Protein AF-A0A3D4W8M6-F1 (afdb_monomer_lite)

Sequence (955 aa):
MTQVFSGAELIRTNDAGRIQATSSLDFEGTEIQLNGDTLEFTTGTSITLNGGRILSGVVYKSSMHALSMNNGNETYFYNLVVDAPQLQLAGSLIIYGSGVFLKSDVINNGTLRNYHNNSYTLHVPGNFTNNGTVANNVYDFYVNISGNLTNNGVWNNYGTILNGNSNQLISMTQPFAGQAFSRAAGAGRLIAATDLAFNNTIINLNNDTLQFATGAGITLSGGCIMPGVLIKTALPALRITAGDGTYLQNLRIDAPETELYGTITVYGSSHNFKTSIINNGTLQNYPNNSYILTINGSVTNNGTIHNNVYDLYLNISGNLANNGVWTNRSTVMNGAVNQLVSMSQPFGGYSFERVNANGRLQATSNLSFTNTIITLNSDTLEFTTGNSLVMNGGYLNPGALYKTAPPALKITAGGGNFIYNQIIDAPQTELYGVIMIYGNNNNFKNSVINNGTLQNRPNNAFQLTINGNLINNGSIRNNVYDFILNISGNINNNGNWMNKTTTLTGTSAHLFAFSREFEGENLVNNSAAGYIIATTDLTFDGTNIDLNGCLVTLPDGGCLSVLNGCILDASVSGTDLHFRSLGAYCQNTAFLSDVTLHGVFQAGIGVNFSGGIVNEGMIKNRGVNSYGIQVQGDIHNNGIIMNNVYLLTITVLGDIYNNGTWANYLTILDGTTDQHIVLINGRSIAGTVRLDANFTGSGLAWWGPQGNLIGNPGFSGANSLILTFLNPVSDVLAGQYYCLNNAAVQSRSIYISTLIIPVRTLTLTLLLEGLYDGSGMMNPAFDANGNAIWDATITDQITVDFHDGENYENTILSVPEVLLYANGNATLTIPSAYDGNYYLSVRHRNSIETVSASPVSFIENTAYYNFANSAGQAYGANQKDLNGDGSLWGFYSGEVTQDGYIEFIDVISIYNRNVNGASGYSSEDIDGNGYVEFLDYIIAYNNSINSAGIITPAD

pLDDT: mean 94.68, std 4.86, range [55.94, 98.81]

Foldseek 3Di:
DVDEAEDAEDADDDDPDEAEDQAEHHYENYEYEQQAHEHEYANYAEYEYAHYEYEHYEYEYDDDDEYEYEYHDAYEYYLYEYYYQEYEYAEEYEYEAQNAEDQYAYEYCYEYEYDQPEEYEYHYAEEYAYCEAYEYDNYAYEYEYQEEYEYNYHAAGAEYEHEHQAEHEYHYPDAHEHAEYEYDDHNYAYEDPAAYEYENYAYHDVQGEYEYDEPYEYEYEAYEYEEYEYEYDDDDAHEYAYHPNYEYELYEYHYQEYEYHEAYEYEAANAEDLEEYEYPYEYEYDQPEEYEHEYNYEYHYCYAYAYDNYAYEYEYQEEYAANYHAAGAEYEHEHQAEHEYYYPDAHEYCEYEYDPHHYAYEYLAAYHYENYAYYDVQEEYEDANYQEHHYHHHEYHEYEYEYDDDDHREYEYEPPYEYELYEYHTQEYEYYYAYEYHAANAEDQEEYEYCYEYEHDQPEEYEHEYNYEYEYCYEYEYDNYAYEYEYAEEYAYNYHAAGAEYEYDHADEYEYHYPDAHEHQEYEYPCNYYAYEYPAAYHYANYAYHDLQHEYEYEACHEHEYHLYEHENYEYEYHNYEYEYFVYEYELYEDCEEYEYHAEYAYEENYEYNEEYEYPYEYEHDLPEEYEYEHCEEYHYQEYYEYDNYAYEYEYQEEYADNYYAYGAEYEHDHQAEYEHEDEQFRWHFHKYKYFLNDDAAQKWKAAPVGTCVPPPQWDQRRHRIIIGPGIGTQVRFDWMWMAHPVRDIGHIYGYYYHYFQKAKEKEFAAALLQDPDPQFGAAFAFQVQDRRHDRQWRFWKKKWWAAQVGRVRTPDIDGRFTQTRNRITMDIDHLVPQAWTWIWIGDQFFATWIALHTWGNVDSYTYAYCWQALSRTNVSLWDPNPVPRGTTHTQGQRNVPPFKLAVVSLVVLVVCLVVFQFTDHSCSRNSRGTSHVVSSVSSVVRRVVGRGDDDDDD

Secondary structure (DSSP, 8-state):
--S-B--SEEE--S-SS-EEE-S-EEEEEEEEE-TT-EEEESS--EEEEEEEEEEEEEEE--SSSPEEEEEETT-EEEEEEEESSEEEEEEEEEEESTTEEE-SEEEE-SEEEE-TTS-EEEEESS-EEESSEEE--SS-EEEEESS-EEE-SEEE-SEEEE--SS-EEEEESS-B--SEEEEPP-SS-EEESS-EEEEEEEEE-TT-EEEEPTT--EEEEEEEE-S-EEE--SSSPEEEEE-TT-EEES-EEESSEEEEEEEEEEESTTEEESSEEEESSEEEE-TTS-EEEEESS-EEESSEEE--SS-EEEEESS-EEE-SEEE-SEEEE--SS-EEEEESS-B--SEEEE---SS-EEESS-EEEEEEEEE-TT-EEEESS--EEEEEEEEEESEEEE--SSSPEEEEE-TT-EEESEEEESSEEEEEEEEEEESS-EEE-SEEEE-SEEEE-TTS-EEEEESS-EEESSEEE--SS-EEEEE-S-EEE-SEEE-SEEEE-SSSPEEEEESS-B--SEEEE-TTS--EEESS-EEEES-EEEEEEEEEEPPTT-EEEEESSEEEEEEEE-SSEEEEEES-EEES-EE-S-EEEEEEEEE-TTEEESS-EEESSEEEE-TTS-EEEEESS-EEESSEEE--SS-EEEEESS-EEESSEEE-SEEEE--SS-EEEEEETT--B-SEEEEE-----SS-EEEETTEE-TT-TTEE-TTSSEEEESS-B-GGG-EEEEEE-TT--B---EEEEEE---EEEEEEE--BTTTEEETTEEPPPB-TTS-BSS-TTEEEEEEEEEEESS-TT-EEEEEEEEEEETTSEEEEEEETT--SEEEEEEEETTEEEEEBSSPEE-SSSEEEEETTS-GGGBGGG--EESSSSSS-EEB-B---S-SSB--HHHHHHHHHHHHTT-BSS-TT-SS-SSB--HHHHHHHHHHHHTT-B------

Radius of gyration: 51.56 Å; chains: 1; bounding box: 112×70×148 Å

Structure (mmCIF, N/CA/C/O backbone):
data_AF-A0A3D4W8M6-F1
#
_entry.id   AF-A0A3D4W8M6-F1
#
loop_
_atom_site.group_PDB
_atom_site.id
_atom_site.type_symbol
_atom_site.label_atom_id
_atom_site.label_alt_id
_atom_site.label_comp_id
_atom_site.label_asym_id
_atom_site.label_entity_id
_atom_site.label_seq_id
_atom_site.pdbx_PDB_ins_code
_atom_site.Cartn_x
_atom_site.Cartn_y
_atom_site.Cartn_z
_atom_site.occupancy
_atom_site.B_iso_or_equiv
_atom_site.auth_seq_id
_atom_site.auth_comp_id
_atom_site.auth_asym_id
_atom_site.auth_atom_id
_atom_site.pdbx_PDB_model_num
ATOM 1 N N . MET A 1 1 ? -50.857 -18.236 86.593 1.00 71.31 1 MET A N 1
ATOM 2 C CA . MET A 1 1 ? -51.825 -19.284 86.987 1.00 71.31 1 MET A CA 1
ATOM 3 C C . MET A 1 1 ? -51.044 -20.519 87.426 1.00 71.31 1 MET A C 1
ATOM 5 O O . MET A 1 1 ? -49.881 -20.622 87.064 1.00 71.31 1 MET A O 1
ATOM 9 N N . THR A 1 2 ? -51.614 -21.422 88.228 1.00 69.50 2 THR A N 1
ATOM 10 C CA . THR A 1 2 ? -50.950 -22.698 88.593 1.00 69.50 2 THR A CA 1
ATOM 11 C C . THR A 1 2 ? -51.379 -23.876 87.711 1.00 69.50 2 THR A C 1
ATOM 13 O O . THR A 1 2 ? -50.774 -24.940 87.793 1.00 69.50 2 THR A O 1
ATOM 16 N N . GLN A 1 3 ? -52.410 -23.696 86.878 1.00 80.56 3 GLN A N 1
ATOM 17 C CA . GLN A 1 3 ? -52.918 -24.659 85.896 1.00 80.56 3 GLN A CA 1
ATOM 18 C C . GLN A 1 3 ? -53.310 -23.916 84.608 1.00 80.56 3 GLN A C 1
ATOM 20 O O . GLN A 1 3 ? -53.567 -22.710 84.658 1.00 80.56 3 GLN A O 1
ATOM 25 N N . VAL A 1 4 ? -53.358 -24.638 83.483 1.00 87.94 4 VAL A N 1
ATOM 26 C CA . VAL A 1 4 ? -53.825 -24.131 82.181 1.00 87.94 4 VAL A CA 1
ATOM 27 C C . VAL A 1 4 ? -55.315 -23.789 82.263 1.00 87.94 4 VAL A C 1
ATOM 29 O O . VAL A 1 4 ? -56.098 -24.546 82.837 1.00 87.94 4 VAL A O 1
ATOM 32 N N . PHE A 1 5 ? -55.714 -22.651 81.697 1.00 90.19 5 PHE A N 1
ATOM 33 C CA . PHE A 1 5 ? -57.117 -22.275 81.551 1.00 90.19 5 PHE A CA 1
ATOM 34 C C . PHE A 1 5 ? -57.639 -22.721 80.180 1.00 90.19 5 PHE A C 1
ATOM 36 O O . PHE A 1 5 ? -57.207 -22.200 79.156 1.00 90.19 5 PHE A O 1
ATOM 43 N N . SER A 1 6 ? -58.594 -23.652 80.163 1.00 88.81 6 SER A N 1
ATOM 44 C CA . SER A 1 6 ? -59.192 -24.199 78.929 1.00 88.81 6 SER A CA 1
ATOM 45 C C . SER A 1 6 ? -60.657 -23.769 78.732 1.00 88.81 6 SER A C 1
ATOM 47 O O . SER A 1 6 ? -61.461 -24.494 78.148 1.00 88.81 6 SER A O 1
ATOM 49 N N . GLY A 1 7 ? -61.055 -22.619 79.291 1.00 87.62 7 GLY A N 1
ATOM 50 C CA . GLY A 1 7 ? -62.394 -22.055 79.085 1.00 87.62 7 GLY A CA 1
ATOM 51 C C . GLY A 1 7 ? -62.558 -21.481 77.674 1.00 87.62 7 GLY A C 1
ATOM 52 O O . GLY A 1 7 ? -61.589 -21.009 77.090 1.00 87.62 7 GLY A O 1
ATOM 53 N N . ALA A 1 8 ? -63.781 -21.499 77.134 1.00 86.50 8 ALA A N 1
ATOM 54 C CA . ALA A 1 8 ? -64.047 -21.031 75.768 1.00 86.50 8 ALA A CA 1
ATOM 55 C C . ALA A 1 8 ? -63.817 -19.518 75.599 1.00 86.50 8 ALA A C 1
ATOM 57 O O . ALA A 1 8 ? -63.181 -19.094 74.638 1.00 86.50 8 ALA A O 1
ATOM 58 N N . GLU A 1 9 ? -64.287 -18.708 76.552 1.00 90.38 9 GLU A N 1
ATOM 59 C CA . GLU A 1 9 ? -64.194 -17.246 76.506 1.00 90.38 9 GLU A CA 1
ATOM 60 C C . GLU A 1 9 ? -63.777 -16.678 77.872 1.00 90.38 9 GLU A C 1
ATOM 62 O O . GLU A 1 9 ? -64.266 -17.096 78.925 1.00 90.38 9 GLU A O 1
ATOM 67 N N . LEU A 1 10 ? -62.887 -15.689 77.846 1.00 90.12 10 LEU A N 1
ATOM 68 C CA . LEU A 1 10 ? -62.509 -14.821 78.951 1.00 90.12 10 LEU A CA 1
ATOM 69 C C . LEU A 1 10 ? -62.808 -13.378 78.529 1.00 90.12 10 LEU A C 1
ATOM 71 O O . LEU A 1 10 ? -62.031 -12.748 77.809 1.00 90.12 10 LEU A O 1
ATOM 75 N N . ILE A 1 11 ? -63.957 -12.863 78.971 1.00 88.88 11 ILE A N 1
ATOM 76 C CA . ILE A 1 11 ? -64.472 -11.554 78.557 1.00 88.88 11 ILE A CA 1
ATOM 77 C C . ILE A 1 11 ? -64.325 -10.550 79.696 1.00 88.88 11 ILE A C 1
ATOM 79 O O . ILE A 1 11 ? -64.828 -10.757 80.802 1.00 88.88 11 ILE A O 1
ATOM 83 N N . ARG A 1 12 ? -63.696 -9.410 79.406 1.00 86.56 12 ARG A N 1
ATOM 84 C CA . ARG A 1 12 ? -63.704 -8.245 80.292 1.00 86.56 12 ARG A CA 1
ATOM 85 C C . ARG A 1 12 ? -65.018 -7.477 80.136 1.00 86.56 12 ARG A C 1
ATOM 87 O O . ARG A 1 12 ? -65.293 -6.924 79.075 1.00 86.56 12 ARG A O 1
ATOM 94 N N . THR A 1 13 ? -65.833 -7.412 81.187 1.00 83.62 13 THR A N 1
ATOM 95 C CA . THR A 1 13 ? -67.039 -6.567 81.224 1.00 83.62 13 THR A CA 1
ATOM 96 C C . THR A 1 13 ? -66.683 -5.132 81.632 1.00 83.62 13 THR A C 1
ATOM 98 O O . THR A 1 13 ? -65.872 -4.943 82.536 1.00 83.62 13 THR A O 1
ATOM 101 N N . ASN A 1 14 ? -67.268 -4.149 80.936 1.00 63.69 14 ASN A N 1
ATOM 102 C CA . ASN A 1 14 ? -66.978 -2.704 80.970 1.00 63.69 14 ASN A CA 1
ATOM 103 C C . ASN A 1 14 ? -66.869 -2.066 82.376 1.00 63.69 14 ASN A C 1
ATOM 105 O O . ASN A 1 14 ? -67.851 -1.513 82.860 1.00 63.69 14 ASN A O 1
ATOM 109 N N . ASP A 1 15 ? -65.665 -2.024 82.955 1.00 59.66 15 ASP A N 1
ATOM 110 C CA . ASP A 1 15 ? -65.325 -1.204 84.128 1.00 59.66 15 ASP A CA 1
ATOM 111 C C . ASP A 1 15 ? -63.929 -0.584 83.954 1.00 59.66 15 ASP A C 1
ATOM 113 O O . ASP A 1 15 ? -63.020 -1.228 83.434 1.00 59.66 15 ASP A O 1
ATOM 117 N N . ALA A 1 16 ? -63.722 0.651 84.417 1.00 60.06 16 ALA A N 1
ATOM 118 C CA . ALA A 1 16 ? -62.417 1.312 84.363 1.00 60.06 16 ALA A CA 1
ATOM 119 C C . ALA A 1 16 ? -61.397 0.628 85.303 1.00 60.06 16 ALA A C 1
ATOM 121 O O . ALA A 1 16 ? -61.546 0.689 86.523 1.00 60.06 16 ALA A O 1
ATOM 122 N N . GLY A 1 17 ? -60.344 0.005 84.758 1.00 68.62 17 GLY A N 1
ATOM 123 C CA . GLY A 1 17 ? -59.212 -0.534 85.531 1.00 68.62 17 GLY A CA 1
ATOM 124 C C . GLY A 1 17 ? -58.446 -1.643 84.799 1.00 68.62 17 GLY A C 1
ATOM 125 O O . GLY A 1 17 ? -59.042 -2.384 84.040 1.00 68.62 17 GLY A O 1
ATOM 126 N N . ARG A 1 18 ? -57.136 -1.789 85.044 1.00 83.44 18 ARG A N 1
ATOM 127 C CA . ARG A 1 18 ? -56.277 -2.777 84.353 1.00 83.44 18 ARG A CA 1
ATOM 128 C C . ARG A 1 18 ? -56.460 -4.195 84.909 1.00 83.44 18 ARG A C 1
ATOM 130 O O . ARG A 1 18 ? -56.519 -4.376 86.124 1.00 83.44 18 ARG A O 1
ATOM 137 N N . ILE A 1 19 ? -56.441 -5.210 84.045 1.00 86.62 19 ILE A N 1
ATOM 138 C CA . ILE A 1 19 ? -56.331 -6.623 84.443 1.00 86.62 19 ILE A CA 1
ATOM 139 C C . ILE A 1 19 ? -54.858 -6.907 84.743 1.00 86.62 19 ILE A C 1
ATOM 141 O O . ILE A 1 19 ? -54.031 -6.791 83.846 1.00 86.62 19 ILE A O 1
ATOM 145 N N . GLN A 1 20 ? -54.508 -7.285 85.973 1.00 87.50 20 GLN A N 1
ATOM 146 C CA . GLN A 1 20 ? -53.107 -7.508 86.351 1.00 87.50 20 GLN A CA 1
ATOM 147 C C . GLN A 1 20 ? -52.726 -8.992 86.356 1.00 87.50 20 GLN A C 1
ATOM 149 O O . GLN A 1 20 ? -53.192 -9.775 87.183 1.00 87.50 20 GLN A O 1
ATOM 154 N N . ALA A 1 21 ? -51.815 -9.370 85.464 1.00 87.31 21 ALA A N 1
ATOM 155 C CA . ALA A 1 21 ? -51.170 -10.672 85.434 1.00 87.31 21 ALA A CA 1
ATOM 156 C C . ALA A 1 21 ? -49.928 -10.681 86.346 1.00 87.31 21 ALA A C 1
ATOM 158 O O . ALA A 1 21 ? -48.851 -10.188 85.995 1.00 87.31 21 ALA A O 1
ATOM 159 N N . THR A 1 22 ? -50.069 -11.276 87.532 1.00 87.25 22 THR A N 1
ATOM 160 C CA . THR A 1 22 ? -48.985 -11.418 88.527 1.00 87.25 22 THR A CA 1
ATOM 161 C C . THR A 1 22 ? -48.134 -12.686 88.340 1.00 87.25 22 THR A C 1
ATOM 163 O O . THR A 1 22 ? -47.182 -12.935 89.077 1.00 87.25 22 THR A O 1
ATOM 166 N N . SER A 1 23 ? -48.455 -13.516 87.350 1.00 88.44 23 SER A N 1
ATOM 167 C CA . SER A 1 23 ? -47.713 -14.728 86.974 1.00 88.44 23 SER A CA 1
ATOM 168 C C . SER A 1 23 ? -47.876 -14.980 85.474 1.00 88.44 23 SER A C 1
ATOM 170 O O . SER A 1 23 ? -48.683 -14.307 84.831 1.00 88.44 23 SER A O 1
ATOM 172 N N . SER A 1 24 ? -47.126 -15.930 84.913 1.00 89.56 24 SER A N 1
ATOM 173 C CA . SER A 1 24 ? -47.362 -16.393 83.542 1.00 89.56 24 SER A CA 1
ATOM 174 C C . SER A 1 24 ? -48.782 -16.940 83.372 1.00 89.56 24 SER A C 1
ATOM 176 O O . SER A 1 24 ? -49.368 -17.496 84.313 1.00 89.56 24 SER A O 1
ATOM 178 N N . LEU A 1 25 ? -49.344 -16.731 82.184 1.00 92.06 25 LEU A N 1
ATOM 179 C CA . LEU A 1 25 ? -50.699 -17.144 81.831 1.00 92.06 25 LEU A CA 1
ATOM 180 C C . LEU A 1 25 ? -50.639 -18.234 80.761 1.00 92.06 25 LEU A C 1
ATOM 182 O O . LEU A 1 25 ? -49.976 -18.038 79.751 1.00 92.06 25 LEU A O 1
ATOM 186 N N . ASP A 1 26 ? -51.345 -19.343 80.952 1.00 92.44 26 ASP A N 1
ATOM 187 C CA . ASP A 1 26 ? -51.391 -20.437 79.980 1.00 92.44 26 ASP A CA 1
ATOM 188 C C . ASP A 1 26 ? -52.849 -20.750 79.639 1.00 92.44 26 ASP A C 1
ATOM 190 O O . ASP A 1 26 ? -53.654 -21.033 80.529 1.00 92.44 26 ASP A O 1
ATOM 194 N N . PHE A 1 27 ? -53.175 -20.684 78.352 1.00 92.81 27 PHE A N 1
ATOM 195 C CA . PHE A 1 27 ? -54.519 -20.824 77.804 1.00 92.81 27 PHE A CA 1
ATOM 196 C C . PHE A 1 27 ? -54.560 -21.890 76.706 1.00 92.81 27 PHE A C 1
ATOM 198 O O . PHE A 1 27 ? -53.630 -22.009 75.903 1.00 92.81 27 PHE A O 1
ATOM 205 N N . GLU A 1 28 ? -55.669 -22.621 76.634 1.00 92.62 28 GLU A N 1
ATOM 206 C CA . GLU A 1 28 ? -55.922 -23.638 75.613 1.00 92.62 28 GLU A CA 1
ATOM 207 C C . GLU A 1 28 ? -57.301 -23.419 74.981 1.00 92.62 28 GLU A C 1
ATOM 209 O O . GLU A 1 28 ? -58.328 -23.547 75.644 1.00 92.62 28 GLU A O 1
ATOM 214 N N . GLY A 1 29 ? -57.327 -23.051 73.695 1.00 90.31 29 GLY A N 1
ATOM 215 C CA . GLY A 1 29 ? -58.566 -22.821 72.942 1.00 90.31 29 GLY A CA 1
ATOM 216 C C . GLY A 1 29 ? -59.396 -21.599 73.369 1.00 90.31 29 GLY A C 1
ATOM 217 O O . GLY A 1 29 ? -60.539 -21.477 72.936 1.00 90.31 29 GLY A O 1
ATOM 218 N N . THR A 1 30 ? -58.857 -20.701 74.199 1.00 93.44 30 THR A N 1
ATOM 219 C CA . THR A 1 30 ? -59.608 -19.584 74.803 1.00 93.44 30 THR A CA 1
ATOM 220 C C . THR A 1 30 ? -59.618 -18.314 73.947 1.00 93.44 30 THR A C 1
ATOM 222 O O . THR A 1 30 ? -58.575 -17.828 73.507 1.00 93.44 30 THR A O 1
ATOM 225 N N . GLU A 1 31 ? -60.789 -17.696 73.790 1.00 94.00 31 GLU A N 1
ATOM 226 C CA . GLU A 1 31 ? -60.925 -16.304 73.348 1.00 94.00 31 GLU A CA 1
ATOM 227 C C . GLU A 1 31 ? -60.787 -15.331 74.525 1.00 94.00 31 GLU A C 1
ATOM 229 O O . GLU A 1 31 ? -61.571 -15.365 75.465 1.00 94.00 31 GLU A O 1
ATOM 234 N N . ILE A 1 32 ? -59.816 -14.424 74.457 1.00 93.56 32 ILE A N 1
ATOM 235 C CA . ILE A 1 32 ? -59.587 -13.354 75.427 1.00 93.56 32 ILE A CA 1
ATOM 236 C C . ILE A 1 32 ? -60.064 -12.035 74.812 1.00 93.56 32 ILE A C 1
ATOM 238 O O . ILE A 1 32 ? -59.362 -11.425 74.001 1.00 93.56 32 ILE A O 1
ATOM 242 N N . GLN A 1 33 ? -61.251 -11.580 75.208 1.00 92.38 33 GLN A N 1
ATOM 243 C CA . GLN A 1 33 ? -61.858 -10.333 74.740 1.00 92.38 33 GLN A CA 1
ATOM 244 C C . GLN A 1 33 ? -61.645 -9.226 75.782 1.00 92.38 33 GLN A C 1
ATOM 246 O O . GLN A 1 33 ? -62.256 -9.234 76.854 1.00 92.38 33 GLN A O 1
ATOM 251 N N . LEU A 1 34 ? -60.790 -8.248 75.459 1.00 91.31 34 LEU A N 1
ATOM 252 C CA . LEU A 1 34 ? -60.416 -7.163 76.377 1.00 91.31 34 LEU A CA 1
ATOM 253 C C . LEU A 1 34 ? -61.353 -5.940 76.318 1.00 91.31 34 LEU A C 1
ATOM 255 O O . LEU A 1 34 ? -61.308 -5.113 77.223 1.00 91.31 34 LEU A O 1
ATOM 259 N N . ASN A 1 35 ? -62.206 -5.811 75.292 1.00 88.38 35 ASN A N 1
ATOM 260 C CA . ASN A 1 35 ? -63.178 -4.710 75.128 1.00 88.38 35 ASN A CA 1
ATOM 261 C C . ASN A 1 35 ? -62.593 -3.282 75.268 1.00 88.38 35 ASN A C 1
ATOM 263 O O . ASN A 1 35 ? -63.249 -2.365 75.753 1.00 88.38 35 ASN A O 1
ATOM 267 N N . GLY A 1 36 ? -61.358 -3.080 74.809 1.00 86.38 36 GLY A N 1
ATOM 268 C CA . GLY A 1 36 ? -60.623 -1.813 74.847 1.00 86.38 36 GLY A CA 1
ATOM 269 C C . GLY A 1 36 ? -59.766 -1.617 76.101 1.00 86.38 36 GLY A C 1
ATOM 270 O O . GLY A 1 36 ? -59.017 -0.645 76.170 1.00 86.38 36 GLY A O 1
ATOM 271 N N . ASP A 1 37 ? -59.845 -2.530 77.069 1.00 90.94 37 ASP A N 1
ATOM 272 C CA . ASP A 1 37 ? -59.120 -2.456 78.337 1.00 90.94 37 ASP A CA 1
ATOM 273 C C . ASP A 1 37 ? -57.675 -2.994 78.225 1.00 90.94 37 ASP A C 1
ATOM 275 O O . ASP A 1 37 ? -57.236 -3.479 77.176 1.00 90.94 37 ASP A O 1
ATOM 279 N N . THR A 1 38 ? -56.907 -2.882 79.314 1.00 90.81 38 THR A N 1
ATOM 280 C CA . THR A 1 38 ? -55.491 -3.269 79.382 1.00 90.81 38 THR A CA 1
ATOM 281 C C . THR A 1 38 ? -55.263 -4.525 80.228 1.00 90.81 38 THR A C 1
ATOM 283 O O . THR A 1 38 ? -55.571 -4.539 81.419 1.00 90.81 38 THR A O 1
ATOM 286 N N . LEU A 1 39 ? -54.625 -5.543 79.645 1.00 91.88 39 LEU A N 1
ATOM 287 C CA . LEU A 1 39 ? -53.996 -6.665 80.343 1.00 91.88 39 LEU A CA 1
ATOM 288 C C . LEU A 1 39 ? -52.536 -6.317 80.669 1.00 91.88 39 LEU A C 1
ATOM 290 O O . LEU A 1 39 ? -51.668 -6.347 79.801 1.00 91.88 39 LEU A O 1
ATOM 294 N N . GLU A 1 40 ? -52.264 -5.969 81.922 1.00 91.38 40 GLU A N 1
ATOM 295 C CA . GLU A 1 40 ? -50.962 -5.535 82.426 1.00 91.38 40 GLU A CA 1
ATOM 296 C C . GLU A 1 40 ? -50.186 -6.672 83.111 1.00 91.38 40 GLU A C 1
ATOM 298 O O . GLU A 1 40 ? -50.651 -7.270 84.077 1.00 91.38 40 GLU A O 1
ATOM 303 N N . PHE A 1 41 ? -48.953 -6.924 82.676 1.00 90.75 41 PHE A N 1
ATOM 304 C CA . PHE A 1 41 ? -48.035 -7.885 83.292 1.00 90.75 41 PHE A CA 1
ATOM 305 C C . PHE A 1 41 ? -47.107 -7.196 84.302 1.00 90.75 41 PHE A C 1
ATOM 307 O O . PHE A 1 41 ? -46.041 -6.692 83.938 1.00 90.75 41 PHE A O 1
ATOM 314 N N . THR A 1 42 ? -47.480 -7.210 85.585 1.00 83.62 42 THR A N 1
ATOM 315 C CA . THR A 1 42 ? -46.692 -6.595 86.671 1.00 83.62 42 THR A CA 1
ATOM 316 C C . THR A 1 42 ? -45.463 -7.432 87.038 1.00 83.62 42 THR A C 1
ATOM 318 O O . THR A 1 42 ? -44.348 -6.916 87.059 1.00 83.62 42 THR A O 1
ATOM 321 N N . THR A 1 43 ? -45.649 -8.738 87.257 1.00 78.81 43 THR A N 1
ATOM 322 C CA . THR A 1 43 ? -44.576 -9.712 87.555 1.00 78.81 43 THR A CA 1
ATOM 323 C C . THR A 1 43 ? -44.546 -10.900 86.594 1.00 78.81 43 THR A C 1
ATOM 325 O O . THR A 1 43 ? -43.513 -11.555 86.482 1.00 78.81 43 THR A O 1
ATOM 328 N N . GLY A 1 44 ? -45.635 -11.176 85.863 1.00 77.12 44 GLY A N 1
ATOM 329 C CA . GLY A 1 44 ? -45.655 -12.224 84.840 1.00 77.12 44 GLY A CA 1
ATOM 330 C C . GLY A 1 44 ? -44.718 -11.920 83.664 1.00 77.12 44 GLY A C 1
ATOM 331 O O . GLY A 1 44 ? -44.480 -10.756 83.320 1.00 77.12 44 GLY A O 1
ATOM 332 N N . THR A 1 45 ? -44.178 -12.972 83.048 1.00 82.81 45 THR A N 1
ATOM 333 C CA . THR A 1 45 ? -43.189 -12.872 81.958 1.00 82.81 45 THR A CA 1
ATOM 334 C C . THR A 1 45 ? -43.643 -13.529 80.658 1.00 82.81 45 THR A C 1
ATOM 336 O O . THR A 1 45 ? -43.040 -13.275 79.617 1.00 82.81 45 THR A O 1
ATOM 339 N N . SER A 1 46 ? -44.708 -14.337 80.678 1.00 89.69 46 SER A N 1
ATOM 340 C CA . SER A 1 46 ? -45.198 -15.009 79.476 1.00 89.69 46 SER A CA 1
ATOM 341 C C . SER A 1 46 ? -46.712 -15.193 79.429 1.00 89.69 46 SER A C 1
ATOM 343 O O . SER A 1 46 ? -47.380 -15.283 80.462 1.00 89.69 46 SER A O 1
ATOM 345 N N . ILE A 1 47 ? -47.228 -15.295 78.206 1.00 92.12 47 ILE A N 1
ATOM 346 C CA . ILE A 1 47 ? -48.556 -15.816 77.895 1.00 92.12 47 ILE A CA 1
ATOM 347 C C . ILE A 1 47 ? -48.436 -16.919 76.840 1.00 92.12 47 ILE A C 1
ATOM 349 O O . ILE A 1 47 ? -47.828 -16.721 75.789 1.00 92.12 47 ILE A O 1
ATOM 353 N N . THR A 1 48 ? -48.993 -18.089 77.125 1.00 92.12 48 THR A N 1
ATOM 354 C CA . THR A 1 48 ? -49.079 -19.211 76.187 1.00 92.12 48 THR A CA 1
ATOM 355 C C . THR A 1 48 ? -50.520 -19.351 75.718 1.00 92.12 48 THR A C 1
ATOM 357 O O . THR A 1 48 ? -51.432 -19.392 76.539 1.00 92.12 48 THR A O 1
ATOM 360 N N . LEU A 1 49 ? -50.723 -19.431 74.406 1.00 91.56 49 LEU A N 1
ATOM 361 C CA . LEU A 1 49 ? -52.014 -19.634 73.751 1.00 91.56 49 LEU A CA 1
ATOM 362 C C . LEU A 1 49 ? -51.901 -20.835 72.820 1.00 91.56 49 LEU A C 1
ATOM 364 O O . LEU A 1 49 ? -51.365 -20.710 71.718 1.00 91.56 49 LEU A O 1
ATOM 368 N N . ASN A 1 50 ? -52.392 -21.995 73.248 1.00 88.56 50 ASN A N 1
ATOM 369 C CA . ASN A 1 50 ? -52.479 -23.179 72.400 1.00 88.56 50 ASN A CA 1
ATOM 370 C C . ASN A 1 50 ? -53.875 -23.260 71.765 1.00 88.56 50 ASN A C 1
ATOM 372 O O . ASN A 1 50 ? -54.784 -23.885 72.312 1.00 88.56 50 ASN A O 1
ATOM 376 N N . GLY A 1 51 ? -54.058 -22.575 70.637 1.00 81.25 51 GLY A N 1
ATOM 377 C CA . GLY A 1 51 ? -55.372 -22.237 70.098 1.00 81.25 51 GLY A CA 1
ATOM 378 C C . GLY A 1 51 ? -56.034 -21.099 70.876 1.00 81.25 51 GLY A C 1
ATOM 379 O O . GLY A 1 51 ? -55.681 -20.821 72.023 1.00 81.25 51 GLY A O 1
ATOM 380 N N . GLY A 1 52 ? -56.998 -20.427 70.246 1.00 87.19 52 GLY A N 1
ATOM 381 C CA . GLY A 1 52 ? -57.678 -19.266 70.826 1.00 87.19 52 GLY A CA 1
ATOM 382 C C . GLY A 1 52 ? -57.237 -17.929 70.223 1.00 87.19 52 GLY A C 1
ATOM 383 O O . GLY A 1 52 ? -56.652 -17.876 69.142 1.00 87.19 52 GLY A O 1
ATOM 384 N N . ARG A 1 53 ? -57.584 -16.815 70.873 1.00 92.50 53 ARG A N 1
ATOM 385 C CA . ARG A 1 53 ? -57.423 -15.467 70.294 1.00 92.50 53 ARG A CA 1
ATOM 386 C C . ARG A 1 53 ? -57.360 -14.373 71.352 1.00 92.50 53 ARG A C 1
ATOM 388 O O . ARG A 1 53 ? -58.027 -14.495 72.369 1.00 92.50 53 ARG A O 1
ATOM 395 N N . ILE A 1 54 ? -56.611 -13.293 71.105 1.00 94.25 54 ILE A N 1
ATOM 396 C CA . ILE A 1 54 ? -56.685 -12.063 71.919 1.00 94.25 54 ILE A CA 1
ATOM 397 C C . ILE A 1 54 ? -57.259 -10.937 71.068 1.00 94.25 54 ILE A C 1
ATOM 399 O O . ILE A 1 54 ? -56.755 -10.635 69.981 1.00 94.25 54 ILE A O 1
ATOM 403 N N . LEU A 1 55 ? -58.310 -10.307 71.579 1.00 93.12 55 LEU A N 1
ATOM 404 C CA . LEU A 1 55 ? -59.143 -9.388 70.828 1.00 93.12 55 LEU A CA 1
ATOM 405 C C . LEU A 1 55 ? -59.301 -8.046 71.558 1.00 93.12 55 LEU A C 1
ATOM 407 O O . LEU A 1 55 ? -59.572 -8.003 72.759 1.00 93.12 55 LEU A O 1
ATOM 411 N N . SER A 1 56 ? -59.235 -6.959 70.786 1.00 90.25 56 SER A N 1
ATOM 412 C CA . SER A 1 56 ? -59.744 -5.622 71.130 1.00 90.25 56 SER A CA 1
ATOM 413 C C . SER A 1 56 ? -59.236 -5.073 72.468 1.00 90.25 56 SER A C 1
ATOM 415 O O . SER A 1 56 ? -60.003 -4.998 73.420 1.00 90.25 56 SER A O 1
ATOM 417 N N . GLY A 1 57 ? -57.970 -4.659 72.564 1.00 91.31 57 GLY A N 1
ATOM 418 C CA . GLY A 1 57 ? -57.429 -4.057 73.792 1.00 91.31 57 GLY A CA 1
ATOM 419 C C . GLY A 1 57 ? -55.919 -3.842 73.774 1.00 91.31 57 GLY A C 1
ATOM 420 O O . GLY A 1 57 ? -55.296 -3.827 72.710 1.00 91.31 57 GLY A O 1
ATOM 421 N N . VAL A 1 58 ? -55.331 -3.671 74.959 1.00 92.56 58 VAL A N 1
ATOM 422 C CA . VAL A 1 58 ? -53.887 -3.464 75.140 1.00 92.56 58 VAL A CA 1
ATOM 423 C C . VAL A 1 58 ? -53.298 -4.570 76.014 1.00 92.56 58 VAL A C 1
ATOM 425 O O . VAL A 1 58 ? -53.780 -4.812 77.112 1.00 92.56 58 VAL A O 1
ATOM 428 N N . VAL A 1 59 ? -52.221 -5.216 75.579 1.00 93.69 59 VAL A N 1
ATOM 429 C CA . VAL A 1 59 ? -51.354 -6.026 76.443 1.00 93.69 59 VAL A CA 1
ATOM 430 C C . VAL A 1 59 ? -50.146 -5.177 76.813 1.00 93.69 59 VAL A C 1
ATOM 432 O O . VAL A 1 59 ? -49.389 -4.782 75.932 1.00 93.69 59 VAL A O 1
ATOM 435 N N . TYR A 1 60 ? -49.972 -4.876 78.098 1.00 92.06 60 TYR A N 1
ATOM 436 C CA . TYR A 1 60 ? -48.985 -3.912 78.582 1.00 92.06 60 TYR A CA 1
ATOM 437 C C . TYR A 1 60 ? -47.974 -4.535 79.551 1.00 92.06 60 TYR A C 1
ATOM 439 O O . TYR A 1 60 ? -48.336 -5.322 80.426 1.00 92.06 60 TYR A O 1
ATOM 447 N N . LYS A 1 61 ? -46.705 -4.135 79.454 1.00 90.00 61 LYS A N 1
ATOM 448 C CA . LYS A 1 61 ? -45.659 -4.426 80.444 1.00 90.00 61 LYS A CA 1
ATOM 449 C C . LYS A 1 61 ? -44.720 -3.224 80.551 1.00 90.00 61 LYS A C 1
ATOM 451 O O . LYS A 1 61 ? -44.281 -2.707 79.537 1.00 90.00 61 LYS A O 1
ATOM 456 N N . SER A 1 62 ? -44.390 -2.781 81.764 1.00 84.44 62 SER A N 1
ATOM 457 C CA . SER A 1 62 ? -43.565 -1.575 81.979 1.00 84.44 62 SER A CA 1
ATOM 458 C C . SER A 1 62 ? -42.083 -1.850 82.254 1.00 84.44 62 SER A C 1
ATOM 460 O O . SER A 1 62 ? -41.258 -0.953 82.102 1.00 84.44 62 SER A O 1
ATOM 462 N N . SER A 1 63 ? -41.729 -3.064 82.678 1.00 80.00 63 SER A N 1
ATOM 463 C CA . SER A 1 63 ? -40.386 -3.420 83.149 1.00 80.00 63 SER A CA 1
ATOM 464 C C . SER A 1 63 ? -39.819 -4.635 82.416 1.00 80.00 63 SER A C 1
ATOM 466 O O . SER A 1 63 ? -40.555 -5.478 81.908 1.00 80.00 63 SER A O 1
ATOM 468 N N . MET A 1 64 ? -38.490 -4.731 82.367 1.00 72.81 64 MET A N 1
ATOM 469 C CA . MET A 1 64 ? -37.780 -5.940 81.929 1.00 72.81 64 MET A CA 1
ATOM 470 C C . MET A 1 64 ? -38.021 -7.101 82.913 1.00 72.81 64 MET A C 1
ATOM 472 O O . MET A 1 64 ? -38.248 -6.865 84.097 1.00 72.81 64 MET A O 1
ATOM 476 N N . HIS A 1 65 ? -37.957 -8.377 82.513 1.00 72.06 65 HIS A N 1
ATOM 477 C CA . HIS A 1 65 ? -37.544 -8.960 81.220 1.00 72.06 65 HIS A CA 1
ATOM 478 C C . HIS A 1 65 ? -38.641 -8.949 80.130 1.00 72.06 65 HIS A C 1
ATOM 480 O O . HIS A 1 65 ? -39.781 -8.579 80.399 1.00 72.06 65 HIS A O 1
ATOM 486 N N . ALA A 1 66 ? -38.280 -9.342 78.900 1.00 82.44 66 ALA A N 1
ATOM 487 C CA . ALA A 1 66 ? -39.171 -9.406 77.737 1.00 82.44 66 ALA A CA 1
ATOM 488 C C . ALA A 1 66 ? -40.474 -10.183 78.007 1.00 82.44 66 ALA A C 1
ATOM 490 O O . ALA A 1 66 ? -40.480 -11.148 78.773 1.00 82.44 66 ALA A O 1
ATOM 491 N N . LEU A 1 67 ? -41.562 -9.781 77.346 1.00 90.50 67 LEU A N 1
ATOM 492 C CA . LEU A 1 67 ? -42.819 -10.528 77.348 1.00 90.50 67 LEU A CA 1
ATOM 493 C C . LEU A 1 67 ? -42.744 -11.630 76.287 1.00 90.50 67 LEU A C 1
ATOM 495 O O . LEU A 1 67 ? -42.599 -11.330 75.104 1.00 90.50 67 LEU A O 1
ATOM 499 N N . SER A 1 68 ? -42.845 -12.891 76.700 1.00 91.81 68 SER A N 1
ATOM 500 C CA . SER A 1 68 ? -42.895 -14.027 75.775 1.00 91.81 68 SER A CA 1
ATOM 501 C C . SER A 1 68 ? -44.339 -14.413 75.451 1.00 91.81 68 SER A C 1
ATOM 503 O O . SER A 1 68 ? -45.143 -14.623 76.358 1.00 91.81 68 SER A O 1
ATOM 505 N N . MET A 1 69 ? -44.677 -14.503 74.167 1.00 93.62 69 MET A N 1
ATOM 506 C CA . MET A 1 69 ? -45.964 -14.989 73.675 1.00 93.62 69 MET A CA 1
ATOM 507 C C . MET A 1 69 ? -45.750 -16.276 72.876 1.00 93.62 69 MET A C 1
ATOM 509 O O . MET A 1 69 ? -45.262 -16.243 71.742 1.00 93.62 69 MET A O 1
ATOM 513 N N . ASN A 1 70 ? -46.115 -17.408 73.474 1.00 91.69 70 ASN A N 1
ATOM 514 C CA . ASN A 1 70 ? -46.001 -18.731 72.865 1.00 91.69 70 ASN A CA 1
ATOM 515 C C . ASN A 1 70 ? -47.348 -19.114 72.243 1.00 91.69 70 ASN A C 1
ATOM 517 O O . ASN A 1 70 ? -48.303 -19.381 72.964 1.00 91.69 70 ASN A O 1
ATOM 521 N N . ASN A 1 71 ? -47.437 -19.137 70.917 1.00 90.00 71 ASN A N 1
ATOM 522 C CA . ASN A 1 71 ? -48.701 -19.280 70.194 1.00 90.00 71 ASN A CA 1
ATOM 523 C C . ASN A 1 71 ? -48.737 -20.613 69.427 1.00 90.00 71 ASN A C 1
ATOM 525 O O . ASN A 1 71 ? -47.811 -20.926 68.695 1.00 90.00 71 ASN A O 1
ATOM 529 N N . GLY A 1 72 ? -49.779 -21.421 69.569 1.00 86.94 72 GLY A N 1
ATOM 530 C CA . GLY A 1 72 ? -49.965 -22.696 68.862 1.00 86.94 72 GLY A CA 1
ATOM 531 C C . GLY A 1 72 ? -51.353 -22.790 68.235 1.00 86.94 72 GLY A C 1
ATOM 532 O O . GLY A 1 72 ? -52.200 -21.954 68.516 1.00 86.94 72 GLY A O 1
ATOM 533 N N . ASN A 1 73 ? -51.595 -23.799 67.393 1.00 86.25 73 ASN A N 1
ATOM 534 C CA . ASN A 1 73 ? -52.930 -24.165 66.887 1.00 86.25 73 ASN A CA 1
ATOM 535 C C . ASN A 1 73 ? -53.807 -22.984 66.402 1.00 86.25 73 ASN A C 1
ATOM 537 O O . ASN A 1 73 ? -54.901 -22.776 66.911 1.00 86.25 73 ASN A O 1
ATOM 541 N N . GLU A 1 74 ? -53.338 -22.221 65.408 1.00 85.38 74 GLU A N 1
ATOM 542 C CA . GLU A 1 74 ? -54.105 -21.129 64.765 1.00 85.38 74 GLU A CA 1
ATOM 543 C C . GLU A 1 74 ? -54.435 -19.912 65.655 1.00 85.38 74 GLU A C 1
ATOM 545 O O . GLU A 1 74 ? -55.355 -19.149 65.356 1.00 85.38 74 GLU A O 1
ATOM 550 N N . THR A 1 75 ? -53.655 -19.669 66.713 1.00 93.19 75 THR A N 1
ATOM 551 C CA . THR A 1 75 ? -53.802 -18.464 67.544 1.00 93.19 75 THR A CA 1
ATOM 552 C C . THR A 1 75 ? -53.710 -17.172 66.731 1.00 93.19 75 THR A C 1
ATOM 554 O O . THR A 1 75 ? -52.784 -16.995 65.929 1.00 93.19 75 THR A O 1
ATOM 557 N N . TYR A 1 76 ? -54.622 -16.227 66.990 1.00 94.19 76 TYR A N 1
ATOM 558 C CA . TYR A 1 76 ? -54.618 -14.933 66.310 1.00 94.19 76 TYR A CA 1
ATOM 559 C C . TYR A 1 76 ? -54.859 -13.710 67.202 1.00 94.19 76 TYR A C 1
ATOM 561 O O . TYR A 1 76 ? -55.520 -13.775 68.240 1.00 94.19 76 TYR A O 1
ATOM 569 N N . PHE A 1 77 ? -54.350 -12.564 66.744 1.00 96.00 77 PHE A N 1
ATOM 570 C CA . PHE A 1 77 ? -54.610 -11.243 67.324 1.00 96.00 77 PHE A CA 1
ATOM 571 C C . PHE A 1 77 ? -55.529 -10.423 66.424 1.00 96.00 77 PHE A C 1
ATOM 573 O O . PHE A 1 77 ? -55.351 -10.428 65.207 1.00 96.00 77 PHE A O 1
ATOM 580 N N . TYR A 1 78 ? -56.473 -9.692 67.023 1.00 95.56 78 TYR A N 1
ATOM 581 C CA . TYR A 1 78 ? -57.384 -8.791 66.310 1.00 95.56 78 TYR A CA 1
ATOM 582 C C . TYR A 1 78 ? -57.594 -7.485 67.075 1.00 95.56 78 TYR A C 1
ATOM 584 O O . TYR A 1 78 ? -57.984 -7.508 68.242 1.00 95.56 78 TYR A O 1
ATOM 592 N N . ASN A 1 79 ? -57.348 -6.345 66.417 1.00 93.88 79 ASN A N 1
ATOM 593 C CA . ASN A 1 79 ? -57.412 -5.004 67.023 1.00 93.88 79 ASN A CA 1
ATOM 594 C C . ASN A 1 79 ? -56.690 -4.931 68.384 1.00 93.88 79 ASN A C 1
ATOM 596 O O . ASN A 1 79 ? -57.249 -4.480 69.385 1.00 93.88 79 ASN A O 1
ATOM 600 N N . LEU A 1 80 ? -55.456 -5.436 68.421 1.00 95.62 80 LEU A N 1
ATOM 601 C CA . LEU A 1 80 ? -54.665 -5.583 69.639 1.00 95.62 80 LEU A CA 1
ATOM 602 C C . LEU A 1 80 ? -53.434 -4.681 69.606 1.00 95.62 80 LEU A C 1
ATOM 604 O O . LEU A 1 80 ? -52.681 -4.684 68.633 1.00 95.62 80 LEU A O 1
ATOM 608 N N . VAL A 1 81 ? -53.180 -3.977 70.704 1.00 95.69 81 VAL A N 1
ATOM 609 C CA . VAL A 1 81 ? -51.907 -3.291 70.935 1.00 95.69 81 VAL A CA 1
ATOM 610 C C . VAL A 1 81 ? -51.092 -4.094 71.941 1.00 95.69 81 VAL A C 1
ATOM 612 O O . VAL A 1 81 ? -51.574 -4.368 73.031 1.00 95.69 81 VAL A O 1
ATOM 615 N N . VAL A 1 82 ? -49.854 -4.447 71.613 1.00 94.88 82 VAL A N 1
ATOM 616 C CA . VAL A 1 82 ? -48.890 -5.005 72.569 1.00 94.88 82 VAL A CA 1
ATOM 617 C C . VAL A 1 82 ? -47.823 -3.952 72.831 1.00 94.88 82 VAL A C 1
ATOM 619 O O . VAL A 1 82 ? -47.147 -3.517 71.902 1.00 94.88 82 VAL A O 1
ATOM 622 N N . ASP A 1 83 ? -47.698 -3.524 74.081 1.00 93.06 83 ASP A N 1
ATOM 623 C CA . ASP A 1 83 ? -46.800 -2.458 74.519 1.00 93.06 83 ASP A CA 1
ATOM 624 C C . ASP A 1 83 ? -45.957 -2.936 75.709 1.00 93.06 83 ASP A C 1
ATOM 626 O O . ASP A 1 83 ? -46.385 -2.959 76.862 1.00 93.06 83 ASP A O 1
ATOM 630 N N . ALA A 1 84 ? -44.758 -3.405 75.389 1.00 91.19 84 ALA A N 1
ATOM 631 C CA . ALA A 1 84 ? -43.757 -3.933 76.311 1.00 91.19 84 ALA A CA 1
ATOM 632 C C . ALA A 1 84 ? -42.347 -3.465 75.897 1.00 91.19 84 ALA A C 1
ATOM 634 O O . ALA A 1 84 ? -42.151 -3.127 74.727 1.00 91.19 84 ALA A O 1
ATOM 635 N N . PRO A 1 85 ? -41.326 -3.520 76.774 1.00 86.50 85 PRO A N 1
ATOM 636 C CA . PRO A 1 85 ? -39.953 -3.172 76.394 1.00 86.50 85 PRO A CA 1
ATOM 637 C C . PRO A 1 85 ? -39.406 -4.046 75.255 1.00 86.50 85 PRO A C 1
ATOM 639 O O . PRO A 1 85 ? -38.681 -3.567 74.392 1.00 86.50 85 PRO A O 1
ATOM 642 N N . GLN A 1 86 ? -39.774 -5.329 75.246 1.00 91.62 86 GLN A N 1
ATOM 643 C CA . GLN A 1 86 ? -39.449 -6.294 74.199 1.00 91.62 86 GLN A CA 1
ATOM 644 C C . GLN A 1 86 ? -40.510 -7.402 74.187 1.00 91.62 86 GLN A C 1
ATOM 646 O O . GLN A 1 86 ? -40.961 -7.841 75.249 1.00 91.62 86 GLN A O 1
ATOM 651 N N . LEU A 1 87 ? -40.872 -7.868 72.996 1.00 94.75 87 LEU A N 1
ATOM 652 C CA . LEU A 1 87 ? -41.823 -8.942 72.742 1.00 94.75 87 LEU A CA 1
ATOM 653 C C . LEU A 1 87 ? -41.112 -10.105 72.047 1.00 94.75 87 LEU A C 1
ATOM 655 O O . LEU A 1 87 ? -40.554 -9.934 70.965 1.00 94.75 87 LEU A O 1
ATOM 659 N N . GLN A 1 88 ? -41.153 -11.292 72.644 1.00 94.62 88 GLN A N 1
ATOM 660 C CA . GLN A 1 88 ? -40.667 -12.525 72.027 1.00 94.62 88 GLN A CA 1
ATOM 661 C C . GLN A 1 88 ? -41.858 -13.351 71.550 1.00 94.62 88 GLN A C 1
ATOM 663 O O . GLN A 1 88 ? -42.714 -13.716 72.349 1.00 94.62 88 GLN A O 1
ATOM 668 N N . LEU A 1 89 ? -41.920 -13.641 70.254 1.00 95.31 89 LEU A N 1
ATOM 669 C CA . LEU A 1 89 ? -42.952 -14.487 69.661 1.00 95.31 89 LEU A CA 1
ATOM 670 C C . LEU A 1 89 ? -42.382 -15.880 69.406 1.00 95.31 89 LEU A C 1
ATOM 672 O O . LEU A 1 89 ? -41.315 -16.011 68.805 1.00 95.31 89 LEU A O 1
ATOM 676 N N . ALA A 1 90 ? -43.106 -16.916 69.812 1.00 93.56 90 ALA A N 1
ATOM 677 C CA . ALA A 1 90 ? -42.800 -18.303 69.480 1.00 93.56 90 ALA A CA 1
ATOM 678 C C . ALA A 1 90 ? -44.055 -19.036 68.986 1.00 93.56 90 ALA A C 1
ATOM 680 O O . ALA A 1 90 ? -45.182 -18.606 69.239 1.00 93.56 90 ALA A O 1
ATOM 681 N N . GLY A 1 91 ? -43.847 -20.148 68.276 1.00 92.44 91 GLY A N 1
ATOM 682 C CA . GLY A 1 91 ? -44.917 -20.926 67.648 1.00 92.44 91 GLY A CA 1
ATOM 683 C C . GLY A 1 91 ? -45.619 -20.172 66.502 1.00 92.44 91 GLY A C 1
ATOM 684 O O . GLY A 1 91 ? -44.970 -19.383 65.831 1.00 92.44 91 GLY A O 1
ATOM 685 N N . SER A 1 92 ? -46.891 -20.437 66.202 1.00 93.50 92 SER A N 1
ATOM 686 C CA . SER A 1 92 ? -47.627 -19.839 65.075 1.00 93.50 92 SER A CA 1
ATOM 687 C C . SER A 1 92 ? -48.593 -18.747 65.538 1.00 93.50 92 SER A C 1
ATOM 689 O O . SER A 1 92 ? -49.571 -19.045 66.219 1.00 93.50 92 SER A O 1
ATOM 691 N N . LEU A 1 93 ? -48.351 -17.502 65.118 1.00 94.88 93 LEU A N 1
ATOM 692 C CA . LEU A 1 93 ? -49.219 -16.349 65.359 1.00 94.88 93 LEU A CA 1
ATOM 693 C C . LEU A 1 93 ? -49.812 -15.822 64.048 1.00 94.88 93 LEU A C 1
ATOM 695 O O . LEU A 1 93 ? -49.095 -15.557 63.079 1.00 94.88 93 LEU A O 1
ATOM 699 N N . ILE A 1 94 ? -51.124 -15.605 64.052 1.00 95.75 94 ILE A N 1
ATOM 700 C CA . ILE A 1 94 ? -51.864 -15.042 62.929 1.00 95.75 94 ILE A CA 1
ATOM 701 C C . ILE A 1 94 ? -52.323 -13.607 63.246 1.00 95.75 94 ILE A C 1
ATOM 703 O O . ILE A 1 94 ? -52.852 -13.314 64.315 1.00 95.75 94 ILE A O 1
ATOM 707 N N . ILE A 1 95 ? -52.136 -12.693 62.299 1.00 96.38 95 ILE A N 1
ATOM 708 C CA . ILE A 1 95 ? -52.581 -11.300 62.377 1.00 96.38 95 ILE A CA 1
ATOM 709 C C . ILE A 1 95 ? -53.919 -11.166 61.651 1.00 96.38 95 ILE A C 1
ATOM 711 O O . ILE A 1 95 ? -53.980 -11.291 60.425 1.00 96.38 95 ILE A O 1
ATOM 715 N N . TYR A 1 96 ? -54.992 -10.913 62.398 1.00 95.12 96 TYR A N 1
ATOM 716 C CA . TYR A 1 96 ? -56.325 -10.681 61.855 1.00 95.12 96 TYR A CA 1
ATOM 717 C C . TYR A 1 96 ? -56.676 -9.192 61.976 1.00 95.12 96 TYR A C 1
ATOM 719 O O . TYR A 1 96 ? -56.829 -8.664 63.071 1.00 95.12 96 TYR A O 1
ATOM 727 N N . GLY A 1 97 ? -56.814 -8.494 60.847 1.00 92.94 97 GLY A N 1
ATOM 728 C CA . GLY A 1 97 ? -57.072 -7.050 60.835 1.00 92.94 97 GLY A CA 1
ATOM 729 C C . GLY A 1 97 ? -55.799 -6.200 60.915 1.00 92.94 97 GLY A C 1
ATOM 730 O O . GLY A 1 97 ? -54.820 -6.567 61.557 1.00 92.94 97 GLY A O 1
ATOM 731 N N . SER A 1 98 ? -55.828 -5.017 60.293 1.00 94.38 98 SER A N 1
ATOM 732 C CA . SER A 1 98 ? -54.701 -4.064 60.311 1.00 94.38 98 SER A CA 1
ATOM 733 C C . SER A 1 98 ? -54.636 -3.202 61.582 1.00 94.38 98 SER A C 1
ATOM 735 O O . SER A 1 98 ? -53.822 -2.292 61.682 1.00 94.38 98 SER A O 1
ATOM 737 N N . GLY A 1 99 ? -55.500 -3.467 62.566 1.00 94.06 99 GLY A N 1
ATOM 738 C CA . GLY A 1 99 ? -55.495 -2.800 63.869 1.00 94.06 99 GLY A CA 1
ATOM 739 C C . GLY A 1 99 ? -54.518 -3.408 64.879 1.00 94.06 99 GLY A C 1
ATOM 740 O O . GLY A 1 99 ? -54.636 -3.112 66.066 1.00 94.06 99 GLY A O 1
ATOM 741 N N . VAL A 1 100 ? -53.600 -4.286 64.453 1.00 96.62 100 VAL A N 1
ATOM 742 C CA . VAL A 1 100 ? -52.619 -4.925 65.343 1.00 96.62 100 VAL A CA 1
ATOM 743 C C . VAL A 1 100 ? -51.311 -4.129 65.371 1.00 96.62 100 VAL A C 1
ATOM 745 O O . VAL A 1 100 ? -50.626 -3.994 64.354 1.00 96.62 100 VAL A O 1
ATOM 748 N N . PHE A 1 101 ? -50.952 -3.632 66.556 1.00 96.94 101 PHE A N 1
ATOM 749 C CA . PHE A 1 101 ? -49.744 -2.844 66.803 1.00 96.94 101 PHE A CA 1
ATOM 750 C C . PHE A 1 101 ? -48.864 -3.523 67.849 1.00 96.94 101 PHE A C 1
ATOM 752 O O . PHE A 1 101 ? -49.234 -3.600 69.016 1.00 96.94 101 PHE A O 1
ATOM 759 N N . LEU A 1 102 ? -47.664 -3.945 67.465 1.00 96.31 102 LEU A N 1
ATOM 760 C CA . LEU A 1 102 ? -46.635 -4.407 68.395 1.00 96.31 102 LEU A CA 1
ATOM 761 C C . LEU A 1 102 ? -45.691 -3.228 68.646 1.00 96.31 102 LEU A C 1
ATOM 763 O O . LEU A 1 102 ? -44.722 -3.033 67.920 1.00 96.31 102 LEU A O 1
ATOM 767 N N . LYS A 1 103 ? -46.015 -2.384 69.629 1.00 92.62 103 LYS A N 1
ATOM 768 C CA . LYS A 1 103 ? -45.240 -1.175 69.967 1.00 92.62 103 LYS A CA 1
ATOM 769 C C . LYS A 1 103 ? -43.853 -1.475 70.547 1.00 92.62 103 LYS A C 1
ATOM 771 O O . LYS A 1 103 ? -43.029 -0.570 70.625 1.00 92.62 103 LYS A O 1
ATOM 776 N N . SER A 1 104 ? -43.604 -2.725 70.916 1.00 88.69 104 SER A N 1
ATOM 777 C CA . SER A 1 104 ? -42.328 -3.245 71.404 1.00 88.69 104 SER A CA 1
ATOM 778 C C . SER A 1 104 ? -41.271 -3.426 70.320 1.00 88.69 104 SER A C 1
ATOM 780 O O . SER A 1 104 ? -41.584 -3.561 69.138 1.00 88.69 104 SER A O 1
ATOM 782 N N . ASP A 1 105 ? -40.024 -3.594 70.757 1.00 93.81 105 ASP A N 1
ATOM 783 C CA . ASP A 1 105 ? -39.040 -4.344 69.980 1.00 93.81 105 ASP A CA 1
ATOM 784 C C . ASP A 1 105 ? -39.489 -5.809 69.872 1.00 93.81 105 ASP A C 1
ATOM 786 O O . ASP A 1 105 ? -39.731 -6.466 70.885 1.00 93.81 105 ASP A O 1
ATOM 790 N N . VAL A 1 106 ? -39.618 -6.331 68.654 1.00 97.00 106 VAL A N 1
ATOM 791 C CA . VAL A 1 106 ? -40.152 -7.669 68.369 1.00 97.00 106 VAL A CA 1
ATOM 792 C C . VAL A 1 106 ? -39.023 -8.624 67.992 1.00 97.00 106 VAL A C 1
ATOM 794 O O . VAL A 1 106 ? -38.266 -8.364 67.061 1.00 97.00 106 VAL A O 1
ATOM 797 N N . ILE A 1 107 ? -38.949 -9.768 68.671 1.00 97.00 107 ILE A N 1
ATOM 798 C CA . ILE A 1 107 ? -38.133 -10.924 68.286 1.00 97.00 107 ILE A CA 1
ATOM 799 C C . ILE A 1 107 ? -39.080 -12.057 67.886 1.00 97.00 107 ILE A C 1
ATOM 801 O O . ILE A 1 107 ? -39.721 -12.670 68.739 1.00 97.00 107 ILE A O 1
ATOM 805 N N . ASN A 1 108 ? -39.165 -12.353 66.592 1.00 97.25 108 ASN A N 1
ATOM 806 C CA . ASN A 1 108 ? -39.935 -13.475 66.071 1.00 97.25 108 ASN A CA 1
ATOM 807 C C . ASN A 1 108 ? -39.076 -14.742 65.992 1.00 97.25 108 ASN A C 1
ATOM 809 O O . ASN A 1 108 ? -38.252 -14.865 65.092 1.00 97.25 108 ASN A O 1
ATOM 813 N N . ASN A 1 109 ? -39.306 -15.705 66.882 1.00 97.31 109 ASN A N 1
ATOM 814 C CA . ASN A 1 109 ? -38.736 -17.056 66.816 1.00 97.31 109 ASN A CA 1
ATOM 815 C C . ASN A 1 109 ? -39.726 -18.083 66.224 1.00 97.31 109 ASN A C 1
ATOM 817 O O . ASN A 1 109 ? -39.418 -19.270 66.160 1.00 97.31 109 ASN A O 1
ATOM 821 N N . GLY A 1 110 ? -40.927 -17.644 65.833 1.00 94.38 110 GLY A N 1
ATOM 822 C CA . GLY A 1 110 ? -42.028 -18.482 65.364 1.00 94.38 110 GLY A CA 1
ATOM 823 C C . GLY A 1 110 ? -42.448 -18.201 63.919 1.00 94.38 110 GLY A C 1
ATOM 824 O O . GLY A 1 110 ? -41.700 -17.635 63.127 1.00 94.38 110 GLY A O 1
ATOM 825 N N . THR A 1 111 ? -43.660 -18.610 63.557 1.00 96.25 111 THR A N 1
ATOM 826 C CA . THR A 1 111 ? -44.304 -18.301 62.277 1.00 96.25 111 THR A CA 1
ATOM 827 C C . THR A 1 111 ? -45.302 -17.166 62.461 1.00 96.25 111 THR A C 1
ATOM 829 O O . THR A 1 111 ? -46.204 -17.262 63.286 1.00 96.25 111 THR A O 1
ATOM 832 N N . LEU A 1 112 ? -45.161 -16.116 61.659 1.00 96.25 112 LEU A N 1
ATOM 833 C CA . LEU A 1 112 ? -46.025 -14.946 61.638 1.00 96.25 112 LEU A CA 1
ATOM 834 C C . LEU A 1 112 ? -46.678 -14.815 60.261 1.00 96.25 112 LEU A C 1
ATOM 836 O O . LEU A 1 112 ? -45.972 -14.726 59.251 1.00 96.25 112 LEU A O 1
ATOM 840 N N . ARG A 1 113 ? -48.014 -14.815 60.215 1.00 96.00 113 ARG A N 1
ATOM 841 C CA . ARG A 1 113 ? -48.792 -14.703 58.966 1.00 96.00 113 ARG A CA 1
ATOM 842 C C . ARG A 1 113 ? -50.036 -13.842 59.147 1.00 96.00 113 ARG A C 1
ATOM 844 O O . ARG A 1 113 ? -50.484 -13.635 60.270 1.00 96.00 113 ARG A O 1
ATOM 851 N N . ASN A 1 114 ? -50.636 -13.376 58.058 1.00 96.25 114 ASN A N 1
ATOM 852 C CA . ASN A 1 114 ? -51.976 -12.786 58.081 1.00 96.25 114 ASN A CA 1
ATOM 853 C C . ASN A 1 114 ? -53.075 -13.856 58.177 1.00 96.25 114 ASN A C 1
ATOM 855 O O . ASN A 1 114 ? -52.880 -15.033 57.865 1.00 96.25 114 ASN A O 1
ATOM 859 N N . TYR A 1 115 ? -54.262 -13.440 58.604 1.00 95.38 115 TYR A N 1
ATOM 860 C CA . TYR A 1 115 ? -55.447 -14.288 58.565 1.00 95.38 115 TYR A CA 1
ATOM 861 C C . TYR A 1 115 ? -55.885 -14.546 57.115 1.00 95.38 115 TYR A C 1
ATOM 863 O O . TYR A 1 115 ? -55.690 -13.721 56.226 1.00 95.38 115 TYR A O 1
ATOM 871 N N . HIS A 1 116 ? -56.451 -15.723 56.856 1.00 93.75 116 HIS A N 1
ATOM 872 C CA . HIS A 1 116 ? -56.616 -16.275 55.506 1.00 93.75 116 HIS A CA 1
ATOM 873 C C . HIS A 1 116 ? -57.732 -15.630 54.661 1.00 93.75 116 HIS A C 1
ATOM 875 O O . HIS A 1 116 ? -58.016 -16.130 53.578 1.00 93.75 116 HIS A O 1
ATOM 881 N N . ASN A 1 117 ? -58.433 -14.599 55.141 1.00 95.19 117 ASN A N 1
ATOM 882 C CA . ASN A 1 117 ? -59.624 -14.045 54.475 1.00 95.19 117 ASN A CA 1
ATOM 883 C C . ASN A 1 117 ? -59.402 -12.687 53.790 1.00 95.19 117 ASN A C 1
ATOM 885 O O . ASN A 1 117 ? -60.269 -12.266 53.028 1.00 95.19 117 ASN A O 1
ATOM 889 N N . ASN A 1 118 ? -58.305 -11.987 54.083 1.00 96.50 118 ASN A N 1
ATOM 890 C CA . ASN A 1 118 ? -57.996 -10.693 53.489 1.00 96.50 118 ASN A CA 1
ATOM 891 C C . ASN A 1 118 ? -56.512 -10.341 53.673 1.00 96.50 118 ASN A C 1
ATOM 893 O O . ASN A 1 118 ? -55.783 -10.974 54.445 1.00 96.50 118 ASN A O 1
ATOM 897 N N . SER A 1 119 ? -56.079 -9.298 52.978 1.00 97.06 119 SER A N 1
ATOM 898 C CA . SER A 1 119 ? -54.764 -8.702 53.158 1.00 97.06 119 SER A CA 1
ATOM 899 C C . SER A 1 119 ? -54.731 -7.850 54.428 1.00 97.06 119 SER A C 1
ATOM 901 O O . SER A 1 119 ? -55.650 -7.067 54.679 1.00 97.06 119 SER A O 1
ATOM 903 N N . TYR A 1 120 ? -53.672 -7.978 55.230 1.00 97.44 120 TYR A N 1
ATOM 904 C CA . TYR A 1 120 ? -53.543 -7.268 56.510 1.00 97.44 120 TYR A CA 1
ATOM 905 C C . TYR A 1 120 ? -52.150 -6.697 56.727 1.00 97.44 120 TYR A C 1
ATOM 907 O O . TYR A 1 120 ? -51.159 -7.231 56.228 1.00 97.44 120 TYR A O 1
ATOM 915 N N . THR A 1 121 ? -52.090 -5.630 57.525 1.00 97.00 121 THR A N 1
ATOM 916 C CA . THR A 1 121 ? -50.845 -4.956 57.898 1.00 97.00 121 THR A CA 1
ATOM 917 C C . THR A 1 121 ? -50.559 -5.134 59.380 1.00 97.00 121 THR A C 1
ATOM 919 O O . THR A 1 121 ? -51.376 -4.777 60.225 1.00 97.00 121 THR A O 1
ATOM 922 N N . LEU A 1 122 ? -49.369 -5.632 59.697 1.00 97.69 122 LEU A N 1
ATOM 923 C CA . LEU A 1 122 ? -48.809 -5.581 61.039 1.00 97.69 122 LEU A CA 1
ATOM 924 C C . LEU A 1 122 ? -48.004 -4.294 61.220 1.00 97.69 122 LEU A C 1
ATOM 926 O O . LEU A 1 122 ? -47.126 -3.990 60.411 1.00 97.69 122 LEU A O 1
ATOM 930 N N . HIS A 1 123 ? -48.252 -3.572 62.310 1.00 97.44 123 HIS A N 1
ATOM 931 C CA . HIS A 1 123 ? -47.509 -2.363 62.650 1.00 97.44 123 HIS A CA 1
ATOM 932 C C . HIS A 1 123 ? -46.521 -2.617 63.792 1.00 97.44 123 HIS A C 1
ATOM 934 O O . HIS A 1 123 ? -46.924 -3.011 64.886 1.00 97.44 123 HIS A O 1
ATOM 940 N N . VAL A 1 124 ? -45.238 -2.336 63.554 1.00 97.06 124 VAL A N 1
ATOM 941 C CA . VAL A 1 124 ? -44.144 -2.479 64.525 1.00 97.06 124 VAL A CA 1
ATOM 942 C C . VAL A 1 124 ? -43.348 -1.171 64.622 1.00 97.06 124 VAL A C 1
ATOM 944 O O . VAL A 1 124 ? -42.384 -0.963 63.888 1.00 97.06 124 VAL A O 1
ATOM 947 N N . PRO A 1 125 ? -43.747 -0.241 65.506 1.00 93.62 125 PRO A N 1
ATOM 948 C CA . PRO A 1 125 ? -42.996 0.992 65.745 1.00 93.62 125 PRO A CA 1
ATOM 949 C C . PRO A 1 125 ? -41.556 0.786 66.258 1.00 93.62 125 PRO A C 1
ATOM 951 O O . PRO A 1 125 ? -40.722 1.668 66.067 1.00 93.62 125 PRO A O 1
ATOM 954 N N . GLY A 1 126 ? -41.265 -0.348 66.908 1.00 93.06 126 GLY A N 1
ATOM 955 C CA . GLY A 1 126 ? -39.933 -0.705 67.412 1.00 93.06 126 GLY A CA 1
ATOM 956 C C . GLY A 1 126 ? -39.044 -1.430 66.394 1.00 93.06 126 GLY A C 1
ATOM 957 O O . GLY A 1 126 ? -39.321 -1.464 65.192 1.00 93.06 126 GLY A O 1
ATOM 958 N N . ASN A 1 127 ? -37.951 -2.016 66.885 1.00 96.19 127 ASN A N 1
ATOM 959 C CA . ASN A 1 127 ? -37.070 -2.891 66.109 1.00 96.19 127 ASN A CA 1
ATOM 960 C C . ASN A 1 127 ? -37.752 -4.239 65.816 1.00 96.19 127 ASN A C 1
ATOM 962 O O . ASN A 1 127 ? -38.504 -4.749 66.643 1.00 96.19 127 ASN A O 1
ATOM 966 N N . PHE A 1 128 ? -37.441 -4.867 64.682 1.00 97.81 128 PHE A N 1
ATOM 967 C CA . PHE A 1 128 ? -37.925 -6.202 64.323 1.00 97.81 128 PHE A CA 1
ATOM 968 C C . PHE A 1 128 ? -36.755 -7.145 64.041 1.00 97.81 128 PHE A C 1
ATOM 970 O O . PHE A 1 128 ? -35.967 -6.917 63.126 1.00 97.81 128 PHE A O 1
ATOM 977 N N . THR A 1 129 ? -36.663 -8.238 64.791 1.00 98.00 129 THR A N 1
ATOM 978 C CA . THR A 1 129 ? -35.706 -9.327 64.567 1.00 98.00 129 THR A CA 1
ATOM 979 C C . THR A 1 129 ? -36.462 -10.597 64.201 1.00 98.00 129 THR A C 1
ATOM 981 O O . THR A 1 129 ? -37.220 -11.119 65.013 1.00 98.00 129 THR A O 1
ATOM 984 N N . ASN A 1 130 ? -36.258 -11.118 62.993 1.00 98.19 130 ASN A N 1
ATOM 985 C CA . ASN A 1 130 ? -36.821 -12.391 62.552 1.00 98.19 130 ASN A CA 1
ATOM 986 C C . ASN A 1 130 ? -35.787 -13.511 62.659 1.00 98.19 130 ASN A C 1
ATOM 988 O O . ASN A 1 130 ? -34.831 -13.520 61.897 1.00 98.19 130 ASN A O 1
ATOM 992 N N . ASN A 1 131 ? -36.012 -14.480 63.538 1.00 98.06 131 ASN A N 1
ATOM 993 C CA . ASN A 1 131 ? -35.297 -15.759 63.575 1.00 98.06 131 ASN A CA 1
ATOM 994 C C . ASN A 1 131 ? -36.168 -16.928 63.070 1.00 98.06 131 ASN A C 1
ATOM 996 O O . ASN A 1 131 ? -35.657 -18.023 62.861 1.00 98.06 131 ASN A O 1
ATOM 1000 N N . GLY A 1 132 ? -37.478 -16.713 62.909 1.00 97.19 132 GLY A N 1
ATOM 1001 C CA . GLY A 1 132 ? -38.448 -17.708 62.457 1.00 97.19 132 GLY A CA 1
ATOM 1002 C C . GLY A 1 132 ? -38.895 -17.495 61.008 1.00 97.19 132 GLY A C 1
ATOM 1003 O O . GLY A 1 132 ? -38.079 -17.364 60.099 1.00 97.19 132 GLY A O 1
ATOM 1004 N N . THR A 1 133 ? -40.207 -17.501 60.774 1.00 97.62 133 THR A N 1
ATOM 1005 C CA . THR A 1 133 ? -40.832 -17.294 59.460 1.00 97.62 133 THR A CA 1
ATOM 1006 C C . THR A 1 133 ? -41.790 -16.109 59.493 1.00 97.62 133 THR A C 1
ATOM 1008 O O . THR A 1 133 ? -42.691 -16.069 60.327 1.00 97.62 133 THR A O 1
ATOM 1011 N N . VAL A 1 134 ? -41.654 -15.189 58.542 1.00 98.12 134 VAL A N 1
ATOM 1012 C CA . VAL A 1 134 ? -42.665 -14.177 58.202 1.00 98.12 134 VAL A CA 1
ATOM 1013 C C . VAL A 1 134 ? -43.174 -14.514 56.808 1.00 98.12 134 VAL A C 1
ATOM 1015 O O . VAL A 1 134 ? -42.379 -14.555 55.872 1.00 98.12 134 VAL A O 1
ATOM 1018 N N . ALA A 1 135 ? -44.465 -14.802 56.647 1.00 97.31 135 ALA A N 1
ATOM 1019 C CA . ALA A 1 135 ? -44.996 -15.228 55.353 1.00 97.31 135 ALA A CA 1
ATOM 1020 C C . ALA A 1 135 ? -46.444 -14.797 55.125 1.00 97.31 135 ALA A C 1
ATOM 1022 O O . ALA A 1 135 ? -47.195 -14.565 56.072 1.00 97.31 135 ALA A O 1
ATOM 1023 N N . ASN A 1 136 ? -46.848 -14.744 53.858 1.00 95.94 136 ASN A N 1
ATOM 1024 C CA . ASN A 1 136 ? -48.266 -14.700 53.515 1.00 95.94 136 ASN A CA 1
ATOM 1025 C C . ASN A 1 136 ? -48.972 -15.977 53.998 1.00 95.94 136 ASN A C 1
ATOM 1027 O O . ASN A 1 136 ? -48.370 -17.050 54.109 1.00 95.94 136 ASN A O 1
ATOM 1031 N N . ASN A 1 137 ? -50.265 -15.852 54.270 1.00 93.75 137 ASN A N 1
ATOM 1032 C CA . ASN A 1 137 ? -51.185 -16.977 54.314 1.00 93.75 137 ASN A CA 1
ATOM 1033 C C . ASN A 1 137 ? -51.833 -17.125 52.928 1.00 93.75 137 ASN A C 1
ATOM 1035 O O . ASN A 1 137 ? -51.125 -17.394 51.963 1.00 93.75 137 ASN A O 1
ATOM 1039 N N . VAL A 1 138 ? -53.145 -16.905 52.804 1.00 94.25 138 VAL A N 1
ATOM 1040 C CA . VAL A 1 138 ? -53.854 -16.933 51.509 1.00 94.25 138 VAL A CA 1
ATOM 1041 C C . VAL A 1 138 ? -53.778 -15.589 50.769 1.00 94.25 138 VAL A C 1
ATOM 1043 O O . VAL A 1 138 ? -53.644 -15.576 49.551 1.00 94.25 138 VAL A O 1
ATOM 1046 N N . TYR A 1 139 ? -53.849 -14.467 51.493 1.00 96.06 139 TYR A N 1
ATOM 1047 C CA . TYR A 1 139 ? -53.815 -13.099 50.947 1.00 96.06 139 TYR A CA 1
ATOM 1048 C C . TYR A 1 139 ? -52.527 -12.362 51.352 1.00 96.06 139 TYR A C 1
ATOM 1050 O O . TYR A 1 139 ? -51.721 -12.897 52.117 1.00 96.06 139 TYR A O 1
ATOM 1058 N N . ASP A 1 140 ? -52.354 -11.119 50.901 1.00 97.62 140 ASP A N 1
ATOM 1059 C CA . ASP A 1 140 ? -51.125 -10.346 51.095 1.00 97.62 140 ASP A CA 1
ATOM 1060 C C . ASP A 1 140 ? -50.888 -9.949 52.557 1.00 97.62 140 ASP A C 1
ATOM 1062 O O . ASP A 1 140 ? -51.730 -9.325 53.211 1.00 97.62 140 ASP A O 1
ATOM 1066 N N . PHE A 1 141 ? -49.691 -10.240 53.062 1.00 98.06 141 PHE A N 1
ATOM 1067 C CA . PHE A 1 141 ? -49.252 -9.801 54.378 1.00 98.06 141 PHE A CA 1
ATOM 1068 C C . PHE A 1 141 ? -48.252 -8.649 54.285 1.00 98.06 141 PHE A C 1
ATOM 1070 O O . PHE A 1 141 ? -47.172 -8.779 53.695 1.00 98.06 141 PHE A O 1
ATOM 1077 N N . TYR A 1 142 ? -48.593 -7.532 54.926 1.00 97.69 142 TYR A N 1
ATOM 1078 C CA . TYR A 1 142 ? -47.744 -6.353 55.020 1.00 97.69 142 TYR A CA 1
ATOM 1079 C C . TYR A 1 142 ? -47.154 -6.199 56.422 1.00 97.69 142 TYR A C 1
ATOM 1081 O O . TYR A 1 142 ? -47.846 -6.393 57.421 1.00 97.69 142 TYR A O 1
ATOM 1089 N N . VAL A 1 143 ? -45.885 -5.800 56.510 1.00 97.62 143 VAL A N 1
ATOM 1090 C CA . VAL A 1 143 ? -45.212 -5.506 57.786 1.00 97.62 143 VAL A CA 1
ATOM 1091 C C . VAL A 1 143 ? -44.605 -4.106 57.725 1.00 97.62 143 VAL A C 1
ATOM 1093 O O . VAL A 1 143 ? -43.682 -3.865 56.947 1.00 97.62 143 VAL A O 1
ATOM 1096 N N . ASN A 1 144 ? -45.114 -3.192 58.553 1.00 96.50 144 ASN A N 1
ATOM 1097 C CA . ASN A 1 144 ? -44.634 -1.815 58.668 1.00 96.50 144 ASN A CA 1
ATOM 1098 C C . ASN A 1 144 ? -43.731 -1.673 59.893 1.00 96.50 144 ASN A C 1
ATOM 1100 O O . ASN A 1 144 ? -44.211 -1.836 61.014 1.00 96.50 144 ASN A O 1
ATOM 1104 N N . ILE A 1 145 ? -42.459 -1.331 59.688 1.00 96.44 145 ILE A N 1
ATOM 1105 C CA . ILE A 1 145 ? -41.440 -1.271 60.743 1.00 96.44 145 ILE A CA 1
ATOM 1106 C C . ILE A 1 145 ? -40.852 0.140 60.822 1.00 96.44 145 ILE A C 1
ATOM 1108 O O . ILE A 1 145 ? -40.286 0.637 59.841 1.00 96.44 145 ILE A O 1
ATOM 1112 N N . SER A 1 146 ? -40.946 0.778 61.992 1.00 94.38 146 SER A N 1
ATOM 1113 C CA . SER A 1 146 ? -40.370 2.116 62.217 1.00 94.38 146 SER A CA 1
ATOM 1114 C C . SER A 1 146 ? -38.974 2.086 62.858 1.00 94.38 146 SER A C 1
ATOM 1116 O O . SER A 1 146 ? -38.245 3.068 62.730 1.00 94.38 146 SER A O 1
ATOM 1118 N N . GLY A 1 147 ? -38.575 0.976 63.494 1.00 94.38 147 GLY A N 1
ATOM 1119 C CA . GLY A 1 147 ? -37.218 0.742 64.011 1.00 94.38 147 GLY A CA 1
ATOM 1120 C C . GLY A 1 147 ? -36.306 -0.032 63.047 1.00 94.38 147 GLY A C 1
ATOM 1121 O O . GLY A 1 147 ? -36.544 -0.082 61.842 1.00 94.38 147 GLY A O 1
ATOM 1122 N N . ASN A 1 148 ? -35.234 -0.635 63.561 1.00 96.56 148 ASN A N 1
ATOM 1123 C CA . ASN A 1 148 ? -34.277 -1.424 62.774 1.00 96.56 148 ASN A CA 1
ATOM 1124 C C . ASN A 1 148 ? -34.843 -2.801 62.388 1.00 96.56 148 ASN A C 1
ATOM 1126 O O . ASN A 1 148 ? -35.666 -3.360 63.111 1.00 96.56 148 ASN A O 1
ATOM 1130 N N . LEU A 1 149 ? -34.351 -3.381 61.292 1.00 97.38 149 LEU A N 1
ATOM 1131 C CA . LEU A 1 149 ? -34.725 -4.715 60.815 1.00 97.38 149 LEU A CA 1
ATOM 1132 C C . LEU A 1 149 ? -33.518 -5.663 60.847 1.00 97.38 149 LEU A C 1
ATOM 1134 O O . LEU A 1 149 ? -32.481 -5.380 60.255 1.00 97.38 149 LEU A O 1
ATOM 1138 N N . THR A 1 150 ? -33.667 -6.820 61.484 1.00 98.06 150 THR A N 1
ATOM 1139 C CA . THR A 1 150 ? -32.719 -7.941 61.396 1.00 98.06 150 THR A CA 1
ATOM 1140 C C . THR A 1 150 ? -33.441 -9.182 60.878 1.00 98.06 150 THR A C 1
ATOM 1142 O O . THR A 1 150 ? -34.426 -9.607 61.480 1.00 98.06 150 THR A O 1
ATOM 1145 N N . ASN A 1 151 ? -32.966 -9.782 59.784 1.00 97.75 151 ASN A N 1
ATOM 1146 C CA . ASN A 1 151 ? -33.502 -11.031 59.243 1.00 97.75 151 ASN A CA 1
ATOM 1147 C C . ASN A 1 151 ? -32.481 -12.174 59.311 1.00 97.75 151 ASN A C 1
ATOM 1149 O O . ASN A 1 151 ? -31.537 -12.235 58.524 1.00 97.75 151 ASN A O 1
ATOM 1153 N N . ASN A 1 152 ? -32.728 -13.115 60.214 1.00 97.62 152 ASN A N 1
ATOM 1154 C CA . ASN A 1 152 ? -31.990 -14.368 60.364 1.00 97.62 152 ASN A CA 1
ATOM 1155 C C . ASN A 1 152 ? -32.806 -15.607 59.971 1.00 97.62 152 ASN A C 1
ATOM 1157 O O . ASN A 1 152 ? -32.300 -16.721 60.063 1.00 97.62 152 ASN A O 1
ATOM 1161 N N . GLY A 1 153 ? -34.065 -15.427 59.568 1.00 96.31 153 GLY A N 1
ATOM 1162 C CA . GLY A 1 153 ? -34.995 -16.504 59.243 1.00 96.31 153 GLY A CA 1
ATOM 1163 C C . GLY A 1 153 ? -35.582 -16.385 57.837 1.00 96.31 153 GLY A C 1
ATOM 1164 O O . GLY A 1 153 ? -35.067 -15.674 56.974 1.00 96.31 153 GLY A O 1
ATOM 1165 N N . VAL A 1 154 ? -36.696 -17.078 57.607 1.00 97.75 154 VAL A N 1
ATOM 1166 C CA . VAL A 1 154 ? -37.435 -17.035 56.338 1.00 97.75 154 VAL A CA 1
ATOM 1167 C C . VAL A 1 154 ? -38.309 -15.785 56.303 1.00 97.75 154 VAL A C 1
ATOM 1169 O O . VAL A 1 154 ? -39.096 -15.545 57.221 1.00 97.75 154 VAL A O 1
ATOM 1172 N N . TRP A 1 155 ? -38.210 -15.009 55.225 1.00 97.75 155 TRP A N 1
ATOM 1173 C CA . TRP A 1 155 ? -39.037 -13.824 55.007 1.00 97.75 155 TRP A CA 1
ATOM 1174 C C . TRP A 1 155 ? -39.651 -13.864 53.605 1.00 97.75 155 TRP A C 1
ATOM 1176 O O . TRP A 1 155 ? -38.953 -13.640 52.623 1.00 97.75 155 TRP A O 1
ATOM 1186 N N . ASN A 1 156 ? -40.940 -14.184 53.506 1.00 96.88 156 ASN A N 1
ATOM 1187 C CA . ASN A 1 156 ? -41.671 -14.403 52.253 1.00 96.88 156 ASN A CA 1
ATOM 1188 C C . ASN A 1 156 ? -43.114 -13.868 52.346 1.00 96.88 156 ASN A C 1
ATOM 1190 O O . ASN A 1 156 ? -44.098 -14.599 52.204 1.00 96.88 156 ASN A O 1
ATOM 1194 N N . ASN A 1 157 ? -43.245 -12.594 52.703 1.00 97.19 157 ASN A N 1
ATOM 1195 C CA . ASN A 1 157 ? -44.519 -11.885 52.717 1.00 97.19 157 ASN A CA 1
ATOM 1196 C C . ASN A 1 157 ? -44.697 -11.048 51.442 1.00 97.19 157 ASN A C 1
ATOM 1198 O O . ASN A 1 157 ? -43.787 -10.922 50.627 1.00 97.19 157 ASN A O 1
ATOM 1202 N N . TYR A 1 158 ? -45.863 -10.432 51.276 1.00 97.25 158 TYR A N 1
ATOM 1203 C CA . TYR A 1 158 ? -46.106 -9.568 50.131 1.00 97.25 158 TYR A CA 1
ATOM 1204 C C . TYR A 1 158 ? -45.279 -8.280 50.209 1.00 97.25 158 TYR A C 1
ATOM 1206 O O . TYR A 1 158 ? -44.546 -7.966 49.278 1.00 97.25 158 TYR A O 1
ATOM 1214 N N . GLY A 1 159 ? -45.363 -7.531 51.315 1.00 96.56 159 GLY A N 1
ATOM 1215 C CA . GLY A 1 159 ? -44.753 -6.201 51.395 1.00 96.56 159 GLY A CA 1
ATOM 1216 C C . GLY A 1 159 ? -44.158 -5.859 52.755 1.00 96.56 159 GLY A C 1
ATOM 1217 O O . GLY A 1 159 ? -44.836 -5.920 53.775 1.00 96.56 159 GLY A O 1
ATOM 1218 N N . THR A 1 160 ? -42.901 -5.436 52.797 1.00 97.31 160 THR A N 1
ATOM 1219 C CA . THR A 1 160 ? -42.290 -4.868 54.008 1.00 97.31 160 THR A CA 1
ATOM 1220 C C . THR A 1 160 ? -41.986 -3.398 53.786 1.00 97.31 160 THR A C 1
ATOM 1222 O O . THR A 1 160 ? -41.338 -3.044 52.804 1.00 97.31 160 THR A O 1
ATOM 1225 N N . ILE A 1 161 ? -42.463 -2.539 54.689 1.00 95.75 161 ILE A N 1
ATOM 1226 C CA . ILE A 1 161 ? -42.274 -1.089 54.612 1.00 95.75 161 ILE A CA 1
ATOM 1227 C C . ILE A 1 161 ? -41.449 -0.624 55.807 1.00 95.75 161 ILE A C 1
ATOM 1229 O O . ILE A 1 161 ? -41.870 -0.768 56.954 1.00 95.75 161 ILE A O 1
ATOM 1233 N N . LEU A 1 162 ? -40.297 -0.014 55.538 1.00 95.19 162 LEU A N 1
ATOM 1234 C CA . LEU A 1 162 ? -39.498 0.680 56.544 1.00 95.19 162 LEU A CA 1
ATOM 1235 C C . LEU A 1 162 ? -39.885 2.160 56.575 1.00 95.19 162 LEU A C 1
ATOM 1237 O O . LEU A 1 162 ? -39.611 2.904 55.630 1.00 95.19 162 LEU A O 1
ATOM 1241 N N . ASN A 1 163 ? -40.560 2.587 57.642 1.00 91.69 163 ASN A N 1
ATOM 1242 C CA . ASN A 1 163 ? -41.191 3.908 57.750 1.00 91.69 163 ASN A CA 1
ATOM 1243 C C . ASN A 1 163 ? -40.668 4.769 58.913 1.00 91.69 163 ASN A C 1
ATOM 1245 O O . ASN A 1 163 ? -41.343 5.700 59.346 1.00 91.69 163 ASN A O 1
ATOM 1249 N N . GLY A 1 164 ? -39.473 4.470 59.423 1.00 89.81 164 GLY A N 1
ATOM 1250 C CA . GLY A 1 164 ? -38.829 5.244 60.481 1.00 89.81 164 GLY A CA 1
ATOM 1251 C C . GLY A 1 164 ? -38.350 6.617 60.006 1.00 89.81 164 GLY A C 1
ATOM 1252 O O . GLY A 1 164 ? -37.927 6.787 58.861 1.00 89.81 164 GLY A O 1
ATOM 1253 N N . ASN A 1 165 ? -38.386 7.607 60.902 1.00 88.19 165 ASN A N 1
ATOM 1254 C CA . ASN A 1 165 ? -37.895 8.964 60.629 1.00 88.19 165 ASN A CA 1
ATOM 1255 C C . ASN A 1 165 ? -36.405 9.149 60.954 1.00 88.19 165 ASN A C 1
ATOM 1257 O O . ASN A 1 165 ? -35.805 10.107 60.478 1.00 88.19 165 ASN A O 1
ATOM 1261 N N . SER A 1 166 ? -35.806 8.263 61.752 1.00 90.88 166 SER A N 1
ATOM 1262 C CA . SER A 1 166 ? -34.358 8.194 61.975 1.00 90.88 166 SER A CA 1
ATOM 1263 C C . SER A 1 166 ? -33.697 7.269 60.955 1.00 90.88 166 SER A C 1
ATOM 1265 O O . SER A 1 166 ? -34.376 6.605 60.173 1.00 90.88 166 SER A O 1
ATOM 1267 N N . ASN A 1 167 ? -32.362 7.200 60.964 1.00 92.44 167 ASN A N 1
ATOM 1268 C CA . ASN A 1 167 ? -31.675 6.146 60.223 1.00 92.44 167 ASN A CA 1
ATOM 1269 C C . ASN A 1 167 ? -32.152 4.776 60.732 1.00 92.44 167 ASN A C 1
ATOM 1271 O O . ASN A 1 167 ? -32.205 4.569 61.946 1.00 92.44 167 ASN A O 1
ATOM 1275 N N . GLN A 1 168 ? -32.480 3.868 59.815 1.00 94.25 168 GLN A N 1
ATOM 1276 C CA . GLN A 1 168 ? -32.871 2.492 60.131 1.00 94.25 168 GLN A CA 1
ATOM 1277 C C . GLN A 1 168 ? -31.769 1.546 59.650 1.00 94.25 168 GLN A C 1
ATOM 1279 O O . GLN A 1 168 ? -31.389 1.569 58.478 1.00 94.25 168 GLN A O 1
ATOM 1284 N N . LEU A 1 169 ? -31.247 0.722 60.555 1.00 95.94 169 LEU A N 1
ATOM 1285 C CA . LEU A 1 169 ? -30.284 -0.324 60.233 1.00 95.94 169 LEU A CA 1
ATOM 1286 C C . LEU A 1 169 ? -31.014 -1.563 59.712 1.00 95.94 169 LEU A C 1
ATOM 1288 O O . LEU A 1 169 ? -32.043 -1.966 60.259 1.00 95.94 169 LEU A O 1
ATOM 1292 N N . ILE A 1 170 ? -30.442 -2.180 58.682 1.00 96.62 170 ILE A N 1
ATOM 1293 C CA . ILE A 1 170 ? -30.883 -3.450 58.112 1.00 96.62 170 ILE A CA 1
ATOM 1294 C C . ILE A 1 170 ? -29.723 -4.438 58.199 1.00 96.62 170 ILE A C 1
ATOM 1296 O O . ILE A 1 170 ? -28.620 -4.145 57.736 1.00 96.62 170 ILE A O 1
ATOM 1300 N N . SER A 1 171 ? -29.980 -5.604 58.779 1.00 97.00 171 SER A N 1
ATOM 1301 C CA . SER A 1 171 ? -29.035 -6.716 58.879 1.00 97.00 171 SER A CA 1
ATOM 1302 C C . SER A 1 171 ? -29.694 -8.001 58.384 1.00 97.00 171 SER A C 1
ATOM 1304 O O . SER A 1 171 ? -30.868 -8.246 58.666 1.00 97.00 171 SER A O 1
ATOM 1306 N N . MET A 1 172 ? -28.961 -8.817 57.633 1.00 96.44 172 MET A N 1
ATOM 1307 C CA . MET A 1 172 ? -29.446 -10.069 57.058 1.00 96.44 172 MET A CA 1
ATOM 1308 C C . MET A 1 172 ? -28.381 -11.159 57.173 1.00 96.44 172 MET A C 1
ATOM 1310 O O . MET A 1 172 ? -27.230 -10.958 56.794 1.00 96.44 172 MET A O 1
ATOM 1314 N N . THR A 1 173 ? -28.783 -12.334 57.649 1.00 95.94 173 THR A N 1
ATOM 1315 C CA . THR A 1 173 ? -28.006 -13.582 57.521 1.00 95.94 173 THR A CA 1
ATOM 1316 C C . THR A 1 173 ? -28.719 -14.618 56.649 1.00 95.94 173 THR A C 1
ATOM 1318 O O . THR A 1 173 ? -28.123 -15.623 56.270 1.00 95.94 173 THR A O 1
ATOM 1321 N N . GLN A 1 174 ? -29.981 -14.355 56.296 1.00 95.69 174 GLN A N 1
ATOM 1322 C CA . GLN A 1 174 ? -30.789 -15.112 55.344 1.00 95.69 174 GLN A CA 1
ATOM 1323 C C . GLN A 1 174 ? -31.398 -14.156 54.307 1.00 95.69 174 GLN A C 1
ATOM 1325 O O . GLN A 1 174 ? -31.707 -13.008 54.655 1.00 95.69 174 GLN A O 1
ATOM 1330 N N . PRO A 1 175 ? -31.589 -14.600 53.051 1.00 95.12 175 PRO A N 1
ATOM 1331 C CA . PRO A 1 175 ? -32.138 -13.753 52.002 1.00 95.12 175 PRO A CA 1
ATOM 1332 C C . PRO A 1 175 ? -33.579 -13.338 52.309 1.00 95.12 175 PRO A C 1
ATOM 1334 O O . PRO A 1 175 ? -34.385 -14.120 52.817 1.00 95.12 175 PRO A O 1
ATOM 1337 N N . PHE A 1 176 ? -33.911 -12.102 51.958 1.00 97.06 176 PHE A N 1
ATOM 1338 C CA . PHE A 1 176 ? -35.278 -11.606 51.941 1.00 97.06 176 PHE A CA 1
ATOM 1339 C C . PHE A 1 176 ? -35.948 -12.046 50.635 1.00 97.06 176 PHE A C 1
ATOM 1341 O O . PHE A 1 176 ? -35.450 -11.746 49.556 1.00 97.06 176 PHE A O 1
ATOM 1348 N N . ALA A 1 177 ? -37.070 -12.755 50.712 1.00 95.94 177 ALA A N 1
ATOM 1349 C CA . ALA A 1 177 ? -37.793 -13.273 49.547 1.00 95.94 177 ALA A CA 1
ATOM 1350 C C . ALA A 1 177 ? -39.220 -12.713 49.431 1.00 95.94 177 ALA A C 1
ATOM 1352 O O . ALA A 1 177 ? -40.031 -13.237 48.674 1.00 95.94 177 ALA A O 1
ATOM 1353 N N . GLY A 1 178 ? -39.552 -11.667 50.196 1.00 94.44 178 GLY A N 1
ATOM 1354 C CA . GLY A 1 178 ? -40.835 -10.989 50.054 1.00 94.44 178 GLY A CA 1
ATOM 1355 C C . GLY A 1 178 ? -40.947 -10.265 48.710 1.00 94.44 178 GLY A C 1
ATOM 1356 O O . GLY A 1 178 ? -39.941 -9.835 48.143 1.00 94.44 178 GLY A O 1
ATOM 1357 N N . GLN A 1 179 ? -42.169 -10.107 48.202 1.00 96.00 179 GLN A N 1
ATOM 1358 C CA . GLN A 1 179 ? -42.404 -9.563 46.859 1.00 96.00 179 GLN A CA 1
ATOM 1359 C C . GLN A 1 179 ? -42.010 -8.080 46.744 1.00 96.00 179 GLN A C 1
ATOM 1361 O O . GLN A 1 179 ? -41.458 -7.662 45.726 1.00 96.00 179 GLN A O 1
ATOM 1366 N N . ALA A 1 180 ? -42.254 -7.280 47.784 1.00 97.00 180 ALA A N 1
ATOM 1367 C CA . ALA A 1 180 ? -41.926 -5.860 47.821 1.00 97.00 180 ALA A CA 1
ATOM 1368 C C . ALA A 1 180 ? -41.201 -5.466 49.115 1.00 97.00 180 ALA A C 1
ATOM 1370 O O . ALA A 1 180 ? -41.637 -5.775 50.225 1.00 97.00 180 ALA A O 1
ATOM 1371 N N . PHE A 1 181 ? -40.123 -4.699 48.970 1.00 97.00 181 PHE A N 1
ATOM 1372 C CA . PHE A 1 181 ? -39.397 -4.072 50.069 1.00 97.00 181 PHE A CA 1
ATOM 1373 C C . PHE A 1 181 ? -39.348 -2.568 49.824 1.00 97.00 181 PHE A C 1
ATOM 1375 O O . PHE A 1 181 ? -38.707 -2.107 48.886 1.00 97.00 181 PHE A O 1
ATOM 1382 N N . SER A 1 182 ? -40.066 -1.790 50.627 1.00 94.38 182 SER A N 1
ATOM 1383 C CA . SER A 1 182 ? -40.247 -0.358 50.394 1.00 94.38 182 SER A CA 1
ATOM 1384 C C . SER A 1 182 ? -39.700 0.483 51.536 1.00 94.38 182 SER A C 1
ATOM 1386 O O . SER A 1 182 ? -39.912 0.193 52.711 1.00 94.38 182 SER A O 1
ATOM 1388 N N . ARG A 1 183 ? -39.057 1.590 51.186 1.00 90.31 183 ARG A N 1
ATOM 1389 C CA . ARG A 1 183 ? -38.712 2.665 52.113 1.00 90.31 183 ARG A CA 1
ATOM 1390 C C . ARG A 1 183 ? -39.779 3.749 52.023 1.00 90.31 183 ARG A C 1
ATOM 1392 O O . ARG A 1 183 ? -39.968 4.308 50.951 1.00 90.31 183 ARG A O 1
ATOM 1399 N N . ALA A 1 184 ? -40.482 4.075 53.105 1.00 85.50 184 ALA A N 1
ATOM 1400 C CA . ALA A 1 184 ? -41.301 5.289 53.114 1.00 85.50 184 ALA A CA 1
ATOM 1401 C C . ALA A 1 184 ? -40.384 6.508 53.286 1.00 85.50 184 ALA A C 1
ATOM 1403 O O . ALA A 1 184 ? -39.507 6.481 54.145 1.00 85.50 184 ALA A O 1
ATOM 1404 N N . ALA A 1 185 ? -40.569 7.559 52.484 1.00 66.38 185 ALA A N 1
ATOM 1405 C CA . ALA A 1 185 ? -39.743 8.762 52.570 1.00 66.38 185 ALA A CA 1
ATOM 1406 C C . ALA A 1 185 ? -39.818 9.375 53.984 1.00 66.38 185 ALA A C 1
ATOM 1408 O O . ALA A 1 185 ? -40.904 9.685 54.475 1.00 66.38 185 ALA A O 1
ATOM 1409 N N . GLY A 1 186 ? -38.663 9.536 54.632 1.00 70.56 186 GLY A N 1
ATOM 1410 C CA . GLY A 1 186 ? -38.514 10.087 55.982 1.00 70.56 186 GLY A CA 1
ATOM 1411 C C . GLY A 1 186 ? -37.207 10.877 56.117 1.00 70.56 186 GLY A C 1
ATOM 1412 O O . GLY A 1 186 ? -36.433 10.959 55.170 1.00 70.56 186 GLY A O 1
ATOM 1413 N N . ALA A 1 187 ? -36.949 11.484 57.281 1.00 72.88 187 ALA A N 1
ATOM 1414 C CA . ALA A 1 187 ? -35.762 12.335 57.479 1.00 72.88 187 ALA A CA 1
ATOM 1415 C C . ALA A 1 187 ? -34.428 11.556 57.575 1.00 72.88 187 ALA A C 1
ATOM 1417 O O . ALA A 1 187 ? -33.361 12.121 57.338 1.00 72.88 187 ALA A O 1
ATOM 1418 N N . GLY A 1 188 ? -34.477 10.276 57.950 1.00 83.56 188 GLY A N 1
ATOM 1419 C CA . GLY A 1 188 ? -33.328 9.373 58.021 1.00 83.56 188 GLY A CA 1
ATOM 1420 C C . GLY A 1 188 ? -33.224 8.439 56.817 1.00 83.56 188 GLY A C 1
ATOM 1421 O O . GLY A 1 188 ? -34.140 8.360 56.005 1.00 83.56 188 GLY A O 1
ATOM 1422 N N . ARG A 1 189 ? -32.114 7.701 56.730 1.00 89.19 189 ARG A N 1
ATOM 1423 C CA . ARG A 1 189 ? -31.784 6.809 55.603 1.00 89.19 189 ARG A CA 1
ATOM 1424 C C . ARG A 1 189 ? -31.742 5.332 56.006 1.00 89.19 189 ARG A C 1
ATOM 1426 O O . ARG A 1 189 ? -31.593 5.016 57.189 1.00 89.19 189 ARG A O 1
ATOM 1433 N N . LEU A 1 190 ? -31.777 4.429 55.028 1.00 93.44 190 LEU A N 1
ATOM 1434 C CA . LEU A 1 190 ? -31.499 3.010 55.268 1.00 93.44 190 LEU A CA 1
ATOM 1435 C C . LEU A 1 190 ? -29.992 2.762 55.342 1.00 93.44 190 LEU A C 1
ATOM 1437 O O . LEU A 1 190 ? -29.236 3.281 54.521 1.00 93.44 190 LEU A O 1
ATOM 1441 N N . ILE A 1 191 ? -29.553 1.965 56.315 1.00 94.94 191 ILE A N 1
ATOM 1442 C CA . ILE A 1 191 ? -28.148 1.582 56.488 1.00 94.94 191 ILE A CA 1
ATOM 1443 C C . ILE A 1 191 ? -28.038 0.056 56.489 1.00 94.94 191 ILE A C 1
ATOM 1445 O O . ILE A 1 191 ? -28.470 -0.599 57.433 1.00 94.94 191 ILE A O 1
ATOM 1449 N N . ALA A 1 192 ? -27.427 -0.511 55.453 1.00 97.06 192 ALA A N 1
ATOM 1450 C CA . ALA A 1 192 ? -27.047 -1.916 55.406 1.00 97.06 192 ALA A CA 1
ATOM 1451 C C . ALA A 1 192 ? -25.860 -2.161 56.352 1.00 97.06 192 ALA A C 1
ATOM 1453 O O . ALA A 1 192 ? -24.736 -1.731 56.076 1.00 97.06 192 ALA A O 1
ATOM 1454 N N . ALA A 1 193 ? -26.118 -2.823 57.481 1.00 95.88 193 ALA A N 1
ATOM 1455 C CA . ALA A 1 193 ? -25.107 -3.181 58.476 1.00 95.88 193 ALA A CA 1
ATOM 1456 C C . ALA A 1 193 ? -24.332 -4.459 58.102 1.00 95.88 193 ALA A C 1
ATOM 1458 O O . ALA A 1 193 ? -23.218 -4.662 58.580 1.00 95.88 193 ALA A O 1
ATOM 1459 N N . THR A 1 194 ? -24.908 -5.299 57.241 1.00 95.94 194 THR A N 1
ATOM 1460 C CA . THR A 1 194 ? -24.316 -6.527 56.687 1.00 95.94 194 THR A CA 1
ATOM 1461 C C . THR A 1 194 ? -24.515 -6.561 55.173 1.00 95.94 194 THR A C 1
ATOM 1463 O O . THR A 1 194 ? -25.183 -5.687 54.615 1.00 95.94 194 THR A O 1
ATOM 1466 N N . ASP A 1 195 ? -23.980 -7.587 54.505 1.00 96.50 195 ASP A N 1
ATOM 1467 C CA . ASP A 1 195 ? -24.409 -7.919 53.145 1.00 96.50 195 ASP A CA 1
ATOM 1468 C C . ASP A 1 195 ? -25.934 -8.125 53.116 1.00 96.50 195 ASP A C 1
ATOM 1470 O O . ASP A 1 195 ? -26.506 -8.752 54.014 1.00 96.50 195 ASP A O 1
ATOM 1474 N N . LEU A 1 196 ? -26.589 -7.566 52.097 1.00 97.25 196 LEU A N 1
ATOM 1475 C CA . LEU A 1 196 ? -28.020 -7.743 51.865 1.00 97.25 196 LEU A CA 1
ATOM 1476 C C . LEU A 1 196 ? -28.240 -8.722 50.714 1.00 97.25 196 LEU A C 1
ATOM 1478 O O . LEU A 1 196 ? -27.593 -8.614 49.673 1.00 97.25 196 LEU A O 1
ATOM 1482 N N . ALA A 1 197 ? -29.184 -9.645 50.877 1.00 96.88 197 ALA A N 1
ATOM 1483 C CA . ALA A 1 197 ? -29.562 -10.599 49.842 1.00 96.88 197 ALA A CA 1
ATOM 1484 C C . ALA A 1 197 ? -31.078 -10.575 49.642 1.00 96.88 197 ALA A C 1
ATOM 1486 O O . ALA A 1 197 ? -31.830 -10.709 50.608 1.00 96.88 197 ALA A O 1
ATOM 1487 N N . PHE A 1 198 ? -31.516 -10.422 48.395 1.00 97.06 198 PHE A N 1
ATOM 1488 C CA . PHE A 1 198 ? -32.926 -10.376 48.022 1.00 97.06 198 PHE A CA 1
ATOM 1489 C C . PHE A 1 198 ? -33.221 -11.339 46.870 1.00 97.06 198 PHE A C 1
ATOM 1491 O O . PHE A 1 198 ? -32.458 -11.408 45.906 1.00 97.06 198 PHE A O 1
ATOM 1498 N N . ASN A 1 199 ? -34.352 -12.037 46.952 1.00 95.69 199 ASN A N 1
ATOM 1499 C CA . ASN A 1 199 ? -34.807 -13.001 45.955 1.00 95.69 199 ASN A CA 1
ATOM 1500 C C . ASN A 1 199 ? -36.200 -12.610 45.449 1.00 95.69 199 ASN A C 1
ATOM 1502 O O . ASN A 1 199 ? -37.147 -12.578 46.230 1.00 95.69 199 ASN A O 1
ATOM 1506 N N . ASN A 1 200 ? -36.336 -12.356 44.145 1.00 94.81 200 ASN A N 1
ATOM 1507 C CA . ASN A 1 200 ? -37.591 -11.965 43.488 1.00 94.81 200 ASN A CA 1
ATOM 1508 C C . ASN A 1 200 ? -38.281 -10.741 44.125 1.00 94.81 200 ASN A C 1
ATOM 1510 O O . ASN A 1 200 ? -39.505 -10.617 44.082 1.00 94.81 200 ASN A O 1
ATOM 1514 N N . THR A 1 201 ? -37.500 -9.831 44.711 1.00 96.75 201 THR A N 1
ATOM 1515 C CA . THR A 1 201 ? -38.019 -8.668 45.441 1.00 96.75 201 THR A CA 1
ATOM 1516 C C . THR A 1 201 ? -37.942 -7.397 44.603 1.00 96.75 201 THR A C 1
ATOM 1518 O O . THR A 1 201 ? -36.902 -7.067 44.034 1.00 96.75 201 THR A O 1
ATOM 1521 N N . ILE A 1 202 ? -39.030 -6.628 44.589 1.00 97.38 202 ILE A N 1
ATOM 1522 C CA . ILE A 1 202 ? -39.043 -5.241 44.116 1.00 97.38 202 ILE A CA 1
ATOM 1523 C C . ILE A 1 202 ? -38.623 -4.338 45.278 1.00 97.38 202 ILE A C 1
ATOM 1525 O O . ILE A 1 202 ? -39.374 -4.154 46.240 1.00 97.38 202 ILE A O 1
ATOM 1529 N N . ILE A 1 203 ? -37.421 -3.772 45.198 1.00 96.62 203 ILE A N 1
ATOM 1530 C CA . ILE A 1 203 ? -36.888 -2.842 46.192 1.00 96.62 203 ILE A CA 1
ATOM 1531 C C . ILE A 1 203 ? -37.238 -1.419 45.767 1.00 96.62 203 ILE A C 1
ATOM 1533 O O . ILE A 1 203 ? -36.633 -0.857 44.853 1.00 96.62 203 ILE A O 1
ATOM 1537 N N . ASN A 1 204 ? -38.219 -0.823 46.439 1.00 94.19 204 ASN A N 1
ATOM 1538 C CA . ASN A 1 204 ? -38.628 0.552 46.205 1.00 94.19 204 ASN A CA 1
ATOM 1539 C C . ASN A 1 204 ? -38.011 1.503 47.236 1.00 94.19 204 ASN A C 1
ATOM 1541 O O . ASN A 1 204 ? -38.499 1.636 48.359 1.00 94.19 204 ASN A O 1
ATOM 1545 N N . LEU A 1 205 ? -36.945 2.196 46.832 1.00 91.12 205 LEU A N 1
ATOM 1546 C CA . LEU A 1 205 ? -36.288 3.208 47.660 1.00 91.12 205 LEU A CA 1
ATOM 1547 C C . LEU A 1 205 ? -37.056 4.538 47.708 1.00 91.12 205 LEU A C 1
ATOM 1549 O O . LEU A 1 205 ? -36.721 5.378 48.534 1.00 91.12 205 LEU A O 1
ATOM 1553 N N . ASN A 1 206 ? -38.066 4.754 46.854 1.00 87.94 206 ASN A N 1
ATOM 1554 C CA . ASN A 1 206 ? -38.813 6.015 46.748 1.00 87.94 206 ASN A CA 1
ATOM 1555 C C . ASN A 1 206 ? -37.897 7.257 46.638 1.00 87.94 206 ASN A C 1
ATOM 1557 O O . ASN A 1 206 ? -38.158 8.287 47.258 1.00 87.94 206 ASN A O 1
ATOM 1561 N N . ASN A 1 207 ? -36.823 7.160 45.841 1.00 85.75 207 ASN A N 1
ATOM 1562 C CA . ASN A 1 207 ? -35.760 8.167 45.691 1.00 85.75 207 ASN A CA 1
ATOM 1563 C C . ASN A 1 207 ? -34.921 8.460 46.956 1.00 85.75 207 ASN A C 1
ATOM 1565 O O . ASN A 1 207 ? -34.107 9.384 46.940 1.00 85.75 207 ASN A O 1
ATOM 1569 N N . ASP A 1 208 ? -35.085 7.688 48.032 1.00 89.94 208 ASP A N 1
ATOM 1570 C CA . ASP A 1 208 ? -34.280 7.786 49.253 1.00 89.94 208 ASP A CA 1
ATOM 1571 C C . ASP A 1 208 ? -32.910 7.089 49.086 1.00 89.94 208 ASP A C 1
ATOM 1573 O O . ASP A 1 208 ? -32.565 6.532 48.036 1.00 89.94 208 ASP A O 1
ATOM 1577 N N . THR A 1 209 ? -32.100 7.147 50.141 1.00 91.81 209 THR A N 1
ATOM 1578 C CA . THR A 1 209 ? -30.739 6.627 50.208 1.00 91.81 209 THR A CA 1
ATOM 1579 C C . THR A 1 209 ? -30.670 5.283 50.934 1.00 91.81 209 THR A C 1
ATOM 1581 O O . THR A 1 209 ? -31.113 5.152 52.078 1.00 91.81 209 THR A O 1
ATOM 1584 N N . LEU A 1 210 ? -29.999 4.313 50.308 1.00 95.06 210 LEU A N 1
ATOM 1585 C CA . LEU A 1 210 ? -29.478 3.108 50.949 1.00 95.06 210 LEU A CA 1
ATOM 1586 C C . LEU A 1 210 ? -27.955 3.227 51.085 1.00 95.06 210 LEU A C 1
ATOM 1588 O O . LEU A 1 210 ? -27.218 3.204 50.099 1.00 95.06 210 LEU A O 1
ATOM 1592 N N . GLN A 1 211 ? -27.482 3.368 52.320 1.00 95.94 211 GLN A N 1
ATOM 1593 C CA . GLN A 1 211 ? -26.063 3.441 52.650 1.00 95.94 211 GLN A CA 1
ATOM 1594 C C . GLN A 1 211 ? -25.525 2.066 53.058 1.00 95.94 211 GLN A C 1
ATOM 1596 O O . GLN A 1 211 ? -26.149 1.369 53.850 1.00 95.94 211 GLN A O 1
ATOM 1601 N N . PHE A 1 212 ? -24.330 1.709 52.595 1.00 97.31 212 PHE A N 1
ATOM 1602 C CA . PHE A 1 212 ? -23.646 0.470 52.966 1.00 97.31 212 PHE A CA 1
ATOM 1603 C C . PHE A 1 212 ? -22.534 0.726 53.985 1.00 97.31 212 PHE A C 1
ATOM 1605 O O . PHE A 1 212 ? -21.721 1.640 53.816 1.00 97.31 212 PHE A O 1
ATOM 1612 N N . ALA A 1 213 ? -22.483 -0.093 55.039 1.00 92.44 213 ALA A N 1
ATOM 1613 C CA . ALA A 1 213 ? -21.351 -0.140 55.960 1.00 92.44 213 ALA A CA 1
ATOM 1614 C C . ALA A 1 213 ? -20.080 -0.688 55.273 1.00 92.44 213 ALA A C 1
ATOM 1616 O O . ALA A 1 213 ? -20.125 -1.276 54.187 1.00 92.44 213 ALA A O 1
ATOM 1617 N N . THR A 1 214 ? -18.918 -0.502 55.906 1.00 85.12 214 THR A N 1
ATOM 1618 C CA . THR A 1 214 ? -17.640 -1.025 55.401 1.00 85.12 214 THR A CA 1
ATOM 1619 C C . THR A 1 214 ? -17.719 -2.544 55.219 1.00 85.12 214 THR A C 1
ATOM 1621 O O . THR A 1 214 ? -18.082 -3.262 56.143 1.00 85.12 214 THR A O 1
ATOM 1624 N N . GLY A 1 215 ? -17.385 -3.031 54.020 1.00 82.75 215 GLY A N 1
ATOM 1625 C CA . GLY A 1 215 ? -17.448 -4.457 53.665 1.00 82.75 215 GLY A CA 1
ATOM 1626 C C . GLY A 1 215 ? -18.804 -4.961 53.150 1.00 82.75 215 GLY A C 1
ATOM 1627 O O . GLY A 1 215 ? -18.814 -5.960 52.438 1.00 82.75 215 GLY A O 1
ATOM 1628 N N . ALA A 1 216 ? -19.908 -4.248 53.402 1.00 93.50 216 ALA A N 1
ATOM 1629 C CA . ALA A 1 216 ? -21.233 -4.646 52.927 1.00 93.50 216 ALA A CA 1
ATOM 1630 C C . ALA A 1 216 ? -21.412 -4.420 51.410 1.00 93.50 216 ALA A C 1
ATOM 1632 O O . ALA A 1 216 ? -20.867 -3.465 50.830 1.00 93.50 216 ALA A O 1
ATOM 1633 N N . GLY A 1 217 ? -22.199 -5.296 50.787 1.00 96.31 217 GLY A N 1
ATOM 1634 C CA . GLY A 1 217 ? -22.697 -5.229 49.415 1.00 96.31 217 GLY A CA 1
ATOM 1635 C C . GLY A 1 217 ? -24.141 -5.723 49.300 1.00 96.31 217 GLY A C 1
ATOM 1636 O O . GLY A 1 217 ? -24.832 -5.925 50.301 1.00 96.31 217 GLY A O 1
ATOM 1637 N N . ILE A 1 218 ? -24.608 -5.899 48.064 1.00 97.31 218 ILE A N 1
ATOM 1638 C CA . ILE A 1 218 ? -25.969 -6.358 47.774 1.00 97.31 218 ILE A CA 1
ATOM 1639 C C . ILE A 1 218 ? -25.969 -7.464 46.717 1.00 97.31 218 ILE A C 1
ATOM 1641 O O . ILE A 1 218 ? -25.291 -7.366 45.696 1.00 97.31 218 ILE A O 1
ATOM 1645 N N . THR A 1 219 ? -26.746 -8.514 46.974 1.00 96.94 219 THR A N 1
ATOM 1646 C CA . THR A 1 219 ? -27.008 -9.614 46.041 1.00 96.94 219 THR A CA 1
ATOM 1647 C C . THR A 1 219 ? -28.496 -9.672 45.718 1.00 96.94 219 THR A C 1
ATOM 1649 O O . THR A 1 219 ? -29.335 -9.660 46.618 1.00 96.94 219 THR A O 1
ATOM 1652 N N . LEU A 1 220 ? -28.818 -9.738 44.431 1.00 96.44 220 LEU A N 1
ATOM 1653 C CA . LEU A 1 220 ? -30.174 -9.788 43.894 1.00 96.44 220 LEU A CA 1
ATOM 1654 C C . LEU A 1 220 ? -30.309 -11.031 43.019 1.00 96.44 220 LEU A C 1
ATOM 1656 O O . LEU A 1 220 ? -29.526 -11.200 42.088 1.00 96.44 220 LEU A O 1
ATOM 1660 N N . SER A 1 221 ? -31.296 -11.879 43.278 1.00 93.94 221 SER A N 1
ATOM 1661 C CA . SER A 1 221 ? -31.660 -12.994 42.399 1.00 93.94 221 SER A CA 1
ATOM 1662 C C . SER A 1 221 ? -33.103 -12.809 41.938 1.00 93.94 221 SER A C 1
ATOM 1664 O O . SER A 1 221 ? -34.038 -13.087 42.691 1.00 93.94 221 SER A O 1
ATOM 1666 N N . GLY A 1 222 ? -33.285 -12.260 40.735 1.00 91.00 222 GLY A N 1
ATOM 1667 C CA . GLY A 1 222 ? -34.568 -11.738 40.268 1.00 91.00 222 GLY A CA 1
ATOM 1668 C C . GLY A 1 222 ? -34.974 -10.427 40.958 1.00 91.00 222 GLY A C 1
ATOM 1669 O O . GLY A 1 222 ? -34.345 -9.964 41.911 1.00 91.00 222 GLY A O 1
ATOM 1670 N N . GLY A 1 223 ? -36.066 -9.821 40.488 1.00 93.50 223 GLY A N 1
ATOM 1671 C CA . GLY A 1 223 ? -36.572 -8.555 41.027 1.00 93.50 223 GLY A CA 1
ATOM 1672 C C . GLY A 1 223 ? -35.798 -7.325 40.538 1.00 93.50 223 GLY A C 1
ATOM 1673 O O . GLY A 1 223 ? -35.147 -7.351 39.492 1.00 93.50 223 GLY A O 1
ATOM 1674 N N . CYS A 1 224 ? -35.910 -6.207 41.259 1.00 95.31 224 CYS A N 1
ATOM 1675 C CA . CYS A 1 224 ? -35.260 -4.959 40.855 1.00 95.31 224 CYS A CA 1
ATOM 1676 C C . CYS A 1 224 ? -35.022 -3.979 41.999 1.00 95.31 224 CYS A C 1
ATOM 1678 O O . CYS A 1 224 ? -35.652 -4.060 43.051 1.00 95.31 224 CYS A O 1
ATOM 1680 N N . ILE A 1 225 ? -34.147 -3.003 41.751 1.00 96.06 225 ILE A N 1
ATOM 1681 C CA . ILE A 1 225 ? -34.066 -1.785 42.561 1.00 96.06 225 ILE A CA 1
ATOM 1682 C C . ILE A 1 225 ? -34.663 -0.639 41.746 1.00 96.06 225 ILE A C 1
ATOM 1684 O O . ILE A 1 225 ? -34.154 -0.295 40.677 1.00 96.06 225 ILE A O 1
ATOM 1688 N N . MET A 1 226 ? -35.748 -0.062 42.256 1.00 93.62 226 MET A N 1
ATOM 1689 C CA . MET A 1 226 ? -36.377 1.139 41.711 1.00 93.62 226 MET A CA 1
ATOM 1690 C C . MET A 1 226 ? -35.538 2.394 42.028 1.00 93.62 226 MET A C 1
ATOM 1692 O O . MET A 1 226 ? -34.660 2.337 42.892 1.00 93.62 226 MET A O 1
ATOM 1696 N N . PRO A 1 227 ? -35.805 3.541 41.375 1.00 93.50 227 PRO A N 1
ATOM 1697 C CA . PRO A 1 227 ? -34.967 4.734 41.491 1.00 93.50 227 PRO A CA 1
ATOM 1698 C C . PRO A 1 227 ? -34.668 5.166 42.937 1.00 93.50 227 PRO A C 1
ATOM 1700 O O . PRO A 1 227 ? -35.555 5.239 43.794 1.00 93.50 227 PRO A O 1
ATOM 1703 N N . GLY A 1 228 ? -33.394 5.463 43.191 1.00 92.25 228 GLY A N 1
ATOM 1704 C CA . GLY A 1 228 ? -32.852 5.805 44.504 1.00 92.25 228 GLY A CA 1
ATOM 1705 C C . GLY A 1 228 ? -31.343 6.022 44.469 1.00 92.25 228 GLY A C 1
ATOM 1706 O O . GLY A 1 228 ? -30.711 5.957 43.407 1.00 92.25 228 GLY A O 1
ATOM 1707 N N . VAL A 1 229 ? -30.769 6.299 45.642 1.00 94.44 229 VAL A N 1
ATOM 1708 C CA . VAL A 1 229 ? -29.327 6.525 45.797 1.00 94.44 229 VAL A CA 1
ATOM 1709 C C . VAL A 1 229 ? -28.699 5.384 46.593 1.00 94.44 229 VAL A C 1
ATOM 1711 O O . VAL A 1 229 ? -29.101 5.120 47.724 1.00 94.44 229 VAL A O 1
ATOM 1714 N N . LEU A 1 230 ? -27.683 4.732 46.030 1.00 96.44 230 LEU A N 1
ATOM 1715 C CA . LEU A 1 230 ? -26.822 3.803 46.764 1.00 96.44 230 LEU A CA 1
ATOM 1716 C C . LEU A 1 230 ? -25.543 4.537 47.162 1.00 96.44 230 LEU A C 1
ATOM 1718 O O . LEU A 1 230 ? -24.877 5.096 46.292 1.00 96.44 230 LEU A O 1
ATOM 1722 N N . ILE A 1 231 ? -25.195 4.545 48.452 1.00 96.12 231 ILE A N 1
ATOM 1723 C CA . ILE A 1 231 ? -24.003 5.252 48.948 1.00 96.12 231 ILE A CA 1
ATOM 1724 C C . ILE A 1 231 ? -23.071 4.315 49.712 1.00 96.12 231 ILE A C 1
ATOM 1726 O O . ILE A 1 231 ? -23.501 3.560 50.584 1.00 96.12 231 ILE A O 1
ATOM 1730 N N . LYS A 1 232 ? -21.768 4.431 49.456 1.00 95.75 232 LYS A N 1
ATOM 1731 C CA . LYS A 1 232 ? -20.693 3.886 50.293 1.00 95.75 232 LYS A CA 1
ATOM 1732 C C . LYS A 1 232 ? -19.612 4.956 50.423 1.00 95.75 232 LYS A C 1
ATOM 1734 O O . LYS A 1 232 ? -19.319 5.640 49.457 1.00 95.75 232 LYS A O 1
ATOM 1739 N N . THR A 1 233 ? -19.032 5.152 51.603 1.00 92.69 233 THR A N 1
ATOM 1740 C CA . THR A 1 233 ? -18.121 6.295 51.837 1.00 92.69 233 THR A CA 1
ATOM 1741 C C . THR A 1 233 ? -16.643 5.920 51.860 1.00 92.69 233 THR A C 1
ATOM 1743 O O . THR A 1 233 ? -15.793 6.801 51.789 1.00 92.69 233 THR A O 1
ATOM 1746 N N . ALA A 1 234 ? -16.319 4.631 51.974 1.00 91.75 234 ALA A N 1
ATOM 1747 C CA . ALA A 1 234 ? -14.950 4.140 52.076 1.00 91.75 234 ALA A CA 1
ATOM 1748 C C . ALA A 1 234 ? -14.797 2.779 51.387 1.00 91.75 234 ALA A C 1
ATOM 1750 O O . ALA A 1 234 ? -15.774 2.046 51.213 1.00 91.75 234 ALA A O 1
ATOM 1751 N N . LEU A 1 235 ? -13.558 2.457 51.013 1.00 91.56 235 LEU A N 1
ATOM 1752 C CA . LEU A 1 235 ? -13.177 1.132 50.528 1.00 91.56 235 LEU A CA 1
ATOM 1753 C C . LEU A 1 235 ? -13.435 0.055 51.603 1.00 91.56 235 LEU A C 1
ATOM 1755 O O . LEU A 1 235 ? -13.440 0.375 52.796 1.00 91.56 235 LEU A O 1
ATOM 1759 N N . PRO A 1 236 ? -13.631 -1.222 51.220 1.00 93.75 236 PRO A N 1
ATOM 1760 C CA . PRO A 1 236 ? -13.563 -1.788 49.860 1.00 93.75 236 PRO A CA 1
ATOM 1761 C C . PRO A 1 236 ? -14.737 -1.369 48.958 1.00 93.75 236 PRO A C 1
ATOM 1763 O O . PRO A 1 236 ? -15.717 -0.806 49.451 1.00 93.75 236 PRO A O 1
ATOM 1766 N N . ALA A 1 237 ? -14.648 -1.653 47.654 1.00 94.56 237 ALA A N 1
ATOM 1767 C CA . ALA A 1 237 ? -15.671 -1.329 46.655 1.00 94.56 237 ALA A CA 1
ATOM 1768 C C . ALA A 1 237 ? -17.093 -1.759 47.074 1.00 94.56 237 ALA A C 1
ATOM 1770 O O . ALA A 1 237 ? -17.295 -2.679 47.881 1.00 94.56 237 ALA A O 1
ATOM 1771 N N . LEU A 1 238 ? -18.114 -1.075 46.556 1.00 97.31 238 LEU A N 1
ATOM 1772 C CA . LEU A 1 238 ? -19.493 -1.548 46.663 1.00 97.31 238 LEU A CA 1
ATOM 1773 C C . LEU A 1 238 ? -19.672 -2.729 45.705 1.00 97.31 238 LEU A C 1
ATOM 1775 O O . LEU A 1 238 ? -19.555 -2.556 44.498 1.00 97.31 238 LEU A O 1
ATOM 1779 N N . ARG A 1 239 ? -19.961 -3.920 46.232 1.00 97.38 239 ARG A N 1
ATOM 1780 C CA . ARG A 1 239 ? -20.241 -5.105 45.410 1.00 97.38 239 ARG A CA 1
ATOM 1781 C C . ARG A 1 239 ? -21.734 -5.183 45.112 1.00 97.38 239 ARG A C 1
ATOM 1783 O O . ARG A 1 239 ? -22.537 -5.198 46.049 1.00 97.38 239 ARG A O 1
ATOM 1790 N N . ILE A 1 240 ? -22.085 -5.245 43.830 1.00 97.12 240 ILE A N 1
ATOM 1791 C CA . ILE A 1 240 ? -23.443 -5.508 43.348 1.00 97.12 240 ILE A CA 1
ATOM 1792 C C . ILE A 1 240 ? -23.408 -6.812 42.555 1.00 97.12 240 ILE A C 1
ATOM 1794 O O . ILE A 1 240 ? -22.782 -6.890 41.498 1.00 97.12 240 ILE A O 1
ATOM 1798 N N . THR A 1 241 ? -24.101 -7.824 43.063 1.00 97.25 241 THR A N 1
ATOM 1799 C CA . THR A 1 241 ? -24.222 -9.133 42.417 1.00 97.25 241 THR A CA 1
ATOM 1800 C C . THR A 1 241 ? -25.653 -9.326 41.934 1.00 97.25 241 THR A C 1
ATOM 1802 O O . THR A 1 241 ? -26.586 -9.240 42.732 1.00 97.25 241 THR A O 1
ATOM 1805 N N . ALA A 1 242 ? -25.836 -9.604 40.646 1.00 95.12 242 ALA A N 1
ATOM 1806 C CA . ALA A 1 242 ? -27.143 -9.844 40.044 1.00 95.12 242 ALA A CA 1
ATOM 1807 C C . ALA A 1 242 ? -27.225 -11.231 39.396 1.00 95.12 242 ALA A C 1
ATOM 1809 O O . ALA A 1 242 ? -26.439 -11.568 38.516 1.00 95.12 242 ALA A O 1
ATOM 1810 N N . GLY A 1 243 ? -28.198 -12.031 39.821 1.00 88.75 243 GLY A N 1
ATOM 1811 C CA . GLY A 1 243 ? -28.632 -13.244 39.135 1.00 88.75 243 GLY A CA 1
ATOM 1812 C C . GLY A 1 243 ? -29.623 -12.955 38.005 1.00 88.75 243 GLY A C 1
ATOM 1813 O O . GLY A 1 243 ? -29.947 -11.800 37.711 1.00 88.75 243 GLY A O 1
ATOM 1814 N N . ASP A 1 244 ? -30.125 -14.023 37.392 1.00 82.38 244 ASP A N 1
ATOM 1815 C CA . ASP A 1 244 ? -31.032 -13.944 36.248 1.00 82.38 244 ASP A CA 1
ATOM 1816 C C . ASP A 1 244 ? -32.322 -13.175 36.573 1.00 82.38 244 ASP A C 1
ATOM 1818 O O . ASP A 1 244 ? -32.917 -13.316 37.641 1.00 82.38 244 ASP A O 1
ATOM 1822 N N . GLY A 1 245 ? -32.760 -12.339 35.627 1.00 85.06 245 GLY A N 1
ATOM 1823 C CA . GLY A 1 245 ? -33.989 -11.548 35.746 1.00 85.06 245 GLY A CA 1
ATOM 1824 C C . GLY A 1 245 ? -33.875 -10.277 36.596 1.00 85.06 245 GLY A C 1
ATOM 1825 O O . GLY A 1 245 ? -34.861 -9.550 36.712 1.00 85.06 245 GLY A O 1
ATOM 1826 N N . THR A 1 246 ? -32.702 -9.975 37.159 1.00 93.81 246 THR A N 1
ATOM 1827 C CA . THR A 1 246 ? -32.470 -8.740 37.919 1.00 93.81 246 THR A CA 1
ATOM 1828 C C . THR A 1 246 ? -32.261 -7.537 36.997 1.00 93.81 246 THR A C 1
ATOM 1830 O O . THR A 1 246 ? -31.469 -7.587 36.052 1.00 93.81 246 THR A O 1
ATOM 1833 N N . TYR A 1 247 ? -32.893 -6.406 37.324 1.00 94.81 247 TYR A N 1
ATOM 1834 C CA . TYR A 1 247 ? -32.576 -5.113 36.711 1.00 94.81 247 TYR A CA 1
ATOM 1835 C C . TYR A 1 247 ? -32.447 -3.979 37.733 1.00 94.81 247 TYR A C 1
ATOM 1837 O O . TYR A 1 247 ? -33.092 -3.955 38.780 1.00 94.81 247 TYR A O 1
ATOM 1845 N N . LEU A 1 248 ? -31.600 -3.008 37.408 1.00 95.19 248 LEU A N 1
ATOM 1846 C CA . LEU A 1 248 ? -31.428 -1.766 38.156 1.00 95.19 248 LEU A CA 1
ATOM 1847 C C . LEU A 1 248 ? -32.147 -0.657 37.387 1.00 95.19 248 LEU A C 1
ATOM 1849 O O . LEU A 1 248 ? -32.034 -0.624 36.162 1.00 95.19 248 LEU A O 1
ATOM 1853 N N . GLN A 1 249 ? -32.903 0.218 38.061 1.00 95.25 249 GLN A N 1
ATOM 1854 C CA . GLN A 1 249 ? -33.669 1.285 37.409 1.00 95.25 249 GLN A CA 1
ATOM 1855 C C . GLN A 1 249 ? -33.282 2.683 37.911 1.00 95.25 249 GLN A C 1
ATOM 1857 O O . GLN A 1 249 ? -33.464 3.001 39.081 1.00 95.25 249 GLN A O 1
ATOM 1862 N N . ASN A 1 250 ? -32.808 3.538 36.998 1.00 93.88 250 ASN A N 1
ATOM 1863 C CA . ASN A 1 250 ? -32.332 4.911 37.212 1.00 93.88 250 ASN A CA 1
ATOM 1864 C C . ASN A 1 250 ? -31.619 5.159 38.556 1.00 93.88 250 ASN A C 1
ATOM 1866 O O . ASN A 1 250 ? -31.903 6.137 39.249 1.00 93.88 250 ASN A O 1
ATOM 1870 N N . LEU A 1 251 ? -30.697 4.273 38.936 1.00 95.00 251 LEU A N 1
ATOM 1871 C CA . LEU A 1 251 ? -29.945 4.422 40.178 1.00 95.00 251 LEU A CA 1
ATOM 1872 C C . LEU A 1 251 ? -28.840 5.469 40.062 1.00 95.00 251 LEU A C 1
ATOM 1874 O O . LEU A 1 251 ? -28.100 5.519 39.074 1.00 95.00 251 LEU A O 1
ATOM 1878 N N . ARG A 1 252 ? -28.669 6.237 41.139 1.00 96.50 252 ARG A N 1
ATOM 1879 C CA . ARG A 1 252 ? -27.445 6.995 41.398 1.00 96.50 252 ARG A CA 1
ATOM 1880 C C . ARG A 1 252 ? -26.586 6.216 42.386 1.00 96.50 252 ARG A C 1
ATOM 1882 O O . ARG A 1 252 ? -27.026 5.945 43.499 1.00 96.50 252 ARG A O 1
ATOM 1889 N N . ILE A 1 253 ? -25.359 5.890 41.999 1.00 96.94 253 ILE A N 1
ATOM 1890 C CA . ILE A 1 253 ? -24.432 5.112 42.826 1.00 96.94 253 ILE A CA 1
ATOM 1891 C C . ILE A 1 253 ? -23.233 5.993 43.169 1.00 96.94 253 ILE A C 1
ATOM 1893 O O . ILE A 1 253 ? -22.519 6.456 42.280 1.00 96.94 253 ILE A O 1
ATOM 1897 N N . ASP A 1 254 ? -23.044 6.249 44.460 1.00 96.81 254 ASP A N 1
ATOM 1898 C CA . ASP A 1 254 ? -22.007 7.112 45.025 1.00 96.81 254 ASP A CA 1
ATOM 1899 C C . ASP A 1 254 ? -21.145 6.295 45.999 1.00 96.81 254 ASP A C 1
ATOM 1901 O O . ASP A 1 254 ? -21.420 6.196 47.194 1.00 96.81 254 ASP A O 1
ATOM 1905 N N . ALA A 1 255 ? -20.151 5.605 45.447 1.00 96.38 255 ALA A N 1
ATOM 1906 C CA . ALA A 1 255 ? -19.208 4.749 46.169 1.00 96.38 255 ALA A CA 1
ATOM 1907 C C . ALA A 1 255 ? -17.780 5.079 45.715 1.00 96.38 255 ALA A C 1
ATOM 1909 O O . ALA A 1 255 ? -17.639 5.555 44.601 1.00 96.38 255 ALA A O 1
ATOM 1910 N N . PRO A 1 256 ? -16.699 4.818 46.473 1.00 93.69 256 PRO A N 1
ATOM 1911 C CA . PRO A 1 256 ? -15.339 5.056 45.973 1.00 93.69 256 PRO A CA 1
ATOM 1912 C C . PRO A 1 256 ? -15.023 4.264 44.695 1.00 93.69 256 PRO A C 1
ATOM 1914 O O . PRO A 1 256 ? -14.326 4.754 43.814 1.00 93.69 256 PRO A O 1
ATOM 1917 N N . GLU A 1 257 ? -15.583 3.058 44.598 1.00 95.81 257 GLU A N 1
ATOM 1918 C CA . GLU A 1 257 ? -15.513 2.146 43.459 1.00 95.81 257 GLU A CA 1
ATOM 1919 C C . GLU A 1 257 ? -16.699 1.172 43.546 1.00 95.81 257 GLU A C 1
ATOM 1921 O O . GLU A 1 257 ? -17.167 0.870 44.652 1.00 95.81 257 GLU A O 1
ATOM 1926 N N . THR A 1 258 ? -17.199 0.688 42.406 1.00 97.50 258 THR A N 1
ATOM 1927 C CA . THR A 1 258 ? -18.268 -0.326 42.355 1.00 97.50 258 THR A CA 1
ATOM 1928 C C . THR A 1 258 ? -17.832 -1.548 41.554 1.00 97.50 258 THR A C 1
ATOM 1930 O O . THR A 1 258 ? -17.407 -1.419 40.411 1.00 97.50 258 THR A O 1
ATOM 1933 N N . GLU A 1 259 ? -17.989 -2.737 42.127 1.00 98.06 259 GLU A N 1
ATOM 1934 C CA . GLU A 1 259 ? -17.763 -4.010 41.443 1.00 98.06 259 GLU A CA 1
ATOM 1935 C C . GLU A 1 259 ? -19.096 -4.651 41.056 1.00 98.06 259 GLU A C 1
ATOM 1937 O O . GLU A 1 259 ? -20.012 -4.756 41.877 1.00 98.06 259 GLU A O 1
ATOM 1942 N N . LEU A 1 260 ? -19.185 -5.102 39.808 1.00 97.62 260 LEU A N 1
ATOM 1943 C CA . LEU A 1 260 ? -20.377 -5.705 39.225 1.00 97.62 260 LEU A CA 1
ATOM 1944 C C . LEU A 1 260 ? -20.142 -7.193 38.949 1.00 97.62 260 LEU A C 1
ATOM 1946 O O . LEU A 1 260 ? -19.186 -7.547 38.257 1.00 97.62 260 LEU A O 1
ATOM 1950 N N . TYR A 1 261 ? -21.030 -8.049 39.453 1.00 97.88 261 TYR A N 1
ATOM 1951 C CA . TYR A 1 261 ? -20.988 -9.501 39.262 1.00 97.88 261 TYR A CA 1
ATOM 1952 C C . TYR A 1 261 ? -22.329 -10.037 38.747 1.00 97.88 261 TYR A C 1
ATOM 1954 O O . TYR A 1 261 ? -23.393 -9.521 39.094 1.00 97.88 261 TYR A O 1
ATOM 1962 N N . GLY A 1 262 ? -22.275 -11.113 37.957 1.00 96.94 262 GLY A N 1
ATOM 1963 C CA . GLY A 1 262 ? -23.454 -11.703 37.316 1.00 96.94 262 GLY A CA 1
ATOM 1964 C C . GLY A 1 262 ? -24.034 -10.812 36.209 1.00 96.94 262 GLY A C 1
ATOM 1965 O O . GLY A 1 262 ? -23.285 -10.059 35.591 1.00 96.94 262 GLY A O 1
ATOM 1966 N N . THR A 1 263 ? -25.335 -10.902 35.927 1.00 96.06 263 THR A N 1
ATOM 1967 C CA . THR A 1 263 ? -25.981 -10.181 34.812 1.00 96.06 263 THR A CA 1
ATOM 1968 C C . THR A 1 263 ? -26.660 -8.904 35.301 1.00 96.06 263 THR A C 1
ATOM 1970 O O . THR A 1 263 ? -27.802 -8.912 35.758 1.00 96.06 263 THR A O 1
ATOM 1973 N N . ILE A 1 264 ? -25.963 -7.777 35.180 1.00 94.56 264 ILE A N 1
ATOM 1974 C CA . ILE A 1 264 ? -26.467 -6.446 35.513 1.00 94.56 264 ILE A CA 1
ATOM 1975 C C . ILE A 1 264 ? -27.198 -5.859 34.307 1.00 94.56 264 ILE A C 1
ATOM 1977 O O . ILE A 1 264 ? -26.592 -5.450 33.315 1.00 94.56 264 ILE A O 1
ATOM 1981 N N . THR A 1 265 ? -28.521 -5.768 34.422 1.00 95.62 265 THR A N 1
ATOM 1982 C CA . THR A 1 265 ? -29.369 -5.144 33.405 1.00 95.62 265 THR A CA 1
ATOM 1983 C C . THR A 1 265 ? -29.741 -3.719 33.821 1.00 95.62 265 THR A C 1
ATOM 1985 O O . THR A 1 265 ? -30.418 -3.524 34.831 1.00 95.62 265 THR A O 1
ATOM 1988 N N . VAL A 1 266 ? -29.324 -2.709 33.053 1.00 94.75 266 VAL A N 1
ATOM 1989 C CA . VAL A 1 266 ? -29.650 -1.291 33.305 1.00 94.75 266 VAL A CA 1
ATOM 1990 C C . VAL A 1 266 ? -30.934 -0.867 32.586 1.00 94.75 266 VAL A C 1
ATOM 1992 O O . VAL A 1 266 ? -31.024 -0.919 31.360 1.00 94.75 266 VAL A O 1
ATOM 1995 N N . TYR A 1 267 ? -31.926 -0.409 33.355 1.00 96.12 267 TYR A N 1
ATOM 1996 C CA . TYR A 1 267 ? -33.222 0.084 32.881 1.00 96.12 267 TYR A CA 1
ATOM 1997 C C . TYR A 1 267 ? -33.391 1.606 33.071 1.00 96.12 267 TYR A C 1
ATOM 1999 O O . TYR A 1 267 ? -33.664 2.100 34.166 1.00 96.12 267 TYR A O 1
ATOM 2007 N N . GLY A 1 268 ? -33.285 2.368 31.982 1.00 94.94 268 GLY A N 1
ATOM 2008 C CA . GLY A 1 268 ? -33.451 3.825 31.990 1.00 94.94 268 GLY A CA 1
ATOM 2009 C C . GLY A 1 268 ? -32.130 4.586 31.860 1.00 94.94 268 GLY A C 1
ATOM 2010 O O . GLY A 1 268 ? -31.074 4.098 32.256 1.00 94.94 268 GLY A O 1
ATOM 2011 N N . SER A 1 269 ? -32.198 5.792 31.290 1.00 95.12 269 SER A N 1
ATOM 2012 C CA . SER A 1 269 ? -31.021 6.598 30.921 1.00 95.12 269 SER A CA 1
ATOM 2013 C C . SER A 1 269 ? -30.541 7.566 32.008 1.00 95.12 269 SER A C 1
ATOM 2015 O O . SER A 1 269 ? -29.608 8.331 31.780 1.00 95.12 269 SER A O 1
ATOM 2017 N N . SER A 1 270 ? -31.172 7.571 33.186 1.00 93.88 270 SER A N 1
ATOM 2018 C CA . SER A 1 270 ? -30.739 8.395 34.326 1.00 93.88 270 SER A CA 1
ATOM 2019 C C . SER A 1 270 ? -29.811 7.639 35.283 1.00 93.88 270 SER A C 1
ATOM 2021 O O . SER A 1 270 ? -29.484 8.157 36.350 1.00 93.88 270 SER A O 1
ATOM 2023 N N . HIS A 1 271 ? -29.368 6.433 34.913 1.00 93.62 271 HIS A N 1
ATOM 2024 C CA . HIS A 1 271 ? -28.355 5.696 35.659 1.00 93.62 271 HIS A CA 1
ATOM 2025 C C . HIS A 1 271 ? -27.014 6.425 35.664 1.00 93.62 271 HIS A C 1
ATOM 2027 O O . HIS A 1 271 ? -26.453 6.744 34.611 1.00 93.62 271 HIS A O 1
ATOM 2033 N N . ASN A 1 272 ? -26.483 6.655 36.863 1.00 95.06 272 ASN A N 1
ATOM 2034 C CA . ASN A 1 272 ? -25.240 7.386 37.051 1.00 95.06 272 ASN A CA 1
ATOM 2035 C C . ASN A 1 272 ? -24.377 6.743 38.140 1.00 95.06 272 ASN A C 1
ATOM 2037 O O . ASN A 1 272 ? -24.720 6.794 39.322 1.00 95.06 272 ASN A O 1
ATOM 2041 N N . PHE A 1 273 ? -23.225 6.209 37.741 1.00 96.75 273 PHE A N 1
ATOM 2042 C CA . PHE A 1 273 ? -22.130 5.915 38.659 1.00 96.75 273 PHE A CA 1
ATOM 2043 C C . PHE A 1 273 ? -21.310 7.191 38.844 1.00 96.75 273 PHE A C 1
ATOM 2045 O O . PHE A 1 273 ? -20.841 7.779 37.868 1.00 96.75 273 PHE A O 1
ATOM 2052 N N . LYS A 1 274 ? -21.146 7.657 40.084 1.00 96.50 274 LYS A N 1
ATOM 2053 C CA . LYS A 1 274 ? -20.390 8.884 40.383 1.00 96.50 274 LYS A CA 1
ATOM 2054 C C . LYS A 1 274 ? -18.875 8.708 40.317 1.00 96.50 274 LYS A C 1
ATOM 2056 O O . LYS A 1 274 ? -18.163 9.707 40.330 1.00 96.50 274 LYS A O 1
ATOM 2061 N N . THR A 1 275 ? -18.412 7.470 40.237 1.00 96.31 275 THR A N 1
ATOM 2062 C CA . THR A 1 275 ? -17.009 7.060 40.334 1.00 96.31 275 THR A CA 1
ATOM 2063 C C . THR A 1 275 ? -16.751 5.843 39.438 1.00 96.31 275 THR A C 1
ATOM 2065 O O . THR A 1 275 ? -17.556 5.532 38.557 1.00 96.31 275 THR A O 1
ATOM 2068 N N . SER A 1 276 ? -15.608 5.181 39.632 1.00 97.38 276 SER A N 1
ATOM 2069 C CA . SER A 1 276 ? -15.156 4.058 38.818 1.00 97.38 276 SER A CA 1
ATOM 2070 C C . SER A 1 276 ? -15.977 2.782 39.017 1.00 97.38 276 SER A C 1
ATOM 2072 O O . SER A 1 276 ? -16.448 2.489 40.121 1.00 97.38 276 SER A O 1
ATOM 2074 N N . ILE A 1 277 ? -16.082 1.992 37.948 1.00 98.06 277 ILE A N 1
ATOM 2075 C CA . ILE A 1 277 ? -16.672 0.652 37.964 1.00 98.06 277 ILE A CA 1
ATOM 2076 C C . ILE A 1 277 ? -15.670 -0.410 37.501 1.00 98.06 277 ILE A C 1
ATOM 2078 O O . ILE A 1 277 ? -14.877 -0.187 36.582 1.00 98.06 277 ILE A O 1
ATOM 2082 N N . ILE A 1 278 ? -15.769 -1.593 38.100 1.00 98.56 278 ILE A N 1
ATOM 2083 C CA . ILE A 1 278 ? -15.116 -2.820 37.648 1.00 98.56 278 ILE A CA 1
ATOM 2084 C C . ILE A 1 278 ? -16.217 -3.818 37.285 1.00 98.56 278 ILE A C 1
ATOM 2086 O O . ILE A 1 278 ? -16.960 -4.286 38.149 1.00 98.56 278 ILE A O 1
ATOM 2090 N N . ASN A 1 279 ? -16.341 -4.140 35.999 1.00 98.50 279 ASN A N 1
ATOM 2091 C CA . ASN A 1 279 ? -17.273 -5.151 35.519 1.00 98.50 279 ASN A CA 1
ATOM 2092 C C . ASN A 1 279 ? -16.604 -6.528 35.486 1.00 98.50 279 ASN A C 1
ATOM 2094 O O . ASN A 1 279 ? -15.764 -6.777 34.623 1.00 98.50 279 ASN A O 1
ATOM 2098 N N . ASN A 1 280 ? -17.009 -7.424 36.385 1.00 98.50 280 ASN A N 1
ATOM 2099 C CA . ASN A 1 280 ? -16.582 -8.827 36.413 1.00 98.50 280 ASN A CA 1
ATOM 2100 C C . ASN A 1 280 ? -17.668 -9.784 35.878 1.00 98.50 280 ASN A C 1
ATOM 2102 O O . ASN A 1 280 ? -17.466 -10.996 35.878 1.00 98.50 280 ASN A O 1
ATOM 2106 N N . GLY A 1 281 ? -18.821 -9.261 35.447 1.00 97.12 281 GLY A N 1
ATOM 2107 C CA . GLY A 1 281 ? -19.953 -10.028 34.926 1.00 97.12 281 GLY A CA 1
ATOM 2108 C C . GLY A 1 281 ? -20.423 -9.527 33.561 1.00 97.12 281 GLY A C 1
ATOM 2109 O O . GLY A 1 281 ? -19.626 -9.091 32.732 1.00 97.12 281 GLY A O 1
ATOM 2110 N N . THR A 1 282 ? -21.728 -9.587 33.325 1.00 97.69 282 THR A N 1
ATOM 2111 C CA . THR A 1 282 ? -22.380 -9.068 32.121 1.00 97.69 282 THR A CA 1
ATOM 2112 C C . THR A 1 282 ? -23.078 -7.755 32.442 1.00 97.69 282 THR A C 1
ATOM 2114 O O . THR A 1 282 ? -23.926 -7.706 33.328 1.00 97.69 282 THR A O 1
ATOM 2117 N N . LEU A 1 283 ? -22.765 -6.701 31.694 1.00 97.25 283 LEU A N 1
ATOM 2118 C CA . LEU A 1 283 ? -23.449 -5.414 31.746 1.00 97.25 283 LEU A CA 1
ATOM 2119 C C . LEU A 1 283 ? -24.172 -5.169 30.418 1.00 97.25 283 LEU A C 1
ATOM 2121 O O . LEU A 1 283 ? -23.541 -5.097 29.362 1.00 97.25 283 LEU A O 1
ATOM 2125 N N . GLN A 1 284 ? -25.494 -5.021 30.487 1.00 97.06 284 GLN A N 1
ATOM 2126 C CA . GLN A 1 284 ? -26.362 -4.882 29.315 1.00 97.06 284 GLN A CA 1
ATOM 2127 C C . GLN A 1 284 ? -27.542 -3.935 29.580 1.00 97.06 284 GLN A C 1
ATOM 2129 O O . GLN A 1 284 ? -27.924 -3.698 30.727 1.00 97.06 284 GLN A O 1
ATOM 2134 N N . ASN A 1 285 ? -28.165 -3.407 28.527 1.00 96.69 285 ASN A N 1
ATOM 2135 C CA . ASN A 1 285 ? -29.407 -2.637 28.633 1.00 96.69 285 ASN A CA 1
ATOM 2136 C C . ASN A 1 285 ? -30.641 -3.537 28.829 1.00 96.69 285 ASN A C 1
ATOM 2138 O O . ASN A 1 285 ? -30.676 -4.700 28.421 1.00 96.69 285 ASN A O 1
ATOM 2142 N N . TYR A 1 286 ? -31.684 -2.983 29.450 1.00 96.31 286 TYR A N 1
ATOM 2143 C CA . TYR A 1 286 ? -32.982 -3.648 29.558 1.00 96.31 286 TYR A CA 1
ATOM 2144 C C . TYR A 1 286 ? -33.623 -3.827 28.165 1.00 96.31 286 TYR A C 1
ATOM 2146 O O . TYR A 1 286 ? -33.532 -2.922 27.334 1.00 96.31 286 TYR A O 1
ATOM 2154 N N . PRO A 1 287 ? -34.270 -4.974 27.873 1.00 95.50 287 PRO A N 1
ATOM 2155 C CA . PRO A 1 287 ? -34.602 -5.386 26.504 1.00 95.50 287 PRO A CA 1
ATOM 2156 C C . PRO A 1 287 ? -35.736 -4.605 25.819 1.00 95.50 287 PRO A C 1
ATOM 2158 O O . PRO A 1 287 ? -36.116 -4.965 24.713 1.00 95.50 287 PRO A O 1
ATOM 2161 N N . ASN A 1 288 ? -36.314 -3.573 26.437 1.00 96.25 288 ASN A N 1
ATOM 2162 C CA . ASN A 1 288 ? -37.461 -2.842 25.874 1.00 96.25 288 ASN A CA 1
ATOM 2163 C C . ASN A 1 288 ? -37.086 -1.557 25.115 1.00 96.25 288 ASN A C 1
ATOM 2165 O O . ASN A 1 288 ? -37.942 -1.005 24.427 1.00 96.25 288 ASN A O 1
ATOM 2169 N N . ASN A 1 289 ? -35.871 -1.034 25.291 1.00 97.38 289 ASN A N 1
ATOM 2170 C CA . ASN A 1 289 ? -35.426 0.198 24.651 1.00 97.38 289 ASN A CA 1
ATOM 2171 C C . ASN A 1 289 ? -33.900 0.336 24.721 1.00 97.38 289 ASN A C 1
ATOM 2173 O O . ASN A 1 289 ? -33.199 -0.431 25.388 1.00 97.38 289 ASN A O 1
ATOM 2177 N N . SER A 1 290 ? -33.397 1.357 24.043 1.00 97.56 290 SER A N 1
ATOM 2178 C CA . SER A 1 290 ? -32.007 1.775 24.127 1.00 97.56 290 SER A CA 1
ATOM 2179 C C . SER A 1 290 ? -31.775 2.656 25.354 1.00 97.56 290 SER A C 1
ATOM 2181 O O . SER A 1 290 ? -32.609 3.509 25.673 1.00 97.56 290 SER A O 1
ATOM 2183 N N . TYR A 1 291 ? -30.638 2.483 26.030 1.00 97.81 291 TYR A N 1
ATOM 2184 C CA . TYR A 1 291 ? -30.336 3.191 27.278 1.00 97.81 291 TYR A CA 1
ATOM 2185 C C . TYR A 1 291 ? -28.916 3.739 27.333 1.00 97.81 291 TYR A C 1
ATOM 2187 O O . TYR A 1 291 ? -27.983 3.168 26.769 1.00 97.81 291 TYR A O 1
ATOM 2195 N N . ILE A 1 292 ? -28.771 4.852 28.057 1.00 96.94 292 ILE A N 1
ATOM 2196 C CA . ILE A 1 292 ? -27.486 5.490 28.341 1.00 96.94 292 ILE A CA 1
ATOM 2197 C C . ILE A 1 292 ? -27.079 5.171 29.778 1.00 96.94 292 ILE A C 1
ATOM 2199 O O . ILE A 1 292 ? -27.841 5.415 30.713 1.00 96.94 292 ILE A O 1
ATOM 2203 N N . LEU A 1 293 ? -25.851 4.695 29.956 1.00 97.38 293 LEU A N 1
ATOM 2204 C CA . LEU A 1 293 ? -25.209 4.572 31.255 1.00 97.38 293 LEU A CA 1
ATOM 2205 C C . LEU A 1 293 ? -24.096 5.611 31.379 1.00 97.38 293 LEU A C 1
ATOM 2207 O O . LEU A 1 293 ? -23.157 5.634 30.583 1.00 97.38 293 LEU A O 1
ATOM 2211 N N . THR A 1 294 ? -24.200 6.471 32.391 1.00 97.75 294 THR A N 1
ATOM 2212 C CA . THR A 1 294 ? -23.189 7.500 32.659 1.00 97.75 294 THR A CA 1
ATOM 2213 C C . THR A 1 294 ? -22.283 7.074 33.807 1.00 97.75 294 THR A C 1
ATOM 2215 O O . THR A 1 294 ? -22.766 6.723 34.885 1.00 97.75 294 THR A O 1
ATOM 2218 N N . ILE A 1 295 ? -20.971 7.135 33.588 1.00 98.12 295 ILE A N 1
ATOM 2219 C CA . ILE A 1 295 ? -19.935 6.745 34.543 1.00 98.12 295 ILE A CA 1
ATOM 2220 C C . ILE A 1 295 ? -18.967 7.920 34.697 1.00 98.12 295 ILE A C 1
ATOM 2222 O O . ILE A 1 295 ? -18.151 8.205 33.819 1.00 98.12 295 ILE A O 1
ATOM 2226 N N . ASN A 1 296 ? -19.052 8.609 35.834 1.00 96.81 296 ASN A N 1
ATOM 2227 C CA . ASN A 1 296 ? -18.220 9.769 36.163 1.00 96.81 296 ASN A CA 1
ATOM 2228 C C . ASN A 1 296 ? -16.840 9.355 36.725 1.00 96.81 296 ASN A C 1
ATOM 2230 O O . ASN A 1 296 ? -16.291 10.000 37.617 1.00 96.81 296 ASN A O 1
ATOM 2234 N N . GLY A 1 297 ? -16.296 8.243 36.239 1.00 96.62 297 GLY A N 1
ATOM 2235 C CA . GLY A 1 297 ? -15.049 7.638 36.692 1.00 96.62 297 GLY A CA 1
ATOM 2236 C C . GLY A 1 297 ? -14.504 6.667 35.653 1.00 96.62 297 GLY A C 1
ATOM 2237 O O . GLY A 1 297 ? -14.889 6.722 34.485 1.00 96.62 297 GLY A O 1
ATOM 2238 N N . SER A 1 298 ? -13.577 5.806 36.066 1.00 98.38 298 SER A N 1
ATOM 2239 C CA . SER A 1 298 ? -12.938 4.840 35.168 1.00 98.38 298 SER A CA 1
ATOM 2240 C C . SER A 1 298 ? -13.778 3.572 34.992 1.00 98.38 298 SER A C 1
ATOM 2242 O O . SER A 1 298 ? -14.545 3.201 35.877 1.00 98.38 298 SER A O 1
ATOM 2244 N N . VAL A 1 299 ? -13.603 2.874 33.873 1.00 98.69 299 VAL A N 1
ATOM 2245 C CA . VAL A 1 299 ? -14.212 1.566 33.610 1.00 98.69 299 VAL A CA 1
ATOM 2246 C C . VAL A 1 299 ? -13.123 0.531 33.399 1.00 98.69 299 VAL A C 1
ATOM 2248 O O . VAL A 1 299 ? -12.324 0.656 32.473 1.00 98.69 299 VAL A O 1
ATOM 2251 N N . THR A 1 300 ? -13.145 -0.523 34.208 1.00 98.69 300 THR A N 1
ATOM 2252 C CA . THR A 1 300 ? -12.389 -1.753 33.952 1.00 98.69 300 THR A CA 1
ATOM 2253 C C . THR A 1 300 ? -13.369 -2.858 33.583 1.00 98.69 300 THR A C 1
ATOM 2255 O O . THR A 1 300 ? -14.202 -3.242 34.400 1.00 98.69 300 THR A O 1
ATOM 2258 N N . ASN A 1 301 ? -13.288 -3.378 32.360 1.00 98.75 301 ASN A N 1
ATOM 2259 C CA . ASN A 1 301 ? -14.112 -4.493 31.905 1.00 98.75 301 ASN A CA 1
ATOM 2260 C C . ASN A 1 301 ? -13.313 -5.798 31.918 1.00 98.75 301 ASN A C 1
ATOM 2262 O O . ASN A 1 301 ? -12.474 -5.999 31.048 1.00 98.75 301 ASN A O 1
ATOM 2266 N N . ASN A 1 302 ? -13.597 -6.688 32.865 1.00 98.69 302 ASN A N 1
ATOM 2267 C CA . ASN A 1 302 ? -13.073 -8.058 32.907 1.00 98.69 302 ASN A CA 1
ATOM 2268 C C . ASN A 1 302 ? -14.097 -9.099 32.415 1.00 98.69 302 ASN A C 1
ATOM 2270 O O . ASN A 1 302 ? -13.741 -10.258 32.228 1.00 98.69 302 ASN A O 1
ATOM 2274 N N . GLY A 1 303 ? -15.361 -8.702 32.238 1.00 98.44 303 GLY A N 1
ATOM 2275 C CA . GLY A 1 303 ? -16.457 -9.560 31.790 1.00 98.44 303 GLY A CA 1
ATOM 2276 C C . GLY A 1 303 ? -16.967 -9.191 30.395 1.00 98.44 303 GLY A C 1
ATOM 2277 O O . GLY A 1 303 ? -16.194 -9.069 29.447 1.00 98.44 303 GLY A O 1
ATOM 2278 N N . THR A 1 304 ? -18.283 -9.026 30.261 1.00 98.62 304 THR A N 1
ATOM 2279 C CA . THR A 1 304 ? -18.953 -8.680 28.999 1.00 98.62 304 THR A CA 1
ATOM 2280 C C . THR A 1 304 ? -19.715 -7.366 29.136 1.00 98.62 304 THR A C 1
ATOM 2282 O O . THR A 1 304 ? -20.508 -7.196 30.059 1.00 98.62 304 THR A O 1
ATOM 2285 N N . ILE A 1 305 ? -19.524 -6.455 28.186 1.00 98.69 305 ILE A N 1
ATOM 2286 C CA . ILE A 1 305 ? -20.354 -5.265 27.978 1.00 98.69 305 ILE A CA 1
ATOM 2287 C C . ILE A 1 305 ? -20.957 -5.376 26.581 1.00 98.69 305 ILE A C 1
ATOM 2289 O O . ILE A 1 305 ? -20.213 -5.392 25.602 1.00 98.69 305 ILE A O 1
ATOM 2293 N N . HIS A 1 306 ? -22.280 -5.447 26.457 1.00 98.38 306 HIS A N 1
ATOM 2294 C CA . HIS A 1 306 ? -22.922 -5.623 25.150 1.00 98.38 306 HIS A CA 1
ATOM 2295 C C . HIS A 1 306 ? -24.322 -5.007 25.075 1.00 98.38 306 HIS A C 1
ATOM 2297 O O . HIS A 1 306 ? -24.943 -4.679 26.086 1.00 98.38 306 HIS A O 1
ATOM 2303 N N . ASN A 1 307 ? -24.817 -4.859 23.846 1.00 97.81 307 ASN A N 1
ATOM 2304 C CA . ASN A 1 307 ? -26.228 -4.584 23.587 1.00 97.81 307 ASN A CA 1
ATOM 2305 C C . ASN A 1 307 ? -27.067 -5.826 23.898 1.00 97.81 307 ASN A C 1
ATOM 2307 O O . ASN A 1 307 ? -26.692 -6.933 23.514 1.00 97.81 307 ASN A O 1
ATOM 2311 N N . ASN A 1 308 ? -28.218 -5.642 24.533 1.00 95.69 308 ASN A N 1
ATOM 2312 C CA . ASN A 1 308 ? -29.241 -6.677 24.626 1.00 95.69 308 ASN A CA 1
ATOM 2313 C C . ASN A 1 308 ? -30.091 -6.668 23.336 1.00 95.69 308 ASN A C 1
ATOM 2315 O O . ASN A 1 308 ? -29.549 -6.750 22.239 1.00 95.69 308 ASN A O 1
ATOM 2319 N N . VAL A 1 309 ? -31.417 -6.522 23.437 1.00 96.62 309 VAL A N 1
ATOM 2320 C CA . VAL A 1 309 ? -32.312 -6.416 22.267 1.00 96.62 309 VAL A CA 1
ATOM 2321 C C . VAL A 1 309 ? -32.147 -5.082 21.522 1.00 96.62 309 VAL A C 1
ATOM 2323 O O . VAL A 1 309 ? -32.224 -5.042 20.299 1.00 96.62 309 VAL A O 1
ATOM 2326 N N . TYR A 1 310 ? -31.917 -3.992 22.258 1.00 97.25 310 TYR A N 1
ATOM 2327 C CA . TYR A 1 310 ? -31.708 -2.633 21.737 1.00 97.25 310 TYR A CA 1
ATOM 2328 C C . TYR A 1 310 ? -30.314 -2.111 22.122 1.00 97.25 310 TYR A C 1
ATOM 2330 O O . TYR A 1 310 ? -29.519 -2.842 22.710 1.00 97.25 310 TYR A O 1
ATOM 2338 N N . ASP A 1 311 ? -30.028 -0.836 21.862 1.00 98.19 311 ASP A N 1
ATOM 2339 C CA . ASP A 1 311 ? -28.689 -0.268 21.992 1.00 98.19 311 ASP A CA 1
ATOM 2340 C C . ASP A 1 311 ? -28.311 0.163 23.425 1.00 98.19 311 ASP A C 1
ATOM 2342 O O . ASP A 1 311 ? -29.057 0.857 24.123 1.00 98.19 311 ASP A O 1
ATOM 2346 N N . LEU A 1 312 ? -27.089 -0.178 23.841 1.00 98.31 312 LEU A N 1
ATOM 2347 C CA . LEU A 1 312 ? -26.432 0.328 25.044 1.00 98.31 312 LEU A CA 1
ATOM 2348 C C . LEU A 1 312 ? -25.398 1.406 24.682 1.00 98.31 312 LEU A C 1
ATOM 2350 O O . LEU A 1 312 ? -24.428 1.158 23.956 1.00 98.31 312 LEU A O 1
ATOM 2354 N N . TYR A 1 313 ? -25.566 2.588 25.267 1.00 98.31 313 TYR A N 1
ATOM 2355 C CA . TYR A 1 313 ? -24.657 3.726 25.140 1.00 98.31 313 TYR A CA 1
ATOM 2356 C C . TYR A 1 313 ? -23.918 3.961 26.458 1.00 98.31 313 TYR A C 1
ATOM 2358 O O . TYR A 1 313 ? -24.542 4.003 27.519 1.00 98.31 313 TYR A O 1
ATOM 2366 N N . LEU A 1 314 ? -22.600 4.147 26.399 1.00 98.38 314 LEU A N 1
ATOM 2367 C CA . LEU A 1 314 ? -21.759 4.405 27.568 1.00 98.38 314 LEU A CA 1
ATOM 2368 C C . LEU A 1 314 ? -21.111 5.784 27.470 1.00 98.38 314 LEU A C 1
ATOM 2370 O O . LEU A 1 314 ? -20.466 6.083 26.471 1.00 98.38 314 LEU A O 1
ATOM 2374 N N . ASN A 1 315 ? -21.228 6.583 28.530 1.00 97.81 315 ASN A N 1
ATOM 2375 C CA . ASN A 1 315 ? -20.525 7.858 28.682 1.00 97.81 315 ASN A CA 1
ATOM 2376 C C . ASN A 1 315 ? -19.526 7.745 29.837 1.00 97.81 315 ASN A C 1
ATOM 2378 O O . ASN A 1 315 ? -19.948 7.586 30.985 1.00 97.81 315 ASN A O 1
ATOM 2382 N N . ILE A 1 316 ? -18.228 7.828 29.544 1.00 97.94 316 ILE A N 1
ATOM 2383 C CA . ILE A 1 316 ? -17.140 7.574 30.498 1.00 97.94 316 ILE A CA 1
ATOM 2384 C C . ILE A 1 316 ? -16.256 8.815 30.619 1.00 97.94 316 ILE A C 1
ATOM 2386 O O . ILE A 1 316 ? -15.616 9.222 29.645 1.00 97.94 316 ILE A O 1
ATOM 2390 N N . SER A 1 317 ? -16.165 9.380 31.827 1.00 96.50 317 SER A N 1
ATOM 2391 C CA . SER A 1 317 ? -15.328 10.562 32.081 1.00 96.50 317 SER A CA 1
ATOM 2392 C C . SER A 1 317 ? -13.926 10.241 32.614 1.00 96.50 317 SER A C 1
ATOM 2394 O O . SER A 1 317 ? -13.090 11.140 32.677 1.00 96.50 317 SER A O 1
ATOM 2396 N N . GLY A 1 318 ? -13.667 8.997 33.035 1.00 96.81 318 GLY A N 1
ATOM 2397 C CA . GLY A 1 318 ? -12.363 8.518 33.517 1.00 96.81 318 GLY A CA 1
ATOM 2398 C C . GLY A 1 318 ? -11.639 7.607 32.520 1.00 96.81 318 GLY A C 1
ATOM 2399 O O . GLY A 1 318 ? -11.863 7.684 31.317 1.00 96.81 318 GLY A O 1
ATOM 2400 N N . ASN A 1 319 ? -10.748 6.746 33.004 1.00 98.12 319 ASN A N 1
ATOM 2401 C CA . ASN A 1 319 ? -9.947 5.858 32.152 1.00 98.12 319 ASN A CA 1
ATOM 2402 C C . ASN A 1 319 ? -10.751 4.635 31.680 1.00 98.12 319 ASN A C 1
ATOM 2404 O O . ASN A 1 319 ? -11.743 4.269 32.306 1.00 98.12 319 ASN A O 1
ATOM 2408 N N . LEU A 1 320 ? -10.299 3.965 30.620 1.00 98.44 320 LEU A N 1
ATOM 2409 C CA . LEU A 1 320 ? -10.885 2.721 30.117 1.00 98.44 320 LEU A CA 1
ATOM 2410 C C . LEU A 1 320 ? -9.829 1.614 30.064 1.00 98.44 320 LEU A C 1
ATOM 2412 O O . LEU A 1 320 ? -8.785 1.783 29.442 1.00 98.44 320 LEU A O 1
ATOM 2416 N N . ALA A 1 321 ? -10.130 0.470 30.671 1.00 98.56 321 ALA A N 1
ATOM 2417 C CA . ALA A 1 321 ? -9.366 -0.765 30.539 1.00 98.56 321 ALA A CA 1
ATOM 2418 C C . ALA A 1 321 ? -10.292 -1.890 30.053 1.00 98.56 321 ALA A C 1
ATOM 2420 O O . ALA A 1 321 ? -11.260 -2.230 30.736 1.00 98.56 321 ALA A O 1
ATOM 2421 N N . ASN A 1 322 ? -10.009 -2.473 28.885 1.00 98.50 322 ASN A N 1
ATOM 2422 C CA . ASN A 1 322 ? -10.772 -3.598 28.341 1.00 98.50 322 ASN A CA 1
ATOM 2423 C C . ASN A 1 322 ? -9.972 -4.906 28.380 1.00 98.50 322 ASN A C 1
ATOM 2425 O O . ASN A 1 322 ? -9.053 -5.109 27.584 1.00 98.50 322 ASN A O 1
ATOM 2429 N N . ASN A 1 323 ? -10.375 -5.808 29.271 1.00 98.44 323 ASN A N 1
ATOM 2430 C CA . ASN A 1 323 ? -9.845 -7.164 29.414 1.00 98.44 323 ASN A CA 1
ATOM 2431 C C . ASN A 1 323 ? -10.853 -8.255 29.031 1.00 98.44 323 ASN A C 1
ATOM 2433 O O . ASN A 1 323 ? -10.544 -9.437 29.154 1.00 98.44 323 ASN A O 1
ATOM 2437 N N . GLY A 1 324 ? -12.048 -7.872 28.583 1.00 98.12 324 GLY A N 1
ATOM 2438 C CA . GLY A 1 324 ? -13.137 -8.786 28.265 1.00 98.12 324 GLY A CA 1
ATOM 2439 C C . GLY A 1 324 ? -13.809 -8.469 26.933 1.00 98.12 324 GLY A C 1
ATOM 2440 O O . GLY A 1 324 ? -13.235 -7.823 26.054 1.00 98.12 324 GLY A O 1
ATOM 2441 N N . VAL A 1 325 ? -15.049 -8.930 26.782 1.00 98.62 325 VAL A N 1
ATOM 2442 C CA . VAL A 1 325 ? -15.854 -8.713 25.576 1.00 98.62 325 VAL A CA 1
ATOM 2443 C C . VAL A 1 325 ? -16.539 -7.353 25.659 1.00 98.62 325 VAL A C 1
ATOM 2445 O O . VAL A 1 325 ? -17.154 -7.020 26.674 1.00 98.62 325 VAL A O 1
ATOM 2448 N N . TRP A 1 326 ? -16.457 -6.575 24.581 1.00 98.69 326 TRP A N 1
ATOM 2449 C CA . TRP A 1 326 ? -17.083 -5.260 24.489 1.00 98.69 326 TRP A CA 1
ATOM 2450 C C . TRP A 1 326 ? -17.745 -5.083 23.121 1.00 98.69 326 TRP A C 1
ATOM 2452 O O . TRP A 1 326 ? -17.041 -4.957 22.127 1.00 98.69 326 TRP A O 1
ATOM 2462 N N . THR A 1 327 ? -19.077 -5.078 23.052 1.00 98.31 327 THR A N 1
ATOM 2463 C CA . THR A 1 327 ? -19.867 -5.072 21.799 1.00 98.31 327 THR A CA 1
ATOM 2464 C C . THR A 1 327 ? -21.136 -4.212 21.895 1.00 98.31 327 THR A C 1
ATOM 2466 O O . THR A 1 327 ? -22.196 -4.548 21.367 1.00 98.31 327 THR A O 1
ATOM 2469 N N . ASN A 1 328 ? -21.064 -3.086 22.606 1.00 98.44 328 ASN A N 1
ATOM 2470 C CA . ASN A 1 328 ? -22.179 -2.144 22.710 1.00 98.44 328 ASN A CA 1
ATOM 2471 C C . ASN A 1 328 ? -22.303 -1.220 21.477 1.00 98.44 328 ASN A C 1
ATOM 2473 O O . ASN A 1 328 ? -21.446 -1.199 20.590 1.00 98.44 328 ASN A O 1
ATOM 2477 N N . ARG A 1 329 ? -23.367 -0.408 21.429 1.00 98.25 329 ARG A N 1
ATOM 2478 C CA . ARG A 1 329 ? -23.629 0.516 20.316 1.00 98.25 329 ARG A CA 1
ATOM 2479 C C . ARG A 1 329 ? -22.632 1.668 20.245 1.00 98.25 329 ARG A C 1
ATOM 2481 O O . ARG A 1 329 ? -22.160 1.991 19.158 1.00 98.25 329 ARG A O 1
ATOM 2488 N N . SER A 1 330 ? -22.354 2.327 21.365 1.00 98.12 330 SER A N 1
ATOM 2489 C CA . SER A 1 330 ? -21.420 3.456 21.389 1.00 98.12 330 SER A CA 1
ATOM 2490 C C . SER A 1 330 ? -20.792 3.652 22.758 1.00 98.12 330 SER A C 1
ATOM 2492 O O . SER A 1 330 ? -21.498 3.696 23.769 1.00 98.12 330 SER A O 1
ATOM 2494 N N . THR A 1 331 ? -19.473 3.806 22.781 1.00 98.56 331 THR A N 1
ATOM 2495 C CA . THR A 1 331 ? -18.715 4.234 23.957 1.00 98.56 331 THR A CA 1
ATOM 2496 C C . THR A 1 331 ? -18.127 5.610 23.699 1.00 98.56 331 THR A C 1
ATOM 2498 O O . THR A 1 331 ? -17.332 5.786 22.779 1.00 98.56 331 THR A O 1
ATOM 2501 N N . VAL A 1 332 ? -18.509 6.572 24.532 1.00 98.00 332 VAL A N 1
ATOM 2502 C CA . VAL A 1 332 ? -18.096 7.969 24.450 1.00 98.00 332 VAL A CA 1
ATOM 2503 C C . VAL A 1 332 ? -17.164 8.292 25.617 1.00 98.00 332 VAL A C 1
ATOM 2505 O O . VAL A 1 332 ? -17.556 8.235 26.785 1.00 98.00 332 VAL A O 1
ATOM 2508 N N . MET A 1 333 ? -15.933 8.674 25.296 1.00 97.62 333 MET A N 1
ATOM 2509 C CA . MET A 1 333 ? -14.915 9.151 26.229 1.00 97.62 333 MET A CA 1
ATOM 2510 C C . MET A 1 333 ? -15.027 10.678 26.359 1.00 97.62 333 MET A C 1
ATOM 2512 O O . MET A 1 333 ? -14.621 11.421 25.460 1.00 97.62 333 MET A O 1
ATOM 2516 N N . ASN A 1 334 ? -15.613 11.159 27.459 1.00 94.50 334 ASN A N 1
ATOM 2517 C CA . ASN A 1 334 ? -16.014 12.562 27.648 1.00 94.50 334 ASN A CA 1
ATOM 2518 C C . ASN A 1 334 ? -15.296 13.286 28.807 1.00 94.50 334 ASN A C 1
ATOM 2520 O O . ASN A 1 334 ? -15.778 14.307 29.300 1.00 94.50 334 ASN A O 1
ATOM 2524 N N . GLY A 1 335 ? -14.155 12.766 29.261 1.00 93.50 335 GLY A N 1
ATOM 2525 C CA . GLY A 1 335 ? -13.362 13.360 30.336 1.00 93.50 335 GLY A CA 1
ATOM 2526 C C . GLY A 1 335 ? -12.698 14.679 29.928 1.00 93.50 335 GLY A C 1
ATOM 2527 O O . GLY A 1 335 ? -12.237 14.825 28.797 1.00 93.50 335 GLY A O 1
ATOM 2528 N N . ALA A 1 336 ? -12.622 15.626 30.869 1.00 91.69 336 ALA A N 1
ATOM 2529 C CA . ALA A 1 336 ? -11.979 16.940 30.701 1.00 91.69 336 ALA A CA 1
ATOM 2530 C C . ALA A 1 336 ? -10.481 16.955 31.079 1.00 91.69 336 ALA A C 1
ATOM 2532 O O . ALA A 1 336 ? -9.872 18.017 31.218 1.00 91.69 336 ALA A O 1
ATOM 2533 N N . VAL A 1 337 ? -9.900 15.776 31.278 1.00 93.19 337 VAL A N 1
ATOM 2534 C CA . VAL A 1 337 ? -8.467 15.544 31.475 1.00 93.19 337 VAL A CA 1
ATOM 2535 C C . VAL A 1 337 ? -8.037 14.416 30.543 1.00 93.19 337 VAL A C 1
ATOM 2537 O O . VAL A 1 337 ? -8.880 13.790 29.900 1.00 93.19 337 VAL A O 1
ATOM 2540 N N . ASN A 1 338 ? -6.736 14.132 30.475 1.00 94.94 338 ASN A N 1
ATOM 2541 C CA . ASN A 1 338 ? -6.267 12.978 29.717 1.00 94.94 338 ASN A CA 1
ATOM 2542 C C . ASN A 1 338 ? -6.918 11.689 30.238 1.00 94.94 338 ASN A C 1
ATOM 2544 O O . ASN A 1 338 ? -6.879 11.422 31.440 1.00 94.94 338 ASN A O 1
ATOM 2548 N N . GLN A 1 339 ? -7.494 10.899 29.333 1.00 96.81 339 GLN A N 1
ATOM 2549 C CA . GLN A 1 339 ? -8.094 9.604 29.650 1.00 96.81 339 GLN A CA 1
ATOM 2550 C C . GLN A 1 339 ? -7.179 8.497 29.132 1.00 96.81 339 GLN A C 1
ATOM 2552 O O . GLN A 1 339 ? -6.871 8.436 27.940 1.00 96.81 339 GLN A O 1
ATOM 2557 N N . LEU A 1 340 ? -6.744 7.619 30.031 1.00 97.75 340 LEU A N 1
ATOM 2558 C CA . LEU A 1 340 ? -5.938 6.456 29.679 1.00 97.75 340 LEU A CA 1
ATOM 2559 C C . LEU A 1 340 ? -6.830 5.374 29.066 1.00 97.75 340 LEU A C 1
ATOM 2561 O O . LEU A 1 340 ? -7.914 5.103 29.586 1.00 97.75 340 LEU A O 1
ATOM 2565 N N . VAL A 1 341 ? -6.356 4.743 27.996 1.00 97.81 341 VAL A N 1
ATOM 2566 C CA . VAL A 1 341 ? -7.028 3.630 27.320 1.00 97.81 341 VAL A CA 1
ATOM 2567 C C . VAL A 1 341 ? -6.070 2.447 27.239 1.00 97.81 341 VAL A C 1
ATOM 2569 O O . VAL A 1 341 ? -4.983 2.565 26.671 1.00 97.81 341 VAL A O 1
ATOM 2572 N N . SER A 1 342 ? -6.481 1.305 27.786 1.00 98.12 342 SER A N 1
ATOM 2573 C CA . SER A 1 342 ? -5.769 0.034 27.664 1.00 98.12 342 SER A CA 1
ATOM 2574 C C . SER A 1 342 ? -6.693 -1.093 27.209 1.00 98.12 342 SER A C 1
ATOM 2576 O O . SER A 1 342 ? -7.883 -1.134 27.526 1.00 98.12 342 SER A O 1
ATOM 2578 N N . MET A 1 343 ? -6.136 -2.018 26.435 1.00 97.94 343 MET A N 1
ATOM 2579 C CA . MET A 1 343 ? -6.828 -3.155 25.843 1.00 97.94 343 MET A CA 1
ATOM 2580 C C . MET A 1 343 ? -5.922 -4.383 25.909 1.00 97.94 343 MET A C 1
ATOM 2582 O O . MET A 1 343 ? -4.830 -4.387 25.341 1.00 97.94 343 MET A O 1
ATOM 2586 N N . SER A 1 344 ? -6.383 -5.431 26.587 1.00 97.31 344 SER A N 1
ATOM 2587 C CA . SER A 1 344 ? -5.842 -6.790 26.442 1.00 97.31 344 SER A CA 1
ATOM 2588 C C . SER A 1 344 ? -6.756 -7.686 25.599 1.00 97.31 344 SER A C 1
ATOM 2590 O O . SER A 1 344 ? -6.327 -8.742 25.144 1.00 97.31 344 SER A O 1
ATOM 2592 N N . GLN A 1 345 ? -7.987 -7.234 25.338 1.00 97.81 345 GLN A N 1
ATOM 2593 C CA . GLN A 1 345 ? -8.927 -7.813 24.381 1.00 97.81 345 GLN A CA 1
ATOM 2594 C C . GLN A 1 345 ? -9.395 -6.746 23.378 1.00 97.81 345 GLN A C 1
ATOM 2596 O O . GLN A 1 345 ? -9.495 -5.571 23.757 1.00 97.81 345 GLN A O 1
ATOM 2601 N N . PRO A 1 346 ? -9.701 -7.119 22.118 1.00 97.44 346 PRO A N 1
ATOM 2602 C CA . PRO A 1 346 ? -10.209 -6.176 21.130 1.00 97.44 346 PRO A CA 1
ATOM 2603 C C . PRO A 1 346 ? -11.487 -5.476 21.601 1.00 97.44 346 PRO A C 1
ATOM 2605 O O . PRO A 1 346 ? -12.379 -6.096 22.181 1.00 97.44 346 PRO A O 1
ATOM 2608 N N . PHE A 1 347 ? -11.595 -4.184 21.314 1.00 98.50 347 PHE A N 1
ATOM 2609 C CA . PHE A 1 347 ? -12.847 -3.453 21.436 1.00 98.50 347 PHE A CA 1
ATOM 2610 C C . PHE A 1 347 ? -13.704 -3.730 20.194 1.00 98.50 347 PHE A C 1
ATOM 2612 O O . PHE A 1 347 ? -13.277 -3.457 19.074 1.00 98.50 347 PHE A O 1
ATOM 2619 N N . GLY A 1 348 ? -14.905 -4.276 20.383 1.00 97.69 348 GLY A N 1
ATOM 2620 C CA . GLY A 1 348 ? -15.841 -4.634 19.310 1.00 97.69 348 GLY A CA 1
ATOM 2621 C C . GLY A 1 348 ? -17.144 -3.831 19.325 1.00 97.69 348 GLY A C 1
ATOM 2622 O O . GLY A 1 348 ? -18.128 -4.243 18.711 1.00 97.69 348 GLY A O 1
ATOM 2623 N N . GLY A 1 349 ? -17.200 -2.723 20.072 1.00 97.75 349 GLY A N 1
ATOM 2624 C CA . GLY A 1 349 ? -18.344 -1.815 20.038 1.00 97.75 349 GLY A CA 1
ATOM 2625 C C . GLY A 1 349 ? -18.451 -1.130 18.675 1.00 97.75 349 GLY A C 1
ATOM 2626 O O . GLY A 1 349 ? -17.439 -0.870 18.022 1.00 97.75 349 GLY A O 1
ATOM 2627 N N . TYR A 1 350 ? -19.672 -0.815 18.245 1.00 98.12 350 TYR A N 1
ATOM 2628 C CA . TYR A 1 350 ? -19.907 -0.243 16.913 1.00 98.12 350 TYR A CA 1
ATOM 2629 C C . TYR A 1 350 ? -19.270 1.149 16.749 1.00 98.12 350 TYR A C 1
ATOM 2631 O O . TYR A 1 350 ? -18.731 1.467 15.689 1.00 98.12 350 TYR A O 1
ATOM 2639 N N . SER A 1 351 ? -19.283 1.970 17.804 1.00 98.31 351 SER A N 1
ATOM 2640 C CA . SER A 1 351 ? -18.666 3.300 17.821 1.00 98.31 351 SER A CA 1
ATOM 2641 C C . SER A 1 351 ? -17.803 3.502 19.066 1.00 98.31 351 SER A C 1
ATOM 2643 O O . SER A 1 351 ? -18.242 3.224 20.185 1.00 98.31 351 SER A O 1
ATOM 2645 N N . PHE A 1 352 ? -16.592 4.022 18.870 1.00 98.44 352 PHE A N 1
ATOM 2646 C CA . PHE A 1 352 ? -15.710 4.513 19.925 1.00 98.44 352 PHE A CA 1
ATOM 2647 C C . PHE A 1 352 ? -15.425 5.991 19.664 1.00 98.44 352 PHE A C 1
ATOM 2649 O O . PHE A 1 352 ? -14.770 6.343 18.682 1.00 98.44 352 PHE A O 1
ATOM 2656 N N . GLU A 1 353 ? -15.946 6.864 20.518 1.00 97.12 353 GLU A N 1
ATOM 2657 C CA . GLU A 1 353 ? -15.947 8.305 20.294 1.00 97.12 353 GLU A CA 1
ATOM 2658 C C . GLU A 1 353 ? -15.187 9.049 21.390 1.00 97.12 353 GLU A C 1
ATOM 2660 O O . GLU A 1 353 ? -15.360 8.794 22.580 1.00 97.12 353 GLU A O 1
ATOM 2665 N N . ARG A 1 354 ? -14.379 10.026 20.984 1.00 94.69 354 ARG A N 1
ATOM 2666 C CA . ARG A 1 354 ? -13.807 11.043 21.862 1.00 94.69 354 ARG A CA 1
ATOM 2667 C C . ARG A 1 354 ? -14.606 12.329 21.712 1.00 94.69 354 ARG A C 1
ATOM 2669 O O . ARG A 1 354 ? -14.726 12.850 20.608 1.00 94.69 354 ARG A O 1
ATOM 2676 N N . VAL A 1 355 ? -15.114 12.881 22.811 1.00 89.88 355 VAL A N 1
ATOM 2677 C CA . VAL A 1 355 ? -15.635 14.257 22.804 1.00 89.88 355 VAL A CA 1
ATOM 2678 C C . VAL A 1 355 ? -14.455 15.208 22.921 1.00 89.88 355 VAL A C 1
ATOM 2680 O O . VAL A 1 355 ? -13.633 15.042 23.818 1.00 89.88 355 VAL A O 1
ATOM 2683 N N . ASN A 1 356 ? -14.392 16.208 22.043 1.00 74.62 356 ASN A N 1
ATOM 2684 C CA . ASN A 1 356 ? -13.403 17.274 22.139 1.00 74.62 356 ASN A CA 1
ATOM 2685 C C . ASN A 1 356 ? -13.636 18.062 23.442 1.00 74.62 356 ASN A C 1
ATOM 2687 O O . ASN A 1 356 ? -14.547 18.883 23.555 1.00 74.62 356 ASN A O 1
ATOM 2691 N N . ALA A 1 357 ? -12.845 17.723 24.449 1.00 74.31 357 ALA A N 1
ATOM 2692 C CA . ALA A 1 357 ? -12.833 18.297 25.781 1.00 74.31 357 ALA A CA 1
ATOM 2693 C C . ALA A 1 357 ? -11.373 18.595 26.141 1.00 74.31 357 ALA A C 1
ATOM 2695 O O . ALA A 1 357 ? -10.458 18.128 25.469 1.00 74.31 357 ALA A O 1
ATOM 2696 N N . ASN A 1 358 ? -11.130 19.357 27.208 1.00 78.38 358 ASN A N 1
ATOM 2697 C CA . ASN A 1 358 ? -9.763 19.556 27.693 1.00 78.38 358 ASN A CA 1
ATOM 2698 C C . ASN A 1 358 ? -9.087 18.179 27.931 1.00 78.38 358 ASN A C 1
ATOM 2700 O O . ASN A 1 358 ? -9.723 17.252 28.426 1.00 78.38 358 ASN A O 1
ATOM 2704 N N . GLY A 1 359 ? -7.819 18.017 27.540 1.00 86.00 359 GLY A N 1
ATOM 2705 C CA . GLY A 1 359 ? -7.115 16.723 27.580 1.00 86.00 359 GLY A CA 1
ATOM 2706 C C . GLY A 1 359 ? -7.334 15.834 26.346 1.00 86.00 359 GLY A C 1
ATOM 2707 O O . GLY A 1 359 ? -8.088 16.184 25.448 1.00 86.00 359 GLY A O 1
ATOM 2708 N N . ARG A 1 360 ? -6.647 14.687 26.289 1.00 92.06 360 ARG A N 1
ATOM 2709 C CA . ARG A 1 360 ? -6.616 13.784 25.119 1.00 92.06 360 ARG A CA 1
ATOM 2710 C C . ARG A 1 360 ? -6.727 12.304 25.504 1.00 92.06 360 ARG A C 1
ATOM 2712 O O . ARG A 1 360 ? -6.546 11.955 26.672 1.00 92.06 360 ARG A O 1
ATOM 2719 N N . LEU A 1 361 ? -6.959 11.419 24.535 1.00 95.62 361 LEU A N 1
ATOM 2720 C CA . LEU A 1 361 ? -6.847 9.975 24.771 1.00 95.62 361 LEU A CA 1
ATOM 2721 C C . LEU A 1 361 ? -5.378 9.548 24.793 1.00 95.62 361 LEU A C 1
ATOM 2723 O O . LEU A 1 361 ? -4.611 9.939 23.916 1.00 95.62 361 LEU A O 1
ATOM 2727 N N . GLN A 1 362 ? -4.995 8.724 25.767 1.00 96.50 362 GLN A N 1
ATOM 2728 C CA . GLN A 1 362 ? -3.639 8.190 25.893 1.00 96.50 362 GLN A CA 1
ATOM 2729 C C . GLN A 1 362 ? -3.663 6.659 25.914 1.00 96.50 362 GLN A C 1
ATOM 2731 O O . GLN A 1 362 ? -4.078 6.042 26.895 1.00 96.50 362 GLN A O 1
ATOM 2736 N N . ALA A 1 363 ? -3.201 6.042 24.833 1.00 97.69 363 ALA A N 1
ATOM 2737 C CA . ALA A 1 363 ? -3.043 4.604 24.708 1.00 97.69 363 ALA A CA 1
ATOM 2738 C C . ALA A 1 363 ? -1.855 4.116 25.553 1.00 97.69 363 ALA A C 1
ATOM 2740 O O . ALA A 1 363 ? -0.690 4.363 25.219 1.00 97.69 363 ALA A O 1
ATOM 2741 N N . THR A 1 364 ? -2.152 3.396 26.637 1.00 97.00 364 THR A N 1
ATOM 2742 C CA . THR A 1 364 ? -1.147 2.787 27.528 1.00 97.00 364 THR A CA 1
ATOM 2743 C C . THR A 1 364 ? -0.859 1.314 27.199 1.00 97.00 364 THR A C 1
ATOM 2745 O O . THR A 1 364 ? -0.036 0.661 27.844 1.00 97.00 364 THR A O 1
ATOM 2748 N N . SER A 1 365 ? -1.498 0.786 26.157 1.00 97.50 365 SER A N 1
ATOM 2749 C CA . SER A 1 365 ? -1.215 -0.506 25.530 1.00 97.50 365 SER A CA 1
ATOM 2750 C C . SER A 1 365 ? -1.415 -0.394 24.018 1.00 97.50 365 SER A C 1
ATOM 2752 O O . SER A 1 365 ? -1.827 0.649 23.509 1.00 97.50 365 SER A O 1
ATOM 2754 N N . ASN A 1 366 ? -1.167 -1.480 23.287 1.00 98.06 366 ASN A N 1
ATOM 2755 C CA . ASN A 1 366 ? -1.666 -1.591 21.917 1.00 98.06 366 ASN A CA 1
ATOM 2756 C C . ASN A 1 366 ? -3.195 -1.550 21.919 1.00 98.06 366 ASN A C 1
ATOM 2758 O O . ASN A 1 366 ? -3.822 -2.063 22.850 1.00 98.06 366 ASN A O 1
ATOM 2762 N N . LEU A 1 367 ? -3.774 -0.934 20.890 1.00 98.38 367 LEU A N 1
ATOM 2763 C CA . LEU A 1 367 ? -5.218 -0.815 20.736 1.00 98.38 367 LEU A CA 1
ATOM 2764 C C . LEU A 1 367 ? -5.670 -1.659 19.548 1.00 98.38 367 LEU A C 1
ATOM 2766 O O . LEU A 1 367 ? -5.108 -1.559 18.458 1.00 98.38 367 LEU A O 1
ATOM 2770 N N . SER A 1 368 ? -6.688 -2.487 19.767 1.00 97.69 368 SER A N 1
ATOM 2771 C CA . SER A 1 368 ? -7.266 -3.351 18.741 1.00 97.69 368 SER A CA 1
ATOM 2772 C C . SER A 1 368 ? -8.767 -3.132 18.682 1.00 97.69 368 SER A C 1
ATOM 2774 O O . SER A 1 368 ? -9.455 -3.246 19.695 1.00 97.69 368 SER A O 1
ATOM 2776 N N . PHE A 1 369 ? -9.259 -2.816 17.491 1.00 98.00 369 PHE A N 1
ATOM 2777 C CA . PHE A 1 369 ? -10.654 -2.522 17.211 1.00 98.00 369 PHE A CA 1
ATOM 2778 C C . PHE A 1 369 ? -11.194 -3.491 16.162 1.00 98.00 369 PHE A C 1
ATOM 2780 O O . PHE A 1 369 ? -10.523 -3.786 15.172 1.00 98.00 369 PHE A O 1
ATOM 2787 N N . THR A 1 370 ? -12.414 -3.983 16.367 1.00 96.81 370 THR A N 1
ATOM 2788 C CA . THR A 1 370 ? -13.097 -4.890 15.436 1.00 96.81 370 THR A CA 1
ATOM 2789 C C . THR A 1 370 ? -14.466 -4.332 15.079 1.00 96.81 370 THR A C 1
ATOM 2791 O O . THR A 1 370 ? -15.298 -4.139 15.959 1.00 96.81 370 THR A O 1
ATOM 2794 N N . ASN A 1 371 ? -14.717 -4.096 13.789 1.00 95.81 371 ASN A N 1
ATOM 2795 C CA . ASN A 1 371 ? -15.965 -3.515 13.279 1.00 95.81 371 ASN A CA 1
ATOM 2796 C C . ASN A 1 371 ? -16.356 -2.187 13.960 1.00 95.81 371 ASN A C 1
ATOM 2798 O O . ASN A 1 371 ? -17.540 -1.895 14.131 1.00 95.81 371 ASN A O 1
ATOM 2802 N N . THR A 1 372 ? -15.363 -1.377 14.340 1.00 97.88 372 THR A N 1
ATOM 2803 C CA . THR A 1 372 ? -15.572 -0.141 15.109 1.00 97.88 372 THR A CA 1
ATOM 2804 C C . THR A 1 372 ? -15.318 1.099 14.264 1.00 97.88 372 THR A C 1
ATOM 2806 O O . THR A 1 372 ? -14.286 1.231 13.606 1.00 97.88 372 THR A O 1
ATOM 2809 N N . ILE A 1 373 ? -16.232 2.061 14.345 1.00 98.12 373 ILE A N 1
ATOM 2810 C CA . ILE A 1 373 ? -16.002 3.429 13.882 1.00 98.12 373 ILE A CA 1
ATOM 2811 C C . ILE A 1 373 ? -15.286 4.191 14.998 1.00 98.12 373 ILE A C 1
ATOM 2813 O O . ILE A 1 373 ? -15.856 4.414 16.067 1.00 98.12 373 ILE A O 1
ATOM 2817 N N . ILE A 1 374 ? -14.041 4.596 14.754 1.00 98.12 374 ILE A N 1
ATOM 2818 C CA . ILE A 1 374 ? -13.236 5.359 15.710 1.00 98.12 374 ILE A CA 1
ATOM 2819 C C . ILE A 1 374 ? -13.377 6.838 15.361 1.00 98.12 374 ILE A C 1
ATOM 2821 O O . ILE A 1 374 ? -12.901 7.277 14.315 1.00 98.12 374 ILE A O 1
ATOM 2825 N N . THR A 1 375 ? -14.027 7.613 16.226 1.00 96.44 375 THR A N 1
ATOM 2826 C CA . THR A 1 375 ? -14.272 9.043 16.006 1.00 96.44 375 THR A CA 1
ATOM 2827 C C . THR A 1 375 ? -13.510 9.882 17.015 1.00 96.44 375 THR A C 1
ATOM 2829 O O . THR A 1 375 ? -13.884 9.958 18.181 1.00 96.44 375 THR A O 1
ATOM 2832 N N . LEU A 1 376 ? -12.439 10.529 16.551 1.00 94.62 376 LEU A N 1
ATOM 2833 C CA . LEU A 1 376 ? -11.601 11.391 17.386 1.00 94.62 376 LEU A CA 1
ATOM 2834 C C . LEU A 1 376 ? -12.100 12.841 17.457 1.00 94.62 376 LEU A C 1
ATOM 2836 O O . LEU A 1 376 ? -11.608 13.595 18.285 1.00 94.62 376 LEU A O 1
ATOM 2840 N N . ASN A 1 377 ? -13.063 13.246 16.617 1.00 91.06 377 ASN A N 1
ATOM 2841 C CA . ASN A 1 377 ? -13.607 14.613 16.580 1.00 91.06 377 ASN A CA 1
ATOM 2842 C C . ASN A 1 377 ? -12.507 15.699 16.507 1.00 91.06 377 ASN A C 1
ATOM 2844 O O . ASN A 1 377 ? -12.569 16.719 17.200 1.00 91.06 377 ASN A O 1
ATOM 2848 N N . SER A 1 378 ? -11.493 15.465 15.664 1.00 88.19 378 SER A N 1
ATOM 2849 C CA . SER A 1 378 ? -10.298 16.311 15.501 1.00 88.19 378 SER A CA 1
ATOM 2850 C C . SER A 1 378 ? -9.391 16.424 16.739 1.00 88.19 378 SER A C 1
ATOM 2852 O O . SER A 1 378 ? -8.477 17.248 16.745 1.00 88.19 378 SER A O 1
ATOM 2854 N N . ASP A 1 379 ? -9.612 15.610 17.773 1.00 93.31 379 ASP A N 1
ATOM 2855 C CA . ASP A 1 379 ? -8.733 15.480 18.939 1.00 93.31 379 ASP A CA 1
ATOM 2856 C C . ASP A 1 379 ? -7.565 14.509 18.651 1.00 93.31 379 ASP A C 1
ATOM 2858 O O . ASP A 1 379 ? -7.448 13.914 17.573 1.00 93.31 379 ASP A O 1
ATOM 2862 N N . THR A 1 380 ? -6.671 14.362 19.626 1.00 94.25 380 THR A N 1
ATOM 2863 C CA . THR A 1 380 ? -5.471 13.530 19.564 1.00 94.25 380 THR A CA 1
ATOM 2864 C C . THR A 1 380 ? -5.652 12.209 20.316 1.00 94.25 380 THR A C 1
ATOM 2866 O O . THR A 1 380 ? -6.064 12.181 21.477 1.00 94.25 380 THR A O 1
ATOM 2869 N N . LEU A 1 381 ? -5.246 11.112 19.681 1.00 97.00 381 LEU A N 1
ATOM 2870 C CA . LEU A 1 381 ? -4.944 9.837 20.321 1.00 97.00 381 LEU A CA 1
ATOM 2871 C C . LEU A 1 381 ? -3.421 9.688 20.434 1.00 97.00 381 LEU A C 1
ATOM 2873 O O . LEU A 1 381 ? -2.720 9.499 19.441 1.00 97.00 381 LEU A O 1
ATOM 2877 N N . GLU A 1 382 ? -2.904 9.798 21.653 1.00 97.25 382 GLU A N 1
ATOM 2878 C CA . GLU A 1 382 ? -1.476 9.703 21.957 1.00 97.25 382 GLU A CA 1
ATOM 2879 C C . GLU A 1 382 ? -1.075 8.281 22.368 1.00 97.25 382 GLU A C 1
ATOM 2881 O O . GLU A 1 382 ? -1.691 7.682 23.242 1.00 97.25 382 GLU A O 1
ATOM 2886 N N . PHE A 1 383 ? 0.009 7.761 21.798 1.00 97.81 383 PHE A N 1
ATOM 2887 C CA . PHE A 1 383 ? 0.594 6.460 22.123 1.00 97.81 383 PHE A CA 1
ATOM 2888 C C . PHE A 1 383 ? 1.794 6.619 23.064 1.00 97.81 383 PHE A C 1
ATOM 2890 O O . PHE A 1 383 ? 2.936 6.769 22.616 1.00 97.81 383 PHE A O 1
ATOM 2897 N N . THR A 1 384 ? 1.539 6.575 24.377 1.00 93.31 384 THR A N 1
ATOM 2898 C CA . THR A 1 384 ? 2.567 6.780 25.415 1.00 93.31 384 THR A CA 1
ATOM 2899 C C . THR A 1 384 ? 3.455 5.549 25.593 1.00 93.31 384 THR A C 1
ATOM 2901 O O . THR A 1 384 ? 4.674 5.648 25.478 1.00 93.31 384 THR A O 1
ATOM 2904 N N . THR A 1 385 ? 2.854 4.378 25.817 1.00 89.94 385 THR A N 1
ATOM 2905 C CA . THR A 1 385 ? 3.554 3.081 25.928 1.00 89.94 385 THR A CA 1
ATOM 2906 C C . THR A 1 385 ? 3.128 2.092 24.848 1.00 89.94 385 THR A C 1
ATOM 2908 O O . THR A 1 385 ? 3.944 1.279 24.421 1.00 89.94 385 THR A O 1
ATOM 2911 N N . GLY A 1 386 ? 1.886 2.180 24.356 1.00 85.00 386 GLY A N 1
ATOM 2912 C CA . 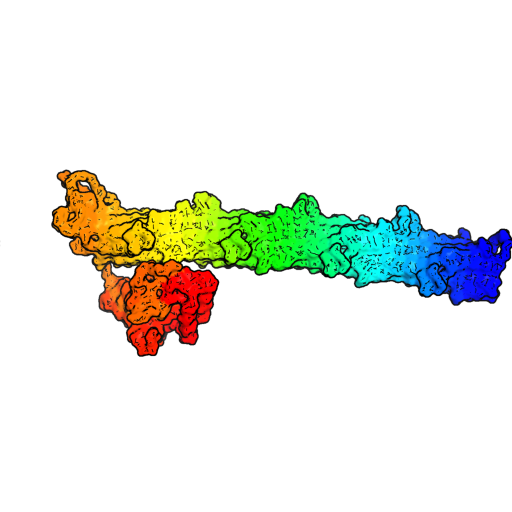GLY A 1 386 ? 1.457 1.447 23.166 1.00 85.00 386 GLY A CA 1
ATOM 2913 C C . GLY A 1 386 ? 2.239 1.865 21.918 1.00 85.00 386 GLY A C 1
ATOM 2914 O O . GLY A 1 386 ? 2.799 2.965 21.841 1.00 85.00 386 GLY A O 1
ATOM 2915 N N . ASN A 1 387 ? 2.278 0.996 20.913 1.00 93.06 387 ASN A N 1
ATOM 2916 C CA . ASN A 1 387 ? 2.892 1.309 19.622 1.00 93.06 387 ASN A CA 1
ATOM 2917 C C . ASN A 1 387 ? 2.116 0.763 18.420 1.00 93.06 387 ASN A C 1
ATOM 2919 O O . ASN A 1 387 ? 2.624 0.851 17.308 1.00 93.06 387 ASN A O 1
ATOM 2923 N N . SER A 1 388 ? 0.914 0.214 18.619 1.00 97.50 388 SER A N 1
ATOM 2924 C CA . SER A 1 388 ? 0.108 -0.347 17.535 1.00 97.50 388 SER A CA 1
ATOM 2925 C C . SER A 1 388 ? -1.370 0.032 17.626 1.00 97.50 388 SER A C 1
ATOM 2927 O O . SER A 1 388 ? -1.971 -0.041 18.704 1.00 97.50 388 SER A O 1
ATOM 2929 N N . LEU A 1 389 ? -1.937 0.387 16.471 1.00 98.25 389 LEU A N 1
ATOM 2930 C CA . LEU A 1 389 ? -3.366 0.497 16.203 1.00 98.25 389 LEU A CA 1
ATOM 2931 C C . LEU A 1 389 ? -3.766 -0.582 15.189 1.00 98.25 389 LEU A C 1
ATOM 2933 O O . LEU A 1 389 ? -3.360 -0.534 14.027 1.00 98.25 389 LEU A O 1
ATOM 2937 N N . VAL A 1 390 ? -4.588 -1.535 15.621 1.00 98.19 390 VAL A N 1
ATOM 2938 C CA . VAL A 1 390 ? -5.146 -2.585 14.760 1.00 98.19 390 VAL A CA 1
ATOM 2939 C C . VAL A 1 390 ? -6.621 -2.297 14.509 1.00 98.19 390 VAL A C 1
ATOM 2941 O O . VAL A 1 390 ? -7.388 -2.118 15.454 1.00 98.19 390 VAL A O 1
ATOM 2944 N N . MET A 1 391 ? -7.022 -2.271 13.240 1.00 97.38 391 MET A N 1
ATOM 2945 C CA . MET A 1 391 ? -8.409 -2.110 12.809 1.00 97.38 391 MET A CA 1
ATOM 2946 C C . MET A 1 391 ? -8.803 -3.291 11.921 1.00 97.38 391 MET A C 1
ATOM 2948 O O . MET A 1 391 ? -8.280 -3.443 10.819 1.00 97.38 391 MET A O 1
ATOM 2952 N N . ASN A 1 392 ? -9.733 -4.119 12.389 1.00 94.75 392 ASN A N 1
ATOM 2953 C CA . ASN A 1 392 ? -10.314 -5.214 11.616 1.00 94.75 392 ASN A CA 1
ATOM 2954 C C . ASN A 1 392 ? -11.795 -4.916 11.343 1.00 94.75 392 ASN A C 1
ATOM 2956 O O . ASN A 1 392 ? -12.659 -5.221 12.164 1.00 94.75 392 ASN A O 1
ATOM 2960 N N . GLY A 1 393 ? -12.082 -4.243 10.228 1.00 89.88 393 GLY A N 1
ATOM 2961 C CA . GLY A 1 393 ? -13.395 -3.649 9.953 1.00 89.88 393 GLY A CA 1
ATOM 2962 C C . GLY A 1 393 ? -13.601 -2.299 10.658 1.00 89.88 393 GLY A C 1
ATOM 2963 O O . GLY A 1 393 ? -12.980 -2.019 11.684 1.00 89.88 393 GLY A O 1
ATOM 2964 N N . GLY A 1 394 ? -14.427 -1.426 10.074 1.00 92.69 394 GLY A N 1
ATOM 2965 C CA . GLY A 1 394 ? -14.613 -0.041 10.532 1.00 92.69 394 GLY A CA 1
ATOM 2966 C C . GLY A 1 394 ? -13.627 0.968 9.922 1.00 92.69 394 GLY A C 1
ATOM 2967 O O . GLY A 1 394 ? -12.993 0.697 8.902 1.00 92.69 394 GLY A O 1
ATOM 2968 N N . TYR A 1 395 ? -13.520 2.162 10.503 1.00 95.81 395 TYR A N 1
ATOM 2969 C CA . TYR A 1 395 ? -12.675 3.241 9.972 1.00 95.81 395 TYR A CA 1
ATOM 2970 C C . TYR A 1 395 ? -12.303 4.274 11.036 1.00 95.81 395 TYR A C 1
ATOM 2972 O O . TYR A 1 395 ? -12.971 4.396 12.064 1.00 95.81 395 TYR A O 1
ATOM 2980 N N . LEU A 1 396 ? -11.244 5.036 10.754 1.00 97.81 396 LEU A N 1
ATOM 2981 C CA . LEU A 1 396 ? -10.744 6.107 11.611 1.00 97.81 396 LEU A CA 1
ATOM 2982 C C . LEU A 1 396 ? -11.145 7.475 11.044 1.00 97.81 396 LEU A C 1
ATOM 2984 O O . LEU A 1 396 ? -10.648 7.905 10.001 1.00 97.81 396 LEU A O 1
ATOM 2988 N N . ASN A 1 397 ? -12.063 8.145 11.737 1.00 96.25 397 ASN A N 1
ATOM 2989 C CA . ASN A 1 397 ? -12.551 9.487 11.422 1.00 96.25 397 ASN A CA 1
ATOM 2990 C C . ASN A 1 397 ? -11.563 10.583 11.862 1.00 96.25 397 ASN A C 1
ATOM 2992 O O . ASN A 1 397 ? -10.749 10.331 12.752 1.00 96.25 397 ASN A O 1
ATOM 2996 N N . PRO A 1 398 ? -11.661 11.804 11.292 1.00 96.06 398 PRO A N 1
ATOM 2997 C CA . PRO A 1 398 ? -10.669 12.876 11.416 1.00 96.06 398 PRO A CA 1
ATOM 2998 C C . PRO A 1 398 ? -10.170 13.122 12.845 1.00 96.06 398 PRO A C 1
ATOM 3000 O O . PRO A 1 398 ? -10.960 13.229 13.788 1.00 96.06 398 PRO A O 1
ATOM 3003 N N . GLY A 1 399 ? -8.848 13.215 12.980 1.00 95.31 399 GLY A N 1
ATOM 3004 C CA . GLY A 1 399 ? -8.126 13.325 14.244 1.00 95.31 399 GLY A CA 1
ATOM 3005 C C . GLY A 1 399 ? -6.615 13.303 14.043 1.00 95.31 399 GLY A C 1
ATOM 3006 O O . GLY A 1 399 ? -6.122 13.317 12.909 1.00 95.31 399 GLY A O 1
ATOM 3007 N N . ALA A 1 400 ? -5.889 13.274 15.158 1.00 97.00 400 ALA A N 1
ATOM 3008 C CA . ALA A 1 400 ? -4.444 13.109 15.164 1.00 97.00 400 ALA A CA 1
ATOM 3009 C C . ALA A 1 400 ? -4.027 11.834 15.906 1.00 97.00 400 ALA A C 1
ATOM 3011 O O . ALA A 1 400 ? -4.477 11.585 17.024 1.00 97.00 400 ALA A O 1
ATOM 3012 N N . LEU A 1 401 ? -3.118 11.059 15.319 1.00 98.31 401 LEU A N 1
ATOM 3013 C CA . LEU A 1 401 ? -2.368 10.019 16.020 1.00 98.31 401 LEU A CA 1
ATOM 3014 C C . LEU A 1 401 ? -1.001 10.590 16.391 1.00 98.31 401 LEU A C 1
ATOM 3016 O O . LEU A 1 401 ? -0.296 11.100 15.522 1.00 98.31 401 LEU A O 1
ATOM 3020 N N . TYR A 1 402 ? -0.627 10.518 17.667 1.00 97.81 402 TYR A N 1
ATOM 3021 C CA . TYR A 1 402 ? 0.592 11.150 18.174 1.00 97.81 402 TYR A CA 1
ATOM 3022 C C . TYR A 1 402 ? 1.492 10.167 18.922 1.00 97.81 402 TYR A C 1
ATOM 3024 O O . TYR A 1 402 ? 1.017 9.396 19.756 1.00 97.81 402 TYR A O 1
ATOM 3032 N N . LYS A 1 403 ? 2.802 10.216 18.667 1.00 97.31 403 LYS A N 1
ATOM 3033 C CA . LYS A 1 403 ? 3.825 9.470 19.409 1.00 97.31 403 LYS A CA 1
ATOM 3034 C C . LYS A 1 403 ? 5.117 10.287 19.469 1.00 97.31 403 LYS A C 1
ATOM 3036 O O . LYS A 1 403 ? 5.553 10.825 18.463 1.00 97.31 403 LYS A O 1
ATOM 3041 N N . THR A 1 404 ? 5.747 10.368 20.640 1.00 94.69 404 THR A N 1
ATOM 3042 C CA . THR A 1 404 ? 6.938 11.217 20.854 1.00 94.69 404 THR A CA 1
ATOM 3043 C C . THR A 1 404 ? 8.261 10.529 20.557 1.00 94.69 404 THR A C 1
ATOM 3045 O O . THR A 1 404 ? 9.205 11.180 20.122 1.00 94.69 404 THR A O 1
ATOM 3048 N N . ALA A 1 405 ? 8.360 9.230 20.834 1.00 92.00 405 ALA A N 1
ATOM 3049 C CA . ALA A 1 405 ? 9.623 8.505 20.821 1.00 92.00 405 ALA A CA 1
ATOM 3050 C C . ALA A 1 405 ? 9.471 7.126 20.162 1.00 92.00 405 ALA A C 1
ATOM 3052 O O . ALA A 1 405 ? 8.362 6.583 20.150 1.00 92.00 405 ALA A O 1
ATOM 3053 N N . PRO A 1 406 ? 10.568 6.552 19.632 1.00 92.38 406 PRO A N 1
ATOM 3054 C CA . PRO A 1 406 ? 10.598 5.180 19.139 1.00 92.38 406 PRO A CA 1
ATOM 3055 C C . PRO A 1 406 ? 10.061 4.166 20.168 1.00 92.38 406 PRO A C 1
ATOM 3057 O O . PRO A 1 406 ? 10.111 4.427 21.374 1.00 92.38 406 PRO A O 1
ATOM 3060 N N . PRO A 1 407 ? 9.583 2.988 19.732 1.00 94.75 407 PRO A N 1
ATOM 3061 C CA . PRO A 1 407 ? 9.578 2.473 18.355 1.00 94.75 407 PRO A CA 1
ATOM 3062 C C . PRO A 1 407 ? 8.539 3.155 17.445 1.00 94.75 407 PRO A C 1
ATOM 3064 O O . PRO A 1 407 ? 7.746 3.974 17.909 1.00 94.75 407 PRO A O 1
ATOM 3067 N N . ALA A 1 408 ? 8.544 2.811 16.153 1.00 96.38 408 ALA A N 1
ATOM 3068 C CA . ALA A 1 408 ? 7.563 3.287 15.176 1.00 96.38 408 ALA A CA 1
ATOM 3069 C C . ALA A 1 408 ? 6.111 3.011 15.615 1.00 96.38 408 ALA A C 1
ATOM 3071 O O . ALA A 1 408 ? 5.833 2.037 16.325 1.00 96.38 408 ALA A O 1
ATOM 3072 N N . LEU A 1 409 ? 5.182 3.865 15.175 1.00 98.50 409 LEU A N 1
ATOM 3073 C CA . LEU A 1 409 ? 3.747 3.618 15.306 1.00 98.50 409 LEU A CA 1
ATOM 3074 C C . LEU A 1 409 ? 3.304 2.658 14.198 1.00 98.50 409 LEU A C 1
ATOM 3076 O O . LEU A 1 409 ? 3.398 2.985 13.017 1.00 98.50 409 LEU A O 1
ATOM 3080 N N . LYS A 1 410 ? 2.804 1.484 14.576 1.00 98.50 410 LYS A N 1
ATOM 3081 C CA . LYS A 1 410 ? 2.290 0.477 13.646 1.00 98.50 410 LYS A CA 1
ATOM 3082 C C . LYS A 1 410 ? 0.795 0.674 13.438 1.00 98.50 410 LYS A C 1
ATOM 3084 O O . LYS A 1 410 ? 0.039 0.747 14.406 1.00 98.50 410 LYS A O 1
ATOM 3089 N N . ILE A 1 411 ? 0.357 0.720 12.186 1.00 98.44 411 ILE A N 1
ATOM 3090 C CA . ILE A 1 411 ? -1.061 0.755 11.823 1.00 98.44 411 ILE A CA 1
ATOM 3091 C C . ILE A 1 411 ? -1.343 -0.460 10.956 1.00 98.44 411 ILE A C 1
ATOM 3093 O O . ILE A 1 411 ? -0.777 -0.615 9.877 1.00 98.44 411 ILE A O 1
ATOM 3097 N N . THR A 1 412 ? -2.206 -1.340 11.454 1.00 98.12 412 THR A N 1
ATOM 3098 C CA . THR A 1 412 ? -2.633 -2.548 10.742 1.00 98.12 412 THR A CA 1
ATOM 3099 C C . THR A 1 412 ? -4.109 -2.432 10.408 1.00 98.12 412 THR A C 1
ATOM 3101 O O . THR A 1 412 ? -4.922 -2.213 11.306 1.00 98.12 412 THR A O 1
ATOM 3104 N N . ALA A 1 413 ? -4.458 -2.596 9.135 1.00 95.12 413 ALA A N 1
ATOM 3105 C CA . ALA A 1 413 ? -5.834 -2.503 8.667 1.00 95.12 413 ALA A CA 1
ATOM 3106 C C . ALA A 1 413 ? -6.240 -3.728 7.841 1.00 95.12 413 ALA A C 1
ATOM 3108 O O . ALA A 1 413 ? -5.488 -4.192 6.985 1.00 95.12 413 ALA A O 1
ATOM 3109 N N . GLY A 1 414 ? -7.434 -4.258 8.101 1.00 88.94 414 GLY A N 1
ATOM 3110 C CA . GLY A 1 414 ? -8.047 -5.299 7.280 1.00 88.94 414 GLY A CA 1
ATOM 3111 C C . GLY A 1 414 ? -8.616 -4.762 5.960 1.00 88.94 414 GLY A C 1
ATOM 3112 O O . GLY A 1 414 ? -8.647 -3.558 5.700 1.00 88.94 414 GLY A O 1
ATOM 3113 N N . GLY A 1 415 ? -9.110 -5.667 5.112 1.00 81.38 415 GLY A N 1
ATOM 3114 C CA . GLY A 1 415 ? -9.820 -5.283 3.890 1.00 81.38 415 GLY A CA 1
ATOM 3115 C C . GLY A 1 415 ? -11.058 -4.434 4.208 1.00 81.38 415 GLY A C 1
ATOM 3116 O O . GLY A 1 415 ? -11.859 -4.791 5.068 1.00 81.38 415 GLY A O 1
ATOM 3117 N N . GLY A 1 416 ? -11.222 -3.299 3.525 1.00 86.06 416 GLY A N 1
ATOM 3118 C CA . GLY A 1 416 ? -12.368 -2.398 3.722 1.00 86.06 416 GLY A CA 1
ATOM 3119 C C . GLY A 1 416 ? -12.136 -1.245 4.710 1.00 86.06 416 GLY A C 1
ATOM 3120 O O . GLY A 1 416 ? -12.891 -0.271 4.687 1.00 86.06 416 GLY A O 1
ATOM 3121 N N . ASN A 1 417 ? -11.081 -1.302 5.527 1.00 94.12 417 ASN A N 1
ATOM 3122 C CA . ASN A 1 417 ? -10.733 -0.241 6.470 1.00 94.12 417 ASN A CA 1
ATOM 3123 C C . ASN A 1 417 ? -10.138 0.988 5.763 1.00 94.12 417 ASN A C 1
ATOM 3125 O O . ASN A 1 417 ? -9.354 0.860 4.824 1.00 94.12 417 ASN A O 1
ATOM 3129 N N . PHE A 1 418 ? -10.468 2.187 6.247 1.00 96.19 418 PHE A N 1
ATOM 3130 C CA . PHE A 1 418 ? -9.882 3.433 5.751 1.00 96.19 418 PHE A CA 1
ATOM 3131 C C . PHE A 1 418 ? -9.545 4.415 6.874 1.00 96.19 418 PHE A C 1
ATOM 3133 O O . PHE A 1 418 ? -10.171 4.413 7.939 1.00 96.19 418 PHE A O 1
ATOM 3140 N N . ILE A 1 419 ? -8.570 5.280 6.603 1.00 97.25 419 ILE A N 1
ATOM 3141 C CA . ILE A 1 419 ? -8.251 6.453 7.417 1.00 97.25 419 ILE A CA 1
ATOM 3142 C C . ILE A 1 419 ? -8.771 7.711 6.717 1.00 97.25 419 ILE A C 1
ATOM 3144 O O . ILE A 1 419 ? -8.595 7.872 5.508 1.00 97.25 419 ILE A O 1
ATOM 3148 N N . TYR A 1 420 ? -9.461 8.579 7.459 1.00 97.12 420 TYR A N 1
ATOM 3149 C CA . TYR A 1 420 ? -10.088 9.782 6.917 1.00 97.12 420 TYR A CA 1
ATOM 3150 C C . TYR A 1 420 ? -9.431 11.050 7.457 1.00 97.12 420 TYR A C 1
ATOM 3152 O O . TYR A 1 420 ? -9.560 11.325 8.649 1.00 97.12 420 TYR A O 1
ATOM 3160 N N . ASN A 1 421 ? -8.784 11.837 6.587 1.00 97.25 421 ASN A N 1
ATOM 3161 C CA . ASN A 1 421 ? -8.147 13.121 6.918 1.00 97.25 421 ASN A CA 1
ATOM 3162 C C . ASN A 1 421 ? -7.348 13.076 8.237 1.00 97.25 421 ASN A C 1
ATOM 3164 O O . ASN A 1 421 ? -7.540 13.911 9.122 1.00 97.25 421 ASN A O 1
ATOM 3168 N N . GLN A 1 422 ? -6.508 12.053 8.394 1.00 97.88 422 GLN A N 1
ATOM 3169 C CA . GLN A 1 422 ? -5.712 11.853 9.600 1.00 97.88 422 GLN A CA 1
ATOM 3170 C C . GLN A 1 422 ? -4.414 12.645 9.562 1.00 97.88 422 GLN A C 1
ATOM 3172 O O . GLN A 1 422 ? -3.716 12.662 8.549 1.00 97.88 422 GLN A O 1
ATOM 3177 N N . ILE A 1 423 ? -4.046 13.213 10.707 1.00 98.31 423 ILE A N 1
ATOM 3178 C CA . ILE A 1 423 ? -2.686 13.688 10.955 1.00 98.31 423 ILE A CA 1
ATOM 3179 C C . ILE A 1 423 ? -1.958 12.613 11.756 1.00 98.31 423 ILE A C 1
ATOM 3181 O O . ILE A 1 423 ? -2.399 12.247 12.841 1.00 98.31 423 ILE A O 1
ATOM 3185 N N . ILE A 1 424 ? -0.835 12.117 11.251 1.00 98.38 424 ILE A N 1
ATOM 3186 C CA . ILE A 1 424 ? -0.008 11.142 11.965 1.00 98.38 424 ILE A CA 1
ATOM 3187 C C . ILE A 1 424 ? 1.327 11.794 12.290 1.00 98.38 424 ILE A C 1
ATOM 3189 O O . ILE A 1 424 ? 2.131 12.080 11.407 1.00 98.38 424 ILE A O 1
ATOM 3193 N N . ASP A 1 425 ? 1.540 12.051 13.573 1.00 98.19 425 ASP A N 1
ATOM 3194 C CA . ASP A 1 425 ? 2.719 12.708 14.120 1.00 98.19 425 ASP A CA 1
ATOM 3195 C C . ASP A 1 425 ? 3.445 11.729 15.049 1.00 98.19 425 ASP A C 1
ATOM 3197 O O . ASP A 1 425 ? 3.251 11.705 16.264 1.00 98.19 425 ASP A O 1
ATOM 3201 N N . ALA A 1 426 ? 4.211 10.834 14.429 1.00 98.00 426 ALA A N 1
ATOM 3202 C CA . ALA A 1 426 ? 5.026 9.814 15.078 1.00 98.00 426 ALA A CA 1
ATOM 3203 C C . ALA A 1 426 ? 6.436 9.833 14.468 1.00 98.00 426 ALA A C 1
ATOM 3205 O O . ALA A 1 426 ? 6.545 10.194 13.297 1.00 98.00 426 ALA A O 1
ATOM 3206 N N . PRO A 1 427 ? 7.505 9.410 15.175 1.00 95.75 427 PRO A N 1
ATOM 3207 C CA . PRO A 1 427 ? 8.874 9.474 14.644 1.00 95.75 427 PRO A CA 1
ATOM 3208 C C . PRO A 1 427 ? 9.047 8.667 13.351 1.00 95.75 427 PRO A C 1
ATOM 3210 O O . PRO A 1 427 ? 9.827 9.030 12.477 1.00 95.75 427 PRO A O 1
ATOM 3213 N N . GLN A 1 428 ? 8.290 7.575 13.238 1.00 97.81 428 GLN A N 1
ATOM 3214 C CA . GLN A 1 428 ? 8.149 6.749 12.048 1.00 97.81 428 GLN A CA 1
ATOM 3215 C C . GLN A 1 428 ? 6.799 6.027 12.112 1.00 97.81 428 GLN A C 1
ATOM 3217 O O . GLN A 1 428 ? 6.333 5.688 13.207 1.00 97.81 428 GLN A O 1
ATOM 3222 N N . THR A 1 429 ? 6.186 5.783 10.956 1.00 98.56 429 THR A N 1
ATOM 3223 C CA . THR A 1 429 ? 4.944 5.005 10.836 1.00 98.56 429 THR A CA 1
ATOM 3224 C C . THR A 1 429 ? 5.182 3.749 10.009 1.00 98.56 429 THR A C 1
ATOM 3226 O O . THR A 1 429 ? 5.750 3.829 8.925 1.00 98.56 429 THR A O 1
ATOM 3229 N N . GLU A 1 430 ? 4.726 2.598 10.492 1.00 98.75 430 GLU A N 1
ATOM 3230 C CA . GLU A 1 430 ? 4.735 1.339 9.744 1.00 98.75 430 GLU A CA 1
ATOM 3231 C C . GLU A 1 430 ? 3.303 0.939 9.382 1.00 98.75 430 GLU A C 1
ATOM 3233 O O . GLU A 1 430 ? 2.425 0.899 10.248 1.00 98.75 430 GLU A O 1
ATOM 3238 N N . LEU A 1 431 ? 3.069 0.625 8.111 1.00 98.62 431 LEU A N 1
ATOM 3239 C CA . LEU A 1 431 ? 1.758 0.256 7.582 1.00 98.62 431 LEU A CA 1
ATOM 3240 C C . LEU A 1 431 ? 1.704 -1.234 7.243 1.00 98.62 431 LEU A C 1
ATOM 3242 O O . LEU A 1 431 ? 2.599 -1.753 6.578 1.00 98.62 431 LEU A O 1
ATOM 3246 N N . TYR A 1 432 ? 0.635 -1.903 7.676 1.00 98.50 432 TYR A N 1
ATOM 3247 C CA . TYR A 1 432 ? 0.391 -3.329 7.454 1.00 98.50 432 TYR A CA 1
ATOM 3248 C C . TYR A 1 432 ? -1.055 -3.591 7.013 1.00 98.50 432 TYR A C 1
ATOM 3250 O O . TYR A 1 432 ? -1.979 -2.861 7.383 1.00 98.50 432 TYR A O 1
ATOM 3258 N N . GLY A 1 433 ? -1.264 -4.683 6.274 1.00 97.56 433 GLY A N 1
ATOM 3259 C CA . GLY A 1 433 ? -2.576 -5.039 5.728 1.00 97.56 433 GLY A CA 1
ATOM 3260 C C . GLY A 1 433 ? -2.985 -4.127 4.566 1.00 97.56 433 GLY A C 1
ATOM 3261 O O . GLY A 1 433 ? -2.129 -3.748 3.774 1.00 97.56 433 GLY A O 1
ATOM 3262 N N . VAL A 1 434 ? -4.270 -3.789 4.437 1.00 97.12 434 VAL A N 1
ATOM 3263 C CA . VAL A 1 434 ? -4.792 -2.916 3.369 1.00 97.12 434 VAL A CA 1
ATOM 3264 C C . VAL A 1 434 ? -5.229 -1.581 3.966 1.00 97.12 434 VAL A C 1
ATOM 3266 O O . VAL A 1 434 ? -6.278 -1.481 4.598 1.00 97.12 434 VAL A O 1
ATOM 3269 N N . ILE A 1 435 ? -4.432 -0.537 3.751 1.00 96.50 435 ILE A N 1
ATOM 3270 C CA . ILE A 1 435 ? -4.696 0.818 4.237 1.00 96.50 435 ILE A CA 1
ATOM 3271 C C . ILE A 1 435 ? -5.307 1.632 3.100 1.00 96.50 435 ILE A C 1
ATOM 3273 O O . ILE A 1 435 ? -4.628 1.962 2.126 1.00 96.50 435 ILE A O 1
ATOM 3277 N N . MET A 1 436 ? -6.589 1.983 3.231 1.00 97.75 436 MET A N 1
ATOM 3278 C CA . MET A 1 436 ? -7.240 2.892 2.289 1.00 97.75 436 MET A CA 1
ATOM 3279 C C . MET A 1 436 ? -7.231 4.337 2.784 1.00 97.75 436 MET A C 1
ATOM 3281 O O . MET A 1 436 ? -7.631 4.635 3.911 1.00 97.75 436 MET A O 1
ATOM 3285 N N . ILE A 1 437 ? -6.831 5.248 1.906 1.00 98.06 437 ILE A N 1
ATOM 3286 C CA . ILE A 1 437 ? -6.855 6.690 2.137 1.00 98.06 437 ILE A CA 1
ATOM 3287 C C . ILE A 1 437 ? -8.212 7.251 1.707 1.00 98.06 437 ILE A C 1
ATOM 3289 O O . ILE A 1 437 ? -8.649 7.048 0.572 1.00 98.06 437 ILE A O 1
ATOM 3293 N N . TYR A 1 438 ? -8.886 7.958 2.615 1.00 97.81 438 TYR A N 1
ATOM 3294 C CA . TYR A 1 438 ? -10.107 8.711 2.334 1.00 97.81 438 TYR A CA 1
ATOM 3295 C C . TYR A 1 438 ? -9.893 10.192 2.660 1.00 97.81 438 TYR A C 1
ATOM 3297 O O . TYR A 1 438 ? -9.396 10.531 3.733 1.00 97.81 438 TYR A O 1
ATOM 3305 N N . GLY A 1 439 ? -10.283 11.080 1.745 1.00 97.25 439 GLY A N 1
ATOM 3306 C CA . GLY A 1 439 ? -10.050 12.523 1.855 1.00 97.25 439 GLY A CA 1
ATOM 3307 C C . GLY A 1 439 ? -8.615 12.952 1.508 1.00 97.25 439 GLY A C 1
ATOM 3308 O O . GLY A 1 439 ? -7.703 12.132 1.450 1.00 97.25 439 GLY A O 1
ATOM 3309 N N . ASN A 1 440 ? -8.427 14.252 1.265 1.00 97.00 440 ASN A N 1
ATOM 3310 C CA . ASN A 1 440 ? -7.173 14.822 0.741 1.00 97.00 440 ASN A CA 1
ATOM 3311 C C . ASN A 1 440 ? -6.261 15.439 1.811 1.00 97.00 440 ASN A C 1
ATOM 3313 O O . ASN A 1 440 ? -5.180 15.919 1.488 1.00 97.00 440 ASN A O 1
ATOM 3317 N N . ASN A 1 441 ? -6.681 15.433 3.079 1.00 96.94 441 ASN A N 1
ATOM 3318 C CA . ASN A 1 441 ? -5.929 16.052 4.176 1.00 96.94 441 ASN A CA 1
ATOM 3319 C C . ASN A 1 441 ? -5.215 15.012 5.054 1.00 96.94 441 ASN A C 1
ATOM 3321 O O . ASN A 1 441 ? -4.909 15.295 6.211 1.00 96.94 441 ASN A O 1
ATOM 3325 N N . ASN A 1 442 ? -4.984 13.799 4.539 1.00 98.00 442 ASN A N 1
ATOM 3326 C CA . ASN A 1 442 ? -4.161 12.813 5.235 1.00 98.00 442 ASN A CA 1
ATOM 3327 C C . ASN A 1 442 ? -2.693 13.251 5.174 1.00 98.00 442 ASN A C 1
ATOM 3329 O O . ASN A 1 442 ? -2.151 13.465 4.088 1.00 98.00 442 ASN A O 1
ATOM 3333 N N . ASN A 1 443 ? -2.065 13.398 6.338 1.00 98.44 443 ASN A N 1
ATOM 3334 C CA . ASN A 1 443 ? -0.725 13.954 6.469 1.00 98.44 443 ASN A CA 1
ATOM 3335 C C . ASN A 1 443 ? 0.100 13.174 7.498 1.00 98.44 443 ASN A C 1
ATOM 3337 O O . ASN A 1 443 ? -0.153 13.245 8.702 1.00 98.44 443 ASN A O 1
ATOM 3341 N N . PHE A 1 444 ? 1.103 12.452 7.015 1.00 98.62 444 PHE A N 1
ATOM 3342 C CA . PHE A 1 444 ? 2.066 11.733 7.833 1.00 98.62 444 PHE A CA 1
ATOM 3343 C C . PHE A 1 444 ? 3.281 12.643 7.982 1.00 98.62 444 PHE A C 1
ATOM 3345 O O . PHE A 1 444 ? 3.982 12.925 7.014 1.00 98.62 444 PHE A O 1
ATOM 3352 N N . LYS A 1 445 ? 3.517 13.162 9.188 1.00 98.25 445 LYS A N 1
ATOM 3353 C CA . LYS A 1 445 ? 4.503 14.229 9.403 1.00 98.25 445 LYS A CA 1
ATOM 3354 C C . LYS A 1 445 ? 5.961 13.784 9.323 1.00 98.25 445 LYS A C 1
ATOM 3356 O O . LYS A 1 445 ? 6.822 14.649 9.285 1.00 98.25 445 LYS A O 1
ATOM 3361 N N . ASN A 1 446 ? 6.227 12.481 9.333 1.00 98.00 446 ASN A N 1
ATOM 3362 C CA . ASN A 1 446 ? 7.572 11.913 9.295 1.00 98.00 446 ASN A CA 1
ATOM 3363 C C . ASN A 1 446 ? 7.585 10.659 8.406 1.00 98.00 446 ASN A C 1
ATOM 3365 O O . ASN A 1 446 ? 6.604 10.350 7.727 1.00 98.00 446 ASN A O 1
ATOM 3369 N N . SER A 1 447 ? 8.700 9.929 8.428 1.00 98.25 447 SER A N 1
ATOM 3370 C CA . SER A 1 447 ? 8.953 8.786 7.553 1.00 98.25 447 SER A CA 1
ATOM 3371 C C . SER A 1 447 ? 7.954 7.635 7.711 1.00 98.25 447 SER A C 1
ATOM 3373 O O . SER A 1 447 ? 7.486 7.322 8.812 1.00 98.25 447 SER A O 1
ATOM 3375 N N . VAL A 1 448 ? 7.688 6.956 6.598 1.00 98.81 448 VAL A N 1
ATOM 3376 C CA . VAL A 1 448 ? 6.740 5.847 6.476 1.00 98.81 448 VAL A CA 1
ATOM 3377 C C . VAL A 1 448 ? 7.440 4.615 5.917 1.00 98.81 448 VAL A C 1
ATOM 3379 O O . VAL A 1 448 ? 8.212 4.705 4.967 1.00 98.81 448 VAL A O 1
ATOM 3382 N N . ILE A 1 449 ? 7.144 3.456 6.498 1.00 98.81 449 ILE A N 1
ATOM 3383 C CA . ILE A 1 449 ? 7.458 2.148 5.926 1.00 98.81 449 ILE A CA 1
ATOM 3384 C C . ILE A 1 449 ? 6.135 1.479 5.558 1.00 98.81 449 ILE A C 1
ATOM 3386 O O . ILE A 1 449 ? 5.324 1.171 6.433 1.00 98.81 449 ILE A O 1
ATOM 3390 N N . ASN A 1 450 ? 5.912 1.243 4.270 1.00 98.75 450 ASN A N 1
ATOM 3391 C CA . ASN A 1 450 ? 4.783 0.463 3.789 1.00 98.75 450 ASN A CA 1
ATOM 3392 C C . ASN A 1 450 ? 5.174 -1.014 3.672 1.00 98.75 450 ASN A C 1
ATOM 3394 O O . ASN A 1 450 ? 5.949 -1.367 2.792 1.00 98.75 450 ASN A O 1
ATOM 3398 N N . ASN A 1 451 ? 4.617 -1.876 4.525 1.00 98.69 451 ASN A N 1
ATOM 3399 C CA . ASN A 1 451 ? 4.759 -3.336 4.434 1.00 98.69 451 ASN A CA 1
ATOM 3400 C C . ASN A 1 451 ? 3.466 -4.017 3.936 1.00 98.69 451 ASN A C 1
ATOM 3402 O O . ASN A 1 451 ? 3.372 -5.241 3.950 1.00 98.69 451 ASN A O 1
ATOM 3406 N N . GLY A 1 452 ? 2.441 -3.242 3.564 1.00 97.75 452 GLY A N 1
ATOM 3407 C CA . GLY A 1 452 ? 1.130 -3.731 3.133 1.00 97.75 452 GLY A CA 1
ATOM 3408 C C . GLY A 1 452 ? 0.703 -3.148 1.786 1.00 97.75 452 GLY A C 1
ATOM 3409 O O . GLY A 1 452 ? 1.531 -2.766 0.967 1.00 97.75 452 GLY A O 1
ATOM 3410 N N . THR A 1 453 ? -0.604 -3.078 1.544 1.00 98.12 453 THR A N 1
ATOM 3411 C CA . THR A 1 453 ? -1.186 -2.353 0.407 1.00 98.12 453 THR A CA 1
ATOM 3412 C C . THR A 1 453 ? -1.627 -0.964 0.852 1.00 98.12 453 THR A C 1
ATOM 3414 O O . THR A 1 453 ? -2.498 -0.840 1.714 1.00 98.12 453 THR A O 1
ATOM 3417 N N . LEU A 1 454 ? -1.070 0.070 0.231 1.00 98.19 454 LEU A N 1
ATOM 3418 C CA . LEU A 1 454 ? -1.464 1.463 0.399 1.00 98.19 454 LEU A CA 1
ATOM 3419 C C . LEU A 1 454 ? -2.160 1.947 -0.876 1.00 98.19 454 LEU A C 1
ATOM 3421 O O . LEU A 1 454 ? -1.573 1.931 -1.957 1.00 98.19 454 LEU A O 1
ATOM 3425 N N . GLN A 1 455 ? -3.417 2.366 -0.749 1.00 97.75 455 GLN A N 1
ATOM 3426 C CA . GLN A 1 455 ? -4.248 2.749 -1.893 1.00 97.75 455 GLN A CA 1
ATOM 3427 C C . GLN A 1 455 ? -5.314 3.779 -1.503 1.00 97.75 455 GLN A C 1
ATOM 3429 O O . GLN A 1 455 ? -5.599 3.991 -0.324 1.00 97.75 455 GLN A O 1
ATOM 3434 N N . ASN A 1 456 ? -5.972 4.394 -2.480 1.00 97.38 456 ASN A N 1
ATOM 3435 C CA . ASN A 1 456 ? -7.151 5.223 -2.242 1.00 97.38 456 ASN A CA 1
ATOM 3436 C C . ASN A 1 456 ? -8.414 4.376 -1.980 1.00 97.38 456 ASN A C 1
ATOM 3438 O O . ASN A 1 456 ? -8.546 3.215 -2.382 1.00 97.38 456 ASN A O 1
ATOM 3442 N N . ARG A 1 457 ? -9.392 4.971 -1.294 1.00 95.88 457 ARG A N 1
ATOM 3443 C CA . ARG A 1 457 ? -10.736 4.395 -1.164 1.00 95.88 457 ARG A CA 1
ATOM 3444 C C . ARG A 1 457 ? -11.410 4.319 -2.552 1.00 95.88 457 ARG A C 1
ATOM 3446 O O . ARG A 1 457 ? -11.276 5.262 -3.325 1.00 95.88 457 ARG A O 1
ATOM 3453 N N . PRO A 1 458 ? -12.196 3.268 -2.871 1.00 95.56 458 PRO A N 1
ATOM 3454 C CA . PRO A 1 458 ? -12.696 3.026 -4.234 1.00 95.56 458 PRO A CA 1
ATOM 3455 C C . PRO A 1 458 ? -13.810 3.979 -4.703 1.00 95.56 458 PRO A C 1
ATOM 3457 O O . PRO A 1 458 ? -14.492 3.676 -5.672 1.00 95.56 458 PRO A O 1
ATOM 3460 N N . ASN A 1 459 ? -14.064 5.093 -4.012 1.00 95.75 459 ASN A N 1
ATOM 3461 C CA . ASN A 1 459 ? -15.172 6.001 -4.320 1.00 95.75 459 ASN A CA 1
ATOM 3462 C C . ASN A 1 459 ? -14.749 7.349 -4.917 1.00 95.75 459 ASN A C 1
ATOM 3464 O O . ASN A 1 459 ? -15.627 8.074 -5.377 1.00 95.75 459 ASN A O 1
ATOM 3468 N N . ASN A 1 460 ? -13.465 7.715 -4.868 1.00 97.56 460 ASN A N 1
ATOM 3469 C CA . ASN A 1 460 ? -12.935 8.906 -5.532 1.00 97.56 460 ASN A CA 1
ATOM 3470 C C . ASN A 1 460 ? -11.400 8.843 -5.613 1.00 97.56 460 ASN A C 1
ATOM 3472 O O . ASN A 1 460 ? -10.766 7.984 -4.990 1.00 97.56 460 ASN A O 1
ATOM 3476 N N . ALA A 1 461 ? -10.811 9.791 -6.334 1.00 97.88 461 ALA A N 1
ATOM 3477 C CA . ALA A 1 461 ? -9.391 10.074 -6.260 1.00 97.88 461 ALA A CA 1
ATOM 3478 C C . ALA A 1 461 ? -9.031 10.730 -4.918 1.00 97.88 461 ALA A C 1
ATOM 3480 O O . ALA A 1 461 ? -9.767 11.597 -4.432 1.00 97.88 461 ALA A O 1
ATOM 3481 N N . PHE A 1 462 ? -7.903 10.330 -4.324 1.00 98.38 462 PHE A N 1
ATOM 3482 C CA . PHE A 1 462 ? -7.430 10.898 -3.058 1.00 98.38 462 PHE A CA 1
ATOM 3483 C C . PHE A 1 462 ? -5.920 11.088 -3.016 1.00 98.38 462 PHE A C 1
ATOM 3485 O O . PHE A 1 462 ? -5.161 10.361 -3.657 1.00 98.38 462 PHE A O 1
ATOM 3492 N N . GLN A 1 463 ? -5.508 12.048 -2.191 1.00 97.75 463 GLN A N 1
ATOM 3493 C CA . GLN A 1 463 ? -4.115 12.374 -1.930 1.00 97.75 463 GLN A CA 1
ATOM 3494 C C . GLN A 1 463 ? -3.675 11.945 -0.525 1.00 97.75 463 GLN A C 1
ATOM 3496 O O . GLN A 1 463 ? -4.411 12.110 0.453 1.00 97.75 463 GLN A O 1
ATOM 3501 N N . LEU A 1 464 ? -2.430 11.482 -0.420 1.00 98.69 464 LEU A N 1
ATOM 3502 C CA . LEU A 1 464 ? -1.698 11.339 0.835 1.00 98.69 464 LEU A CA 1
ATOM 3503 C C . LEU A 1 464 ? -0.396 12.151 0.795 1.00 98.69 464 LEU A C 1
ATOM 3505 O O . LEU A 1 464 ? 0.389 12.035 -0.144 1.00 98.69 464 LEU A O 1
ATOM 3509 N N . THR A 1 465 ? -0.150 12.933 1.847 1.00 98.75 465 THR A N 1
ATOM 3510 C CA . THR A 1 465 ? 1.111 13.660 2.048 1.00 98.75 465 THR A CA 1
ATOM 3511 C C . THR A 1 465 ? 1.983 12.962 3.094 1.00 98.75 465 THR A C 1
ATOM 3513 O O . THR A 1 465 ? 1.505 12.640 4.184 1.00 98.75 465 THR A O 1
ATOM 3516 N N . ILE A 1 466 ? 3.266 12.771 2.781 1.00 98.75 466 ILE A N 1
ATOM 3517 C CA . ILE A 1 466 ? 4.303 12.210 3.654 1.00 98.75 466 ILE A CA 1
ATOM 3518 C C . ILE A 1 466 ? 5.455 13.220 3.751 1.00 98.75 466 ILE A C 1
ATOM 3520 O O . ILE A 1 466 ? 6.218 13.397 2.802 1.00 98.75 466 ILE A O 1
ATOM 3524 N N . ASN A 1 467 ? 5.615 13.865 4.909 1.00 98.12 467 ASN A N 1
ATOM 3525 C CA . ASN A 1 467 ? 6.681 14.847 5.153 1.00 98.12 467 ASN A CA 1
ATOM 3526 C C . ASN A 1 467 ? 7.971 14.171 5.657 1.00 98.12 467 ASN A C 1
ATOM 3528 O O . ASN A 1 467 ? 8.527 14.532 6.694 1.00 98.12 467 ASN A O 1
ATOM 3532 N N . GLY A 1 468 ? 8.413 13.122 4.970 1.00 97.88 468 GLY A N 1
ATOM 3533 C CA . GLY A 1 468 ? 9.574 12.326 5.353 1.00 97.88 468 GLY A CA 1
ATOM 3534 C C . GLY A 1 468 ? 9.926 11.291 4.294 1.00 97.88 468 GLY A C 1
ATOM 3535 O O . GLY A 1 468 ? 9.454 11.365 3.161 1.00 97.88 468 GLY A O 1
ATOM 3536 N N . ASN A 1 469 ? 10.760 10.320 4.667 1.00 98.56 469 ASN A N 1
ATOM 3537 C CA . ASN A 1 469 ? 11.170 9.252 3.755 1.00 98.56 469 ASN A CA 1
ATOM 3538 C C . ASN A 1 469 ? 10.039 8.231 3.574 1.00 98.56 469 ASN A C 1
ATOM 3540 O O . ASN A 1 469 ? 9.324 7.940 4.534 1.00 98.56 469 ASN A O 1
ATOM 3544 N N . LEU A 1 470 ? 9.930 7.624 2.395 1.00 98.75 470 LEU A N 1
ATOM 3545 C CA . LEU A 1 470 ? 9.042 6.490 2.146 1.00 98.75 470 LEU A CA 1
ATOM 3546 C C . LEU A 1 470 ? 9.859 5.259 1.745 1.00 98.75 470 LEU A C 1
ATOM 3548 O O . LEU A 1 470 ? 10.570 5.273 0.744 1.00 98.75 470 LEU A O 1
ATOM 3552 N N . ILE A 1 471 ? 9.731 4.192 2.532 1.00 98.81 471 ILE A N 1
ATOM 3553 C CA . ILE A 1 471 ? 10.220 2.855 2.187 1.00 98.81 471 ILE A CA 1
ATOM 3554 C C . ILE A 1 471 ? 9.012 2.007 1.794 1.00 98.81 471 ILE A C 1
ATOM 3556 O O . ILE A 1 471 ? 8.120 1.793 2.617 1.00 98.81 471 ILE A O 1
ATOM 3560 N N . ASN A 1 472 ? 8.969 1.522 0.558 1.00 98.81 472 ASN A N 1
ATOM 3561 C CA . ASN A 1 472 ? 7.926 0.627 0.074 1.00 98.81 472 ASN A CA 1
ATOM 3562 C C . ASN A 1 472 ? 8.447 -0.812 0.009 1.00 98.81 472 ASN A C 1
ATOM 3564 O O . ASN A 1 472 ? 9.221 -1.139 -0.878 1.00 98.81 472 ASN A O 1
ATOM 3568 N N . ASN A 1 473 ? 7.999 -1.672 0.921 1.00 98.69 473 ASN A N 1
ATOM 3569 C CA . ASN A 1 473 ? 8.227 -3.124 0.885 1.00 98.69 473 ASN A CA 1
ATOM 3570 C C . ASN A 1 473 ? 6.970 -3.900 0.445 1.00 98.69 473 ASN A C 1
ATOM 3572 O O . ASN A 1 473 ? 6.998 -5.124 0.368 1.00 98.69 473 ASN A O 1
ATOM 3576 N N . GLY A 1 474 ? 5.845 -3.205 0.254 1.00 98.19 474 GLY A N 1
ATOM 3577 C CA . GLY A 1 474 ? 4.547 -3.788 -0.070 1.00 98.19 474 GLY A CA 1
ATOM 3578 C C . GLY A 1 474 ? 4.062 -3.368 -1.455 1.00 98.19 474 GLY A C 1
ATOM 3579 O O . GLY A 1 474 ? 4.804 -3.411 -2.429 1.00 98.19 474 GLY A O 1
ATOM 3580 N N . SER A 1 475 ? 2.797 -2.966 -1.550 1.00 97.88 475 SER A N 1
ATOM 3581 C CA . SER A 1 475 ? 2.200 -2.434 -2.774 1.00 97.88 475 SER A CA 1
ATOM 3582 C C . SER A 1 475 ? 1.666 -1.028 -2.537 1.00 97.88 475 SER A C 1
ATOM 3584 O O . SER A 1 475 ? 0.937 -0.781 -1.574 1.00 97.88 475 SER A O 1
ATOM 3586 N N . ILE A 1 476 ? 2.009 -0.112 -3.432 1.00 98.62 476 ILE A N 1
ATOM 3587 C CA . ILE A 1 476 ? 1.388 1.202 -3.569 1.00 98.62 476 ILE A CA 1
ATOM 3588 C C . ILE A 1 476 ? 0.642 1.178 -4.894 1.00 98.62 476 ILE A C 1
ATOM 3590 O O . ILE A 1 476 ? 1.254 0.885 -5.915 1.00 98.62 476 ILE A O 1
ATOM 3594 N N . ARG A 1 477 ? -0.665 1.444 -4.904 1.00 97.12 477 ARG A N 1
ATOM 3595 C CA . ARG A 1 477 ? -1.445 1.358 -6.147 1.00 97.12 477 ARG A CA 1
ATOM 3596 C C . ARG A 1 477 ? -2.699 2.213 -6.150 1.00 97.12 477 ARG A C 1
ATOM 3598 O O . ARG A 1 477 ? -3.241 2.551 -5.096 1.00 97.12 477 ARG A O 1
ATOM 3605 N N . ASN A 1 478 ? -3.190 2.496 -7.350 1.00 96.44 478 ASN A N 1
ATOM 3606 C CA . ASN A 1 478 ? -4.575 2.908 -7.530 1.00 96.44 478 ASN A CA 1
ATOM 3607 C C . ASN A 1 478 ? -5.519 1.777 -7.087 1.00 96.44 478 ASN A C 1
ATOM 3609 O O . ASN A 1 478 ? -5.214 0.582 -7.189 1.00 96.44 478 ASN A O 1
ATOM 3613 N N . ASN A 1 479 ? -6.679 2.164 -6.571 1.00 94.56 479 ASN A N 1
ATOM 3614 C CA . ASN A 1 479 ? -7.804 1.260 -6.402 1.00 94.56 479 ASN A CA 1
ATOM 3615 C C . ASN A 1 479 ? -8.720 1.383 -7.628 1.00 94.56 479 ASN A C 1
ATOM 3617 O O . ASN A 1 479 ? -8.311 1.020 -8.720 1.00 94.56 479 ASN A O 1
ATOM 3621 N N . VAL A 1 480 ? -9.928 1.933 -7.478 1.00 94.62 480 VAL A N 1
ATOM 3622 C CA . VAL A 1 480 ? -10.835 2.196 -8.615 1.00 94.62 480 VAL A CA 1
ATOM 3623 C C . VAL A 1 480 ? -10.537 3.536 -9.299 1.00 94.62 480 VAL A C 1
ATOM 3625 O O . VAL A 1 480 ? -10.753 3.683 -10.493 1.00 94.62 480 VAL A O 1
ATOM 3628 N N . TYR A 1 481 ? -10.059 4.518 -8.535 1.00 96.44 481 TYR A N 1
ATOM 3629 C CA . TYR A 1 481 ? -9.738 5.869 -9.007 1.00 96.44 481 TYR A CA 1
ATOM 3630 C C . TYR A 1 481 ? -8.277 6.203 -8.694 1.00 96.44 481 TYR A C 1
ATOM 3632 O O . TYR A 1 481 ? -7.586 5.422 -8.039 1.00 96.44 481 TYR A O 1
ATOM 3640 N N . ASP A 1 482 ? -7.853 7.404 -9.062 1.00 97.81 482 ASP A N 1
ATOM 3641 C CA . ASP A 1 482 ? -6.480 7.875 -8.921 1.00 97.81 482 ASP A CA 1
ATOM 3642 C C . ASP A 1 482 ? -6.005 8.009 -7.465 1.00 97.81 482 ASP A C 1
ATOM 3644 O O . ASP A 1 482 ? -6.668 8.597 -6.603 1.00 97.81 482 ASP A O 1
ATOM 3648 N N . PHE A 1 483 ? -4.801 7.512 -7.195 1.00 98.56 483 PHE A N 1
ATOM 3649 C CA . PHE A 1 483 ? -4.101 7.699 -5.933 1.00 98.56 483 PHE A CA 1
ATOM 3650 C C . PHE A 1 483 ? -2.858 8.574 -6.114 1.00 98.56 483 PHE A C 1
ATOM 3652 O O . PHE A 1 483 ? -1.942 8.242 -6.872 1.00 98.56 483 PHE A O 1
ATOM 3659 N N . ILE A 1 484 ? -2.825 9.694 -5.391 1.00 98.62 484 ILE A N 1
ATOM 3660 C CA . ILE A 1 484 ? -1.766 10.703 -5.483 1.00 98.62 484 ILE A CA 1
ATOM 3661 C C . ILE A 1 484 ? -0.931 10.686 -4.200 1.00 98.62 484 ILE A C 1
ATOM 3663 O O . ILE A 1 484 ? -1.469 10.763 -3.092 1.00 98.62 484 ILE A O 1
ATOM 3667 N N . LEU A 1 485 ? 0.390 10.622 -4.350 1.00 98.62 485 LEU A N 1
ATOM 3668 C CA . LEU A 1 485 ? 1.354 10.686 -3.255 1.00 98.62 485 LEU A CA 1
ATOM 3669 C C . LEU A 1 485 ? 2.190 11.956 -3.354 1.00 98.62 485 LEU A C 1
ATOM 3671 O O . LEU A 1 485 ? 2.764 12.228 -4.400 1.00 98.62 485 LEU A O 1
ATOM 3675 N N . ASN A 1 486 ? 2.316 12.690 -2.251 1.00 98.62 486 ASN A N 1
ATOM 3676 C CA . ASN A 1 486 ? 3.271 13.789 -2.116 1.00 98.62 486 ASN A CA 1
ATOM 3677 C C . ASN A 1 486 ? 4.309 13.412 -1.062 1.00 98.62 486 ASN A C 1
ATOM 3679 O O . ASN A 1 486 ? 3.940 13.162 0.087 1.00 98.62 486 ASN A O 1
ATOM 3683 N N . ILE A 1 487 ? 5.585 13.363 -1.436 1.00 98.69 487 ILE A N 1
ATOM 3684 C CA . ILE A 1 487 ? 6.665 12.862 -0.575 1.00 98.69 487 ILE A CA 1
ATOM 3685 C C . ILE A 1 487 ? 7.732 13.941 -0.451 1.00 98.69 487 ILE A C 1
ATOM 3687 O O . ILE A 1 487 ? 8.184 14.470 -1.464 1.00 98.69 487 ILE A O 1
ATOM 3691 N N . SER A 1 488 ? 8.128 14.292 0.776 1.00 98.25 488 SER A N 1
ATOM 3692 C CA . SER A 1 488 ? 9.134 15.339 1.001 1.00 98.25 488 SER A CA 1
ATOM 3693 C C . SER A 1 488 ? 10.555 14.838 1.277 1.00 98.25 488 SER A C 1
ATOM 3695 O O . SER A 1 488 ? 11.455 15.648 1.487 1.00 98.25 488 SER A O 1
ATOM 3697 N N . GLY A 1 489 ? 10.747 13.523 1.386 1.00 97.88 489 GLY A N 1
ATOM 3698 C CA . GLY A 1 489 ? 12.024 12.896 1.727 1.00 97.88 489 GLY A CA 1
ATOM 3699 C C . GLY A 1 489 ? 12.483 11.868 0.696 1.00 97.88 489 GLY A C 1
ATOM 3700 O O . GLY A 1 489 ? 12.080 11.900 -0.464 1.00 97.88 489 GLY A O 1
ATOM 3701 N N . ASN A 1 490 ? 13.350 10.960 1.133 1.00 98.56 490 ASN A N 1
ATOM 3702 C CA . ASN A 1 490 ? 13.963 9.923 0.301 1.00 98.56 490 ASN A CA 1
ATOM 3703 C C . ASN A 1 490 ? 12.965 8.817 -0.071 1.00 98.56 490 ASN A C 1
ATOM 3705 O O . ASN A 1 490 ? 12.043 8.536 0.700 1.00 98.56 490 ASN A O 1
ATOM 3709 N N . ILE A 1 491 ? 13.202 8.138 -1.195 1.00 98.69 491 ILE A N 1
ATOM 3710 C CA . ILE A 1 491 ? 12.401 6.997 -1.653 1.00 98.69 491 ILE A CA 1
ATOM 3711 C C . ILE A 1 491 ? 13.277 5.747 -1.711 1.00 98.69 491 ILE A C 1
ATOM 3713 O O . ILE A 1 491 ? 14.318 5.723 -2.362 1.00 98.69 491 ILE A O 1
ATOM 3717 N N . ASN A 1 492 ? 12.827 4.685 -1.047 1.00 98.62 492 ASN A N 1
ATOM 3718 C CA . ASN A 1 492 ? 13.374 3.345 -1.209 1.00 98.62 492 ASN A CA 1
ATOM 3719 C C . ASN A 1 492 ? 12.246 2.411 -1.671 1.00 98.62 492 ASN A C 1
ATOM 3721 O O . ASN A 1 492 ? 11.247 2.268 -0.962 1.00 98.62 492 ASN A O 1
ATOM 3725 N N . ASN A 1 493 ? 12.377 1.821 -2.859 1.00 98.44 493 ASN A N 1
ATOM 3726 C CA . ASN A 1 493 ? 11.356 0.955 -3.446 1.00 98.44 493 ASN A CA 1
ATOM 3727 C C . ASN A 1 493 ? 11.850 -0.491 -3.555 1.00 98.44 493 ASN A C 1
ATOM 3729 O O . ASN A 1 493 ? 12.691 -0.807 -4.392 1.00 98.44 493 ASN A O 1
ATOM 3733 N N . ASN A 1 494 ? 11.275 -1.365 -2.730 1.00 98.19 494 ASN A N 1
ATOM 3734 C CA . ASN A 1 494 ? 11.474 -2.817 -2.749 1.00 98.19 494 ASN A CA 1
ATOM 3735 C C . ASN A 1 494 ? 10.188 -3.582 -3.100 1.00 98.19 494 ASN A C 1
ATOM 3737 O O . ASN A 1 494 ? 10.157 -4.809 -3.041 1.00 98.19 494 ASN A O 1
ATOM 3741 N N . GLY A 1 495 ? 9.106 -2.865 -3.398 1.00 97.44 495 GLY A N 1
ATOM 3742 C CA . GLY A 1 495 ? 7.774 -3.413 -3.609 1.00 97.44 495 GLY A CA 1
ATOM 3743 C C . GLY A 1 495 ? 7.166 -2.958 -4.931 1.00 97.44 495 GLY A C 1
ATOM 3744 O O . GLY A 1 495 ? 7.828 -2.329 -5.750 1.00 97.44 495 GLY A O 1
ATOM 3745 N N . ASN A 1 496 ? 5.885 -3.261 -5.125 1.00 96.75 496 ASN A N 1
ATOM 3746 C CA . ASN A 1 496 ? 5.156 -2.850 -6.325 1.00 96.75 496 ASN A CA 1
ATOM 3747 C C . ASN A 1 496 ? 4.707 -1.393 -6.174 1.00 96.75 496 ASN A C 1
ATOM 3749 O O . ASN A 1 496 ? 4.222 -1.003 -5.101 1.00 96.75 496 ASN A O 1
ATOM 3753 N N . TRP A 1 497 ? 4.803 -0.610 -7.244 1.00 98.00 497 TRP A N 1
ATOM 3754 C CA . TRP A 1 497 ? 4.450 0.805 -7.227 1.00 98.00 497 TRP A CA 1
ATOM 3755 C C . TRP A 1 497 ? 3.684 1.183 -8.495 1.00 98.00 497 TRP A C 1
ATOM 3757 O O . TRP A 1 497 ? 4.297 1.393 -9.519 1.00 98.00 497 TRP A O 1
ATOM 3767 N N . MET A 1 498 ? 2.357 1.305 -8.415 1.00 96.56 498 MET A N 1
ATOM 3768 C CA . MET A 1 498 ? 1.438 1.502 -9.551 1.00 96.56 498 MET A CA 1
ATOM 3769 C C . MET A 1 498 ? 0.338 2.535 -9.224 1.00 96.56 498 MET A C 1
ATOM 3771 O O . MET A 1 498 ? -0.864 2.274 -9.352 1.00 96.56 498 MET A O 1
ATOM 3775 N N . ASN A 1 499 ? 0.703 3.689 -8.661 1.00 98.00 499 ASN A N 1
ATOM 3776 C CA . ASN A 1 499 ? -0.252 4.775 -8.404 1.00 98.00 499 ASN A CA 1
ATOM 3777 C C . ASN A 1 499 ? -0.293 5.791 -9.557 1.00 98.00 499 ASN A C 1
ATOM 3779 O O . ASN A 1 499 ? 0.576 5.806 -10.422 1.00 98.00 499 ASN A O 1
ATOM 3783 N N . LYS A 1 500 ? -1.292 6.680 -9.550 1.00 98.00 500 LYS A N 1
ATOM 3784 C CA . LYS A 1 500 ? -1.485 7.685 -10.604 1.00 98.00 500 LYS A CA 1
ATOM 3785 C C . LYS A 1 500 ? -0.354 8.711 -10.669 1.00 98.00 500 LYS A C 1
ATOM 3787 O O . LYS A 1 500 ? 0.136 9.036 -11.747 1.00 98.00 500 LYS A O 1
ATOM 3792 N N . THR A 1 501 ? 0.013 9.291 -9.529 1.00 98.56 501 THR A N 1
ATOM 3793 C CA . THR A 1 501 ? 1.020 10.359 -9.488 1.00 98.56 501 THR A CA 1
ATOM 3794 C C . THR A 1 501 ? 1.780 10.343 -8.179 1.00 98.56 501 THR A C 1
ATOM 3796 O O . THR A 1 501 ? 1.180 10.409 -7.104 1.00 98.56 501 THR A O 1
ATOM 3799 N N . THR A 1 502 ? 3.103 10.318 -8.265 1.00 98.75 502 THR A N 1
ATOM 3800 C CA . THR A 1 502 ? 4.001 10.602 -7.148 1.00 98.75 502 THR A CA 1
ATOM 3801 C C . THR A 1 502 ? 4.662 11.950 -7.391 1.00 98.75 502 THR A C 1
ATOM 3803 O O . THR A 1 502 ? 5.344 12.134 -8.392 1.00 98.75 502 THR A O 1
ATOM 3806 N N . THR A 1 503 ? 4.463 12.893 -6.476 1.00 98.56 503 THR A N 1
ATOM 3807 C CA . THR A 1 503 ? 5.077 14.219 -6.522 1.00 98.56 503 THR A CA 1
ATOM 3808 C C . THR A 1 503 ? 6.149 14.322 -5.446 1.00 98.56 503 THR A C 1
ATOM 3810 O O . THR A 1 503 ? 5.863 14.162 -4.253 1.00 98.56 503 THR A O 1
ATOM 3813 N N . LEU A 1 504 ? 7.377 14.631 -5.847 1.00 98.50 504 LEU A N 1
ATOM 3814 C CA . LEU A 1 504 ? 8.444 14.998 -4.924 1.00 98.50 504 LEU A CA 1
ATOM 3815 C C . LEU A 1 504 ? 8.255 16.448 -4.484 1.00 98.50 504 LEU A C 1
ATOM 3817 O O . LEU A 1 504 ? 7.929 17.332 -5.276 1.00 98.50 504 LEU A O 1
ATOM 3821 N N . THR A 1 505 ? 8.419 16.684 -3.192 1.00 96.81 505 THR A N 1
ATOM 3822 C CA . THR A 1 505 ? 8.243 17.982 -2.535 1.00 96.81 505 THR A CA 1
ATOM 3823 C C . THR A 1 505 ? 9.415 18.234 -1.592 1.00 96.81 505 THR A C 1
ATOM 3825 O O . THR A 1 505 ? 10.164 17.325 -1.283 1.00 96.81 505 THR A O 1
ATOM 3828 N N . GLY A 1 506 ? 9.563 19.444 -1.057 1.00 94.69 506 GLY A N 1
ATOM 3829 C CA . GLY A 1 506 ? 10.621 19.727 -0.081 1.00 94.69 506 GLY A CA 1
ATOM 3830 C C . GLY A 1 506 ? 11.991 19.969 -0.720 1.00 94.69 506 GLY A C 1
ATOM 3831 O O . GLY A 1 506 ? 12.371 19.367 -1.708 1.00 94.69 506 GLY A O 1
ATOM 3832 N N . THR A 1 507 ? 12.743 20.903 -0.149 1.00 95.06 507 THR A N 1
ATOM 3833 C CA . THR A 1 507 ? 13.912 21.519 -0.802 1.00 95.06 507 THR A CA 1
ATOM 3834 C C . THR A 1 507 ? 15.213 20.722 -0.667 1.00 95.06 507 THR A C 1
ATOM 3836 O O . THR A 1 507 ? 16.245 21.135 -1.192 1.00 95.06 507 THR A O 1
ATOM 3839 N N . SER A 1 508 ? 15.212 19.646 0.118 1.00 95.62 508 SER A N 1
ATOM 3840 C CA . SER A 1 508 ? 16.398 18.815 0.350 1.00 95.62 508 SER A CA 1
ATOM 3841 C C . SER A 1 508 ? 16.612 17.847 -0.807 1.00 95.62 508 SER A C 1
ATOM 3843 O O . SER A 1 508 ? 15.658 17.476 -1.479 1.00 95.62 508 SER A O 1
ATOM 3845 N N . ALA A 1 509 ? 17.851 17.399 -1.016 1.00 96.69 509 ALA A N 1
ATOM 3846 C CA . ALA A 1 509 ? 18.113 16.336 -1.982 1.00 96.69 509 ALA A CA 1
ATOM 3847 C C . ALA A 1 509 ? 17.363 15.045 -1.603 1.00 96.69 509 ALA A C 1
ATOM 3849 O O . ALA A 1 509 ? 17.317 14.675 -0.426 1.00 96.69 509 ALA A O 1
ATOM 3850 N N . HIS A 1 510 ? 16.819 14.365 -2.609 1.00 98.19 510 HIS A N 1
ATOM 3851 C CA . HIS A 1 510 ? 16.095 13.107 -2.486 1.00 98.19 510 HIS A CA 1
ATOM 3852 C C . HIS A 1 510 ? 17.009 11.940 -2.855 1.00 98.19 510 HIS A C 1
ATOM 3854 O O . HIS A 1 510 ? 17.450 11.833 -3.997 1.00 98.19 510 HIS A O 1
ATOM 3860 N N . LEU A 1 511 ? 17.274 11.043 -1.904 1.00 98.50 511 LEU A N 1
ATOM 3861 C CA . LEU A 1 511 ? 17.964 9.783 -2.186 1.00 98.50 511 LEU A CA 1
ATOM 3862 C C . LEU A 1 511 ? 16.976 8.752 -2.731 1.00 98.50 511 LEU A C 1
ATOM 3864 O O . LEU A 1 511 ? 15.947 8.503 -2.093 1.00 98.50 511 LEU A O 1
ATOM 3868 N N . PHE A 1 512 ? 17.293 8.160 -3.881 1.00 98.56 512 PHE A N 1
ATOM 3869 C CA . PHE A 1 512 ? 16.510 7.100 -4.519 1.00 98.56 512 PHE A CA 1
ATOM 3870 C C . PHE A 1 512 ? 17.279 5.775 -4.489 1.00 98.56 512 PHE A C 1
ATOM 3872 O O . PHE A 1 512 ? 18.430 5.716 -4.916 1.00 98.56 512 PHE A O 1
ATOM 3879 N N . ALA A 1 513 ? 16.634 4.715 -4.002 1.00 98.38 513 ALA A N 1
ATOM 3880 C CA . ALA A 1 513 ? 17.183 3.359 -3.975 1.00 98.38 513 ALA A CA 1
ATOM 3881 C C . ALA A 1 513 ? 16.111 2.347 -4.391 1.00 98.38 513 ALA A C 1
ATOM 3883 O O . ALA A 1 513 ? 15.147 2.140 -3.650 1.00 98.38 513 ALA A O 1
ATOM 3884 N N . PHE A 1 514 ? 16.255 1.735 -5.561 1.00 98.12 514 PHE A N 1
ATOM 3885 C CA . PHE A 1 514 ? 15.285 0.803 -6.129 1.00 98.12 514 PHE A CA 1
ATOM 3886 C C . PHE A 1 514 ? 15.886 -0.603 -6.191 1.00 98.12 514 PHE A C 1
ATOM 3888 O O . PHE A 1 514 ? 16.953 -0.810 -6.758 1.00 98.12 514 PHE A O 1
ATOM 3895 N N . SER A 1 515 ? 15.188 -1.573 -5.601 1.00 96.94 515 SER A N 1
ATOM 3896 C CA . SER A 1 515 ? 15.394 -3.004 -5.874 1.00 96.94 515 SER A CA 1
ATOM 3897 C C . SER A 1 515 ? 14.261 -3.601 -6.714 1.00 96.94 515 SER A C 1
ATOM 3899 O O . SER A 1 515 ? 14.349 -4.745 -7.149 1.00 96.94 515 SER A O 1
ATOM 3901 N N . ARG A 1 516 ? 13.208 -2.810 -6.964 1.00 94.81 516 ARG A N 1
ATOM 3902 C CA . ARG A 1 516 ? 12.157 -3.065 -7.948 1.00 94.81 516 ARG A CA 1
ATOM 3903 C C . ARG A 1 516 ? 11.897 -1.816 -8.777 1.00 94.81 516 ARG A C 1
ATOM 3905 O O . ARG A 1 516 ? 12.065 -0.697 -8.284 1.00 94.81 516 ARG A O 1
ATOM 3912 N N . GLU A 1 517 ? 11.454 -2.033 -10.006 1.00 94.81 517 GLU A N 1
ATOM 3913 C CA . GLU A 1 517 ? 10.989 -0.989 -10.915 1.00 94.81 517 GLU A CA 1
ATOM 3914 C C . GLU A 1 517 ? 9.879 -0.122 -10.304 1.00 94.81 517 GLU A C 1
ATOM 3916 O O . GLU A 1 517 ? 9.107 -0.544 -9.435 1.00 94.81 517 GLU A O 1
ATOM 3921 N N . PHE A 1 518 ? 9.848 1.135 -10.731 1.00 97.69 518 PHE A N 1
ATOM 3922 C CA . PHE A 1 518 ? 8.788 2.077 -10.414 1.00 97.69 518 PHE A CA 1
ATOM 3923 C C . PHE A 1 518 ? 7.817 2.125 -11.598 1.00 97.69 518 PHE A C 1
ATOM 3925 O O . PHE A 1 518 ? 8.211 2.534 -12.684 1.00 97.69 518 PHE A O 1
ATOM 3932 N N . GLU A 1 519 ? 6.555 1.755 -11.371 1.00 96.06 519 GLU A N 1
ATOM 3933 C CA . GLU A 1 519 ? 5.506 1.658 -12.405 1.00 96.06 519 GLU A CA 1
ATOM 3934 C C . GLU A 1 519 ? 4.355 2.654 -12.157 1.00 96.06 519 GLU A C 1
ATOM 3936 O O . GLU A 1 519 ? 3.215 2.476 -12.594 1.00 96.06 519 GLU A O 1
ATOM 3941 N N . GLY A 1 520 ? 4.606 3.704 -11.367 1.00 96.62 520 GLY A N 1
ATOM 3942 C CA . GLY A 1 520 ? 3.636 4.780 -11.192 1.00 96.62 520 GLY A CA 1
ATOM 3943 C C . GLY A 1 520 ? 3.474 5.537 -12.507 1.00 96.62 520 GLY A C 1
ATOM 3944 O O . GLY A 1 520 ? 4.464 5.819 -13.173 1.00 96.62 520 GLY A O 1
ATOM 3945 N N . GLU A 1 521 ? 2.251 5.919 -12.871 1.00 96.88 521 GLU A N 1
ATOM 3946 C CA . GLU A 1 521 ? 1.994 6.520 -14.191 1.00 96.88 521 GLU A CA 1
ATOM 3947 C C . GLU A 1 521 ? 2.711 7.870 -14.360 1.00 96.88 521 GLU A C 1
ATOM 3949 O O . GLU A 1 521 ? 3.158 8.219 -15.449 1.00 96.88 521 GLU A O 1
ATOM 3954 N N . ASN A 1 522 ? 2.835 8.644 -13.278 1.00 98.50 522 ASN A N 1
ATOM 3955 C CA . ASN A 1 522 ? 3.518 9.934 -13.293 1.00 98.50 522 ASN A CA 1
ATOM 3956 C C . ASN A 1 522 ? 4.453 10.069 -12.086 1.00 98.50 522 ASN A C 1
ATOM 3958 O O . ASN A 1 522 ? 4.024 9.894 -10.939 1.00 98.50 522 ASN A O 1
ATOM 3962 N N . LEU A 1 523 ? 5.702 10.460 -12.336 1.00 98.50 523 LEU A N 1
ATOM 3963 C CA . LEU A 1 523 ? 6.633 10.950 -11.323 1.00 98.50 523 LEU A CA 1
ATOM 3964 C C . LEU A 1 523 ? 6.938 12.415 -11.627 1.00 98.50 523 LEU A C 1
ATOM 3966 O O . LEU A 1 523 ? 7.526 12.724 -12.658 1.00 98.50 523 LEU A O 1
ATOM 3970 N N . VAL A 1 524 ? 6.553 13.308 -10.720 1.00 98.25 524 VAL A N 1
ATOM 3971 C CA . VAL A 1 524 ? 6.738 14.751 -10.888 1.00 98.25 524 VAL A CA 1
ATOM 3972 C C . VAL A 1 524 ? 7.682 15.268 -9.816 1.00 98.25 524 VAL A C 1
ATOM 3974 O O . VAL A 1 524 ? 7.412 15.107 -8.625 1.00 98.25 524 VAL A O 1
ATOM 3977 N N . ASN A 1 525 ? 8.758 15.944 -10.205 1.00 97.00 525 ASN A N 1
ATOM 3978 C CA . ASN A 1 525 ? 9.519 16.746 -9.260 1.00 97.00 525 ASN A CA 1
ATOM 3979 C C . ASN A 1 525 ? 8.922 18.151 -9.190 1.00 97.00 525 ASN A C 1
ATOM 3981 O O . ASN A 1 525 ? 8.927 18.871 -10.184 1.00 97.00 525 ASN A O 1
ATOM 3985 N N . ASN A 1 526 ? 8.370 18.557 -8.044 1.00 94.19 526 ASN A N 1
ATOM 3986 C CA . ASN A 1 526 ? 7.840 19.912 -7.905 1.00 94.19 526 ASN A CA 1
ATOM 3987 C C . ASN A 1 526 ? 8.965 20.938 -8.135 1.00 94.19 526 ASN A C 1
ATOM 3989 O O . ASN A 1 526 ? 10.078 20.740 -7.668 1.00 94.19 526 ASN A O 1
ATOM 3993 N N . SER A 1 527 ? 8.687 22.076 -8.774 1.00 87.19 527 SER A N 1
ATOM 3994 C CA . SER A 1 527 ? 9.705 23.104 -9.057 1.00 87.19 527 SER A CA 1
ATOM 3995 C C . SER A 1 527 ? 10.462 23.621 -7.822 1.00 87.19 527 SER A C 1
ATOM 3997 O O . SER A 1 527 ? 11.537 24.198 -7.950 1.00 87.19 527 SER A O 1
ATOM 3999 N N . ALA A 1 528 ? 9.880 23.488 -6.626 1.00 87.31 528 ALA A N 1
ATOM 4000 C CA . ALA A 1 528 ? 10.514 23.870 -5.363 1.00 87.31 528 ALA A CA 1
ATOM 4001 C C . ALA A 1 528 ? 11.270 22.719 -4.672 1.00 87.31 528 ALA A C 1
ATOM 4003 O O . ALA A 1 528 ? 11.830 22.930 -3.593 1.00 87.31 528 ALA A O 1
ATOM 4004 N N . ALA A 1 529 ? 11.227 21.509 -5.224 1.00 90.81 529 ALA A N 1
ATOM 4005 C CA . ALA A 1 529 ? 11.841 20.340 -4.624 1.00 90.81 529 ALA A CA 1
ATOM 4006 C C . ALA A 1 529 ? 13.326 20.201 -4.987 1.00 90.81 529 ALA A C 1
ATOM 4008 O O . ALA A 1 529 ? 13.818 20.815 -5.936 1.00 90.81 529 ALA A O 1
ATOM 4009 N N . GLY A 1 530 ? 14.067 19.472 -4.151 1.00 92.56 530 GLY A N 1
ATOM 4010 C CA . GLY A 1 530 ? 15.508 19.311 -4.313 1.00 92.56 530 GLY A CA 1
ATOM 4011 C C . GLY A 1 530 ? 15.893 18.365 -5.451 1.00 92.56 530 GLY A C 1
ATOM 4012 O O . GLY A 1 530 ? 15.052 17.759 -6.116 1.00 92.56 530 GLY A O 1
ATOM 4013 N N . TYR A 1 531 ? 17.203 18.232 -5.658 1.00 95.88 531 TYR A N 1
ATOM 4014 C CA . TYR A 1 531 ? 17.769 17.329 -6.663 1.00 95.88 531 TYR A CA 1
ATOM 4015 C C . TYR A 1 531 ? 17.566 15.855 -6.295 1.00 95.88 531 TYR A C 1
ATOM 4017 O O . TYR A 1 531 ? 17.409 15.527 -5.117 1.00 95.88 531 TYR A O 1
ATOM 4025 N N . ILE A 1 532 ? 17.651 14.964 -7.280 1.00 98.25 532 ILE A N 1
ATOM 4026 C CA . ILE A 1 532 ? 17.598 13.513 -7.074 1.00 98.25 532 ILE A CA 1
ATOM 4027 C C . ILE A 1 532 ? 19.023 12.953 -7.093 1.00 98.25 532 ILE A C 1
ATOM 4029 O O . ILE A 1 532 ? 19.817 13.261 -7.980 1.00 98.25 532 ILE A O 1
ATOM 4033 N N . ILE A 1 533 ? 19.345 12.111 -6.117 1.00 98.38 533 ILE A N 1
ATOM 4034 C CA . ILE A 1 533 ? 20.600 11.361 -6.054 1.00 98.38 533 ILE A CA 1
ATOM 4035 C C . ILE A 1 533 ? 20.235 9.881 -5.975 1.00 98.38 533 ILE A C 1
ATOM 4037 O O . ILE A 1 533 ? 19.677 9.421 -4.978 1.00 98.38 533 ILE A O 1
ATOM 4041 N N . ALA A 1 534 ? 20.539 9.131 -7.024 1.00 98.12 534 ALA A N 1
ATOM 4042 C CA . ALA A 1 534 ? 20.361 7.692 -7.026 1.00 98.12 534 ALA A CA 1
ATOM 4043 C C . ALA A 1 534 ? 21.508 7.015 -6.267 1.00 98.12 534 ALA A C 1
ATOM 4045 O O . ALA A 1 534 ? 22.664 7.426 -6.356 1.00 98.12 534 ALA A O 1
ATOM 4046 N N . THR A 1 535 ? 21.192 5.963 -5.518 1.00 97.38 535 THR A N 1
ATOM 4047 C CA . THR A 1 535 ? 22.187 5.099 -4.861 1.00 97.38 535 THR A CA 1
ATOM 4048 C C . THR A 1 535 ? 22.237 3.696 -5.460 1.00 97.38 535 THR A C 1
ATOM 4050 O O . THR A 1 535 ? 23.038 2.873 -5.031 1.00 97.38 535 THR A O 1
ATOM 4053 N N . THR A 1 536 ? 21.352 3.419 -6.411 1.00 98.00 536 THR A N 1
ATOM 4054 C CA . THR A 1 536 ? 21.242 2.190 -7.201 1.00 98.00 536 THR A CA 1
ATOM 4055 C C . THR A 1 536 ? 20.910 2.594 -8.633 1.00 98.00 536 THR A C 1
ATOM 4057 O O . THR A 1 536 ? 20.603 3.763 -8.885 1.00 98.00 536 THR A O 1
ATOM 4060 N N . ASP A 1 537 ? 20.873 1.629 -9.543 1.00 98.06 537 ASP A N 1
ATOM 4061 C CA . ASP A 1 537 ? 20.187 1.826 -10.816 1.00 98.06 537 ASP A CA 1
ATOM 4062 C C . ASP A 1 537 ? 18.723 2.197 -10.570 1.00 98.06 537 ASP A C 1
ATOM 4064 O O . ASP A 1 537 ? 18.102 1.763 -9.588 1.00 98.06 537 ASP A O 1
ATOM 4068 N N . LEU A 1 538 ? 18.182 3.036 -11.449 1.00 98.06 538 LEU A N 1
ATOM 4069 C CA . LEU A 1 538 ? 16.790 3.460 -11.407 1.00 98.06 538 LEU A CA 1
ATOM 4070 C C . LEU A 1 538 ? 16.090 2.944 -12.653 1.00 98.06 538 LEU A C 1
ATOM 4072 O O . LEU A 1 538 ? 16.457 3.318 -13.764 1.00 98.06 538 LEU A O 1
ATOM 4076 N N . THR A 1 539 ? 15.066 2.119 -12.460 1.00 97.88 539 THR A N 1
ATOM 4077 C CA . THR A 1 539 ? 14.212 1.638 -13.548 1.00 97.88 539 THR A CA 1
ATOM 4078 C C . THR A 1 539 ? 12.801 2.161 -13.358 1.00 97.88 539 THR A C 1
ATOM 4080 O O . THR A 1 539 ? 12.191 1.962 -12.305 1.00 97.88 539 THR A O 1
ATOM 4083 N N . PHE A 1 540 ? 12.315 2.839 -14.388 1.00 97.94 540 PHE A N 1
ATOM 4084 C CA . PHE A 1 540 ? 10.952 3.321 -14.519 1.00 97.94 540 PHE A CA 1
ATOM 4085 C C . PHE A 1 540 ? 10.308 2.611 -15.704 1.00 97.94 540 PHE A C 1
ATOM 4087 O O . PHE A 1 540 ? 10.887 2.635 -16.790 1.00 97.94 540 PHE A O 1
ATOM 4094 N N . ASP A 1 541 ? 9.136 2.016 -15.509 1.00 95.12 541 ASP A N 1
ATOM 4095 C CA . ASP A 1 541 ? 8.381 1.345 -16.570 1.00 95.12 541 ASP A CA 1
ATOM 4096 C C . ASP A 1 541 ? 6.954 1.896 -16.624 1.00 95.12 541 ASP A C 1
ATOM 4098 O O . ASP A 1 541 ? 6.275 2.006 -15.607 1.00 95.12 541 ASP A O 1
ATOM 4102 N N . GLY A 1 542 ? 6.511 2.350 -17.793 1.00 93.31 542 GLY A N 1
ATOM 4103 C CA . GLY A 1 542 ? 5.202 2.990 -17.945 1.00 93.31 542 GLY A CA 1
ATOM 4104 C C . GLY A 1 542 ? 5.087 4.369 -17.277 1.00 93.31 542 GLY A C 1
ATOM 4105 O O . GLY A 1 542 ? 3.982 4.895 -17.130 1.00 93.31 542 GLY A O 1
ATOM 4106 N N . THR A 1 543 ? 6.201 4.971 -16.841 1.00 97.31 543 THR A N 1
ATOM 4107 C CA . THR A 1 543 ? 6.197 6.239 -16.094 1.00 97.31 543 THR A CA 1
ATOM 4108 C C . THR A 1 543 ? 6.467 7.444 -16.989 1.00 97.31 543 THR A C 1
ATOM 4110 O O . THR A 1 543 ? 7.480 7.525 -17.685 1.00 97.31 543 THR A O 1
ATOM 4113 N N . ASN A 1 544 ? 5.610 8.458 -16.880 1.00 97.75 544 ASN A N 1
ATOM 4114 C CA . ASN A 1 544 ? 5.901 9.810 -17.341 1.00 97.75 544 ASN A CA 1
ATOM 4115 C C . ASN A 1 544 ? 6.677 10.562 -16.252 1.00 97.75 544 ASN A C 1
ATOM 4117 O O . ASN A 1 544 ? 6.119 10.934 -15.215 1.00 97.75 544 ASN A O 1
ATOM 4121 N N . ILE A 1 545 ? 7.974 10.755 -16.474 1.00 98.44 545 ILE A N 1
ATOM 4122 C CA . ILE A 1 545 ? 8.887 11.407 -15.538 1.00 98.44 545 ILE A CA 1
ATOM 4123 C C . ILE A 1 545 ? 9.036 12.873 -15.951 1.00 98.44 545 ILE A C 1
ATOM 4125 O O . ILE A 1 545 ? 9.663 13.173 -16.963 1.00 98.44 545 ILE A O 1
ATOM 4129 N N . ASP A 1 546 ? 8.493 13.789 -15.155 1.00 97.69 546 ASP A N 1
ATOM 4130 C CA . ASP A 1 546 ? 8.660 15.235 -15.331 1.00 97.69 546 ASP A CA 1
ATOM 4131 C C . ASP A 1 546 ? 9.469 15.798 -14.164 1.00 97.69 546 ASP A C 1
ATOM 4133 O O . ASP A 1 546 ? 9.008 15.857 -13.020 1.00 97.69 546 ASP A O 1
ATOM 4137 N N . LEU A 1 547 ? 10.706 16.198 -14.448 1.00 96.50 547 LEU A N 1
ATOM 4138 C CA . LEU A 1 547 ? 11.642 16.648 -13.429 1.00 96.50 547 LEU A CA 1
ATOM 4139 C C . LEU A 1 547 ? 11.721 18.173 -13.296 1.00 96.50 547 LEU A C 1
ATOM 4141 O O . LEU A 1 547 ? 12.464 18.644 -12.436 1.00 96.50 547 LEU A O 1
ATOM 4145 N N . ASN A 1 548 ? 10.954 18.954 -14.067 1.00 94.62 548 ASN A N 1
ATOM 4146 C CA . ASN A 1 548 ? 10.908 20.424 -13.979 1.00 94.62 548 ASN A CA 1
ATOM 4147 C C . ASN A 1 548 ? 12.295 21.116 -13.929 1.00 94.62 548 ASN A C 1
ATOM 4149 O O . ASN A 1 548 ? 12.515 22.080 -13.192 1.00 94.62 548 ASN A O 1
ATOM 4153 N N . GLY A 1 549 ? 13.251 20.620 -14.709 1.00 91.88 549 GLY A N 1
ATOM 4154 C CA . GLY A 1 549 ? 14.639 21.083 -14.800 1.00 91.88 549 GLY A CA 1
ATOM 4155 C C . GLY A 1 549 ? 15.583 20.518 -13.732 1.00 91.88 549 GLY A C 1
ATOM 4156 O O . GLY A 1 549 ? 16.718 20.978 -13.615 1.00 91.88 549 GLY A O 1
ATOM 4157 N N . CYS A 1 550 ? 15.137 19.555 -12.927 1.00 94.81 550 CYS A N 1
ATOM 4158 C CA . CYS A 1 550 ? 15.910 19.015 -11.815 1.00 94.81 550 CYS A CA 1
ATOM 4159 C C . CYS A 1 550 ? 17.121 18.183 -12.265 1.00 94.81 550 CYS A C 1
ATOM 4161 O O . CYS A 1 550 ? 17.066 17.421 -13.231 1.00 94.81 550 CYS A O 1
ATOM 4163 N N . LEU A 1 551 ? 18.201 18.289 -11.484 1.00 97.06 551 LEU A N 1
ATOM 4164 C CA . LEU A 1 551 ? 19.376 17.428 -11.576 1.00 97.06 551 LEU A CA 1
ATOM 4165 C C . LEU A 1 551 ? 19.103 16.033 -10.984 1.00 97.06 551 LEU A C 1
ATOM 4167 O O . LEU A 1 551 ? 18.625 15.917 -9.855 1.00 97.06 551 LEU A O 1
ATOM 4171 N N . VAL A 1 552 ? 19.472 14.994 -11.725 1.00 97.94 552 VAL A N 1
ATOM 4172 C CA . VAL A 1 552 ? 19.556 13.596 -11.300 1.00 97.94 552 VAL A CA 1
ATOM 4173 C C . VAL A 1 552 ? 21.016 13.173 -11.366 1.00 97.94 552 VAL A C 1
ATOM 4175 O O . VAL A 1 552 ? 21.613 13.199 -12.441 1.00 97.94 552 VAL A O 1
ATOM 4178 N N . THR A 1 553 ? 21.592 12.781 -10.234 1.00 98.12 553 THR A N 1
ATOM 4179 C CA . THR A 1 553 ? 22.941 12.204 -10.177 1.00 98.12 553 THR A CA 1
ATOM 4180 C C . THR A 1 553 ? 22.857 10.702 -9.948 1.00 98.12 553 THR A C 1
ATOM 4182 O O . THR A 1 553 ? 22.246 10.270 -8.970 1.00 98.12 553 THR A O 1
ATOM 4185 N N . LEU A 1 554 ? 23.475 9.920 -10.830 1.00 98.00 554 LEU A N 1
ATOM 4186 C CA . LEU A 1 554 ? 23.622 8.472 -10.687 1.00 98.00 554 LEU A CA 1
ATOM 4187 C C . LEU A 1 554 ? 24.942 8.098 -9.989 1.00 98.00 554 LEU A C 1
ATOM 4189 O O . LEU A 1 554 ? 25.888 8.895 -10.007 1.00 98.00 554 LEU A O 1
ATOM 4193 N N . PRO A 1 555 ? 25.022 6.907 -9.362 1.00 96.62 555 PRO A N 1
ATOM 4194 C CA . PRO A 1 555 ? 26.289 6.370 -8.874 1.00 96.62 555 PRO A CA 1
ATOM 4195 C C . PRO A 1 555 ? 27.245 6.047 -10.039 1.00 96.62 555 PRO A C 1
ATOM 4197 O O . PRO A 1 555 ? 26.851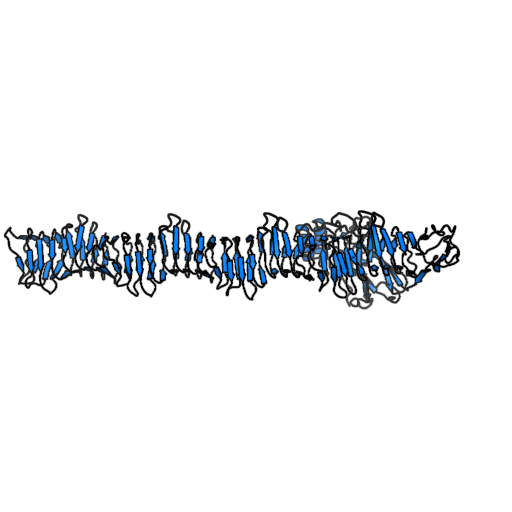 6.071 -11.202 1.00 96.62 555 PRO A O 1
ATOM 4200 N N . ASP A 1 556 ? 28.506 5.752 -9.716 1.00 96.25 556 ASP A N 1
ATOM 4201 C CA . ASP A 1 556 ? 29.517 5.316 -10.691 1.00 96.25 556 ASP A CA 1
ATOM 4202 C C . ASP A 1 556 ? 29.080 4.020 -11.394 1.00 96.25 556 ASP A C 1
ATOM 4204 O O . ASP A 1 556 ? 28.703 3.062 -10.714 1.00 96.25 556 ASP A O 1
ATOM 4208 N N . GLY A 1 557 ? 29.079 4.014 -12.729 1.00 94.62 557 GLY A N 1
ATOM 4209 C CA . GLY A 1 557 ? 28.546 2.914 -13.545 1.00 94.62 557 GLY A CA 1
ATOM 4210 C C . GLY A 1 557 ? 27.018 2.779 -13.499 1.00 94.62 557 GLY A C 1
ATOM 4211 O O . GLY A 1 557 ? 26.475 1.767 -13.938 1.00 94.62 557 GLY A O 1
ATOM 4212 N N . GLY A 1 558 ? 26.310 3.755 -12.919 1.00 96.00 558 GLY A N 1
ATOM 4213 C CA . GLY A 1 558 ? 24.869 3.686 -12.696 1.00 96.00 558 GLY A CA 1
ATOM 4214 C C . GLY A 1 558 ? 24.047 3.801 -13.980 1.00 96.00 558 GLY A C 1
ATOM 4215 O O . GLY A 1 558 ? 24.367 4.578 -14.885 1.00 96.00 558 GLY A O 1
ATOM 4216 N N . CYS A 1 559 ? 22.931 3.073 -14.024 1.00 97.69 559 CYS A N 1
ATOM 4217 C CA . CYS A 1 559 ? 21.990 3.072 -15.137 1.00 97.69 559 CYS A CA 1
ATOM 4218 C C . CYS A 1 559 ? 20.650 3.734 -14.782 1.00 97.69 559 CYS A C 1
ATOM 4220 O O . CYS A 1 559 ? 20.005 3.399 -13.784 1.00 97.69 559 CYS A O 1
ATOM 4222 N N . LEU A 1 560 ? 20.203 4.659 -15.636 1.00 98.19 560 LEU A N 1
ATOM 4223 C CA . LEU A 1 560 ? 18.833 5.172 -15.650 1.00 98.19 560 LEU A CA 1
ATOM 4224 C C . LEU A 1 560 ? 18.072 4.524 -16.808 1.00 98.19 560 LEU A C 1
ATOM 4226 O O . LEU A 1 560 ? 18.348 4.807 -17.975 1.00 98.19 560 LEU A O 1
ATOM 4230 N N . SER A 1 561 ? 17.109 3.671 -16.471 1.00 98.00 561 SER A N 1
ATOM 4231 C CA . SER A 1 561 ? 16.243 2.974 -17.420 1.00 98.00 561 SER A CA 1
ATOM 4232 C C . SER A 1 561 ? 14.854 3.609 -17.453 1.00 98.00 561 SER A C 1
ATOM 4234 O O . SER A 1 561 ? 14.197 3.723 -16.417 1.00 98.00 561 SER A O 1
ATOM 4236 N N . VAL A 1 562 ? 14.406 4.015 -18.642 1.00 97.62 562 VAL A N 1
ATOM 4237 C CA . VAL A 1 562 ? 13.065 4.559 -18.899 1.00 97.62 562 VAL A CA 1
ATOM 4238 C C . VAL A 1 562 ? 12.384 3.695 -19.955 1.00 97.62 562 VAL A C 1
ATOM 4240 O O . VAL A 1 562 ? 12.708 3.765 -21.140 1.00 97.62 562 VAL A O 1
ATOM 4243 N N . LEU A 1 563 ? 11.448 2.863 -19.521 1.00 94.62 563 LEU A N 1
ATOM 4244 C CA . LEU A 1 563 ? 10.717 1.911 -20.347 1.00 94.62 563 LEU A CA 1
ATOM 4245 C C . LEU A 1 563 ? 9.261 2.377 -20.487 1.00 94.62 563 LEU A C 1
ATOM 4247 O O . LEU A 1 563 ? 8.694 2.935 -19.550 1.00 94.62 563 LEU A O 1
ATOM 4251 N N . ASN A 1 564 ? 8.676 2.222 -21.675 1.00 92.31 564 ASN A N 1
ATOM 4252 C CA . ASN A 1 564 ? 7.256 2.468 -21.969 1.00 92.31 564 ASN A CA 1
ATOM 4253 C C . ASN A 1 564 ? 6.691 3.823 -21.484 1.00 92.31 564 ASN A C 1
ATOM 4255 O O . ASN A 1 564 ? 5.510 3.941 -21.167 1.00 92.31 564 ASN A O 1
ATOM 4259 N N . GLY A 1 565 ? 7.523 4.865 -21.420 1.00 94.38 565 GLY A N 1
ATOM 4260 C CA . GLY A 1 565 ? 7.168 6.144 -20.805 1.00 94.38 565 GLY A CA 1
ATOM 4261 C C . GLY A 1 565 ? 7.925 7.326 -21.398 1.00 94.38 565 GLY A C 1
ATOM 4262 O O . GLY A 1 565 ? 8.227 7.376 -22.593 1.00 94.38 565 GLY A O 1
ATOM 4263 N N . CYS A 1 566 ? 8.245 8.315 -20.570 1.00 96.50 566 CYS A N 1
ATOM 4264 C CA . CYS A 1 566 ? 9.085 9.423 -21.010 1.00 96.50 566 CYS A CA 1
ATOM 4265 C C . CYS A 1 566 ? 9.881 10.054 -19.875 1.00 96.50 566 CYS A C 1
ATOM 4267 O O . CYS A 1 566 ? 9.509 9.958 -18.709 1.00 96.50 566 CYS A O 1
ATOM 4269 N N . ILE A 1 567 ? 10.965 10.736 -20.245 1.00 97.88 567 ILE A N 1
ATOM 4270 C CA . ILE A 1 567 ? 11.682 11.654 -19.361 1.00 97.88 567 ILE A CA 1
ATOM 4271 C C . ILE A 1 567 ? 11.659 13.063 -19.948 1.00 97.88 567 ILE A C 1
ATOM 4273 O O . ILE A 1 567 ? 12.008 13.279 -21.114 1.00 97.88 567 ILE A O 1
ATOM 4277 N N . LEU A 1 568 ? 11.197 14.009 -19.137 1.00 97.81 568 LEU A N 1
ATOM 4278 C CA . LEU A 1 568 ? 10.950 15.395 -19.498 1.00 97.81 568 LEU A CA 1
ATOM 4279 C C . LEU A 1 568 ? 11.688 16.316 -18.529 1.00 97.81 568 LEU A C 1
ATOM 4281 O O . LEU A 1 568 ? 11.719 16.069 -17.320 1.00 97.81 568 LEU A O 1
ATOM 4285 N N . ASP A 1 569 ? 12.239 17.398 -19.079 1.00 96.94 569 ASP A N 1
ATOM 4286 C CA . ASP A 1 569 ? 12.768 18.529 -18.317 1.00 96.94 569 ASP A CA 1
ATOM 4287 C C . ASP A 1 569 ? 13.765 18.073 -17.233 1.00 96.94 569 ASP A C 1
ATOM 4289 O O . ASP A 1 569 ? 13.593 18.334 -16.047 1.00 96.94 569 ASP A O 1
ATOM 4293 N N . ALA A 1 570 ? 14.810 17.347 -17.628 1.00 97.06 570 ALA A N 1
ATOM 4294 C CA . ALA A 1 570 ? 15.777 16.748 -16.709 1.00 97.06 570 ALA A CA 1
ATOM 4295 C C . ALA A 1 570 ? 17.213 17.207 -16.991 1.00 97.06 570 ALA A C 1
ATOM 4297 O O . ALA A 1 570 ? 17.592 17.498 -18.122 1.00 97.06 570 ALA A O 1
ATOM 4298 N N . SER A 1 571 ? 18.053 17.231 -15.961 1.00 97.50 571 SER A N 1
ATOM 4299 C CA . SER A 1 571 ? 19.509 17.251 -16.121 1.00 97.50 571 SER A CA 1
ATOM 4300 C C . SER A 1 571 ? 20.071 15.974 -15.516 1.00 97.50 571 SER A C 1
ATOM 4302 O O . SER A 1 571 ? 19.867 15.736 -14.335 1.00 97.50 571 SER A O 1
ATOM 4304 N N . VAL A 1 572 ? 20.759 15.141 -16.288 1.00 98.06 572 VAL A N 1
ATOM 4305 C CA . VAL A 1 572 ? 21.265 13.837 -15.830 1.00 98.06 572 VAL A CA 1
ATOM 4306 C C . VAL A 1 572 ? 22.787 13.874 -15.785 1.00 98.06 572 VAL A C 1
ATOM 4308 O O . VAL A 1 572 ? 23.421 14.334 -16.732 1.00 98.06 572 VAL A O 1
ATOM 4311 N N . SER A 1 573 ? 23.386 13.411 -14.692 1.00 97.25 573 SER A N 1
ATOM 4312 C CA . SER A 1 573 ? 24.838 13.327 -14.534 1.00 97.25 573 SER A CA 1
ATOM 4313 C C . SER A 1 573 ? 25.261 12.049 -13.815 1.00 97.25 573 SER A C 1
ATOM 4315 O O . SER A 1 573 ? 24.506 11.479 -13.029 1.00 97.25 573 SER A O 1
ATOM 4317 N N . GLY A 1 574 ? 26.488 11.608 -14.067 1.00 95.12 574 GLY A N 1
ATOM 4318 C CA . GLY A 1 574 ? 27.101 10.469 -13.395 1.00 95.12 574 GLY A CA 1
ATOM 4319 C C . GLY A 1 574 ? 28.553 10.297 -13.829 1.00 95.12 574 GLY A C 1
ATOM 4320 O O . GLY A 1 574 ? 29.022 10.983 -14.740 1.00 95.12 574 GLY A O 1
ATOM 4321 N N . THR A 1 575 ? 29.256 9.383 -13.173 1.00 93.38 575 THR A N 1
ATOM 4322 C CA . THR A 1 575 ? 30.518 8.837 -13.685 1.00 93.38 575 THR A CA 1
ATOM 4323 C C . THR A 1 575 ? 30.175 7.518 -14.367 1.00 93.38 575 THR A C 1
ATOM 4325 O O . THR A 1 575 ? 29.428 6.739 -13.782 1.00 93.38 575 THR A O 1
ATOM 4328 N N . ASP A 1 576 ? 30.647 7.305 -15.598 1.00 92.31 576 ASP A N 1
ATOM 4329 C CA . ASP A 1 576 ? 30.268 6.140 -16.419 1.00 92.31 576 ASP A CA 1
ATOM 4330 C C . ASP A 1 576 ? 28.736 5.962 -16.511 1.00 92.31 576 ASP A C 1
ATOM 4332 O O . ASP A 1 576 ? 28.143 4.985 -16.060 1.00 92.31 576 ASP A O 1
ATOM 4336 N N . LEU A 1 577 ? 28.066 7.010 -16.999 1.00 96.75 577 LEU A N 1
ATOM 4337 C CA . LEU A 1 577 ? 26.609 7.093 -17.022 1.00 96.75 577 LEU A CA 1
ATOM 4338 C C . LEU A 1 577 ? 26.031 6.187 -18.114 1.00 96.75 577 LEU A C 1
ATOM 4340 O O . LEU A 1 577 ? 26.314 6.370 -19.298 1.00 96.75 577 LEU A O 1
ATOM 4344 N N . HIS A 1 578 ? 25.118 5.296 -17.735 1.00 98.00 578 HIS A N 1
ATOM 4345 C CA . HIS A 1 578 ? 24.324 4.516 -18.677 1.00 98.00 578 HIS A CA 1
ATOM 4346 C C . HIS A 1 578 ? 22.876 5.014 -18.725 1.00 98.00 578 HIS A C 1
ATOM 4348 O O . HIS A 1 578 ? 22.238 5.236 -17.694 1.00 98.00 578 HIS A O 1
ATOM 4354 N N . PHE A 1 579 ? 22.322 5.142 -19.928 1.00 98.12 579 PHE A N 1
ATOM 4355 C CA . PHE A 1 579 ? 20.911 5.458 -20.131 1.00 98.12 579 PHE A CA 1
ATOM 4356 C C . PHE A 1 579 ? 20.275 4.434 -21.068 1.00 98.12 579 PHE A C 1
ATOM 4358 O O . PHE A 1 579 ? 20.694 4.276 -22.216 1.00 98.12 579 PHE A O 1
ATOM 4365 N N . ARG A 1 580 ? 19.253 3.739 -20.575 1.00 96.88 580 ARG A N 1
ATOM 4366 C CA . ARG A 1 580 ? 18.505 2.725 -21.321 1.00 96.88 580 ARG A CA 1
ATOM 4367 C C . ARG A 1 580 ? 17.097 3.243 -21.564 1.00 96.88 580 ARG A C 1
ATOM 4369 O O . ARG A 1 580 ? 16.420 3.672 -20.637 1.00 96.88 580 ARG A O 1
ATOM 4376 N N . SER A 1 581 ? 16.647 3.202 -22.810 1.00 94.75 581 SER A N 1
ATOM 4377 C CA . SER A 1 581 ? 15.294 3.624 -23.174 1.00 94.75 581 SER A CA 1
ATOM 4378 C C . SER A 1 581 ? 14.663 2.601 -24.093 1.00 94.75 581 SER A C 1
ATOM 4380 O O . SER A 1 581 ? 15.328 2.120 -25.004 1.00 94.75 581 SER A O 1
ATOM 4382 N N . LEU A 1 582 ? 13.395 2.259 -23.879 1.00 91.75 582 LEU A N 1
ATOM 4383 C CA . LEU A 1 582 ? 12.686 1.325 -24.752 1.00 91.75 582 LEU A CA 1
ATOM 4384 C C . LEU A 1 582 ? 11.188 1.601 -24.728 1.00 91.75 582 LEU A C 1
ATOM 4386 O O . LEU A 1 582 ? 10.622 1.788 -23.659 1.00 91.75 582 LEU A O 1
ATOM 4390 N N . GLY A 1 583 ? 10.557 1.735 -25.897 1.00 85.50 583 GLY A N 1
ATOM 4391 C CA . GLY A 1 583 ? 9.174 2.231 -25.974 1.00 85.50 583 GLY A CA 1
ATOM 4392 C C . GLY A 1 583 ? 8.984 3.640 -25.380 1.00 85.50 583 GLY A C 1
ATOM 4393 O O . GLY A 1 583 ? 7.857 4.045 -25.112 1.00 85.50 583 GLY A O 1
ATOM 4394 N N . ALA A 1 584 ? 10.076 4.383 -25.155 1.00 92.62 584 ALA A N 1
ATOM 4395 C CA . ALA A 1 584 ? 10.087 5.659 -24.452 1.00 92.62 584 ALA A CA 1
ATOM 4396 C C . ALA A 1 584 ? 10.724 6.784 -25.280 1.00 92.62 584 ALA A C 1
ATOM 4398 O O . ALA A 1 584 ? 11.417 6.548 -26.276 1.00 92.62 584 ALA A O 1
ATOM 4399 N N . TYR A 1 585 ? 10.489 8.030 -24.863 1.00 94.44 585 TYR A N 1
ATOM 4400 C CA . TYR A 1 585 ? 11.128 9.206 -25.455 1.00 94.44 585 TYR A CA 1
ATOM 4401 C C . TYR A 1 585 ? 11.674 10.180 -24.411 1.00 94.44 585 TYR A C 1
ATOM 4403 O O . TYR A 1 585 ? 11.229 10.245 -23.267 1.00 94.44 585 TYR A O 1
ATOM 4411 N N . CYS A 1 586 ? 12.642 10.977 -24.849 1.00 96.88 586 CYS A N 1
ATOM 4412 C CA . CYS A 1 586 ? 13.356 11.949 -24.039 1.00 96.88 586 CYS A CA 1
ATOM 4413 C C . CYS A 1 586 ? 13.106 13.362 -24.584 1.00 96.88 586 CYS A C 1
ATOM 4415 O O . CYS A 1 586 ? 13.169 13.574 -25.795 1.00 96.88 586 CYS A O 1
ATOM 4417 N N . GLN A 1 587 ? 12.798 14.337 -23.729 1.00 97.44 587 GLN A N 1
ATOM 4418 C CA . GLN A 1 587 ? 12.543 15.720 -24.144 1.00 97.44 587 GLN A CA 1
ATOM 4419 C C . GLN A 1 587 ? 13.109 16.711 -23.125 1.00 97.44 587 GLN A C 1
ATOM 4421 O O . GLN A 1 587 ? 13.090 16.451 -21.926 1.00 97.44 587 GLN A O 1
ATOM 4426 N N . ASN A 1 588 ? 13.607 17.856 -23.603 1.00 97.38 588 ASN A N 1
ATOM 4427 C CA . ASN A 1 588 ? 14.158 18.941 -22.783 1.00 97.38 588 ASN A CA 1
ATOM 4428 C C . ASN A 1 588 ? 15.158 18.443 -21.727 1.00 97.38 588 ASN A C 1
ATOM 4430 O O . ASN A 1 588 ? 15.186 18.924 -20.597 1.00 97.38 588 ASN A O 1
ATOM 4434 N N . THR A 1 589 ? 15.940 17.427 -22.083 1.00 97.38 589 THR A N 1
ATOM 4435 C CA . THR A 1 589 ? 16.828 16.735 -21.156 1.00 97.38 589 THR A CA 1
ATOM 4436 C C . THR A 1 589 ? 18.276 16.975 -21.543 1.00 97.38 589 THR A C 1
ATOM 4438 O O . THR A 1 589 ? 18.657 16.808 -22.703 1.00 97.38 589 THR A O 1
ATOM 4441 N N . ALA A 1 590 ? 19.085 17.368 -20.564 1.00 97.69 590 ALA A N 1
ATOM 4442 C CA . ALA A 1 590 ? 20.512 17.580 -20.727 1.00 97.69 590 ALA A CA 1
ATOM 4443 C C . ALA A 1 590 ? 21.297 16.458 -20.040 1.00 97.69 590 ALA A C 1
ATOM 4445 O O . ALA A 1 590 ? 21.169 16.262 -18.833 1.00 97.69 590 ALA A O 1
ATOM 4446 N N . PHE A 1 591 ? 22.149 15.760 -20.783 1.00 98.00 591 PHE A N 1
ATOM 4447 C CA . PHE A 1 591 ? 23.141 14.843 -20.223 1.00 98.00 591 PHE A CA 1
ATOM 4448 C C . PHE A 1 591 ? 24.418 15.635 -19.956 1.00 98.00 591 PHE A C 1
ATOM 4450 O O . PHE A 1 591 ? 25.011 16.203 -20.870 1.00 98.00 591 PHE A O 1
ATOM 4457 N N . LEU A 1 592 ? 24.806 15.759 -18.690 1.00 97.31 592 LEU A N 1
ATOM 4458 C CA . LEU A 1 592 ? 25.884 16.646 -18.248 1.00 97.31 592 LEU A CA 1
ATOM 4459 C C . LEU A 1 592 ? 27.268 15.976 -18.230 1.00 97.31 592 LEU A C 1
ATOM 4461 O O . LEU A 1 592 ? 28.263 16.660 -18.005 1.00 97.31 592 LEU A O 1
ATOM 4465 N N . SER A 1 593 ? 27.322 14.668 -18.462 1.00 95.75 593 SER A N 1
ATOM 4466 C CA . SER A 1 593 ? 28.525 13.836 -18.533 1.00 95.75 593 SER A CA 1
ATOM 4467 C C . SER A 1 593 ? 28.502 12.992 -19.809 1.00 95.75 593 SER A C 1
ATOM 4469 O O . SER A 1 593 ? 27.486 12.964 -20.511 1.00 95.75 593 SER A O 1
ATOM 4471 N N . ASP A 1 594 ? 29.605 12.300 -20.096 1.00 96.75 594 ASP A N 1
ATOM 4472 C CA . ASP A 1 594 ? 29.624 11.248 -21.116 1.00 96.75 594 ASP A CA 1
ATOM 4473 C C . ASP A 1 594 ? 28.567 10.192 -20.781 1.00 96.75 594 ASP A C 1
ATOM 4475 O O . ASP A 1 594 ? 28.346 9.894 -19.603 1.00 96.75 594 ASP A O 1
ATOM 4479 N N . VAL A 1 595 ? 27.893 9.662 -21.803 1.00 98.06 595 VAL A N 1
ATOM 4480 C CA . VAL A 1 595 ? 26.797 8.704 -21.628 1.00 98.06 595 VAL A CA 1
ATOM 4481 C C . VAL A 1 595 ? 26.863 7.563 -22.631 1.00 98.06 595 VAL A C 1
ATOM 4483 O O . VAL A 1 595 ? 27.053 7.774 -23.830 1.00 98.06 595 VAL A O 1
ATOM 4486 N N . THR A 1 596 ? 26.625 6.353 -22.137 1.00 98.06 596 THR A N 1
ATOM 4487 C CA . THR A 1 596 ? 26.391 5.170 -22.961 1.00 98.06 596 THR A CA 1
ATOM 4488 C C . THR A 1 596 ? 24.888 4.943 -23.123 1.00 98.06 596 THR A C 1
ATOM 4490 O O . THR A 1 596 ? 24.167 4.783 -22.135 1.00 98.06 596 THR A O 1
ATOM 4493 N N . LEU A 1 597 ? 24.410 4.940 -24.366 1.00 97.62 597 LEU A N 1
ATOM 4494 C CA . LEU A 1 597 ? 23.006 4.763 -24.728 1.00 97.62 597 LEU A CA 1
ATOM 4495 C C . LEU A 1 597 ? 22.726 3.314 -25.140 1.00 97.62 597 LEU A C 1
ATOM 4497 O O . LEU A 1 597 ? 23.364 2.796 -26.058 1.00 97.62 597 LEU A O 1
ATOM 4501 N N . HIS A 1 598 ? 21.723 2.714 -24.499 1.00 95.31 598 HIS A N 1
ATOM 4502 C CA . HIS A 1 598 ? 21.258 1.341 -24.730 1.00 95.31 598 HIS A CA 1
ATOM 4503 C C . HIS A 1 598 ? 19.799 1.313 -25.199 1.00 95.31 598 HIS A C 1
ATOM 4505 O O . HIS A 1 598 ? 19.018 2.223 -24.889 1.00 95.31 598 HIS A O 1
ATOM 4511 N N . GLY A 1 599 ? 19.398 0.242 -25.888 1.00 93.38 599 GLY A N 1
ATOM 4512 C CA . GLY A 1 599 ? 18.025 0.083 -26.380 1.00 93.38 599 GLY A CA 1
ATOM 4513 C C . GLY A 1 599 ? 17.677 1.070 -27.502 1.00 93.38 599 GLY A C 1
ATOM 4514 O O . GLY A 1 599 ? 18.417 1.204 -28.471 1.00 93.38 599 GLY A O 1
ATOM 4515 N N . VAL A 1 600 ? 16.544 1.766 -27.404 1.00 94.62 600 VAL A N 1
ATOM 4516 C CA . VAL A 1 600 ? 16.069 2.763 -28.374 1.00 94.62 600 VAL A CA 1
ATOM 4517 C C . VAL A 1 600 ? 15.929 4.142 -27.724 1.00 94.62 600 VAL A C 1
ATOM 4519 O O . VAL A 1 600 ? 14.940 4.463 -27.057 1.00 94.62 600 VAL A O 1
ATOM 4522 N N . PHE A 1 601 ? 16.900 5.009 -27.992 1.00 96.38 601 PHE A N 1
ATOM 4523 C CA . PHE A 1 601 ? 16.882 6.410 -27.602 1.00 96.38 601 PHE A CA 1
ATOM 4524 C C . PHE A 1 601 ? 16.092 7.252 -28.613 1.00 96.38 601 PHE A C 1
ATOM 4526 O O . PHE A 1 601 ? 16.552 7.511 -29.731 1.00 96.38 601 PHE A O 1
ATOM 4533 N N . GLN A 1 602 ? 14.902 7.716 -28.216 1.00 95.44 602 GLN A N 1
ATOM 4534 C CA . GLN A 1 602 ? 14.095 8.631 -29.028 1.00 95.44 602 GLN A CA 1
ATOM 4535 C C . GLN A 1 602 ? 14.228 10.083 -28.556 1.00 95.44 602 GLN A C 1
ATOM 4537 O O . GLN A 1 602 ? 13.673 10.474 -27.527 1.00 95.44 602 GLN A O 1
ATOM 4542 N N . ALA A 1 603 ? 14.916 10.908 -29.344 1.00 96.19 603 ALA A N 1
ATOM 4543 C CA . ALA A 1 603 ? 15.147 12.317 -29.041 1.00 96.19 603 ALA A CA 1
ATOM 4544 C C . ALA A 1 603 ? 13.967 13.213 -29.460 1.00 96.19 603 ALA A C 1
ATOM 4546 O O . ALA A 1 603 ? 13.604 13.293 -30.637 1.00 96.19 603 ALA A O 1
ATOM 4547 N N . GLY A 1 604 ? 13.382 13.917 -28.497 1.00 96.31 604 GLY A N 1
ATOM 4548 C CA . GLY A 1 604 ? 12.443 15.015 -28.700 1.00 96.31 604 GLY A CA 1
ATOM 4549 C C . GLY A 1 604 ? 13.141 16.372 -28.831 1.00 96.31 604 GLY A C 1
ATOM 4550 O O . GLY A 1 604 ? 14.343 16.470 -29.072 1.00 96.31 604 GLY A O 1
ATOM 4551 N N . ILE A 1 605 ? 12.372 17.449 -28.662 1.00 96.62 605 ILE A N 1
ATOM 4552 C CA . ILE A 1 605 ? 12.922 18.810 -28.615 1.00 96.62 605 ILE A CA 1
ATOM 4553 C C . ILE A 1 605 ? 13.830 18.993 -27.389 1.00 96.62 605 ILE A C 1
ATOM 4555 O O . ILE A 1 605 ? 13.556 18.437 -26.331 1.00 96.62 605 ILE A O 1
ATOM 4559 N N . GLY A 1 606 ? 14.895 19.789 -27.524 1.00 95.62 606 GLY A N 1
ATOM 4560 C CA . GLY A 1 606 ? 15.689 20.265 -26.386 1.00 95.62 606 GLY A CA 1
ATOM 4561 C C . GLY A 1 606 ? 16.612 19.229 -25.737 1.00 95.62 606 GLY A C 1
ATOM 4562 O O . GLY A 1 606 ? 17.034 19.443 -24.604 1.00 95.62 606 GLY A O 1
ATOM 4563 N N . VAL A 1 607 ? 16.917 18.123 -26.421 1.00 97.62 607 VAL A N 1
ATOM 4564 C CA . VAL A 1 607 ? 17.859 17.103 -25.938 1.00 97.62 607 VAL A CA 1
ATOM 4565 C C . VAL A 1 607 ? 19.297 17.505 -26.272 1.00 97.62 607 VAL A C 1
ATOM 4567 O O . VAL A 1 607 ? 19.624 17.708 -27.442 1.00 97.62 607 VAL A O 1
ATOM 4570 N N . ASN A 1 608 ? 20.161 17.601 -25.258 1.00 96.62 608 ASN A N 1
ATOM 4571 C CA . ASN A 1 608 ? 21.558 18.021 -25.418 1.00 96.62 608 ASN A CA 1
ATOM 4572 C C . ASN A 1 608 ? 22.515 17.160 -24.583 1.00 96.62 608 ASN A C 1
ATOM 4574 O O . ASN A 1 608 ? 22.163 16.709 -23.495 1.00 96.62 608 ASN A O 1
ATOM 4578 N N . PHE A 1 609 ? 23.744 17.000 -25.066 1.00 98.31 609 PHE A N 1
ATOM 4579 C CA . PHE A 1 609 ? 24.809 16.246 -24.410 1.00 98.31 609 PHE A CA 1
ATOM 4580 C C . PHE A 1 609 ? 26.025 17.154 -24.215 1.00 98.31 609 PHE A C 1
ATOM 4582 O O . PHE A 1 609 ? 26.607 17.636 -25.186 1.00 98.31 609 PHE A O 1
ATOM 4589 N N . SER A 1 610 ? 26.389 17.409 -22.960 1.00 97.00 610 SER A N 1
ATOM 4590 C CA . SER A 1 610 ? 27.567 18.199 -22.576 1.00 97.00 610 SER A CA 1
ATOM 4591 C C . SER A 1 610 ? 28.868 17.393 -22.636 1.00 97.00 610 SER A C 1
ATOM 4593 O O . SER A 1 610 ? 29.938 17.992 -22.706 1.00 97.00 610 SER A O 1
ATOM 4595 N N . GLY A 1 611 ? 28.770 16.062 -22.595 1.00 95.38 611 GLY A N 1
ATOM 4596 C CA . GLY A 1 611 ? 29.861 15.126 -22.860 1.00 95.38 611 GLY A CA 1
ATOM 4597 C C . GLY A 1 611 ? 29.724 14.451 -24.227 1.00 95.38 611 GLY A C 1
ATOM 4598 O O . GLY A 1 611 ? 29.007 14.937 -25.110 1.00 95.38 611 GLY A O 1
ATOM 4599 N N . GLY A 1 612 ? 30.432 13.340 -24.394 1.00 96.94 612 GLY A N 1
ATOM 4600 C CA . GLY A 1 612 ? 30.326 12.432 -25.529 1.00 96.94 612 GLY A CA 1
ATOM 4601 C C . GLY A 1 612 ? 29.214 11.389 -25.383 1.00 96.94 612 GLY A C 1
ATOM 4602 O O . GLY A 1 612 ? 28.586 11.241 -24.333 1.00 96.94 612 GLY A O 1
ATOM 4603 N N . ILE A 1 613 ? 28.977 10.656 -26.467 1.00 98.38 613 ILE A N 1
ATOM 4604 C CA . ILE A 1 613 ? 28.016 9.556 -26.552 1.00 98.38 613 ILE A CA 1
ATOM 4605 C C . ILE A 1 613 ? 28.749 8.286 -26.968 1.00 98.38 613 ILE A C 1
ATOM 4607 O O . ILE A 1 613 ? 29.439 8.277 -27.986 1.00 98.38 613 ILE A O 1
ATOM 4611 N N . VAL A 1 614 ? 28.500 7.192 -26.256 1.00 98.25 614 VAL A N 1
ATOM 4612 C CA . VAL A 1 614 ? 28.706 5.833 -26.767 1.00 98.25 614 VAL A CA 1
ATOM 4613 C C . VAL A 1 614 ? 27.335 5.249 -27.091 1.00 98.25 614 VAL A C 1
ATOM 4615 O O . VAL A 1 614 ? 26.503 5.077 -26.209 1.00 98.25 614 VAL A O 1
ATOM 4618 N N . ASN A 1 615 ? 27.047 4.997 -28.363 1.00 97.75 615 ASN A N 1
ATOM 4619 C CA . ASN A 1 615 ? 25.783 4.409 -28.793 1.00 97.75 615 ASN A CA 1
ATOM 4620 C C . ASN A 1 615 ? 25.942 2.905 -29.013 1.00 97.75 615 ASN A C 1
ATOM 4622 O O . ASN A 1 615 ? 26.489 2.505 -30.043 1.00 97.75 615 ASN A O 1
ATOM 4626 N N . GLU A 1 616 ? 25.416 2.101 -28.092 1.00 94.50 616 GLU A N 1
ATOM 4627 C CA . GLU A 1 616 ? 25.306 0.641 -28.237 1.00 94.50 616 GLU A CA 1
ATOM 4628 C C . GLU A 1 616 ? 23.942 0.221 -28.811 1.00 94.50 616 GLU A C 1
ATOM 4630 O O . GLU A 1 616 ? 23.817 -0.835 -29.423 1.00 94.50 616 GLU A O 1
ATOM 4635 N N . GLY A 1 617 ? 22.932 1.089 -28.702 1.00 93.31 617 GLY A N 1
ATOM 4636 C CA . GLY A 1 617 ? 21.582 0.853 -29.208 1.00 93.31 617 GLY A CA 1
ATOM 4637 C C . GLY A 1 617 ? 21.229 1.630 -30.484 1.00 93.31 617 GLY A C 1
ATOM 4638 O O . GLY A 1 617 ? 22.003 1.769 -31.436 1.00 93.31 617 GLY A O 1
ATOM 4639 N N . MET A 1 618 ? 20.003 2.143 -30.527 1.00 95.25 618 MET A N 1
ATOM 4640 C CA . MET A 1 618 ? 19.450 2.919 -31.631 1.00 95.25 618 MET A CA 1
ATOM 4641 C C . MET A 1 618 ? 19.170 4.361 -31.203 1.00 95.25 618 MET A C 1
ATOM 4643 O O . MET A 1 618 ? 18.382 4.595 -30.292 1.00 95.25 618 MET A O 1
ATOM 4647 N N . ILE A 1 619 ? 19.722 5.338 -31.923 1.00 96.94 619 ILE A N 1
ATOM 4648 C CA . ILE A 1 619 ? 19.366 6.757 -31.805 1.00 96.94 619 ILE A CA 1
ATOM 4649 C C . ILE A 1 619 ? 18.456 7.137 -32.969 1.00 96.94 619 ILE A C 1
ATOM 4651 O O . ILE A 1 619 ? 18.834 7.032 -34.141 1.00 96.94 619 ILE A O 1
ATOM 4655 N N . LYS A 1 620 ? 17.272 7.654 -32.641 1.00 95.62 620 LYS A N 1
ATOM 4656 C CA . LYS A 1 620 ? 16.341 8.246 -33.607 1.00 95.62 620 LYS A CA 1
ATOM 4657 C C . LYS A 1 620 ? 15.625 9.459 -33.015 1.00 95.62 620 LYS A C 1
ATOM 4659 O O . LYS A 1 620 ? 15.605 9.655 -31.804 1.00 95.62 620 LYS A O 1
ATOM 4664 N N . ASN A 1 621 ? 15.021 10.303 -33.845 1.00 94.88 621 ASN A N 1
ATOM 4665 C CA . ASN A 1 621 ? 14.115 11.344 -33.350 1.00 94.88 621 ASN A CA 1
ATOM 4666 C C . ASN A 1 621 ? 12.767 10.739 -32.925 1.00 94.88 621 ASN A C 1
ATOM 4668 O O . ASN A 1 621 ? 12.335 9.698 -33.425 1.00 94.88 621 ASN A O 1
ATOM 4672 N N . ARG A 1 622 ? 12.056 11.418 -32.028 1.00 92.12 622 ARG A N 1
ATOM 4673 C CA . ARG A 1 622 ? 10.673 11.073 -31.688 1.00 92.12 622 ARG A CA 1
ATOM 4674 C C . ARG A 1 622 ? 9.803 11.122 -32.950 1.00 92.12 622 ARG A C 1
ATOM 4676 O O . ARG A 1 622 ? 9.895 12.065 -33.735 1.00 92.12 622 ARG A O 1
ATOM 4683 N N . GLY A 1 623 ? 8.908 10.148 -33.109 1.00 88.06 623 GLY A N 1
ATOM 4684 C CA . GLY A 1 623 ? 8.100 9.948 -34.323 1.00 88.06 623 GLY A CA 1
ATOM 4685 C C . GLY A 1 623 ? 7.067 11.036 -34.658 1.00 88.06 623 GLY A C 1
ATOM 4686 O O . GLY A 1 623 ? 6.301 10.864 -35.598 1.00 88.06 623 GLY A O 1
ATOM 4687 N N . VAL A 1 624 ? 7.025 12.154 -33.924 1.00 91.06 624 VAL A N 1
ATOM 4688 C CA . VAL A 1 624 ? 5.999 13.206 -34.073 1.00 91.06 624 VAL A CA 1
ATOM 4689 C C . VAL A 1 624 ? 6.483 14.470 -34.792 1.00 91.06 624 VAL A C 1
ATOM 4691 O O . VAL A 1 624 ? 5.651 15.250 -35.251 1.00 91.06 624 VAL A O 1
ATOM 4694 N N . ASN A 1 625 ? 7.796 14.715 -34.881 1.00 94.31 625 ASN A N 1
ATOM 4695 C CA . ASN A 1 625 ? 8.356 15.863 -35.605 1.00 94.31 625 ASN A CA 1
ATOM 4696 C C . ASN A 1 625 ? 9.841 15.644 -35.940 1.00 94.31 625 ASN A C 1
ATOM 4698 O O . ASN A 1 625 ? 10.478 14.711 -35.445 1.00 94.31 625 ASN A O 1
ATOM 4702 N N . SER A 1 626 ? 10.401 16.527 -36.767 1.00 96.44 626 SER A N 1
ATOM 4703 C CA . SER A 1 626 ? 11.846 16.601 -36.979 1.00 96.44 626 SER A CA 1
ATOM 4704 C C . SER A 1 626 ? 12.498 17.245 -35.760 1.00 96.44 626 SER A C 1
ATOM 4706 O O . SER A 1 626 ? 12.132 18.355 -35.370 1.00 96.44 626 SER A O 1
ATOM 4708 N N . TYR A 1 627 ? 13.464 16.552 -35.171 1.00 96.75 627 TYR A N 1
ATOM 4709 C CA . TYR A 1 627 ? 14.195 17.006 -33.992 1.00 96.75 627 TYR A CA 1
ATOM 4710 C C . TYR A 1 627 ? 15.691 16.812 -34.201 1.00 96.75 627 TYR A C 1
ATOM 4712 O O . TYR A 1 627 ? 16.129 16.146 -35.143 1.00 96.75 627 TYR A O 1
ATOM 4720 N N . GLY A 1 628 ? 16.487 17.419 -33.330 1.00 95.31 628 GLY A N 1
ATOM 4721 C CA . GLY A 1 628 ? 17.920 17.220 -33.351 1.00 95.31 628 GLY A CA 1
ATOM 4722 C C . GLY A 1 628 ? 18.516 17.143 -31.964 1.00 95.31 628 GLY A C 1
ATOM 4723 O O . GLY A 1 628 ? 17.892 17.563 -30.991 1.00 95.31 628 GLY A O 1
ATOM 4724 N N . ILE A 1 629 ? 19.723 16.596 -31.920 1.00 97.62 629 ILE A N 1
ATOM 4725 C CA . ILE A 1 629 ? 20.556 16.528 -30.726 1.00 97.62 629 ILE A CA 1
ATOM 4726 C C . ILE A 1 629 ? 21.849 17.298 -30.971 1.00 97.62 629 ILE A C 1
ATOM 4728 O O . ILE A 1 629 ? 22.383 17.301 -32.086 1.00 97.62 629 ILE A O 1
ATOM 4732 N N . GLN A 1 630 ? 22.351 17.943 -29.925 1.00 96.94 630 GLN A N 1
ATOM 4733 C CA . GLN A 1 630 ? 23.680 18.541 -29.914 1.00 96.94 630 GLN A CA 1
ATOM 4734 C C . GLN A 1 630 ? 24.579 17.755 -28.965 1.00 96.94 630 GLN A C 1
ATOM 4736 O O . GLN A 1 630 ? 24.190 17.499 -27.826 1.00 96.94 630 GLN A O 1
ATOM 4741 N N . VAL A 1 631 ? 25.777 17.410 -29.430 1.00 98.38 631 VAL A N 1
ATOM 4742 C CA . VAL A 1 631 ? 26.787 16.675 -28.668 1.00 98.38 631 VAL A CA 1
ATOM 4743 C C . VAL A 1 631 ? 28.056 17.506 -28.602 1.00 98.38 631 VAL A C 1
ATOM 4745 O O . VAL A 1 631 ? 28.633 17.854 -29.633 1.00 98.38 631 VAL A O 1
ATOM 4748 N N . GLN A 1 632 ? 28.451 17.874 -27.386 1.00 97.56 632 GLN A N 1
ATOM 4749 C CA . GLN A 1 632 ? 29.649 18.674 -27.142 1.00 97.56 632 GLN A CA 1
ATOM 4750 C C . GLN A 1 632 ? 30.927 17.838 -27.286 1.00 97.56 632 GLN A C 1
ATOM 4752 O O . GLN A 1 632 ? 31.917 18.341 -27.811 1.00 97.56 632 GLN A O 1
ATOM 4757 N N . GLY A 1 633 ? 30.897 16.580 -26.834 1.00 96.56 633 GLY A N 1
ATOM 4758 C CA . GLY A 1 633 ? 32.009 15.638 -26.948 1.00 96.56 633 GLY A CA 1
ATOM 4759 C C . GLY A 1 633 ? 31.951 14.764 -28.201 1.00 96.56 633 GLY A C 1
ATOM 4760 O O . GLY A 1 633 ? 31.305 15.104 -29.198 1.00 96.56 633 GLY A O 1
ATOM 4761 N N . ASP A 1 634 ? 32.642 13.631 -28.122 1.00 98.19 634 ASP A N 1
ATOM 4762 C CA . ASP A 1 634 ? 32.781 12.675 -29.219 1.00 98.19 634 ASP A CA 1
ATOM 4763 C C . ASP A 1 634 ? 31.548 11.764 -29.333 1.00 98.19 634 ASP A C 1
ATOM 4765 O O . ASP A 1 634 ? 30.863 11.502 -28.346 1.00 98.19 634 ASP A O 1
ATOM 4769 N N . ILE A 1 635 ? 31.268 11.239 -30.526 1.00 98.62 635 ILE A N 1
ATOM 4770 C CA . ILE A 1 635 ? 30.269 10.182 -30.733 1.00 98.62 635 ILE A CA 1
ATOM 4771 C C . ILE A 1 635 ? 30.972 8.899 -31.168 1.00 98.62 635 ILE A C 1
ATOM 4773 O O . ILE A 1 635 ? 31.513 8.828 -32.271 1.00 98.62 635 ILE A O 1
ATOM 4777 N N . HIS A 1 636 ? 30.889 7.861 -30.341 1.00 98.38 636 HIS A N 1
ATOM 4778 C CA . HIS A 1 636 ? 31.219 6.483 -30.689 1.00 98.38 636 HIS A CA 1
ATOM 4779 C C . HIS A 1 636 ? 29.930 5.744 -31.043 1.00 98.38 636 HIS A C 1
ATOM 4781 O O . HIS A 1 636 ? 29.105 5.476 -30.176 1.00 98.38 636 HIS A O 1
ATOM 4787 N N . ASN A 1 637 ? 29.728 5.422 -32.317 1.00 98.00 637 ASN A N 1
ATOM 4788 C CA . ASN A 1 637 ? 28.546 4.695 -32.769 1.00 98.00 637 ASN A CA 1
ATOM 4789 C C . ASN A 1 637 ? 28.872 3.223 -33.034 1.00 98.00 637 ASN A C 1
ATOM 4791 O O . ASN A 1 637 ? 29.501 2.923 -34.049 1.00 98.00 637 ASN A O 1
ATOM 4795 N N . ASN A 1 638 ? 28.396 2.325 -32.171 1.00 94.06 638 ASN A N 1
ATOM 4796 C CA . ASN A 1 638 ? 28.441 0.872 -32.362 1.00 94.06 638 ASN A CA 1
ATOM 4797 C C . ASN A 1 638 ? 27.096 0.305 -32.849 1.00 94.06 638 ASN A C 1
ATOM 4799 O O . ASN A 1 638 ? 27.082 -0.704 -33.551 1.00 94.06 638 ASN A O 1
ATOM 4803 N N . GLY A 1 639 ? 25.987 0.988 -32.557 1.00 93.56 639 GLY A N 1
ATOM 4804 C CA . GLY A 1 639 ? 24.642 0.589 -32.968 1.00 93.56 639 GLY A CA 1
ATOM 4805 C C . GLY A 1 639 ? 24.116 1.289 -34.231 1.00 93.56 639 GLY A C 1
ATOM 4806 O O . GLY A 1 639 ? 24.765 1.326 -35.282 1.00 93.56 639 GLY A O 1
ATOM 4807 N N . ILE A 1 640 ? 22.888 1.813 -34.163 1.00 94.75 640 ILE A N 1
ATOM 4808 C CA . ILE A 1 640 ? 22.186 2.445 -35.292 1.00 94.75 640 ILE A CA 1
ATOM 4809 C C . ILE A 1 640 ? 21.865 3.908 -34.992 1.00 94.75 640 ILE A C 1
ATOM 4811 O O . ILE A 1 640 ? 21.268 4.234 -33.976 1.00 94.75 640 ILE A O 1
ATOM 4815 N N . ILE A 1 641 ? 22.161 4.791 -35.939 1.00 97.56 641 ILE A N 1
ATOM 4816 C CA . ILE A 1 641 ? 21.685 6.174 -35.957 1.00 97.56 641 ILE A CA 1
ATOM 4817 C C . ILE A 1 641 ? 20.822 6.356 -37.200 1.00 97.56 641 ILE A C 1
ATOM 4819 O O . ILE A 1 641 ? 21.301 6.158 -38.317 1.00 97.56 641 ILE A O 1
ATOM 4823 N N . MET A 1 642 ? 19.559 6.747 -37.039 1.00 95.88 642 MET A N 1
ATOM 4824 C CA . MET A 1 642 ? 18.628 6.872 -38.165 1.00 95.88 642 MET A CA 1
ATOM 4825 C C . MET A 1 642 ? 17.563 7.948 -37.954 1.00 95.88 642 MET A C 1
ATOM 4827 O O . MET A 1 642 ? 17.331 8.434 -36.849 1.00 95.88 642 MET A O 1
ATOM 4831 N N . ASN A 1 643 ? 16.896 8.318 -39.044 1.00 94.75 643 ASN A N 1
ATOM 4832 C CA . ASN A 1 643 ? 15.624 9.025 -38.952 1.00 94.75 643 ASN A CA 1
ATOM 4833 C C . ASN A 1 643 ? 14.549 8.070 -38.430 1.00 94.75 643 ASN A C 1
ATOM 4835 O O . ASN A 1 643 ? 14.562 6.885 -38.752 1.00 94.75 643 ASN A O 1
ATOM 4839 N N . ASN A 1 644 ? 13.594 8.601 -37.680 1.00 92.00 644 ASN A N 1
ATOM 4840 C CA . ASN A 1 644 ? 12.312 7.937 -37.486 1.00 92.00 644 ASN A CA 1
ATOM 4841 C C . ASN A 1 644 ? 11.377 8.332 -38.653 1.00 92.00 644 ASN A C 1
ATOM 4843 O O . ASN A 1 644 ? 11.834 8.549 -39.773 1.00 92.00 644 ASN A O 1
ATOM 4847 N N . VAL A 1 645 ? 10.078 8.511 -38.399 1.00 89.69 645 VAL A N 1
ATOM 4848 C CA . VAL A 1 645 ? 9.111 9.037 -39.386 1.00 89.69 645 VAL A CA 1
ATOM 4849 C C . VAL A 1 645 ? 9.525 10.407 -39.953 1.00 89.69 645 VAL A C 1
ATOM 4851 O O . VAL A 1 645 ? 9.310 10.697 -41.128 1.00 89.69 645 VAL A O 1
ATOM 4854 N N . TYR A 1 646 ? 10.128 11.256 -39.117 1.00 93.69 646 TYR A N 1
ATOM 4855 C CA . TYR A 1 646 ? 10.607 12.596 -39.475 1.00 93.69 646 TYR A CA 1
ATOM 4856 C C . TYR A 1 646 ? 12.138 12.685 -39.409 1.00 93.69 646 TYR A C 1
ATOM 4858 O O . TYR A 1 646 ? 12.805 11.721 -39.052 1.00 93.69 646 TYR A O 1
ATOM 4866 N N . LEU A 1 647 ? 12.705 13.851 -39.722 1.00 96.69 647 LEU A N 1
ATOM 4867 C CA . LEU A 1 647 ? 14.143 14.025 -39.922 1.00 96.69 647 LEU A CA 1
ATOM 4868 C C . LEU A 1 647 ? 14.908 14.227 -38.602 1.00 96.69 647 LEU A C 1
ATOM 4870 O O . LEU A 1 647 ? 14.540 15.082 -37.794 1.00 96.69 647 LEU A O 1
ATOM 4874 N N . LEU A 1 648 ? 16.012 13.496 -38.429 1.00 97.56 648 LEU A N 1
ATOM 4875 C CA . LEU A 1 648 ? 16.968 13.649 -37.331 1.00 97.56 648 LEU A CA 1
ATOM 4876 C C . LEU A 1 648 ? 18.178 14.486 -37.769 1.00 97.56 648 LEU A C 1
ATOM 4878 O O . LEU A 1 648 ? 18.899 14.123 -38.705 1.00 97.56 648 LEU A O 1
ATOM 4882 N N . THR A 1 649 ? 18.438 15.576 -37.046 1.00 98.12 649 THR A N 1
ATOM 4883 C CA . THR A 1 649 ? 19.680 16.357 -37.177 1.00 98.12 649 THR A CA 1
ATOM 4884 C C . THR A 1 649 ? 20.609 16.101 -35.993 1.00 98.12 649 THR A C 1
ATOM 4886 O O . THR A 1 649 ? 20.167 16.124 -34.851 1.00 98.12 649 THR A O 1
ATOM 4889 N N . ILE A 1 650 ? 21.895 15.880 -36.245 1.00 98.44 650 ILE A N 1
ATOM 4890 C CA . ILE A 1 650 ? 22.907 15.712 -35.198 1.00 98.44 650 ILE A CA 1
ATOM 4891 C C . ILE A 1 650 ? 23.971 16.783 -35.392 1.00 98.44 650 ILE A C 1
ATOM 4893 O O . ILE A 1 650 ? 24.576 16.852 -36.458 1.00 98.44 650 ILE A O 1
ATOM 4897 N N . THR A 1 651 ? 24.212 17.600 -34.372 1.00 98.12 651 THR A N 1
ATOM 4898 C CA . THR A 1 651 ? 25.327 18.555 -34.351 1.00 98.12 651 THR A CA 1
ATOM 4899 C C . THR A 1 651 ? 26.393 18.050 -33.388 1.00 98.12 651 THR A C 1
ATOM 4901 O O . THR A 1 651 ? 26.091 17.825 -32.219 1.00 98.12 651 THR A O 1
ATOM 4904 N N . VAL A 1 652 ? 27.624 17.882 -33.867 1.00 98.19 652 VAL A N 1
ATOM 4905 C CA . VAL A 1 652 ? 28.749 17.310 -33.111 1.00 98.19 652 VAL A CA 1
ATOM 4906 C C . VAL A 1 652 ? 29.883 18.322 -33.033 1.00 98.19 652 VAL A C 1
ATOM 4908 O O . VAL A 1 652 ? 30.333 18.840 -34.062 1.00 98.19 652 VAL A O 1
ATOM 4911 N N . LEU A 1 653 ? 30.344 18.612 -31.817 1.00 97.75 653 LEU A N 1
ATOM 4912 C CA . LEU A 1 653 ? 31.459 19.527 -31.567 1.00 97.75 653 LEU A CA 1
ATOM 4913 C C . LEU A 1 653 ? 32.782 18.788 -31.301 1.00 97.75 653 LEU A C 1
ATOM 4915 O O . LEU A 1 653 ? 33.834 19.376 -31.555 1.00 97.75 653 LEU A O 1
ATOM 4919 N N . GLY A 1 654 ? 32.729 17.520 -30.879 1.00 97.25 654 GLY A N 1
ATOM 4920 C CA . GLY A 1 654 ? 33.873 16.604 -30.803 1.00 97.25 654 GLY A CA 1
ATOM 4921 C C . GLY A 1 654 ? 34.036 15.721 -32.044 1.00 97.25 654 GLY A C 1
ATOM 4922 O O . GLY A 1 654 ? 33.550 16.040 -33.130 1.00 97.25 654 GLY A O 1
ATOM 4923 N N . ASP A 1 655 ? 34.727 14.604 -31.895 1.00 98.25 655 ASP A N 1
ATOM 4924 C CA . ASP A 1 655 ? 35.036 13.670 -32.974 1.00 98.25 655 ASP A CA 1
ATOM 4925 C C . ASP A 1 655 ? 33.919 12.638 -33.201 1.00 98.25 655 ASP A C 1
ATOM 4927 O O . ASP A 1 655 ? 33.046 12.409 -32.367 1.00 98.25 655 ASP A O 1
ATOM 4931 N N . ILE A 1 656 ? 33.927 11.990 -34.364 1.00 98.62 656 ILE A N 1
ATOM 4932 C CA . ILE A 1 656 ? 33.005 10.910 -34.717 1.00 98.62 656 ILE A CA 1
ATOM 4933 C C . ILE A 1 656 ? 33.805 9.635 -34.959 1.00 98.62 656 ILE A C 1
ATOM 4935 O O . ILE A 1 656 ? 34.701 9.617 -35.798 1.00 98.62 656 ILE A O 1
ATOM 4939 N N . TYR A 1 657 ? 33.414 8.545 -34.306 1.00 98.44 657 TYR A N 1
ATOM 4940 C CA . TYR A 1 657 ? 33.936 7.200 -34.519 1.00 98.44 657 TYR A CA 1
ATOM 4941 C C . TYR A 1 657 ? 32.765 6.287 -34.869 1.00 98.44 657 TYR A C 1
ATOM 4943 O O . TYR A 1 657 ? 31.928 5.975 -34.024 1.00 98.44 657 TYR A O 1
ATOM 4951 N N . ASN A 1 658 ? 32.669 5.882 -36.132 1.00 97.88 658 ASN A N 1
ATOM 4952 C CA . ASN A 1 658 ? 31.534 5.109 -36.619 1.00 97.88 658 ASN A CA 1
ATOM 4953 C C . ASN A 1 658 ? 31.929 3.658 -36.897 1.00 97.88 658 ASN A C 1
ATOM 4955 O O . ASN A 1 658 ? 32.662 3.393 -37.846 1.00 97.88 658 ASN A O 1
ATOM 4959 N N . ASN A 1 659 ? 31.404 2.732 -36.099 1.00 94.75 659 ASN A N 1
ATOM 4960 C CA . ASN A 1 659 ? 31.499 1.280 -36.273 1.00 94.75 659 ASN A CA 1
ATOM 4961 C C . ASN A 1 659 ? 30.135 0.637 -36.617 1.00 94.75 659 ASN A C 1
ATOM 4963 O O . ASN A 1 659 ? 30.070 -0.508 -37.063 1.00 94.75 659 ASN A O 1
ATOM 4967 N N . GLY A 1 660 ? 29.045 1.389 -36.450 1.00 93.06 660 GLY A N 1
ATOM 4968 C CA . GLY A 1 660 ? 27.675 0.959 -36.701 1.00 93.06 660 GLY A CA 1
ATOM 4969 C C . GLY A 1 660 ? 27.053 1.513 -37.988 1.00 93.06 660 GLY A C 1
ATOM 4970 O O . GLY A 1 660 ? 27.732 1.897 -38.948 1.00 93.06 660 GLY A O 1
ATOM 4971 N N . THR A 1 661 ? 25.720 1.554 -38.011 1.00 94.69 661 THR A N 1
ATOM 4972 C CA . THR A 1 661 ? 24.933 2.156 -39.100 1.00 94.69 661 THR A CA 1
ATOM 4973 C C . THR A 1 661 ? 24.643 3.619 -38.786 1.00 94.69 661 THR A C 1
ATOM 4975 O O . THR A 1 661 ? 24.203 3.932 -37.684 1.00 94.69 661 THR A O 1
ATOM 4978 N N . TRP A 1 662 ? 24.838 4.519 -39.755 1.00 97.75 662 TRP A N 1
ATOM 4979 C CA . TRP A 1 662 ? 24.568 5.950 -39.588 1.00 97.75 662 TRP A CA 1
ATOM 4980 C C . TRP A 1 662 ? 23.859 6.525 -40.821 1.00 97.75 662 TRP A C 1
ATOM 4982 O O . TRP A 1 662 ? 24.481 6.801 -41.846 1.00 97.75 662 TRP A O 1
ATOM 4992 N N . ALA A 1 663 ? 22.544 6.710 -40.723 1.00 96.25 663 ALA A N 1
ATOM 4993 C CA . ALA A 1 663 ? 21.640 7.073 -41.817 1.00 96.25 663 ALA A CA 1
ATOM 4994 C C . ALA A 1 663 ? 20.589 8.134 -41.411 1.00 96.25 663 ALA A C 1
ATOM 4996 O O . ALA A 1 663 ? 19.437 8.094 -41.845 1.00 96.25 663 ALA A O 1
ATOM 4997 N N . ASN A 1 664 ? 20.960 9.091 -40.557 1.00 97.12 664 ASN A N 1
ATOM 4998 C CA . ASN A 1 664 ? 20.118 10.252 -40.251 1.00 97.12 664 ASN A CA 1
ATOM 4999 C C . ASN A 1 664 ? 20.036 11.239 -41.433 1.00 97.12 664 ASN A C 1
ATOM 5001 O O . ASN A 1 664 ? 20.740 11.121 -42.431 1.00 97.12 664 ASN A O 1
ATOM 5005 N N . TYR A 1 665 ? 19.170 12.244 -41.324 1.00 97.69 665 TYR A N 1
ATOM 5006 C CA . TYR A 1 665 ? 18.993 13.261 -42.358 1.00 97.69 665 TYR A CA 1
ATOM 5007 C C . TYR A 1 665 ? 20.230 14.150 -42.515 1.00 97.69 665 TYR A C 1
ATOM 5009 O O . TYR A 1 665 ? 20.723 14.322 -43.633 1.00 97.69 665 TYR A O 1
ATOM 5017 N N . LEU A 1 666 ? 20.720 14.713 -41.406 1.00 98.06 666 LEU A N 1
ATOM 5018 C CA . LEU A 1 666 ? 21.798 15.696 -41.421 1.00 98.06 666 LEU A CA 1
ATOM 5019 C C . LEU A 1 666 ? 22.712 15.576 -40.199 1.00 98.06 666 LEU A C 1
ATOM 5021 O O . LEU A 1 666 ? 22.260 15.724 -39.068 1.00 98.06 666 LEU A O 1
ATOM 5025 N N . THR A 1 667 ? 24.007 15.407 -40.436 1.00 98.50 667 THR A N 1
ATOM 5026 C CA . THR A 1 667 ? 25.066 15.503 -39.427 1.00 98.50 667 THR A CA 1
ATOM 5027 C C . THR A 1 667 ? 25.897 16.755 -39.689 1.00 98.50 667 THR A C 1
ATOM 5029 O O . THR A 1 667 ? 26.351 16.971 -40.811 1.00 98.50 667 THR A O 1
ATOM 5032 N N . ILE A 1 668 ? 26.091 17.593 -38.674 1.00 98.38 668 ILE A N 1
ATOM 5033 C CA . ILE A 1 668 ? 26.854 18.842 -38.745 1.00 98.38 668 ILE A CA 1
ATOM 5034 C C . ILE A 1 668 ? 28.057 18.726 -37.812 1.00 98.38 668 ILE A C 1
ATOM 5036 O O . ILE A 1 668 ? 27.884 18.511 -36.616 1.00 98.38 668 ILE A O 1
ATOM 5040 N N . LEU A 1 669 ? 29.263 18.892 -38.349 1.00 98.12 669 LEU A N 1
ATOM 5041 C CA . LEU A 1 669 ? 30.483 19.050 -37.564 1.00 98.12 669 LEU A CA 1
ATOM 5042 C C . LEU A 1 669 ? 30.722 20.540 -37.313 1.00 98.12 669 LEU A C 1
ATOM 5044 O O . LEU A 1 669 ? 31.057 21.273 -38.245 1.00 98.12 669 LEU A O 1
ATOM 5048 N N . ASP A 1 670 ? 30.550 20.967 -36.063 1.00 96.06 670 ASP A N 1
ATOM 5049 C CA . ASP A 1 670 ? 30.523 22.377 -35.644 1.00 96.06 670 ASP A CA 1
ATOM 5050 C C . ASP A 1 670 ? 31.504 22.685 -34.491 1.00 96.06 670 ASP A C 1
ATOM 5052 O O . ASP A 1 670 ? 31.331 23.623 -33.719 1.00 96.06 670 ASP A O 1
ATOM 5056 N N . GLY A 1 671 ? 32.554 21.875 -34.328 1.00 93.56 671 GLY A N 1
ATOM 5057 C CA . GLY A 1 671 ? 33.597 22.126 -33.329 1.00 93.56 671 GLY A CA 1
ATOM 5058 C C . GLY A 1 671 ? 34.367 23.439 -33.555 1.00 93.56 671 GLY A C 1
ATOM 5059 O O . GLY A 1 671 ? 34.299 24.076 -34.605 1.00 93.56 671 GLY A O 1
ATOM 5060 N N . THR A 1 672 ? 35.167 23.851 -32.574 1.00 91.50 672 THR A N 1
ATOM 5061 C CA . THR A 1 672 ? 36.043 25.039 -32.708 1.00 91.50 672 THR A CA 1
ATOM 5062 C C . THR A 1 672 ? 37.516 24.683 -32.910 1.00 91.50 672 THR A C 1
ATOM 5064 O O . THR A 1 672 ? 38.313 25.534 -33.305 1.00 91.50 672 THR A O 1
ATOM 5067 N N . THR A 1 673 ? 37.872 23.420 -32.689 1.00 93.69 673 THR A N 1
ATOM 5068 C CA . THR A 1 673 ? 39.190 22.833 -32.944 1.00 93.69 673 THR A CA 1
ATOM 5069 C C . THR A 1 673 ? 39.143 21.937 -34.176 1.00 93.69 673 THR A C 1
ATOM 5071 O O . THR A 1 673 ? 38.095 21.800 -34.813 1.00 93.69 673 THR A O 1
ATOM 5074 N N . ASP A 1 674 ? 40.273 21.330 -34.527 1.00 97.12 674 ASP A N 1
ATOM 5075 C CA . ASP A 1 674 ? 40.273 20.250 -35.509 1.00 97.12 674 ASP A CA 1
ATOM 5076 C C . ASP A 1 674 ? 39.341 19.114 -35.039 1.00 97.12 674 ASP A C 1
ATOM 5078 O O . ASP A 1 674 ? 39.245 18.870 -33.835 1.00 97.12 674 ASP A O 1
ATOM 5082 N N . GLN A 1 675 ? 38.636 18.478 -35.979 1.00 97.75 675 GLN A N 1
ATOM 5083 C CA . GLN A 1 675 ? 37.729 17.347 -35.722 1.00 97.75 675 GLN A CA 1
ATOM 5084 C C . GLN A 1 675 ? 38.077 16.154 -36.619 1.00 97.75 675 GLN A C 1
ATOM 5086 O O . GLN A 1 675 ? 38.572 16.320 -37.739 1.00 97.75 675 GLN A O 1
ATOM 5091 N N . HIS A 1 676 ? 37.749 14.954 -36.161 1.00 98.25 676 HIS A N 1
ATOM 5092 C CA . HIS A 1 676 ? 37.959 13.694 -36.860 1.00 98.25 676 HIS A CA 1
ATOM 5093 C C . HIS A 1 676 ? 36.635 12.971 -37.128 1.00 98.25 676 HIS A C 1
ATOM 5095 O O . HIS A 1 676 ? 35.755 12.902 -36.279 1.00 98.25 676 HIS A O 1
ATOM 5101 N N . ILE A 1 677 ? 36.514 12.390 -38.320 1.00 98.44 677 ILE A N 1
ATOM 5102 C CA . ILE A 1 677 ? 35.534 11.360 -38.662 1.00 98.44 677 ILE A CA 1
ATOM 5103 C C . ILE A 1 677 ? 36.326 10.083 -38.936 1.00 98.44 677 ILE A C 1
ATOM 5105 O O . ILE A 1 677 ? 36.977 9.958 -39.975 1.00 98.44 677 ILE A O 1
ATOM 5109 N N . VAL A 1 678 ? 36.279 9.143 -37.999 1.00 98.50 678 VAL A N 1
ATOM 5110 C CA . VAL A 1 678 ? 36.941 7.843 -38.071 1.00 98.50 678 VAL A CA 1
ATOM 5111 C C . VAL A 1 678 ? 35.917 6.788 -38.480 1.00 98.50 678 VAL A C 1
ATOM 5113 O O . VAL A 1 678 ? 35.008 6.446 -37.724 1.00 98.50 678 VAL A O 1
ATOM 5116 N N . LEU A 1 679 ? 36.067 6.260 -39.690 1.00 98.00 679 LEU A N 1
ATOM 5117 C CA . LEU A 1 679 ? 35.248 5.177 -40.223 1.00 98.00 679 LEU A CA 1
ATOM 5118 C C . LEU A 1 679 ? 35.887 3.843 -39.825 1.00 98.00 679 LEU A C 1
ATOM 5120 O O . LEU A 1 679 ? 36.941 3.462 -40.340 1.00 98.00 679 LEU A O 1
ATOM 5124 N N . ILE A 1 680 ? 35.281 3.136 -38.877 1.00 95.88 680 ILE A N 1
ATOM 5125 C CA . ILE A 1 680 ? 35.786 1.850 -38.396 1.00 95.88 680 ILE A CA 1
ATOM 5126 C C . ILE A 1 680 ? 35.304 0.760 -39.351 1.00 95.88 680 ILE A C 1
ATOM 5128 O O . ILE A 1 680 ? 34.123 0.687 -39.679 1.00 95.88 680 ILE A O 1
ATOM 5132 N N . ASN A 1 681 ? 36.227 -0.065 -39.849 1.00 91.25 681 ASN A N 1
ATOM 5133 C CA . ASN A 1 681 ? 35.952 -1.113 -40.838 1.00 91.25 681 ASN A CA 1
ATOM 5134 C C . ASN A 1 681 ? 35.201 -0.609 -42.085 1.00 91.25 681 ASN A C 1
ATOM 5136 O O . ASN A 1 681 ? 34.395 -1.328 -42.674 1.00 91.25 681 ASN A O 1
ATOM 5140 N N . GLY A 1 682 ? 35.457 0.643 -42.477 1.00 90.81 682 GLY A N 1
ATOM 5141 C CA . GLY A 1 682 ? 34.854 1.278 -43.649 1.00 90.81 682 GLY A CA 1
ATOM 5142 C C . GLY A 1 682 ? 33.365 1.602 -43.518 1.00 90.81 682 GLY A C 1
ATOM 5143 O O . GLY A 1 682 ? 32.683 1.825 -44.521 1.00 90.81 682 GLY A O 1
ATOM 5144 N N . ARG A 1 683 ? 32.829 1.626 -42.291 1.00 94.31 683 ARG A N 1
ATOM 5145 C CA . ARG A 1 683 ? 31.426 1.960 -42.019 1.00 94.31 683 ARG A CA 1
ATOM 5146 C C . ARG A 1 683 ? 31.158 3.429 -42.334 1.00 94.31 683 ARG A C 1
ATOM 5148 O O . ARG A 1 683 ? 31.442 4.316 -41.534 1.00 94.31 683 ARG A O 1
ATOM 5155 N N . SER A 1 684 ? 30.601 3.680 -43.515 1.00 96.56 684 SER A N 1
ATOM 5156 C CA . SER A 1 684 ? 30.279 5.021 -44.007 1.00 96.56 684 SER A CA 1
ATOM 5157 C C . SER A 1 684 ? 29.154 5.702 -43.225 1.00 96.56 684 SER A C 1
ATOM 5159 O O . SER A 1 684 ? 28.246 5.033 -42.732 1.00 96.56 684 SER A O 1
ATOM 5161 N N . ILE A 1 685 ? 29.139 7.035 -43.245 1.00 97.88 685 ILE A N 1
ATOM 5162 C CA . ILE A 1 685 ? 27.985 7.842 -42.829 1.00 97.88 685 ILE A CA 1
ATOM 5163 C C . ILE A 1 685 ? 27.132 8.118 -44.071 1.00 97.88 685 ILE A C 1
ATOM 5165 O O . ILE A 1 685 ? 27.549 8.853 -44.968 1.00 97.88 685 ILE A O 1
ATOM 5169 N N . ALA A 1 686 ? 25.956 7.493 -44.141 1.00 96.56 686 ALA A N 1
ATOM 5170 C CA . ALA A 1 686 ? 25.046 7.568 -45.284 1.00 96.56 686 ALA A CA 1
ATOM 5171 C C . ALA A 1 686 ? 24.201 8.851 -45.306 1.00 96.56 686 ALA A C 1
ATOM 5173 O O . ALA A 1 686 ? 23.778 9.286 -46.377 1.00 96.56 686 ALA A O 1
ATOM 5174 N N . GLY A 1 687 ? 23.960 9.450 -44.136 1.00 93.06 687 GLY A N 1
ATOM 5175 C CA . GLY A 1 687 ? 23.274 10.735 -44.004 1.00 93.06 687 GLY A CA 1
ATOM 5176 C C . GLY A 1 687 ? 24.033 11.900 -44.643 1.00 93.06 687 GLY A C 1
ATOM 5177 O O . GLY A 1 687 ? 25.230 11.809 -44.917 1.00 93.06 687 GLY A O 1
ATOM 5178 N N . THR A 1 688 ? 23.353 13.033 -44.854 1.00 97.25 688 THR A N 1
ATOM 5179 C CA . THR A 1 688 ? 24.033 14.245 -45.344 1.00 97.25 688 THR A CA 1
ATOM 5180 C C . THR A 1 688 ? 25.010 14.733 -44.281 1.00 97.25 688 THR A C 1
ATOM 5182 O O . THR A 1 688 ? 24.603 14.972 -43.148 1.00 97.25 688 THR A O 1
ATOM 5185 N N . VAL A 1 689 ? 26.278 14.946 -44.638 1.00 98.44 689 VAL A N 1
ATOM 5186 C CA . VAL A 1 689 ? 27.283 15.509 -43.723 1.00 98.44 689 VAL A CA 1
ATOM 5187 C C . VAL A 1 689 ? 27.608 16.946 -44.117 1.00 98.44 689 VAL A C 1
ATOM 5189 O O . VAL A 1 689 ? 27.845 17.249 -45.290 1.00 98.44 689 VAL A O 1
ATOM 5192 N N . ARG A 1 690 ? 27.623 17.840 -43.128 1.00 98.38 690 ARG A N 1
ATOM 5193 C CA . ARG A 1 690 ? 28.042 19.237 -43.246 1.00 98.38 690 ARG A CA 1
ATOM 5194 C C . ARG A 1 690 ? 29.237 19.510 -42.356 1.00 98.38 690 ARG A C 1
ATOM 5196 O O . ARG A 1 690 ? 29.230 19.149 -41.185 1.00 98.38 690 ARG A O 1
ATOM 5203 N N . LEU A 1 691 ? 30.226 20.193 -42.910 1.00 98.00 691 LEU A N 1
ATOM 5204 C CA . LEU A 1 691 ? 31.370 20.705 -42.173 1.00 98.00 691 LEU A CA 1
ATOM 5205 C C . LEU A 1 691 ? 31.218 22.212 -42.032 1.00 98.00 691 LEU A C 1
ATOM 5207 O O . LEU A 1 691 ? 31.159 22.904 -43.053 1.00 98.00 691 LEU A O 1
ATOM 5211 N N . ASP A 1 692 ? 31.179 22.715 -40.802 1.00 96.50 692 ASP A N 1
ATOM 5212 C CA . ASP A 1 692 ? 31.342 24.142 -40.550 1.00 96.50 692 ASP A CA 1
ATOM 5213 C C . ASP A 1 692 ? 32.831 24.472 -40.407 1.00 96.50 692 ASP A C 1
ATOM 5215 O O . ASP A 1 692 ? 33.547 23.904 -39.573 1.00 96.50 692 ASP A O 1
ATOM 5219 N N . ALA A 1 693 ? 33.315 25.394 -41.239 1.00 93.25 693 ALA A N 1
ATOM 5220 C CA . ALA A 1 693 ? 34.682 25.890 -41.151 1.00 93.25 693 ALA A CA 1
ATOM 5221 C C . ALA A 1 693 ? 34.948 26.627 -39.827 1.00 93.25 693 ALA A C 1
ATOM 5223 O O . ALA A 1 693 ? 36.112 26.757 -39.445 1.00 93.25 693 ALA A O 1
ATOM 5224 N N . ASN A 1 694 ? 33.900 27.148 -39.171 1.00 91.06 694 ASN A N 1
ATOM 5225 C CA . ASN A 1 694 ? 33.973 28.052 -38.024 1.00 91.06 694 ASN A CA 1
ATOM 5226 C C . ASN A 1 694 ? 35.013 29.160 -38.241 1.00 91.06 694 ASN A C 1
ATOM 5228 O O . ASN A 1 694 ? 35.900 29.420 -37.428 1.00 91.06 694 ASN A O 1
ATOM 5232 N N . PHE A 1 695 ? 34.932 29.787 -39.418 1.00 91.75 695 PHE A N 1
ATOM 5233 C CA . PHE A 1 695 ? 35.975 30.650 -39.960 1.00 91.75 695 PHE A CA 1
ATOM 5234 C C . PHE A 1 695 ? 35.462 32.056 -40.286 1.00 91.75 695 PHE A C 1
ATOM 5236 O O . PHE A 1 695 ? 34.271 32.276 -40.483 1.00 91.75 695 PHE A O 1
ATOM 5243 N N . THR A 1 696 ? 36.365 33.038 -40.358 1.00 85.50 696 THR A N 1
ATOM 5244 C CA . THR A 1 696 ? 36.016 34.432 -40.681 1.00 85.50 696 THR A CA 1
ATOM 5245 C C . THR A 1 696 ? 36.785 34.928 -41.907 1.00 85.50 696 THR A C 1
ATOM 5247 O O . THR A 1 696 ? 37.954 34.600 -42.118 1.00 85.50 696 THR A O 1
ATOM 5250 N N . GLY A 1 697 ? 36.123 35.726 -42.750 1.00 81.75 697 GLY A N 1
ATOM 5251 C CA . GLY A 1 697 ? 36.710 36.301 -43.966 1.00 81.75 697 GLY A CA 1
ATOM 5252 C C . GLY A 1 697 ? 35.789 36.224 -45.185 1.00 81.75 697 GLY A C 1
ATOM 5253 O O . GLY A 1 697 ? 34.692 35.677 -45.121 1.00 81.75 697 GLY A O 1
ATOM 5254 N N . SER A 1 698 ? 36.234 36.796 -46.306 1.00 85.81 698 SER A N 1
ATOM 5255 C CA . SER A 1 698 ? 35.539 36.751 -47.600 1.00 85.81 698 SER A CA 1
ATOM 5256 C C . SER A 1 698 ? 36.381 36.029 -48.659 1.00 85.81 698 SER A C 1
ATOM 5258 O O . SER A 1 698 ? 37.605 35.930 -48.534 1.00 85.81 698 SER A O 1
ATOM 5260 N N . GLY A 1 699 ? 35.715 35.510 -49.697 1.00 89.50 699 GLY A N 1
ATOM 5261 C CA . GLY A 1 699 ? 36.347 34.673 -50.725 1.00 89.50 699 GLY A CA 1
ATOM 5262 C C . GLY A 1 699 ? 36.767 33.313 -50.179 1.00 89.50 699 GLY A C 1
ATOM 5263 O O . GLY A 1 699 ? 37.947 32.978 -50.179 1.00 89.50 699 GLY A O 1
ATOM 5264 N N . LEU A 1 700 ? 35.791 32.576 -49.651 1.00 94.75 700 LEU A N 1
ATOM 5265 C CA . LEU A 1 700 ? 35.998 31.262 -49.057 1.00 94.75 700 LEU A CA 1
ATOM 5266 C C . LEU A 1 700 ? 36.171 30.200 -50.148 1.00 94.75 700 LEU A C 1
ATOM 5268 O O . LEU A 1 700 ? 35.479 30.245 -51.165 1.00 94.75 700 LEU A O 1
ATOM 5272 N N . ALA A 1 701 ? 37.085 29.257 -49.934 1.00 95.94 701 ALA A N 1
ATOM 5273 C CA . ALA A 1 701 ? 37.309 28.111 -50.807 1.00 95.94 701 ALA A CA 1
ATOM 5274 C C . ALA A 1 701 ? 37.709 26.879 -49.987 1.00 95.94 701 ALA A C 1
ATOM 5276 O O . ALA A 1 701 ? 38.744 26.889 -49.321 1.00 95.94 701 ALA A O 1
ATOM 5277 N N . TRP A 1 702 ? 36.917 25.814 -50.067 1.00 97.62 702 TRP A N 1
ATOM 5278 C CA . TRP A 1 702 ? 37.217 24.531 -49.441 1.00 97.62 702 TRP A CA 1
ATOM 5279 C C . TRP A 1 702 ? 38.230 23.721 -50.250 1.00 97.62 702 TRP A C 1
ATOM 5281 O O . TRP A 1 702 ? 38.149 23.622 -51.477 1.00 97.62 702 TRP A O 1
ATOM 5291 N N . TRP A 1 703 ? 39.161 23.108 -49.531 1.00 97.44 703 TRP A N 1
ATOM 5292 C CA . TRP A 1 703 ? 40.176 22.189 -50.019 1.00 97.44 703 TRP A CA 1
ATOM 5293 C C . TRP A 1 703 ? 39.982 20.832 -49.356 1.00 97.44 703 TRP A C 1
ATOM 5295 O O . TRP A 1 703 ? 39.619 20.757 -48.184 1.00 97.44 703 TRP A O 1
ATOM 5305 N N . GLY A 1 704 ? 40.218 19.775 -50.124 1.00 96.12 704 GLY A N 1
ATOM 5306 C CA . GLY A 1 704 ? 40.192 18.392 -49.666 1.00 96.12 704 GLY A CA 1
ATOM 5307 C C . GLY A 1 704 ? 41.324 17.572 -50.295 1.00 96.12 704 GLY A C 1
ATOM 5308 O O . GLY A 1 704 ? 42.180 18.128 -50.991 1.00 96.12 704 GLY A O 1
ATOM 5309 N N . PRO A 1 705 ? 41.300 16.236 -50.156 1.00 92.81 705 PRO A N 1
ATOM 5310 C CA . PRO A 1 705 ? 42.322 15.333 -50.705 1.00 92.81 705 PRO A CA 1
ATOM 5311 C C . PRO A 1 705 ? 42.507 15.445 -52.228 1.00 92.81 705 PRO A C 1
ATOM 5313 O O . PRO A 1 705 ? 43.571 15.147 -52.762 1.00 92.81 705 PRO A O 1
ATOM 5316 N N . GLN A 1 706 ? 41.469 15.903 -52.934 1.00 89.12 706 GLN A N 1
ATOM 5317 C CA . GLN A 1 706 ? 41.459 16.114 -54.386 1.00 89.12 706 GLN A CA 1
ATOM 5318 C C . GLN A 1 706 ? 41.907 17.532 -54.804 1.00 89.12 706 GLN A C 1
ATOM 5320 O O . GLN A 1 706 ? 41.892 17.853 -55.991 1.00 89.12 706 GLN A O 1
ATOM 5325 N N . GLY A 1 707 ? 42.300 18.388 -53.855 1.00 93.31 707 GLY A N 1
ATOM 5326 C CA . GLY A 1 707 ? 42.621 19.800 -54.075 1.00 93.31 707 GLY A CA 1
ATOM 5327 C C . GLY A 1 707 ? 41.432 20.731 -53.811 1.00 93.31 707 GLY A C 1
ATOM 5328 O O . GLY A 1 707 ? 40.614 20.473 -52.930 1.00 93.31 707 GLY A O 1
ATOM 5329 N N . ASN A 1 708 ? 41.346 21.836 -54.558 1.00 94.88 708 ASN A N 1
ATOM 5330 C CA . ASN A 1 708 ? 40.247 22.804 -54.456 1.00 94.88 708 ASN A CA 1
ATOM 5331 C C . ASN A 1 708 ? 38.911 22.163 -54.878 1.00 94.88 708 ASN A C 1
ATOM 5333 O O . ASN A 1 708 ? 38.806 21.607 -55.971 1.00 94.88 708 ASN A O 1
ATOM 5337 N N . LEU A 1 709 ? 37.890 22.265 -54.025 1.00 96.50 709 LEU A N 1
ATOM 5338 C CA . LEU A 1 709 ? 36.600 21.594 -54.198 1.00 96.50 709 LEU A CA 1
ATOM 5339 C C . LEU A 1 709 ? 35.548 22.445 -54.933 1.00 96.50 709 LEU A C 1
ATOM 5341 O O . LEU A 1 709 ? 34.445 21.963 -55.196 1.00 96.50 709 LEU A O 1
ATOM 5345 N N . ILE A 1 710 ? 35.846 23.701 -55.287 1.00 94.94 710 ILE A N 1
ATOM 5346 C CA . ILE A 1 710 ? 34.910 24.552 -56.039 1.00 94.94 710 ILE A CA 1
ATOM 5347 C C . ILE A 1 710 ? 34.603 23.922 -57.406 1.00 94.94 710 ILE A C 1
ATOM 5349 O O . ILE A 1 710 ? 35.493 23.700 -58.222 1.00 94.94 710 ILE A O 1
ATOM 5353 N N . GLY A 1 711 ? 33.315 23.675 -57.667 1.00 92.62 711 GLY A N 1
ATOM 5354 C CA . GLY A 1 711 ? 32.840 23.046 -58.904 1.00 92.62 711 GLY A CA 1
ATOM 5355 C C . GLY A 1 711 ? 32.911 21.515 -58.909 1.00 92.62 711 GLY A C 1
ATOM 5356 O O . GLY A 1 711 ? 32.524 20.905 -59.905 1.00 92.62 711 GLY A O 1
ATOM 5357 N N . ASN A 1 712 ? 33.366 20.883 -57.821 1.00 94.69 712 ASN A N 1
ATOM 5358 C CA . ASN A 1 712 ? 33.339 19.430 -57.682 1.00 94.69 712 ASN A CA 1
ATOM 5359 C C . ASN A 1 712 ? 31.887 18.937 -57.477 1.00 94.69 712 ASN A C 1
ATOM 5361 O O . ASN A 1 712 ? 31.202 19.446 -56.590 1.00 94.69 712 ASN A O 1
ATOM 5365 N N . PRO A 1 713 ? 31.401 17.946 -58.252 1.00 93.44 713 PRO A N 1
ATOM 5366 C CA . PRO A 1 713 ? 30.013 17.481 -58.179 1.00 93.44 713 PRO A CA 1
ATOM 5367 C C . PRO A 1 713 ? 29.671 16.699 -56.901 1.00 93.44 713 PRO A C 1
ATOM 5369 O O . PRO A 1 713 ? 28.495 16.485 -56.629 1.00 93.44 713 PRO A O 1
ATOM 5372 N N . GLY 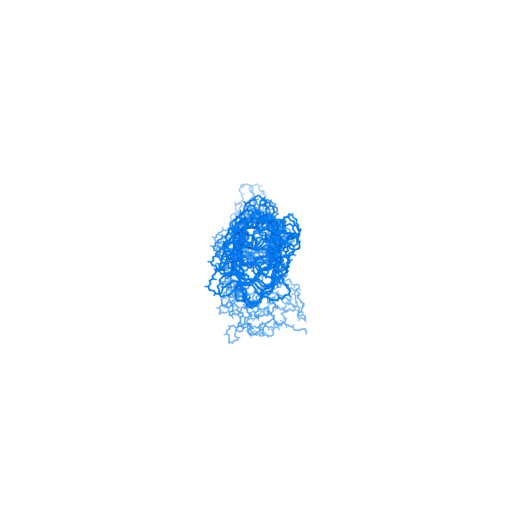A 1 714 ? 30.663 16.257 -56.121 1.00 93.06 714 GLY A N 1
ATOM 5373 C CA . GLY A 1 714 ? 30.452 15.558 -54.850 1.00 93.06 714 GLY A CA 1
ATOM 5374 C C . GLY A 1 714 ? 30.134 16.479 -53.669 1.00 93.06 714 GLY A C 1
ATOM 5375 O O . GLY A 1 714 ? 29.814 15.983 -52.589 1.00 93.06 714 GLY A O 1
ATOM 5376 N N . PHE A 1 715 ? 30.210 17.800 -53.861 1.00 96.62 715 PHE A N 1
ATOM 5377 C CA . PHE A 1 715 ? 30.094 18.785 -52.792 1.00 96.62 715 PHE A CA 1
ATOM 5378 C C . PHE A 1 715 ? 29.202 19.963 -53.187 1.00 96.62 715 PHE A C 1
ATOM 5380 O O . PHE A 1 715 ? 29.133 20.366 -54.346 1.00 96.62 715 PHE A O 1
ATOM 5387 N N . SER A 1 716 ? 28.568 20.584 -52.195 1.00 97.00 716 SER A N 1
ATOM 5388 C CA . SER A 1 716 ? 27.955 21.908 -52.332 1.00 97.00 716 SER A CA 1
ATOM 5389 C C . SER A 1 716 ? 28.436 22.840 -51.221 1.00 97.00 716 SER A C 1
ATOM 5391 O O . SER A 1 716 ? 28.915 22.390 -50.183 1.00 97.00 716 SER A O 1
ATOM 5393 N N . GLY A 1 717 ? 28.386 24.153 -51.461 1.00 95.88 717 GLY A N 1
ATOM 5394 C CA . GLY A 1 717 ? 28.879 25.145 -50.498 1.00 95.88 717 GLY A CA 1
ATOM 5395 C C . GLY A 1 717 ? 30.407 25.260 -50.407 1.00 95.88 717 GLY A C 1
ATOM 5396 O O . GLY A 1 717 ? 30.909 25.931 -49.511 1.00 95.88 717 GLY A O 1
ATOM 5397 N N . ALA A 1 718 ? 31.161 24.694 -51.359 1.00 96.06 718 ALA A N 1
ATOM 5398 C CA . ALA A 1 718 ? 32.629 24.754 -51.386 1.00 96.06 718 ALA A CA 1
ATOM 5399 C C . ALA A 1 718 ? 33.221 26.181 -51.457 1.00 96.06 718 ALA A C 1
ATOM 5401 O O . ALA A 1 718 ? 34.420 26.350 -51.271 1.00 96.06 718 ALA A O 1
ATOM 5402 N N . ASN A 1 719 ? 32.404 27.207 -51.708 1.00 95.00 719 ASN A N 1
ATOM 5403 C CA . ASN A 1 719 ? 32.770 28.626 -51.662 1.00 95.00 719 ASN A CA 1
ATOM 5404 C C . ASN A 1 719 ? 32.127 29.394 -50.483 1.00 95.00 719 ASN A C 1
ATOM 5406 O O . ASN A 1 719 ? 31.983 30.617 -50.533 1.00 95.00 719 ASN A O 1
ATOM 5410 N N . SER A 1 720 ? 31.684 28.677 -49.449 1.00 94.88 720 SER A N 1
ATOM 5411 C CA . SER A 1 720 ? 30.958 29.200 -48.287 1.00 94.88 720 SER A CA 1
ATOM 5412 C C . SER A 1 720 ? 31.520 28.636 -46.976 1.00 94.88 720 SER A C 1
ATOM 5414 O O . SER A 1 720 ? 32.433 27.815 -46.999 1.00 94.88 720 SER A O 1
ATOM 5416 N N . LEU A 1 721 ? 30.981 29.067 -45.829 1.00 94.44 721 LEU A N 1
ATOM 5417 C CA . LEU A 1 721 ? 31.398 28.556 -44.512 1.00 94.44 721 LEU A CA 1
ATOM 5418 C C . LEU A 1 721 ? 31.065 27.075 -44.312 1.00 94.44 721 LEU A C 1
ATOM 5420 O O . LEU A 1 721 ? 31.786 26.385 -43.602 1.00 94.44 721 LEU A O 1
ATOM 5424 N N . ILE A 1 722 ? 30.011 26.593 -44.971 1.00 96.75 722 ILE A N 1
ATOM 5425 C CA . ILE A 1 722 ? 29.518 25.228 -44.829 1.00 96.75 722 ILE A CA 1
ATOM 5426 C C . ILE A 1 722 ? 29.858 24.426 -46.083 1.00 96.75 722 ILE A C 1
ATOM 5428 O O . ILE A 1 722 ? 29.339 24.718 -47.163 1.00 96.75 722 ILE A O 1
ATOM 5432 N N . LEU A 1 723 ? 30.654 23.369 -45.941 1.00 97.62 723 LEU A N 1
ATOM 5433 C CA . LEU A 1 723 ? 30.804 22.348 -46.979 1.00 97.62 723 LEU A CA 1
ATOM 5434 C C . LEU A 1 723 ? 29.779 21.242 -46.741 1.00 97.62 723 LEU A C 1
ATOM 5436 O O . LEU A 1 723 ? 29.759 20.640 -45.676 1.00 97.62 723 LEU A O 1
ATOM 5440 N N . THR A 1 724 ? 28.937 20.951 -47.728 1.00 98.00 724 THR A N 1
ATOM 5441 C CA . THR A 1 724 ? 27.985 19.833 -47.670 1.00 98.00 724 THR A CA 1
ATOM 5442 C C . THR A 1 724 ? 28.442 18.719 -48.603 1.00 98.00 724 THR A C 1
ATOM 5444 O O . THR A 1 724 ? 28.624 18.957 -49.800 1.00 98.00 724 THR A O 1
ATOM 5447 N N . PHE A 1 725 ? 28.580 17.506 -48.076 1.00 97.31 725 PHE A N 1
ATOM 5448 C CA . PHE A 1 725 ? 28.793 16.298 -48.867 1.00 97.31 725 PHE A CA 1
ATOM 5449 C C . PHE A 1 725 ? 27.480 15.887 -49.541 1.00 97.31 725 PHE A C 1
ATOM 5451 O O . PHE A 1 725 ? 26.442 15.812 -48.886 1.00 97.31 725 PHE A O 1
ATOM 5458 N N . LEU A 1 726 ? 27.518 15.635 -50.852 1.00 94.19 726 LEU A N 1
ATOM 5459 C CA . LEU A 1 726 ? 26.348 15.206 -51.634 1.00 94.19 726 LEU A CA 1
ATOM 5460 C C . LEU A 1 726 ? 26.249 13.680 -51.784 1.00 94.19 726 LEU A C 1
ATOM 5462 O O . LEU A 1 726 ? 25.266 13.182 -52.323 1.00 94.19 726 LEU A O 1
ATOM 5466 N N . ASN A 1 727 ? 27.259 12.951 -51.308 1.00 94.06 727 ASN A N 1
ATOM 5467 C CA . ASN A 1 727 ? 27.321 11.492 -51.266 1.00 94.06 727 ASN A CA 1
ATOM 5468 C C . ASN A 1 727 ? 27.727 11.039 -49.851 1.00 94.06 727 ASN A C 1
ATOM 5470 O O . ASN A 1 727 ? 28.329 11.842 -49.130 1.00 94.06 727 ASN A O 1
ATOM 5474 N N . PRO A 1 728 ? 27.467 9.772 -49.470 1.00 96.56 728 PRO A N 1
ATOM 5475 C CA . PRO A 1 728 ? 27.915 9.215 -48.196 1.00 96.56 728 PRO A CA 1
ATOM 5476 C C . PRO A 1 728 ? 29.403 9.454 -47.919 1.00 96.56 728 PRO A C 1
ATOM 5478 O O . PRO A 1 728 ? 30.251 9.250 -48.797 1.00 96.56 728 PRO A O 1
ATOM 5481 N N . VAL A 1 729 ? 29.728 9.835 -46.684 1.00 97.19 729 VAL A N 1
ATOM 5482 C CA . VAL A 1 729 ? 31.120 9.955 -46.234 1.00 97.19 729 VAL A CA 1
ATOM 5483 C C . VAL A 1 729 ? 31.684 8.548 -46.044 1.00 97.19 729 VAL A C 1
ATOM 5485 O O . VAL A 1 729 ? 31.236 7.810 -45.171 1.00 97.19 729 VAL A O 1
ATOM 5488 N N . SER A 1 730 ? 32.637 8.170 -46.896 1.00 95.62 730 SER A N 1
ATOM 5489 C CA . SER A 1 730 ? 33.242 6.833 -46.979 1.00 95.62 730 SER A CA 1
ATOM 5490 C C . SER A 1 730 ? 34.766 6.923 -47.091 1.00 95.62 730 SER A C 1
ATOM 5492 O O . SER A 1 730 ? 35.311 8.007 -47.298 1.00 95.62 730 SER A O 1
ATOM 5494 N N . ASP A 1 731 ? 35.455 5.783 -47.021 1.00 92.19 731 ASP A N 1
ATOM 5495 C CA . ASP A 1 731 ? 36.926 5.692 -47.050 1.00 92.19 731 ASP A CA 1
ATOM 5496 C C . ASP A 1 731 ? 37.571 6.343 -48.285 1.00 92.19 731 ASP A C 1
ATOM 5498 O O . ASP A 1 731 ? 38.695 6.837 -48.229 1.00 92.19 731 ASP A O 1
ATOM 5502 N N . VAL A 1 732 ? 36.850 6.409 -49.410 1.00 92.31 732 VAL A N 1
ATOM 5503 C CA . VAL A 1 732 ? 37.315 7.069 -50.648 1.00 92.31 732 VAL A CA 1
ATOM 5504 C C . VAL A 1 732 ? 37.516 8.578 -50.453 1.00 92.31 732 VAL A C 1
ATOM 5506 O O . VAL A 1 732 ? 38.268 9.213 -51.192 1.00 92.31 732 VAL A O 1
ATOM 5509 N N . LEU A 1 733 ? 36.844 9.157 -49.459 1.00 93.81 733 LEU A N 1
ATOM 5510 C CA . LEU A 1 733 ? 36.914 10.570 -49.101 1.00 93.81 733 LEU A CA 1
ATOM 5511 C C . LEU A 1 733 ? 37.920 10.836 -47.970 1.00 93.81 733 LEU A C 1
ATOM 5513 O O . LEU A 1 733 ? 37.973 11.965 -47.484 1.00 93.81 733 LEU A O 1
ATOM 5517 N N . ALA A 1 734 ? 38.719 9.845 -47.562 1.00 95.25 734 ALA A N 1
ATOM 5518 C CA . ALA A 1 734 ? 39.707 10.001 -46.501 1.00 95.25 734 ALA A CA 1
ATOM 5519 C C . ALA A 1 734 ? 40.767 11.072 -46.819 1.00 95.25 734 ALA A C 1
ATOM 5521 O O . ALA A 1 734 ? 41.292 11.175 -47.930 1.00 95.25 734 ALA A O 1
ATOM 5522 N N . GLY A 1 735 ? 41.100 11.856 -45.798 1.00 96.56 735 GLY A N 1
ATOM 5523 C CA . GLY A 1 735 ? 42.122 12.892 -45.789 1.00 96.56 735 GLY A CA 1
ATOM 5524 C C . GLY A 1 735 ? 41.635 14.187 -45.134 1.00 96.56 735 GLY A C 1
ATOM 5525 O O . GLY A 1 735 ? 40.625 14.207 -44.433 1.00 96.56 735 GLY A O 1
ATOM 5526 N N . GLN A 1 736 ? 42.400 15.261 -45.316 1.00 97.94 736 GLN A N 1
ATOM 5527 C CA . GLN A 1 736 ? 42.185 16.542 -44.642 1.00 97.94 736 GLN A CA 1
ATOM 5528 C C . GLN A 1 736 ? 41.277 17.464 -45.461 1.00 97.94 736 GLN A C 1
ATOM 5530 O O . GLN A 1 736 ? 41.496 17.640 -46.660 1.00 97.94 736 GLN A O 1
ATOM 5535 N N . TYR A 1 737 ? 40.321 18.102 -44.789 1.00 98.12 737 TYR A N 1
ATOM 5536 C CA . TYR A 1 737 ? 39.432 19.126 -45.331 1.00 98.12 737 TYR A CA 1
ATOM 5537 C C . TYR A 1 737 ? 39.597 20.432 -44.555 1.00 98.12 737 TYR A C 1
ATOM 5539 O O . TYR A 1 737 ? 39.635 20.425 -43.327 1.00 98.12 737 TYR A O 1
ATOM 5547 N N . TYR A 1 738 ? 39.689 21.557 -45.260 1.00 97.12 738 TYR A N 1
ATOM 5548 C CA . TYR A 1 738 ? 39.805 22.888 -44.656 1.00 97.12 738 TYR A CA 1
ATOM 5549 C C . TYR A 1 738 ? 39.347 23.980 -45.628 1.00 97.12 738 TYR A C 1
ATOM 5551 O O . TYR A 1 738 ? 39.339 23.785 -46.842 1.00 97.12 738 TYR A O 1
ATOM 5559 N N . CYS A 1 739 ? 39.002 25.158 -45.116 1.00 96.44 739 CYS A N 1
ATOM 5560 C CA . CYS A 1 739 ? 38.639 26.325 -45.911 1.00 96.44 739 CYS A CA 1
ATOM 5561 C C . CYS A 1 739 ? 39.765 27.371 -45.901 1.00 96.44 739 CYS A C 1
ATOM 5563 O O . CYS A 1 739 ? 40.338 27.666 -44.855 1.00 96.44 739 CYS A O 1
ATOM 5565 N N . LEU A 1 740 ? 40.060 27.974 -47.055 1.00 95.81 740 LEU A N 1
ATOM 5566 C CA . LEU A 1 740 ? 40.909 29.164 -47.180 1.00 95.81 740 LEU A CA 1
ATOM 5567 C C . LEU A 1 740 ? 40.051 30.408 -47.412 1.00 95.81 740 LEU A C 1
ATOM 5569 O O . LEU A 1 740 ? 38.993 30.320 -48.031 1.00 95.81 740 LEU A O 1
ATOM 5573 N N . ASN A 1 741 ? 40.523 31.573 -46.968 1.00 93.12 741 ASN A N 1
ATOM 5574 C CA . ASN A 1 741 ? 40.005 32.871 -47.415 1.00 93.12 741 ASN A CA 1
ATOM 5575 C C . ASN A 1 741 ? 40.938 33.512 -48.462 1.00 93.12 741 ASN A C 1
ATOM 5577 O O . ASN A 1 741 ? 42.027 33.009 -48.742 1.00 93.12 741 ASN A O 1
ATOM 5581 N N . ASN A 1 742 ? 40.553 34.674 -49.000 1.00 90.00 742 ASN A N 1
ATOM 5582 C CA . ASN A 1 742 ? 41.366 35.423 -49.972 1.00 90.00 742 ASN A CA 1
ATOM 5583 C C . ASN A 1 742 ? 42.781 35.797 -49.482 1.00 90.00 742 ASN A C 1
ATOM 5585 O O . ASN A 1 742 ? 43.653 36.069 -50.304 1.00 90.00 742 ASN A O 1
ATOM 5589 N N . ALA A 1 743 ? 43.017 35.834 -48.166 1.00 90.06 743 ALA A N 1
ATOM 5590 C CA . ALA A 1 743 ? 44.330 36.104 -47.578 1.00 90.06 743 ALA A CA 1
ATOM 5591 C C . ALA A 1 743 ? 45.186 34.832 -47.408 1.00 90.06 743 ALA A C 1
ATOM 5593 O O . ALA A 1 743 ? 46.242 34.896 -46.784 1.00 90.06 7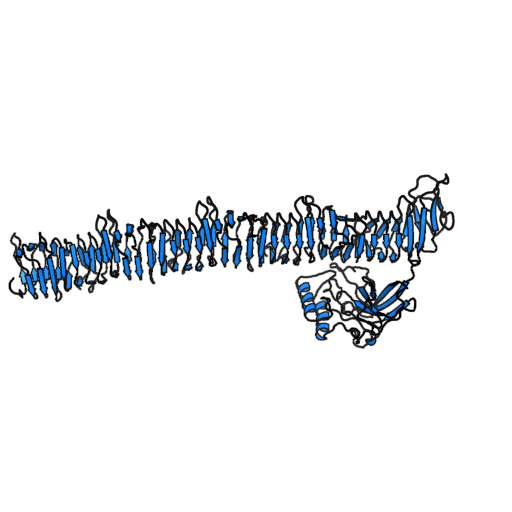43 ALA A O 1
ATOM 5594 N N . ALA A 1 744 ? 44.734 33.692 -47.945 1.00 88.06 744 ALA A N 1
ATOM 5595 C CA . ALA A 1 744 ? 45.354 32.376 -47.791 1.00 88.06 744 ALA A CA 1
ATOM 5596 C C . ALA A 1 744 ? 45.498 31.924 -46.325 1.00 88.06 744 ALA A C 1
ATOM 5598 O O . ALA A 1 744 ? 46.366 31.115 -46.003 1.00 88.06 744 ALA A O 1
ATOM 5599 N N . VAL A 1 745 ? 44.636 32.428 -45.434 1.00 94.06 745 VAL A N 1
ATOM 5600 C CA . VAL A 1 745 ? 44.532 31.933 -44.056 1.00 94.06 745 VAL A CA 1
ATOM 5601 C C . VAL A 1 745 ? 43.625 30.707 -44.050 1.00 94.06 745 VAL A C 1
ATOM 5603 O O . VAL A 1 745 ? 42.573 30.721 -44.690 1.00 94.06 745 VAL A O 1
ATOM 5606 N N . GLN A 1 746 ? 44.044 29.671 -43.327 1.00 94.38 746 GLN A N 1
ATOM 5607 C CA . GLN A 1 746 ? 43.333 28.405 -43.189 1.00 94.38 746 GLN A CA 1
ATOM 5608 C C . GLN A 1 746 ? 42.376 28.410 -41.994 1.00 94.38 746 GLN A C 1
ATOM 5610 O O . GLN A 1 746 ? 42.712 28.941 -40.934 1.00 94.38 746 GLN A O 1
ATOM 5615 N N . SER A 1 747 ? 41.206 27.793 -42.161 1.00 95.19 747 SER A N 1
ATOM 5616 C CA . SER A 1 747 ? 40.338 27.377 -41.059 1.00 95.19 747 SER A CA 1
ATOM 5617 C C . SER A 1 747 ? 40.947 26.208 -40.273 1.00 95.19 747 SER A C 1
ATOM 5619 O O . SER A 1 747 ? 41.989 25.660 -40.642 1.00 95.19 747 SER A O 1
ATOM 5621 N N . ARG A 1 748 ? 40.236 25.763 -39.230 1.00 94.94 748 ARG A N 1
ATOM 5622 C CA . ARG A 1 748 ? 40.454 24.443 -38.621 1.00 94.94 748 ARG A CA 1
ATOM 5623 C C . ARG A 1 748 ? 40.399 23.328 -39.672 1.00 94.94 748 ARG A C 1
ATOM 5625 O O . ARG A 1 748 ? 39.762 23.492 -40.722 1.00 94.94 748 ARG A O 1
ATOM 5632 N N . SER A 1 749 ? 41.057 22.218 -39.375 1.00 96.94 749 SER A N 1
ATOM 5633 C CA . SER A 1 749 ? 41.074 21.024 -40.214 1.00 96.94 749 SER A CA 1
ATOM 5634 C C . SER A 1 749 ? 40.024 20.026 -39.757 1.00 96.94 749 SER A C 1
ATOM 5636 O O . SER A 1 749 ? 39.805 19.831 -38.567 1.00 96.94 749 SER A O 1
ATOM 5638 N N . ILE A 1 750 ? 39.413 19.343 -40.712 1.00 98.12 750 ILE A N 1
ATOM 5639 C CA . ILE A 1 750 ? 38.537 18.210 -40.443 1.00 98.12 750 ILE A CA 1
ATOM 5640 C C . ILE A 1 750 ? 39.110 17.012 -41.183 1.00 98.12 750 ILE A C 1
ATOM 5642 O O . ILE A 1 750 ? 39.322 17.070 -42.396 1.00 98.12 750 ILE A O 1
ATOM 5646 N N . TYR A 1 751 ? 39.407 15.942 -40.458 1.00 98.19 751 TYR A N 1
ATOM 5647 C CA . TYR A 1 751 ? 40.034 14.751 -41.012 1.00 98.19 751 TYR A CA 1
ATOM 5648 C C . TYR A 1 751 ? 39.008 13.642 -41.163 1.00 98.19 751 TYR A C 1
ATOM 5650 O O . TYR A 1 751 ? 38.319 13.301 -40.211 1.00 98.19 751 TYR A O 1
ATOM 5658 N N . ILE A 1 752 ? 38.956 13.034 -42.341 1.00 98.19 752 ILE A N 1
ATOM 5659 C CA . ILE A 1 752 ? 38.280 11.753 -42.537 1.00 98.19 752 ILE A CA 1
ATOM 5660 C C . ILE A 1 752 ? 39.364 10.679 -42.579 1.00 98.19 752 ILE A C 1
ATOM 5662 O O . ILE A 1 752 ? 40.313 10.789 -43.357 1.00 98.19 752 ILE A O 1
ATOM 5666 N N . SER A 1 753 ? 39.251 9.651 -41.749 1.00 97.44 753 SER A N 1
ATOM 5667 C CA . SER A 1 753 ? 40.182 8.524 -41.726 1.00 97.44 753 SER A CA 1
ATOM 5668 C C . SER A 1 753 ? 39.437 7.203 -41.604 1.00 97.44 753 SER A C 1
ATOM 5670 O O . SER A 1 753 ? 38.272 7.156 -41.215 1.00 97.44 753 SER A O 1
ATOM 5672 N N . THR A 1 754 ? 40.127 6.120 -41.942 1.00 95.94 754 THR A N 1
ATOM 5673 C CA . THR A 1 754 ? 39.607 4.760 -41.809 1.00 95.94 754 THR A CA 1
ATOM 5674 C C . THR A 1 754 ? 40.456 4.013 -40.795 1.00 95.94 754 THR A C 1
ATOM 5676 O O . THR A 1 754 ? 41.685 4.003 -40.902 1.00 95.94 754 THR A O 1
ATOM 5679 N N . LEU A 1 755 ? 39.808 3.369 -39.828 1.00 95.19 755 LEU A N 1
ATOM 5680 C CA . LEU A 1 755 ? 40.445 2.473 -38.869 1.00 95.19 755 LEU A CA 1
ATOM 5681 C C . LEU A 1 755 ? 39.985 1.043 -39.151 1.00 95.19 755 LEU A C 1
ATOM 5683 O O . LEU A 1 755 ? 38.804 0.736 -39.042 1.00 95.19 755 LEU A O 1
ATOM 5687 N N . ILE A 1 756 ? 40.908 0.152 -39.506 1.00 92.06 756 ILE A N 1
ATOM 5688 C CA . ILE A 1 756 ? 40.589 -1.266 -39.708 1.00 92.06 756 ILE A CA 1
ATOM 5689 C C . ILE A 1 756 ? 40.827 -2.017 -38.401 1.00 92.06 756 ILE A C 1
ATOM 5691 O O . ILE A 1 756 ? 41.961 -2.103 -37.930 1.00 92.06 756 ILE A O 1
ATOM 5695 N N . ILE A 1 757 ? 39.756 -2.571 -37.838 1.00 90.94 757 ILE A N 1
ATOM 5696 C CA . ILE A 1 757 ? 39.776 -3.450 -36.670 1.00 90.94 757 ILE A CA 1
ATOM 5697 C C . ILE A 1 757 ? 39.410 -4.857 -37.157 1.00 90.94 757 ILE A C 1
ATOM 5699 O O . ILE A 1 757 ? 38.262 -5.078 -37.544 1.00 90.94 757 ILE A O 1
ATOM 5703 N N . PRO A 1 758 ? 40.352 -5.816 -37.162 1.00 91.50 758 PRO A N 1
ATOM 5704 C CA . PRO A 1 758 ? 40.070 -7.185 -37.578 1.00 91.50 758 PRO A CA 1
ATOM 5705 C C . PRO A 1 758 ? 38.912 -7.811 -36.782 1.00 91.50 758 PRO A C 1
ATOM 5707 O O . PRO A 1 758 ? 38.977 -7.946 -35.559 1.00 91.50 758 PRO A O 1
ATOM 5710 N N . VAL A 1 759 ? 37.861 -8.223 -37.493 1.00 92.75 759 VAL A N 1
ATOM 5711 C CA . VAL A 1 759 ? 36.658 -8.856 -36.932 1.00 92.75 759 VAL A CA 1
ATOM 5712 C C . VAL A 1 759 ? 36.261 -10.092 -37.736 1.00 92.75 759 VAL A C 1
ATOM 5714 O O . VAL A 1 759 ? 36.616 -10.227 -38.907 1.00 92.75 759 VAL A O 1
ATOM 5717 N N . ARG A 1 760 ? 35.489 -10.976 -37.108 1.00 94.06 760 ARG A N 1
ATOM 5718 C CA . ARG A 1 760 ? 34.759 -12.080 -37.741 1.00 94.06 760 ARG A CA 1
ATOM 5719 C C . ARG A 1 760 ? 33.271 -11.780 -37.701 1.00 94.06 760 ARG A C 1
ATOM 5721 O O . ARG A 1 760 ? 32.796 -11.175 -36.748 1.00 94.06 760 ARG A O 1
ATOM 5728 N N . THR A 1 761 ? 32.546 -12.173 -38.739 1.00 95.00 761 THR A N 1
ATOM 5729 C CA . THR A 1 761 ? 31.100 -11.938 -38.861 1.00 95.00 761 THR A CA 1
ATOM 5730 C C . THR A 1 761 ? 30.340 -13.240 -38.659 1.00 95.00 761 THR A C 1
ATOM 5732 O O . THR A 1 761 ? 30.714 -14.257 -39.236 1.00 95.00 761 THR A O 1
ATOM 5735 N N . LEU A 1 762 ? 29.259 -13.205 -37.889 1.00 97.62 762 LEU A N 1
ATOM 5736 C CA . LEU A 1 762 ? 28.277 -14.280 -37.810 1.00 97.62 762 LEU A CA 1
ATOM 5737 C C . LEU A 1 762 ? 26.979 -13.803 -38.459 1.00 97.62 762 LEU A C 1
ATOM 5739 O O . LEU A 1 762 ? 26.444 -12.766 -38.067 1.00 97.62 762 LEU A O 1
ATOM 5743 N N . THR A 1 763 ? 26.466 -14.571 -39.416 1.00 97.62 763 THR A N 1
ATOM 5744 C CA . THR A 1 763 ? 25.119 -14.400 -39.966 1.00 97.62 763 THR A CA 1
ATOM 5745 C C . THR A 1 763 ? 24.239 -15.552 -39.493 1.00 97.62 763 THR A C 1
ATOM 5747 O O . THR A 1 763 ? 24.496 -16.715 -39.811 1.00 97.62 763 THR A O 1
ATOM 5750 N N . LEU A 1 764 ? 23.202 -15.209 -38.733 1.00 97.94 764 LEU A N 1
ATOM 5751 C CA . LEU A 1 764 ? 22.199 -16.129 -38.215 1.00 97.94 764 LEU A CA 1
ATOM 5752 C C . LEU A 1 764 ? 20.897 -16.000 -38.999 1.00 97.94 764 LEU A C 1
ATOM 5754 O O . LEU A 1 764 ? 20.507 -14.895 -39.371 1.00 97.94 764 LEU A O 1
ATOM 5758 N N . THR A 1 765 ? 20.201 -17.119 -39.171 1.00 98.25 765 THR A N 1
ATOM 5759 C CA . THR A 1 765 ? 18.779 -17.136 -39.527 1.00 98.25 765 THR A CA 1
ATOM 5760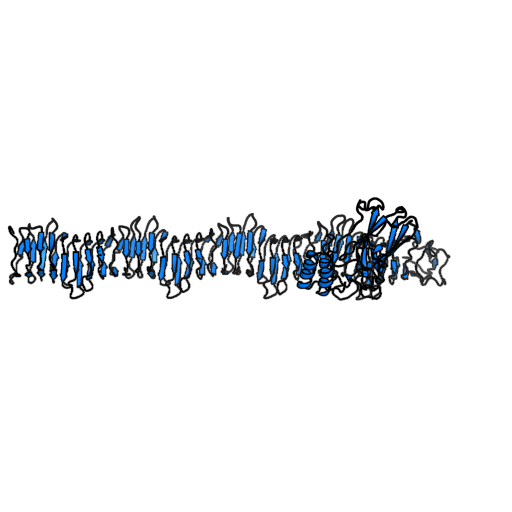 C C . THR A 1 765 ? 18.017 -17.915 -38.463 1.00 98.25 765 THR A C 1
ATOM 5762 O O . THR A 1 765 ? 18.322 -19.084 -38.234 1.00 98.25 765 THR A O 1
ATOM 5765 N N . LEU A 1 766 ? 17.042 -17.289 -37.811 1.00 98.12 766 LEU A N 1
ATOM 5766 C CA . LEU A 1 766 ? 16.172 -17.902 -36.807 1.00 98.12 766 LEU A CA 1
ATOM 5767 C C . LEU A 1 766 ? 14.804 -17.220 -36.789 1.00 98.12 766 LEU A C 1
ATOM 5769 O O . LEU A 1 766 ? 14.664 -16.087 -37.238 1.00 98.12 766 LEU A O 1
ATOM 5773 N N . LEU A 1 767 ? 13.802 -17.914 -36.260 1.00 98.31 767 LEU A N 1
ATOM 5774 C CA . LEU A 1 767 ? 12.451 -17.392 -36.078 1.00 98.31 767 LEU A CA 1
ATOM 5775 C C . LEU A 1 767 ? 12.003 -17.642 -34.640 1.00 98.31 767 LEU A C 1
ATOM 5777 O O . LEU A 1 767 ? 12.447 -18.602 -34.011 1.00 98.31 767 LEU A O 1
ATOM 5781 N N . LEU A 1 768 ? 11.116 -16.794 -34.135 1.00 98.06 768 LEU A N 1
ATOM 5782 C CA . LEU A 1 768 ? 10.524 -16.902 -32.805 1.00 98.06 768 LEU A CA 1
ATOM 5783 C C . LEU A 1 768 ? 9.047 -17.255 -32.972 1.00 98.06 768 LEU A C 1
ATOM 5785 O O . LEU A 1 768 ? 8.360 -16.593 -33.746 1.00 98.06 768 LEU A O 1
ATOM 5789 N N . GLU A 1 769 ? 8.567 -18.297 -32.289 1.00 97.12 769 GLU A N 1
ATOM 5790 C CA . GLU A 1 769 ? 7.179 -18.764 -32.425 1.00 97.12 769 GLU A CA 1
ATOM 5791 C C . GLU A 1 769 ? 6.173 -17.660 -32.111 1.00 97.12 769 GLU A C 1
ATOM 5793 O O . GLU A 1 769 ? 5.218 -17.490 -32.862 1.00 97.12 769 GLU A O 1
ATOM 5798 N N . GLY A 1 770 ? 6.416 -16.896 -31.044 1.00 95.69 770 GLY A N 1
ATOM 5799 C CA . GLY A 1 770 ? 5.530 -15.821 -30.613 1.00 95.69 770 GLY A CA 1
ATOM 5800 C C . GLY A 1 770 ? 5.348 -14.742 -31.675 1.00 95.69 770 GLY A C 1
ATOM 5801 O O . GLY A 1 770 ? 4.227 -14.359 -31.982 1.00 95.69 770 GLY A O 1
ATOM 5802 N N . LEU A 1 771 ? 6.445 -14.326 -32.309 1.00 97.00 771 LEU A N 1
ATOM 5803 C CA . LEU A 1 771 ? 6.450 -13.218 -33.264 1.00 97.00 771 LEU A CA 1
ATOM 5804 C C . LEU A 1 771 ? 6.187 -13.665 -34.710 1.00 97.00 771 LEU A C 1
ATOM 5806 O O . LEU A 1 771 ? 6.209 -12.829 -35.605 1.00 97.00 771 LEU A O 1
ATOM 5810 N N . TYR A 1 772 ? 5.979 -14.952 -34.993 1.00 96.75 772 TYR A N 1
ATOM 5811 C CA . TYR A 1 772 ? 5.829 -15.457 -36.362 1.00 96.75 772 TYR A CA 1
ATOM 5812 C C . TYR A 1 772 ? 4.474 -15.084 -36.996 1.00 96.75 772 TYR A C 1
ATOM 5814 O O . TYR A 1 772 ? 3.425 -15.477 -36.495 1.00 96.75 772 TYR A O 1
ATOM 5822 N N . ASP A 1 773 ? 4.495 -14.415 -38.158 1.00 93.25 773 ASP A N 1
ATOM 5823 C CA . ASP A 1 773 ? 3.292 -13.939 -38.885 1.00 93.25 773 ASP A CA 1
ATOM 5824 C C . ASP A 1 773 ? 3.042 -14.689 -40.215 1.00 93.25 773 ASP A C 1
ATOM 5826 O O . ASP A 1 773 ? 2.261 -14.290 -41.080 1.00 93.25 773 ASP A O 1
ATOM 5830 N N . GLY A 1 774 ? 3.721 -15.819 -40.427 1.00 92.69 774 GLY A N 1
ATOM 5831 C CA . GLY A 1 774 ? 3.591 -16.599 -41.658 1.00 92.69 774 GLY A CA 1
ATOM 5832 C C . GLY A 1 774 ? 4.573 -16.197 -42.764 1.00 92.69 774 GLY A C 1
ATOM 5833 O O . GLY A 1 774 ? 5.299 -15.210 -42.696 1.00 92.69 774 GLY A O 1
ATOM 5834 N N . SER A 1 775 ? 4.635 -17.013 -43.822 1.00 90.62 775 SER A N 1
ATOM 5835 C CA . SER A 1 775 ? 5.515 -16.807 -44.994 1.00 90.62 775 SER A CA 1
ATOM 5836 C C . SER A 1 775 ? 7.015 -16.639 -44.682 1.00 90.62 775 SER A C 1
ATOM 5838 O O . SER A 1 775 ? 7.756 -16.109 -45.507 1.00 90.62 775 SER A O 1
ATOM 5840 N N . GLY A 1 776 ? 7.476 -17.099 -43.514 1.00 91.31 776 GLY A N 1
ATOM 5841 C CA . GLY A 1 776 ? 8.869 -16.923 -43.081 1.00 91.31 776 GLY A CA 1
ATOM 5842 C C . GLY A 1 776 ? 9.181 -15.539 -42.505 1.00 91.31 776 GLY A C 1
ATOM 5843 O O . GLY A 1 776 ? 10.355 -15.194 -42.407 1.00 91.31 776 GLY A O 1
ATOM 5844 N N . MET A 1 777 ? 8.155 -14.758 -42.157 1.00 95.75 777 MET A N 1
ATOM 5845 C CA . MET A 1 777 ? 8.284 -13.416 -41.594 1.00 95.75 777 MET A CA 1
ATOM 5846 C C . MET A 1 777 ? 7.848 -13.373 -40.123 1.00 95.75 777 MET A C 1
ATOM 5848 O O . MET A 1 777 ? 7.082 -14.222 -39.665 1.00 95.75 777 MET A O 1
ATOM 5852 N N . MET A 1 778 ? 8.333 -12.367 -39.399 1.00 97.25 778 MET A N 1
ATOM 5853 C CA . MET A 1 778 ? 7.970 -12.066 -38.016 1.00 97.25 778 MET A CA 1
ATOM 5854 C C . MET A 1 778 ? 7.456 -10.631 -37.868 1.00 97.25 778 MET A C 1
ATOM 5856 O O . MET A 1 778 ? 7.870 -9.732 -38.604 1.00 97.25 778 MET A O 1
ATOM 5860 N N . ASN A 1 779 ? 6.591 -10.423 -36.881 1.00 95.19 779 ASN A N 1
ATOM 5861 C CA . ASN A 1 779 ? 6.093 -9.120 -36.474 1.00 95.19 779 ASN A CA 1
ATOM 5862 C C . ASN A 1 779 ? 7.178 -8.316 -35.740 1.00 95.19 779 ASN A C 1
ATOM 5864 O O . ASN A 1 779 ? 8.001 -8.895 -35.028 1.00 95.19 779 ASN A O 1
ATOM 5868 N N . PRO A 1 780 ? 7.215 -6.985 -35.913 1.00 94.69 780 PRO A N 1
ATOM 5869 C CA . PRO A 1 780 ? 7.951 -6.090 -35.032 1.00 94.69 780 PRO A CA 1
ATOM 5870 C C . PRO A 1 780 ? 7.269 -5.953 -33.675 1.00 94.69 780 PRO A C 1
ATOM 5872 O O . PRO A 1 780 ? 6.048 -5.879 -33.599 1.00 94.69 780 PRO A O 1
ATOM 5875 N N . ALA A 1 781 ? 8.075 -5.835 -32.622 1.00 94.19 781 ALA A N 1
ATOM 5876 C CA . ALA A 1 781 ? 7.593 -5.471 -31.300 1.00 94.19 781 ALA A CA 1
ATOM 5877 C C . ALA A 1 781 ? 7.067 -4.022 -31.278 1.00 94.19 781 ALA A C 1
ATOM 5879 O O . ALA A 1 781 ? 7.756 -3.080 -31.709 1.00 94.19 781 ALA A O 1
ATOM 5880 N N . PHE A 1 782 ? 5.862 -3.839 -30.739 1.00 92.44 782 PHE A N 1
ATOM 5881 C CA . PHE A 1 782 ? 5.180 -2.551 -30.660 1.00 92.44 782 PHE A CA 1
ATOM 5882 C C . PHE A 1 782 ? 5.182 -1.930 -29.260 1.00 92.44 782 PHE A C 1
ATOM 5884 O O . PHE A 1 782 ? 5.222 -2.603 -28.234 1.00 92.44 782 PHE A O 1
ATOM 5891 N N . ASP A 1 783 ? 5.146 -0.596 -29.226 1.00 88.25 783 ASP A N 1
ATOM 5892 C CA . ASP A 1 783 ? 4.842 0.164 -28.016 1.00 88.25 783 ASP A CA 1
ATOM 5893 C C . ASP A 1 783 ? 3.329 0.158 -27.714 1.00 88.25 783 ASP A C 1
ATOM 5895 O O . ASP A 1 783 ? 2.512 -0.291 -28.517 1.00 88.25 783 ASP A O 1
ATOM 5899 N N . ALA A 1 784 ? 2.926 0.729 -26.574 1.00 86.00 784 ALA A N 1
ATOM 5900 C CA . ALA A 1 784 ? 1.520 0.779 -26.151 1.00 86.00 784 ALA A CA 1
ATOM 5901 C C . ALA A 1 784 ? 0.600 1.588 -27.100 1.00 86.00 784 ALA A C 1
ATOM 5903 O O . ALA A 1 784 ? -0.623 1.579 -26.946 1.00 86.00 784 ALA A O 1
ATOM 5904 N N . ASN A 1 785 ? 1.177 2.315 -28.065 1.00 84.31 785 ASN A N 1
ATOM 5905 C CA . ASN A 1 785 ? 0.465 3.082 -29.085 1.00 84.31 785 ASN A CA 1
ATOM 5906 C C . ASN A 1 785 ? 0.467 2.379 -30.458 1.00 84.31 785 ASN A C 1
ATOM 5908 O O . ASN A 1 785 ? 0.010 2.978 -31.435 1.00 84.31 785 ASN A O 1
ATOM 5912 N N . GLY A 1 786 ? 0.989 1.151 -30.550 1.00 86.06 786 GLY A N 1
ATOM 5913 C CA . GLY A 1 786 ? 1.068 0.375 -31.787 1.00 86.06 786 GLY A CA 1
ATOM 5914 C C . GLY A 1 786 ? 2.175 0.822 -32.749 1.00 86.06 786 GLY A C 1
ATOM 5915 O O . GLY A 1 786 ? 2.073 0.565 -33.949 1.00 86.06 786 GLY A O 1
ATOM 5916 N N . ASN A 1 787 ? 3.210 1.530 -32.278 1.00 87.75 787 ASN A N 1
ATOM 5917 C CA . ASN A 1 787 ? 4.358 1.899 -33.115 1.00 87.75 787 ASN A CA 1
ATOM 5918 C C . ASN A 1 787 ? 5.514 0.921 -32.926 1.00 87.75 787 ASN A C 1
ATOM 5920 O O . ASN A 1 787 ? 5.825 0.540 -31.800 1.00 87.75 787 ASN A O 1
ATOM 5924 N N . ALA A 1 788 ? 6.209 0.581 -34.018 1.00 90.69 788 ALA A N 1
ATOM 5925 C CA . ALA A 1 788 ? 7.410 -0.254 -33.955 1.00 90.69 788 ALA A CA 1
ATOM 5926 C C . ALA A 1 788 ? 8.468 0.409 -33.068 1.00 90.69 788 ALA A C 1
ATOM 5928 O O . ALA A 1 788 ? 8.848 1.569 -33.280 1.00 90.69 788 ALA A O 1
ATOM 5929 N N . ILE A 1 789 ? 8.956 -0.338 -32.080 1.00 90.81 789 ILE A N 1
ATOM 5930 C CA . ILE A 1 789 ? 9.909 0.184 -31.101 1.00 90.81 789 ILE A CA 1
ATOM 5931 C C . ILE A 1 789 ? 11.231 0.527 -31.777 1.00 90.81 789 ILE A C 1
ATOM 5933 O O . ILE A 1 789 ? 11.729 1.641 -31.603 1.00 90.81 789 ILE A O 1
ATOM 5937 N N . TRP A 1 790 ? 11.748 -0.371 -32.615 1.00 90.62 790 TRP A N 1
ATOM 5938 C CA . TRP A 1 790 ? 12.931 -0.152 -33.447 1.00 90.62 790 TRP A CA 1
ATOM 5939 C C . TRP A 1 790 ? 12.541 0.452 -34.802 1.00 90.62 790 TRP A C 1
ATOM 5941 O O . TRP A 1 790 ? 12.227 1.638 -34.892 1.00 90.62 790 TRP A O 1
ATOM 5951 N N . ASP A 1 791 ? 12.542 -0.355 -35.854 1.00 87.50 791 ASP A N 1
ATOM 5952 C CA . ASP A 1 791 ? 12.078 -0.032 -37.199 1.00 87.50 791 ASP A CA 1
ATOM 5953 C C . ASP A 1 791 ? 11.102 -1.131 -37.632 1.00 87.50 791 ASP A C 1
ATOM 5955 O O . ASP A 1 791 ? 11.202 -2.252 -37.145 1.00 87.50 791 ASP A O 1
ATOM 5959 N N . ALA A 1 792 ? 10.184 -0.852 -38.558 1.00 88.75 792 ALA A N 1
ATOM 5960 C CA . ALA A 1 792 ? 9.203 -1.846 -39.006 1.00 88.75 792 ALA A CA 1
ATOM 5961 C C . ALA A 1 792 ? 9.837 -3.101 -39.647 1.00 88.75 792 ALA A C 1
ATOM 5963 O O . ALA A 1 792 ? 9.164 -4.115 -39.804 1.00 88.75 792 ALA A O 1
ATOM 5964 N N . THR A 1 793 ? 11.114 -3.042 -40.039 1.00 91.56 793 THR A N 1
ATOM 5965 C CA . THR A 1 793 ? 11.872 -4.192 -40.558 1.00 91.56 793 THR A CA 1
ATOM 5966 C C . THR A 1 793 ? 12.599 -5.002 -39.483 1.00 91.56 793 THR A C 1
ATOM 5968 O O . THR A 1 793 ? 13.135 -6.069 -39.794 1.00 91.56 793 THR A O 1
ATOM 5971 N N . ILE A 1 794 ? 12.639 -4.514 -38.242 1.00 94.31 794 ILE A N 1
ATOM 5972 C CA . ILE A 1 794 ? 13.306 -5.150 -37.106 1.00 94.31 794 ILE A CA 1
ATOM 5973 C C . ILE A 1 794 ? 12.233 -5.746 -36.206 1.00 94.31 794 ILE A C 1
ATOM 5975 O O . ILE A 1 794 ? 11.357 -5.033 -35.724 1.00 94.31 794 ILE A O 1
ATOM 5979 N N . THR A 1 795 ? 12.328 -7.051 -35.979 1.00 95.31 795 THR A N 1
ATOM 5980 C CA . THR A 1 795 ? 11.405 -7.781 -35.119 1.00 95.31 795 THR A CA 1
ATOM 5981 C C . THR A 1 795 ? 11.646 -7.449 -33.655 1.00 95.31 795 THR A C 1
ATOM 5983 O O . THR A 1 795 ? 10.757 -6.930 -32.986 1.00 95.31 795 THR A O 1
ATOM 5986 N N . ASP A 1 796 ? 12.860 -7.718 -33.177 1.00 95.19 796 ASP A N 1
ATOM 5987 C CA . ASP A 1 796 ? 13.244 -7.548 -31.776 1.00 95.19 796 ASP A CA 1
ATOM 5988 C C . ASP A 1 796 ? 14.783 -7.603 -31.632 1.00 95.19 796 ASP A C 1
ATOM 5990 O O . ASP A 1 796 ? 15.519 -7.551 -32.627 1.00 95.19 796 ASP A O 1
ATOM 5994 N N . GLN A 1 797 ? 15.282 -7.732 -30.404 1.00 93.94 797 GLN A N 1
ATOM 5995 C CA . GLN A 1 797 ? 16.682 -7.962 -30.062 1.00 93.94 797 GLN A CA 1
ATOM 5996 C C . GLN A 1 797 ? 16.906 -9.318 -29.388 1.00 93.94 797 GLN A C 1
ATOM 5998 O O . GLN A 1 797 ? 16.129 -9.764 -28.549 1.00 93.94 797 GLN A O 1
ATOM 6003 N N . ILE A 1 798 ? 18.034 -9.946 -29.711 1.00 96.31 798 ILE A N 1
ATOM 6004 C CA . ILE A 1 798 ? 18.497 -11.204 -29.120 1.00 96.31 798 ILE A CA 1
ATOM 6005 C C . ILE A 1 798 ? 19.875 -11.025 -28.476 1.00 96.31 798 ILE A C 1
ATOM 6007 O O . ILE A 1 798 ? 20.627 -10.107 -28.809 1.00 96.31 798 ILE A O 1
ATOM 6011 N N . THR A 1 799 ? 20.223 -11.936 -27.572 1.00 96.94 799 THR A N 1
ATOM 6012 C CA . THR A 1 799 ? 21.605 -12.127 -27.115 1.00 96.94 799 THR A CA 1
ATOM 6013 C C . THR A 1 799 ? 22.165 -13.398 -27.728 1.00 96.94 799 THR A C 1
ATOM 6015 O O . THR A 1 799 ? 21.466 -14.410 -27.778 1.00 96.94 799 THR A O 1
ATOM 6018 N N . VAL A 1 800 ? 23.411 -13.345 -28.198 1.00 98.19 800 VAL A N 1
ATOM 6019 C CA . VAL A 1 800 ? 24.123 -14.509 -28.733 1.00 98.19 800 VAL A CA 1
ATOM 6020 C C . VAL A 1 800 ? 25.334 -14.799 -27.857 1.00 98.19 800 VAL A C 1
ATOM 6022 O O . VAL A 1 800 ? 26.281 -14.011 -27.816 1.00 98.19 800 VAL A O 1
ATOM 6025 N N . ASP A 1 801 ? 25.298 -15.940 -27.180 1.00 97.81 801 ASP A N 1
ATOM 6026 C CA . ASP A 1 801 ? 26.380 -16.451 -26.350 1.00 97.81 801 ASP A CA 1
ATOM 6027 C C . ASP A 1 801 ? 27.188 -17.498 -27.128 1.00 97.81 801 ASP A C 1
ATOM 6029 O O . ASP A 1 801 ? 26.648 -18.379 -27.800 1.00 97.81 801 ASP A O 1
ATOM 6033 N N . PHE A 1 802 ? 28.509 -17.369 -27.065 1.00 98.06 802 PHE A N 1
ATOM 6034 C CA . PHE A 1 802 ? 29.477 -18.250 -27.702 1.00 98.06 802 PHE A CA 1
ATOM 6035 C C . PHE A 1 802 ? 30.097 -19.120 -26.621 1.00 98.06 802 PHE A C 1
ATOM 6037 O O . PHE A 1 802 ? 30.856 -18.630 -25.784 1.00 98.06 802 PHE A O 1
ATOM 6044 N N . HIS A 1 803 ? 29.793 -20.407 -26.653 1.00 97.50 803 HIS A N 1
ATOM 6045 C CA . HIS A 1 803 ? 30.306 -21.395 -25.714 1.00 97.50 803 HIS A CA 1
ATOM 6046 C C . HIS A 1 803 ? 31.433 -22.199 -26.355 1.00 97.50 803 HIS A C 1
ATOM 6048 O O . HIS A 1 803 ? 31.438 -22.405 -27.571 1.00 97.50 803 HIS A O 1
ATOM 6054 N N . ASP A 1 804 ? 32.399 -22.649 -25.560 1.00 95.88 804 ASP A N 1
ATOM 6055 C CA . ASP A 1 804 ? 33.498 -23.476 -26.053 1.00 95.88 804 ASP A CA 1
ATOM 6056 C C . ASP A 1 804 ? 32.971 -24.762 -26.720 1.00 95.88 804 ASP A C 1
ATOM 6058 O O . ASP A 1 804 ? 32.019 -25.392 -26.258 1.00 95.88 804 ASP A O 1
ATOM 6062 N N . GLY A 1 805 ? 33.559 -25.130 -27.861 1.00 94.38 805 GLY A N 1
ATOM 6063 C CA . GLY A 1 805 ? 33.095 -26.268 -28.655 1.00 94.38 805 GLY A CA 1
ATOM 6064 C C . GLY A 1 805 ? 33.354 -27.640 -28.023 1.00 94.38 805 GLY A C 1
ATOM 6065 O O . GLY A 1 805 ? 32.712 -28.608 -28.434 1.00 94.38 805 GLY A O 1
ATOM 6066 N N . GLU A 1 806 ? 34.276 -27.739 -27.060 1.00 93.50 806 GLU A N 1
ATOM 6067 C CA . GLU A 1 806 ? 34.574 -28.966 -26.309 1.00 93.50 806 GLU A CA 1
ATOM 6068 C C . GLU A 1 806 ? 33.935 -28.968 -24.914 1.00 93.50 806 GLU A C 1
ATOM 6070 O O . GLU A 1 806 ? 33.645 -30.042 -24.393 1.00 93.50 806 GLU A O 1
ATOM 6075 N N . ASN A 1 807 ? 33.703 -27.793 -24.320 1.00 93.38 807 ASN A N 1
ATOM 6076 C CA . ASN A 1 807 ? 33.067 -27.637 -23.012 1.00 93.38 807 ASN A CA 1
ATOM 6077 C C . ASN A 1 807 ? 31.994 -26.539 -23.047 1.00 93.38 807 ASN A C 1
ATOM 6079 O O . ASN A 1 807 ? 32.295 -25.354 -22.893 1.00 93.38 807 ASN A O 1
ATOM 6083 N N . TYR A 1 808 ? 30.732 -26.940 -23.198 1.00 95.00 808 TYR A N 1
ATOM 6084 C CA . TYR A 1 808 ? 29.615 -26.004 -23.328 1.00 95.00 808 TYR A CA 1
ATOM 6085 C C . TYR A 1 808 ? 29.459 -25.070 -22.116 1.00 95.00 808 TYR A C 1
ATOM 6087 O O . TYR A 1 808 ? 29.120 -23.903 -22.285 1.00 95.00 808 TYR A O 1
ATOM 6095 N N . GLU A 1 809 ? 29.773 -25.519 -20.901 1.00 94.38 809 GLU A N 1
ATOM 6096 C CA . GLU A 1 809 ? 29.645 -24.695 -19.688 1.00 94.38 809 GLU A CA 1
ATOM 6097 C C . GLU A 1 809 ? 30.587 -23.475 -19.689 1.00 94.38 809 GLU A C 1
ATOM 6099 O O . GLU A 1 809 ? 30.418 -22.535 -18.911 1.00 94.38 809 GLU A O 1
ATOM 6104 N N . ASN A 1 810 ? 31.591 -23.458 -20.571 1.00 94.50 810 ASN A N 1
ATOM 6105 C CA . ASN A 1 810 ? 32.521 -22.349 -20.706 1.00 94.50 810 ASN A CA 1
ATOM 6106 C C . ASN A 1 810 ? 32.045 -21.322 -21.753 1.00 94.50 810 ASN A C 1
ATOM 6108 O O . ASN A 1 810 ? 32.364 -21.434 -22.939 1.00 94.50 810 ASN A O 1
ATOM 6112 N N . THR A 1 811 ? 31.334 -20.279 -21.315 1.00 95.75 811 THR A N 1
ATOM 6113 C CA . THR A 1 811 ? 31.002 -19.117 -22.159 1.00 95.75 811 THR A CA 1
ATOM 6114 C C . THR A 1 811 ? 32.248 -18.272 -22.447 1.00 95.75 811 THR A C 1
ATOM 6116 O O . THR A 1 811 ? 32.851 -17.686 -21.549 1.00 95.75 811 THR A O 1
ATOM 6119 N N . ILE A 1 812 ? 32.619 -18.175 -23.722 1.00 96.31 812 ILE A N 1
ATOM 6120 C CA . ILE A 1 812 ? 33.785 -17.435 -24.221 1.00 96.31 812 ILE A CA 1
ATOM 6121 C C . ILE A 1 812 ? 33.467 -15.957 -24.451 1.00 96.31 812 ILE A C 1
ATOM 6123 O O . ILE A 1 812 ? 34.294 -15.086 -24.178 1.00 96.31 812 ILE A O 1
ATOM 6127 N N . LEU A 1 813 ? 32.283 -15.674 -24.992 1.00 96.06 813 LEU A N 1
ATOM 6128 C CA . LEU A 1 813 ? 31.850 -14.332 -25.362 1.00 96.06 813 LEU A CA 1
ATOM 6129 C C . LEU A 1 813 ? 30.324 -14.255 -25.320 1.00 96.06 813 LEU A C 1
ATOM 6131 O O . LEU A 1 813 ? 29.653 -15.171 -25.778 1.00 96.06 813 LEU A O 1
ATOM 6135 N N . SER A 1 814 ? 29.792 -13.136 -24.836 1.00 96.12 814 SER A N 1
ATOM 6136 C CA . SER A 1 814 ? 28.372 -12.796 -24.928 1.00 96.12 814 SER A CA 1
ATOM 6137 C C . SER A 1 814 ? 28.221 -11.524 -25.752 1.00 96.12 814 SER A C 1
ATOM 6139 O O . SER A 1 814 ? 28.943 -10.551 -25.518 1.00 96.12 814 SER A O 1
ATOM 6141 N N . VAL A 1 815 ? 27.319 -11.535 -26.733 1.00 94.31 815 VAL A N 1
ATOM 6142 C CA . VAL A 1 815 ? 27.014 -10.373 -27.575 1.00 94.31 815 VAL A CA 1
ATOM 6143 C C . VAL A 1 815 ? 25.536 -10.013 -27.400 1.00 94.31 815 VAL A C 1
ATOM 6145 O O . VAL A 1 815 ? 24.679 -10.657 -28.015 1.00 94.31 815 VAL A O 1
ATOM 6148 N N . PRO A 1 816 ? 25.214 -9.031 -26.539 1.00 92.31 816 PRO A N 1
ATOM 6149 C CA . PRO A 1 816 ? 23.842 -8.590 -26.314 1.00 92.31 816 PRO A CA 1
ATOM 6150 C C . PRO A 1 816 ? 23.357 -7.644 -27.424 1.00 92.31 816 PRO A C 1
ATOM 6152 O O . PRO A 1 816 ? 24.137 -7.184 -28.256 1.00 92.31 816 PRO A O 1
ATOM 6155 N N . GLU A 1 817 ? 22.057 -7.339 -27.406 1.00 88.88 817 GLU A N 1
ATOM 6156 C CA . GLU A 1 817 ? 21.411 -6.306 -28.239 1.00 88.88 817 GLU A CA 1
ATOM 6157 C C . GLU A 1 817 ? 21.570 -6.511 -29.766 1.00 88.88 817 GLU A C 1
ATOM 6159 O O . GLU A 1 817 ? 21.466 -5.570 -30.557 1.00 88.88 817 GLU A O 1
ATOM 6164 N N . VAL A 1 818 ? 21.754 -7.762 -30.210 1.00 93.12 818 VAL A N 1
ATOM 6165 C CA . VAL A 1 818 ? 21.818 -8.117 -31.635 1.00 93.12 818 VAL A CA 1
ATOM 6166 C C . VAL A 1 818 ? 20.424 -7.993 -32.242 1.00 93.12 818 VAL A C 1
ATOM 6168 O O . VAL A 1 818 ? 19.478 -8.635 -31.795 1.00 93.12 818 VAL A O 1
ATOM 6171 N N . LEU A 1 819 ? 20.290 -7.185 -33.289 1.00 94.12 819 LEU A N 1
ATOM 6172 C CA . LEU A 1 819 ? 19.005 -6.962 -33.949 1.00 94.12 819 LEU A CA 1
ATOM 6173 C C . LEU A 1 819 ? 18.592 -8.182 -34.778 1.00 94.12 819 LEU A C 1
ATOM 6175 O O . LEU A 1 819 ? 19.344 -8.646 -35.642 1.00 94.12 819 LEU A O 1
ATOM 6179 N N . LEU A 1 820 ? 17.370 -8.652 -34.540 1.00 96.88 820 LEU A N 1
ATOM 6180 C CA . LEU A 1 820 ? 16.708 -9.689 -35.315 1.00 96.88 820 LEU A CA 1
ATOM 6181 C C . LEU A 1 820 ? 15.740 -9.029 -36.298 1.00 96.88 820 LEU A C 1
ATOM 6183 O O . LEU A 1 820 ? 14.780 -8.373 -35.902 1.00 96.88 820 LEU A O 1
ATOM 6187 N N . TYR A 1 821 ? 15.990 -9.190 -37.593 1.00 97.00 821 TYR A N 1
ATOM 6188 C CA . TYR A 1 821 ? 15.133 -8.639 -38.639 1.00 97.00 821 TYR A CA 1
ATOM 6189 C C . TYR A 1 821 ? 13.890 -9.503 -38.862 1.00 97.00 821 TYR A C 1
ATOM 6191 O O . TYR A 1 821 ? 13.911 -10.715 -38.652 1.00 97.00 821 TYR A O 1
ATOM 6199 N N . ALA A 1 822 ? 12.830 -8.888 -39.388 1.00 96.12 822 ALA A N 1
ATOM 6200 C CA . ALA A 1 822 ? 11.543 -9.531 -39.658 1.00 96.12 822 ALA A CA 1
ATOM 6201 C C . ALA A 1 822 ? 11.622 -10.733 -40.609 1.00 96.12 822 ALA A C 1
ATOM 6203 O O . ALA A 1 822 ? 10.729 -11.566 -40.620 1.00 96.12 822 ALA A O 1
ATOM 6204 N N . ASN A 1 823 ? 12.690 -10.859 -41.399 1.00 96.19 823 ASN A N 1
ATOM 6205 C CA . ASN A 1 823 ? 12.948 -12.025 -42.253 1.00 96.19 823 ASN A CA 1
ATOM 6206 C C . ASN A 1 823 ? 13.734 -13.151 -41.548 1.00 96.19 823 ASN A C 1
ATOM 6208 O O . ASN A 1 823 ? 14.223 -14.063 -42.214 1.00 96.19 823 ASN A O 1
ATOM 6212 N N . GLY A 1 824 ? 13.930 -13.048 -40.233 1.00 96.81 824 GLY A N 1
ATOM 6213 C CA . GLY A 1 824 ? 14.668 -14.002 -39.411 1.00 96.81 824 GLY A CA 1
ATOM 6214 C C . GLY A 1 824 ? 16.185 -13.833 -39.416 1.00 96.81 824 GLY A C 1
ATOM 6215 O O . GLY A 1 824 ? 16.879 -14.599 -38.753 1.00 96.81 824 GLY A O 1
ATOM 6216 N N . ASN A 1 825 ? 16.737 -12.859 -40.144 1.00 97.69 825 ASN A N 1
ATOM 6217 C CA . ASN A 1 825 ? 18.183 -12.673 -40.192 1.00 97.69 825 ASN A CA 1
ATOM 6218 C C . ASN A 1 825 ? 18.689 -11.833 -39.017 1.00 97.69 825 ASN A C 1
ATOM 6220 O O . ASN A 1 825 ? 18.118 -10.797 -38.689 1.00 97.69 825 ASN A O 1
ATOM 6224 N N . ALA A 1 826 ? 19.824 -12.231 -38.454 1.00 97.38 826 ALA A N 1
ATOM 6225 C CA . ALA A 1 826 ? 20.604 -11.434 -37.517 1.00 97.38 826 ALA A CA 1
ATOM 6226 C C . ALA A 1 826 ? 22.076 -11.467 -37.938 1.00 97.38 826 ALA A C 1
ATOM 6228 O O . ALA A 1 826 ? 22.563 -12.453 -38.495 1.00 97.38 826 ALA A O 1
ATOM 6229 N N . THR A 1 827 ? 22.802 -10.368 -37.745 1.00 95.38 827 THR A N 1
ATOM 6230 C CA . THR A 1 827 ? 24.232 -10.301 -38.078 1.00 95.38 827 THR A CA 1
ATOM 6231 C C . THR A 1 827 ? 24.981 -9.546 -37.000 1.00 95.38 827 THR A C 1
ATOM 6233 O O . THR A 1 827 ? 24.575 -8.454 -36.614 1.00 95.38 827 THR A O 1
ATOM 6236 N N . LEU A 1 828 ? 26.095 -10.116 -36.553 1.00 94.38 828 LEU A N 1
ATOM 6237 C CA . LEU A 1 828 ? 26.977 -9.511 -35.563 1.00 94.38 828 LEU A CA 1
ATOM 6238 C C . LEU A 1 828 ? 28.443 -9.727 -35.934 1.00 94.38 828 LEU A C 1
ATOM 6240 O O . LEU A 1 828 ? 28.780 -10.589 -36.750 1.00 94.38 828 LEU A O 1
ATOM 6244 N N . THR A 1 829 ? 29.318 -8.940 -35.316 1.00 92.88 829 THR A N 1
ATOM 6245 C CA . THR A 1 829 ? 30.767 -9.057 -35.474 1.00 92.88 829 THR A CA 1
ATOM 6246 C C . THR A 1 829 ? 31.446 -9.289 -34.136 1.00 92.88 829 THR A C 1
ATOM 6248 O O . THR A 1 829 ? 31.105 -8.635 -33.156 1.00 92.88 829 THR A O 1
ATOM 6251 N N . ILE A 1 830 ? 32.447 -10.164 -34.118 1.00 93.62 830 ILE A N 1
ATOM 6252 C CA . ILE A 1 830 ? 33.272 -10.483 -32.948 1.00 93.62 830 ILE A CA 1
ATOM 6253 C C . ILE A 1 830 ? 34.752 -10.208 -33.262 1.00 93.62 830 ILE A C 1
ATOM 6255 O O . ILE A 1 830 ? 35.130 -10.215 -34.438 1.00 93.62 830 ILE A O 1
ATOM 6259 N N . PRO A 1 831 ? 35.623 -9.971 -32.264 1.00 94.31 831 PRO A N 1
ATOM 6260 C CA . PRO A 1 831 ? 37.059 -9.814 -32.502 1.00 94.31 831 PRO A CA 1
ATOM 6261 C C . PRO A 1 831 ? 37.656 -10.988 -33.287 1.00 94.31 831 PRO A C 1
ATOM 6263 O O . PRO A 1 831 ? 37.342 -12.146 -33.017 1.00 94.31 831 PRO A O 1
ATOM 6266 N N . SER A 1 832 ? 38.565 -10.722 -34.233 1.00 93.50 832 SER A N 1
ATOM 6267 C CA . SER A 1 832 ? 39.107 -11.782 -35.102 1.00 93.50 832 SER A CA 1
ATOM 6268 C C . SER A 1 832 ? 39.906 -12.867 -34.372 1.00 93.50 832 SER A C 1
ATOM 6270 O O . SER A 1 832 ? 40.186 -13.909 -34.962 1.00 93.50 832 SER A O 1
ATOM 6272 N N . ALA A 1 833 ? 40.292 -12.616 -33.118 1.00 93.50 833 ALA A N 1
ATOM 6273 C CA . ALA A 1 833 ? 40.967 -13.578 -32.253 1.00 93.50 833 ALA A CA 1
ATOM 6274 C C . ALA A 1 833 ? 40.082 -14.780 -31.873 1.00 93.50 833 ALA A C 1
ATOM 6276 O O . ALA A 1 833 ? 40.615 -15.808 -31.473 1.00 93.50 833 ALA A O 1
ATOM 6277 N N . TYR A 1 834 ? 38.757 -14.667 -32.006 1.00 94.62 834 TYR A N 1
ATOM 6278 C CA . TYR A 1 834 ? 37.820 -15.764 -31.765 1.00 94.62 834 TYR A CA 1
ATOM 6279 C C . TYR A 1 834 ? 37.653 -16.616 -33.028 1.00 94.62 834 TYR A C 1
ATOM 6281 O O . TYR A 1 834 ? 36.657 -16.503 -33.739 1.00 94.62 834 TYR A O 1
ATOM 6289 N N . ASP A 1 835 ? 38.665 -17.425 -33.347 1.00 95.25 835 ASP A N 1
ATOM 6290 C CA . ASP A 1 835 ? 38.741 -18.244 -34.565 1.00 95.25 835 ASP A CA 1
ATOM 6291 C C . ASP A 1 835 ? 38.485 -19.747 -34.355 1.00 95.25 835 ASP A C 1
ATOM 6293 O O . ASP A 1 835 ? 38.709 -20.555 -35.260 1.00 95.25 835 ASP A O 1
ATOM 6297 N N . GLY A 1 836 ? 37.990 -20.114 -33.169 1.00 95.12 836 GLY A N 1
ATOM 6298 C CA . GLY A 1 836 ? 37.676 -21.487 -32.780 1.00 95.12 836 GLY A CA 1
ATOM 6299 C C . GLY A 1 836 ? 36.339 -22.015 -33.313 1.00 95.12 836 GLY A C 1
ATOM 6300 O O . GLY A 1 836 ? 35.725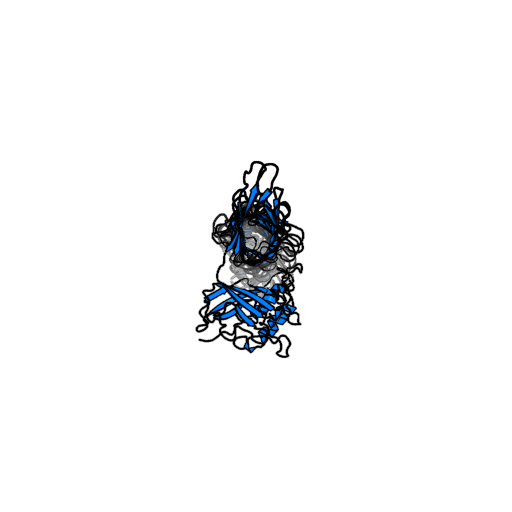 -21.456 -34.222 1.00 95.12 836 GLY A O 1
ATOM 6301 N N . ASN A 1 837 ? 35.885 -23.126 -32.731 1.00 96.75 837 ASN A N 1
ATOM 6302 C CA . ASN A 1 837 ? 34.532 -23.641 -32.930 1.00 96.75 837 ASN A CA 1
ATOM 6303 C C . ASN A 1 837 ? 33.721 -23.384 -31.660 1.00 96.75 837 ASN A C 1
ATOM 6305 O O . ASN A 1 837 ? 34.197 -23.723 -30.577 1.00 96.75 837 ASN A O 1
ATOM 6309 N N . TYR A 1 838 ? 32.517 -22.833 -31.796 1.00 97.62 838 TYR A N 1
ATOM 6310 C CA . TYR A 1 838 ? 31.698 -22.438 -30.650 1.00 97.62 838 TYR A CA 1
ATOM 6311 C C . TYR A 1 838 ? 30.268 -22.944 -30.778 1.00 97.62 838 TYR A C 1
ATOM 6313 O O . TYR A 1 838 ? 29.678 -22.848 -31.856 1.00 97.62 838 TYR A O 1
ATOM 6321 N N . TYR A 1 839 ? 29.691 -23.453 -29.692 1.00 98.31 839 TYR A N 1
ATOM 6322 C CA . TYR A 1 839 ? 28.236 -23.564 -29.615 1.00 98.31 839 TYR A CA 1
ATOM 6323 C C . TYR A 1 839 ? 27.639 -22.159 -29.533 1.00 98.31 839 TYR A C 1
ATOM 6325 O O . TYR A 1 839 ? 28.193 -21.283 -28.869 1.00 98.31 839 TYR A O 1
ATOM 6333 N N . LEU A 1 840 ? 26.536 -21.942 -30.244 1.00 98.38 840 LEU A N 1
ATOM 6334 C CA . LEU A 1 840 ? 25.837 -20.663 -30.273 1.00 98.38 840 LEU A CA 1
ATOM 6335 C C . LEU A 1 840 ? 24.531 -20.807 -29.506 1.00 98.38 840 LEU A C 1
ATOM 6337 O O . LEU A 1 840 ? 23.645 -21.530 -29.965 1.00 98.38 840 LEU A O 1
ATOM 6341 N N . SER A 1 841 ? 24.415 -20.109 -28.385 1.00 98.00 841 SER A N 1
ATOM 6342 C CA . SER A 1 841 ? 23.188 -20.048 -27.597 1.00 98.00 841 SER A CA 1
ATOM 6343 C C . SER A 1 841 ? 22.509 -18.716 -27.837 1.00 98.00 841 SER A C 1
ATOM 6345 O O . SER A 1 841 ? 23.116 -17.656 -27.685 1.00 98.00 841 SER A O 1
ATOM 6347 N N . VAL A 1 842 ? 21.257 -18.762 -28.284 1.00 98.31 842 VAL A N 1
ATOM 6348 C CA . VAL A 1 842 ? 20.486 -17.559 -28.584 1.00 98.31 842 VAL A CA 1
ATOM 6349 C C . VAL A 1 842 ? 19.391 -17.390 -27.546 1.00 98.31 842 VAL A C 1
ATOM 6351 O O . VAL A 1 842 ? 18.546 -18.271 -27.386 1.00 98.31 842 VAL A O 1
ATOM 6354 N N . ARG A 1 843 ? 19.388 -16.229 -26.887 1.00 97.06 843 ARG A N 1
ATOM 6355 C CA . ARG A 1 843 ? 18.395 -15.834 -25.883 1.00 97.06 843 ARG A CA 1
ATOM 6356 C C . ARG A 1 843 ? 17.556 -14.660 -26.370 1.00 97.06 843 ARG A C 1
ATOM 6358 O O . ARG A 1 843 ? 18.062 -13.746 -27.022 1.00 97.06 843 ARG A O 1
ATOM 6365 N N . HIS A 1 844 ? 16.279 -14.677 -26.012 1.00 96.00 844 HIS A N 1
ATOM 6366 C CA . HIS A 1 844 ? 15.294 -13.639 -26.309 1.00 96.00 844 HIS A CA 1
ATOM 6367 C C . HIS A 1 844 ? 14.443 -13.380 -25.059 1.00 96.00 844 HIS A C 1
ATOM 6369 O O . HIS A 1 844 ? 14.304 -14.275 -24.231 1.00 96.00 844 HIS A O 1
ATOM 6375 N N . ARG A 1 845 ? 13.843 -12.188 -24.938 1.00 93.44 845 ARG A N 1
ATOM 6376 C CA . ARG A 1 845 ? 13.112 -11.744 -23.730 1.00 93.44 845 ARG A CA 1
ATOM 6377 C C . ARG A 1 845 ? 11.961 -12.650 -23.278 1.00 93.44 845 ARG A C 1
ATOM 6379 O O . ARG A 1 845 ? 11.517 -12.514 -22.145 1.00 93.44 845 ARG A O 1
ATOM 6386 N N . ASN A 1 846 ? 11.422 -13.460 -24.187 1.00 94.75 846 ASN A N 1
ATOM 6387 C CA . ASN A 1 846 ? 10.233 -14.277 -23.951 1.00 94.75 846 ASN A CA 1
ATOM 6388 C C . ASN A 1 846 ? 10.269 -15.647 -24.655 1.00 94.75 846 ASN A C 1
ATOM 6390 O O . ASN A 1 846 ? 9.238 -16.311 -24.776 1.00 94.75 846 ASN A O 1
ATOM 6394 N N . SER A 1 847 ? 11.432 -16.060 -25.171 1.00 96.06 847 SER A N 1
ATOM 6395 C CA . SER A 1 847 ? 11.589 -17.338 -25.877 1.00 96.06 847 SER A CA 1
ATOM 6396 C C . SER A 1 847 ? 12.658 -18.186 -25.219 1.00 96.06 847 SER A C 1
ATOM 6398 O O . SER A 1 847 ? 13.625 -17.657 -24.671 1.00 96.06 847 SER A O 1
ATOM 6400 N N . ILE A 1 848 ? 12.498 -19.502 -25.329 1.00 96.06 848 ILE A N 1
ATOM 6401 C CA . ILE A 1 848 ? 13.438 -20.457 -24.763 1.00 96.06 848 ILE A CA 1
ATOM 6402 C C . ILE A 1 848 ? 14.823 -20.272 -25.381 1.00 96.06 848 ILE A C 1
ATOM 6404 O O . ILE A 1 848 ? 14.964 -20.115 -26.602 1.00 96.06 848 ILE A O 1
ATOM 6408 N N . GLU A 1 849 ? 15.856 -20.326 -24.543 1.00 97.25 849 GLU A N 1
ATOM 6409 C CA . GLU A 1 849 ? 17.226 -20.370 -25.038 1.00 97.25 849 GLU A CA 1
ATOM 6410 C C . GLU A 1 849 ? 17.397 -21.585 -25.952 1.00 97.25 849 GLU A C 1
ATOM 6412 O O . GLU A 1 849 ? 17.087 -22.724 -25.585 1.00 97.25 849 GLU A O 1
ATOM 6417 N N . THR A 1 850 ? 17.877 -21.331 -27.167 1.00 97.88 850 THR A N 1
ATOM 6418 C CA . THR A 1 850 ? 18.083 -22.378 -28.166 1.00 97.88 850 THR A CA 1
ATOM 6419 C C . THR A 1 850 ? 19.541 -22.415 -28.595 1.00 97.88 850 THR A C 1
ATOM 6421 O O . THR A 1 850 ? 20.111 -21.402 -29.005 1.00 97.88 850 THR A O 1
ATOM 6424 N N . VAL A 1 851 ? 20.130 -23.609 -28.509 1.00 98.25 851 VAL A N 1
ATOM 6425 C CA . VAL A 1 851 ? 21.554 -23.861 -28.754 1.00 98.25 851 VAL A CA 1
ATOM 6426 C C . VAL A 1 851 ? 21.757 -24.491 -30.125 1.00 98.25 851 VAL A C 1
ATOM 6428 O O . VAL A 1 851 ? 20.966 -25.341 -30.539 1.00 98.25 851 VAL A O 1
ATOM 6431 N N . SER A 1 852 ? 22.825 -24.122 -30.833 1.00 98.44 852 SER A N 1
ATOM 6432 C CA . SER A 1 852 ? 23.222 -24.785 -32.077 1.00 98.44 852 SER A CA 1
ATOM 6433 C C . SER A 1 852 ? 23.428 -26.291 -31.867 1.00 98.44 852 SER A C 1
ATOM 6435 O O . SER A 1 852 ? 24.021 -26.732 -30.886 1.00 98.44 852 SER A O 1
ATOM 6437 N N . ALA A 1 853 ? 22.979 -27.117 -32.813 1.00 97.56 853 ALA A N 1
ATOM 6438 C CA . ALA A 1 853 ? 23.097 -28.577 -32.713 1.00 97.56 853 ALA A CA 1
ATOM 6439 C C . ALA A 1 853 ? 24.548 -29.089 -32.661 1.00 97.56 853 ALA A C 1
ATOM 6441 O O . ALA A 1 853 ? 24.805 -30.235 -32.292 1.00 97.56 853 ALA A O 1
ATOM 6442 N N . SER A 1 854 ? 25.510 -28.272 -33.086 1.00 96.31 854 SER A N 1
ATOM 6443 C CA . SER A 1 854 ? 26.946 -28.562 -33.065 1.00 96.31 854 SER A CA 1
ATOM 6444 C C . SER A 1 854 ? 27.735 -27.248 -32.979 1.00 96.31 854 SER A C 1
ATOM 6446 O O . SER A 1 854 ? 27.174 -26.197 -33.320 1.00 96.31 854 SER A O 1
ATOM 6448 N N . PRO A 1 855 ? 29.025 -27.276 -32.592 1.00 97.38 855 PRO A N 1
ATOM 6449 C CA . PRO A 1 855 ? 29.877 -26.095 -32.638 1.00 97.38 855 PRO A CA 1
ATOM 6450 C C . PRO A 1 855 ? 30.020 -25.556 -34.067 1.00 97.38 855 PRO A C 1
ATOM 6452 O O . PRO A 1 855 ? 30.291 -26.307 -35.007 1.00 97.38 855 PRO A O 1
ATOM 6455 N N . VAL A 1 856 ? 29.863 -24.246 -34.231 1.00 97.69 856 VAL A N 1
ATOM 6456 C CA . VAL A 1 856 ? 30.011 -23.517 -35.494 1.00 97.69 856 VAL A CA 1
ATOM 6457 C C . VAL A 1 856 ? 31.447 -23.022 -35.622 1.00 97.69 856 VAL A C 1
ATOM 6459 O O . VAL A 1 856 ? 31.992 -22.454 -34.679 1.00 97.69 856 VAL A O 1
ATOM 6462 N N . SER A 1 857 ? 32.069 -23.239 -36.782 1.00 96.75 857 SER A N 1
ATOM 6463 C CA . SER A 1 857 ? 33.467 -22.865 -37.016 1.00 96.75 857 SER A CA 1
ATOM 6464 C C . SER A 1 857 ? 33.629 -21.399 -37.403 1.00 96.75 857 SER A C 1
ATOM 6466 O O . SER A 1 857 ? 32.979 -20.924 -38.334 1.00 96.75 857 SER A O 1
ATOM 6468 N N . PHE A 1 858 ? 34.561 -20.717 -36.739 1.00 96.31 858 PHE A N 1
ATOM 6469 C CA . PHE A 1 858 ? 34.943 -19.328 -36.992 1.00 96.31 858 PHE A CA 1
ATOM 6470 C C . PHE A 1 858 ? 36.346 -19.205 -37.587 1.00 96.31 858 PHE A C 1
ATOM 6472 O O . PHE A 1 858 ? 36.936 -18.134 -37.532 1.00 96.31 858 PHE A O 1
ATOM 6479 N N . ILE A 1 859 ? 36.888 -20.265 -38.195 1.00 94.25 859 ILE A N 1
ATOM 6480 C CA . ILE A 1 859 ? 38.184 -20.210 -38.896 1.00 94.25 859 ILE A CA 1
ATOM 6481 C C . ILE A 1 859 ? 38.119 -19.222 -40.071 1.00 94.25 859 ILE A C 1
ATOM 6483 O O . ILE A 1 859 ? 39.035 -18.419 -40.279 1.00 94.25 859 ILE A O 1
ATOM 6487 N N . GLU A 1 860 ? 37.007 -19.234 -40.806 1.00 93.25 860 GLU A N 1
ATOM 6488 C CA . GLU A 1 860 ? 36.715 -18.270 -41.866 1.00 93.25 860 GLU A CA 1
ATOM 6489 C C . GLU A 1 860 ? 36.278 -16.915 -41.287 1.00 93.25 860 GLU A C 1
ATOM 6491 O O . GLU A 1 860 ? 35.775 -16.817 -40.167 1.00 93.25 860 GLU A O 1
ATOM 6496 N N . ASN A 1 861 ? 36.450 -15.839 -42.060 1.00 90.38 861 ASN A N 1
ATOM 6497 C CA . ASN A 1 861 ? 36.063 -14.488 -41.621 1.00 90.38 861 ASN A CA 1
ATOM 6498 C C . ASN A 1 861 ? 34.540 -14.308 -41.483 1.00 90.38 861 ASN A C 1
ATOM 6500 O O . ASN A 1 861 ? 34.087 -13.344 -40.861 1.00 90.38 861 ASN A O 1
ATOM 6504 N N . THR A 1 862 ? 33.747 -15.205 -42.073 1.00 95.56 862 THR A N 1
ATOM 6505 C CA . THR A 1 862 ? 32.288 -15.203 -41.969 1.00 95.56 862 THR A CA 1
ATOM 6506 C C . THR A 1 862 ? 31.780 -16.605 -41.667 1.00 95.56 862 THR A C 1
ATOM 6508 O O . THR A 1 862 ? 32.038 -17.533 -42.433 1.00 95.56 862 THR A O 1
ATOM 6511 N N . ALA A 1 863 ? 31.032 -16.736 -40.578 1.00 97.25 863 ALA A N 1
ATOM 6512 C CA . ALA A 1 863 ? 30.302 -17.935 -40.202 1.00 97.25 863 ALA A CA 1
ATOM 6513 C C . ALA A 1 863 ? 28.808 -17.755 -40.505 1.00 97.25 863 ALA A C 1
ATOM 6515 O O . ALA A 1 863 ? 28.254 -16.666 -40.342 1.00 97.25 863 ALA A O 1
ATOM 6516 N N . TYR A 1 864 ? 28.155 -18.835 -40.932 1.00 97.38 864 TYR A N 1
ATOM 6517 C CA . TYR A 1 864 ? 26.725 -18.864 -41.233 1.00 97.38 864 TYR A CA 1
ATOM 6518 C C . TYR A 1 864 ? 26.066 -19.981 -40.435 1.00 97.38 864 TYR A C 1
ATOM 6520 O O . TYR A 1 864 ? 26.552 -21.113 -40.455 1.00 97.38 864 TYR A O 1
ATOM 6528 N N . TYR A 1 865 ? 24.946 -19.685 -39.783 1.00 98.19 865 TYR A N 1
ATOM 6529 C CA . TYR A 1 865 ? 24.149 -20.698 -39.100 1.00 98.19 865 TYR A CA 1
ATOM 6530 C C . TYR A 1 865 ? 22.658 -20.418 -39.262 1.00 98.19 865 TYR A C 1
ATOM 6532 O O . TYR A 1 865 ? 22.205 -19.294 -39.068 1.00 98.19 865 TYR A O 1
ATOM 6540 N N . ASN A 1 866 ? 21.884 -21.429 -39.649 1.00 98.06 866 ASN A N 1
ATOM 6541 C CA . ASN A 1 866 ? 20.458 -21.273 -39.913 1.00 98.06 866 ASN A CA 1
ATOM 6542 C C . ASN A 1 866 ? 19.680 -22.250 -39.042 1.00 98.06 866 ASN A C 1
ATOM 6544 O O . ASN A 1 866 ? 19.605 -23.425 -39.369 1.00 98.06 866 ASN A O 1
ATOM 6548 N N . PHE A 1 867 ? 19.080 -21.741 -37.974 1.00 98.31 867 PHE A N 1
ATOM 6549 C CA . PHE A 1 867 ? 18.218 -22.488 -37.070 1.00 98.31 867 PHE A CA 1
ATOM 6550 C C . PHE A 1 867 ? 16.867 -22.864 -37.693 1.00 98.31 867 PHE A C 1
ATOM 6552 O O . PHE A 1 867 ? 16.242 -23.819 -37.250 1.00 98.31 867 PHE A O 1
ATOM 6559 N N . ALA A 1 868 ? 16.386 -22.132 -38.698 1.00 97.31 868 ALA A N 1
ATOM 6560 C CA . ALA A 1 868 ? 15.001 -22.225 -39.160 1.00 97.31 868 ALA A CA 1
ATOM 6561 C C . ALA A 1 868 ? 14.739 -23.324 -40.207 1.00 97.31 868 ALA A C 1
ATOM 6563 O O . ALA A 1 868 ? 13.584 -23.615 -40.515 1.00 97.31 868 ALA A O 1
ATOM 6564 N N . ASN A 1 869 ? 15.780 -23.931 -40.791 1.00 95.44 869 ASN A N 1
ATOM 6565 C CA . ASN A 1 869 ? 15.622 -24.823 -41.949 1.00 95.44 869 ASN A CA 1
ATOM 6566 C C . ASN A 1 869 ? 15.319 -26.295 -41.603 1.00 95.44 869 ASN A C 1
ATOM 6568 O O . ASN A 1 869 ? 14.855 -27.038 -42.466 1.00 95.44 869 ASN A O 1
ATOM 6572 N N . SER A 1 870 ? 15.617 -26.739 -40.380 1.00 96.56 870 SER A N 1
ATOM 6573 C CA . SER A 1 870 ? 15.366 -28.101 -39.903 1.00 96.56 870 SER A CA 1
ATOM 6574 C C . SER A 1 870 ? 15.515 -28.165 -38.385 1.00 96.56 870 SER A C 1
ATOM 6576 O O . SER A 1 870 ? 16.410 -27.529 -37.836 1.00 96.56 870 SER A O 1
ATOM 6578 N N . ALA A 1 871 ? 14.726 -29.015 -37.723 1.00 95.50 871 ALA A N 1
ATOM 6579 C CA . ALA A 1 871 ? 14.822 -29.219 -36.273 1.00 95.50 871 ALA A CA 1
ATOM 6580 C C . ALA A 1 871 ? 16.233 -29.624 -35.813 1.00 95.50 871 ALA A C 1
ATOM 6582 O O . ALA A 1 871 ? 16.664 -29.290 -34.718 1.00 95.50 871 ALA A O 1
ATOM 6583 N N . GLY A 1 872 ? 16.979 -30.337 -36.666 1.00 96.12 872 GLY A N 1
ATOM 6584 C CA . GLY A 1 872 ? 18.345 -30.786 -36.382 1.00 96.12 872 GLY A CA 1
ATOM 6585 C C . GLY A 1 872 ? 19.398 -29.673 -36.334 1.00 96.12 872 GLY A C 1
ATOM 6586 O O . GLY A 1 872 ? 20.578 -29.994 -36.238 1.00 96.12 872 GLY A O 1
ATOM 6587 N N . GLN A 1 873 ? 19.005 -28.400 -36.445 1.00 97.56 873 GLN A N 1
ATOM 6588 C CA . GLN A 1 873 ? 19.879 -27.243 -36.218 1.00 97.56 873 GLN A CA 1
ATOM 6589 C C . GLN A 1 873 ? 19.820 -26.745 -34.773 1.00 97.56 873 GLN A C 1
ATOM 6591 O O . GLN A 1 873 ? 20.715 -26.030 -34.339 1.00 97.56 873 GLN A O 1
ATOM 6596 N N . ALA A 1 874 ? 18.819 -27.142 -33.993 1.00 97.75 874 ALA A N 1
ATOM 6597 C CA . ALA A 1 874 ? 18.852 -26.952 -32.552 1.00 97.75 874 ALA A CA 1
ATOM 6598 C C . ALA A 1 874 ? 19.363 -28.210 -31.854 1.00 97.75 874 ALA A C 1
ATOM 6600 O O . ALA A 1 874 ? 19.033 -29.339 -32.236 1.00 97.75 874 ALA A O 1
ATOM 6601 N N . TYR A 1 875 ? 20.146 -28.023 -30.795 1.00 97.44 875 TYR A N 1
ATOM 6602 C CA . TYR A 1 875 ? 20.533 -29.118 -29.923 1.00 97.44 875 TYR A CA 1
ATOM 6603 C C . TYR A 1 875 ? 19.277 -29.791 -29.353 1.00 97.44 875 TYR A C 1
ATOM 6605 O O . TYR A 1 875 ? 18.310 -29.131 -28.973 1.00 97.44 875 TYR A O 1
ATOM 6613 N N . GLY A 1 876 ? 19.241 -31.125 -29.390 1.00 95.88 876 GLY A N 1
ATOM 6614 C CA . GLY A 1 876 ? 18.066 -31.900 -28.980 1.00 95.88 876 GLY A CA 1
ATOM 6615 C C . GLY A 1 876 ? 16.803 -31.688 -29.827 1.00 95.88 876 GLY A C 1
ATOM 6616 O O . GLY A 1 876 ? 15.743 -32.150 -29.418 1.00 95.88 876 GLY A O 1
ATOM 6617 N N . ALA A 1 877 ? 16.896 -31.026 -30.989 1.00 96.19 877 ALA A N 1
ATOM 6618 C CA . ALA A 1 877 ? 15.744 -30.605 -31.787 1.00 96.19 877 ALA A CA 1
ATOM 6619 C C . ALA A 1 877 ? 14.751 -29.713 -31.013 1.00 96.19 877 ALA A C 1
ATOM 6621 O O . ALA A 1 877 ? 13.537 -29.821 -31.197 1.00 96.19 877 ALA A O 1
ATOM 6622 N N . ASN A 1 878 ? 15.272 -28.837 -30.144 1.00 95.75 878 ASN A N 1
ATOM 6623 C CA . ASN A 1 878 ? 14.493 -27.983 -29.243 1.00 95.75 878 ASN A CA 1
ATOM 6624 C C . ASN A 1 878 ? 13.817 -26.787 -29.944 1.00 95.75 878 ASN A C 1
ATOM 6626 O O . ASN A 1 878 ? 14.111 -25.629 -29.657 1.00 95.75 878 ASN A O 1
ATOM 6630 N N . GLN A 1 879 ? 12.951 -27.062 -30.919 1.00 96.25 879 GLN A N 1
ATOM 6631 C CA . GLN A 1 879 ? 12.280 -26.054 -31.742 1.00 96.25 879 GLN A CA 1
ATOM 6632 C C . GLN A 1 879 ? 10.841 -26.449 -32.068 1.00 96.25 879 GLN A C 1
ATOM 6634 O O . GLN A 1 879 ? 10.488 -27.631 -32.104 1.00 96.25 879 GLN A O 1
ATOM 6639 N N . LYS A 1 880 ? 10.026 -25.439 -32.370 1.00 95.88 880 LYS A N 1
ATOM 6640 C CA . LYS A 1 880 ? 8.658 -25.564 -32.857 1.00 95.88 880 LYS A CA 1
ATOM 6641 C C . LYS A 1 880 ? 8.627 -25.707 -34.377 1.00 95.88 880 LYS A C 1
ATOM 6643 O O . LYS A 1 880 ? 9.215 -24.888 -35.080 1.00 95.88 880 LYS A O 1
ATOM 6648 N N . ASP A 1 881 ? 7.870 -26.679 -34.882 1.00 96.12 881 ASP A N 1
ATOM 6649 C CA . ASP A 1 881 ? 7.443 -26.710 -36.287 1.00 96.12 881 ASP A CA 1
ATOM 6650 C C . ASP A 1 881 ? 6.344 -25.656 -36.507 1.00 96.12 881 ASP A C 1
ATOM 6652 O O . ASP A 1 881 ? 5.202 -25.842 -36.076 1.00 96.12 881 ASP A O 1
ATOM 6656 N N . LEU A 1 882 ? 6.705 -24.531 -37.130 1.00 95.94 882 LEU A N 1
ATOM 6657 C CA . LEU A 1 882 ? 5.830 -23.361 -37.274 1.00 95.94 882 LEU A CA 1
ATOM 6658 C C . LEU A 1 882 ? 4.720 -23.580 -38.313 1.00 95.94 882 LEU A C 1
ATOM 6660 O O . LEU A 1 882 ? 3.629 -23.033 -38.174 1.00 95.94 882 LEU A O 1
ATOM 6664 N N . ASN A 1 883 ? 4.982 -24.397 -39.340 1.00 93.25 883 ASN A N 1
ATOM 6665 C CA . ASN A 1 883 ? 4.022 -24.694 -40.411 1.00 93.25 883 ASN A CA 1
ATOM 6666 C C . ASN A 1 883 ? 3.262 -26.014 -40.186 1.00 93.25 883 ASN A C 1
ATOM 6668 O O . ASN A 1 883 ? 2.250 -26.263 -40.845 1.00 93.25 883 ASN A O 1
ATOM 6672 N N . GLY A 1 884 ? 3.736 -26.866 -39.273 1.00 92.06 884 GLY A N 1
ATOM 6673 C CA . GLY A 1 884 ? 3.160 -28.184 -38.989 1.00 92.06 884 GLY A CA 1
ATOM 6674 C C . GLY A 1 884 ? 3.450 -29.243 -40.061 1.00 92.06 884 GLY A C 1
ATOM 6675 O O . GLY A 1 884 ? 2.835 -30.312 -40.051 1.00 92.06 884 GLY A O 1
ATOM 6676 N N . ASP A 1 885 ? 4.341 -28.945 -41.007 1.00 92.88 885 ASP A N 1
ATOM 6677 C CA . ASP A 1 885 ? 4.761 -29.826 -42.101 1.00 92.88 885 ASP A CA 1
ATOM 6678 C C . ASP A 1 885 ? 6.282 -30.086 -42.122 1.00 92.88 885 ASP A C 1
ATOM 6680 O O . ASP A 1 885 ? 6.792 -30.739 -43.038 1.00 92.88 885 ASP A O 1
ATOM 6684 N N . GLY A 1 886 ? 7.007 -29.591 -41.116 1.00 92.38 886 GLY A N 1
ATOM 6685 C CA . GLY A 1 886 ? 8.453 -29.713 -40.956 1.00 92.38 886 GLY A CA 1
ATOM 6686 C C . GLY A 1 886 ? 9.289 -28.799 -41.856 1.00 92.38 886 GLY A C 1
ATOM 6687 O O . GLY A 1 886 ? 10.514 -28.948 -41.878 1.00 92.38 886 GLY A O 1
ATOM 6688 N N . SER A 1 887 ? 8.671 -27.875 -42.604 1.00 93.12 887 SER A N 1
ATOM 6689 C CA . SER A 1 887 ? 9.373 -26.990 -43.548 1.00 93.12 887 SER A CA 1
ATOM 6690 C C . SER A 1 887 ? 10.047 -25.776 -42.905 1.00 93.12 887 SER A C 1
ATOM 6692 O O . SER A 1 887 ? 10.940 -25.193 -43.523 1.00 93.12 887 SER A O 1
ATOM 6694 N N . LEU A 1 888 ? 9.627 -25.383 -41.698 1.00 96.69 888 LEU A N 1
ATOM 6695 C CA . LEU A 1 888 ? 10.101 -24.169 -41.040 1.00 96.69 888 LEU A CA 1
ATOM 6696 C C . LEU A 1 888 ? 10.067 -24.303 -39.517 1.00 96.69 888 LEU A C 1
ATOM 6698 O O . LEU A 1 888 ? 9.060 -24.721 -38.945 1.00 96.69 888 LEU A O 1
ATOM 6702 N N . TRP A 1 889 ? 11.164 -23.909 -38.876 1.00 97.94 889 TRP A N 1
ATOM 6703 C CA . TRP A 1 889 ? 11.387 -24.102 -37.446 1.00 97.94 889 TRP A CA 1
ATOM 6704 C C . TRP A 1 889 ? 11.616 -22.769 -36.730 1.00 97.94 889 TRP A C 1
ATOM 6706 O O . TRP A 1 889 ? 12.267 -21.872 -37.269 1.00 97.94 889 TRP A O 1
ATOM 6716 N N . GLY A 1 890 ? 11.086 -22.644 -35.516 1.00 97.19 890 GLY A N 1
ATOM 6717 C CA . GLY A 1 890 ? 11.250 -21.471 -34.657 1.00 97.19 890 GLY A CA 1
ATOM 6718 C C . GLY A 1 890 ? 11.518 -21.849 -33.206 1.00 97.19 890 GLY A C 1
ATOM 6719 O O . GLY A 1 890 ? 11.311 -22.993 -32.803 1.00 97.19 890 GLY A O 1
ATOM 6720 N N . PHE A 1 891 ? 12.006 -20.900 -32.418 1.00 98.06 891 PHE A N 1
ATOM 6721 C CA . PHE A 1 891 ? 12.216 -21.099 -30.985 1.00 98.06 891 PHE A CA 1
ATOM 6722 C C . PHE A 1 891 ? 10.878 -21.037 -30.260 1.00 98.06 891 PHE A C 1
ATOM 6724 O O . PHE A 1 891 ? 10.047 -20.187 -30.587 1.00 98.06 891 PHE A O 1
ATOM 6731 N N . TYR A 1 892 ? 10.679 -21.929 -29.289 1.00 98.00 892 TYR A N 1
ATOM 6732 C CA . TYR A 1 892 ? 9.478 -21.910 -28.460 1.00 98.00 892 TYR A CA 1
ATOM 6733 C C . TYR A 1 892 ? 9.382 -20.590 -27.694 1.00 98.00 892 TYR A C 1
ATOM 6735 O O . TYR A 1 892 ? 10.364 -20.151 -27.094 1.00 98.00 892 TYR A O 1
ATOM 6743 N N . SER A 1 893 ? 8.200 -19.981 -27.695 1.00 97.25 893 SER A N 1
ATOM 6744 C CA . SER A 1 893 ? 7.930 -18.735 -26.966 1.00 97.25 893 SER A CA 1
ATOM 6745 C C . SER A 1 893 ? 7.018 -18.958 -25.760 1.00 97.25 893 SER A C 1
ATOM 6747 O O . SER A 1 893 ? 6.253 -19.921 -25.711 1.00 97.25 893 SER A O 1
ATOM 6749 N N . GLY A 1 894 ? 7.091 -18.056 -24.787 1.00 95.62 894 GLY A N 1
ATOM 6750 C CA . GLY A 1 894 ? 6.357 -18.125 -23.525 1.00 95.62 894 GLY A CA 1
ATOM 6751 C C . GLY A 1 894 ? 7.221 -18.332 -22.289 1.00 95.62 894 GLY A C 1
ATOM 6752 O O . GLY A 1 894 ? 6.664 -18.597 -21.234 1.00 95.62 894 GLY A O 1
ATOM 6753 N N . GLU A 1 895 ? 8.541 -18.211 -22.418 1.00 96.00 895 GLU A N 1
ATOM 6754 C CA . GLU A 1 895 ? 9.480 -18.260 -21.297 1.00 96.00 895 GLU A CA 1
ATOM 6755 C C . GLU A 1 895 ? 9.692 -16.816 -20.832 1.00 96.00 895 GLU A C 1
ATOM 6757 O O . GLU A 1 895 ? 10.499 -16.086 -21.401 1.00 96.00 895 GLU A O 1
ATOM 6762 N N . VAL A 1 896 ? 8.863 -16.341 -19.904 1.00 95.19 896 VAL A N 1
ATOM 6763 C CA . VAL A 1 896 ? 8.840 -14.926 -19.485 1.00 95.19 896 VAL A CA 1
ATOM 6764 C C . VAL A 1 896 ? 9.515 -14.722 -18.131 1.00 95.19 896 VAL A C 1
ATOM 6766 O O . VAL A 1 896 ? 9.824 -13.583 -17.775 1.00 95.19 896 VAL A O 1
ATOM 6769 N N . THR A 1 897 ? 9.745 -15.803 -17.376 1.00 92.38 897 THR A N 1
ATOM 6770 C CA . THR A 1 897 ? 10.455 -15.789 -16.088 1.00 92.38 897 THR A CA 1
ATOM 6771 C C . THR A 1 897 ? 11.966 -15.976 -16.209 1.00 92.38 897 THR A C 1
ATOM 6773 O O . THR A 1 897 ? 12.666 -15.666 -15.242 1.00 92.38 897 THR A O 1
ATOM 6776 N N . GLN A 1 898 ? 12.485 -16.389 -17.371 1.00 93.25 898 GLN A N 1
ATOM 6777 C CA . GLN A 1 898 ? 13.919 -16.588 -17.640 1.00 93.25 898 GLN A CA 1
ATOM 6778 C C . GLN A 1 898 ? 14.574 -17.586 -16.667 1.00 93.25 898 GLN A C 1
ATOM 6780 O O . GLN A 1 898 ? 15.723 -17.411 -16.257 1.00 93.25 898 GLN A O 1
ATOM 6785 N N . ASP A 1 899 ? 13.838 -18.639 -16.297 1.00 94.19 899 ASP A N 1
ATOM 6786 C CA . ASP A 1 899 ? 14.282 -19.784 -15.495 1.00 94.19 899 ASP A CA 1
ATOM 6787 C C . ASP A 1 899 ? 14.650 -21.034 -16.323 1.00 94.19 899 ASP A C 1
ATOM 6789 O O . ASP A 1 899 ? 15.195 -22.004 -15.783 1.00 94.19 899 ASP A O 1
ATOM 6793 N N . GLY A 1 900 ? 14.429 -20.986 -17.636 1.00 94.62 900 GLY A N 1
ATOM 6794 C CA . GLY A 1 900 ? 14.802 -22.021 -18.589 1.00 94.62 900 GLY A CA 1
ATOM 6795 C C . GLY A 1 900 ? 13.725 -23.068 -18.855 1.00 94.62 900 GLY A C 1
ATOM 6796 O O . GLY A 1 900 ? 14.017 -24.069 -19.520 1.00 94.62 900 GLY A O 1
ATOM 6797 N N . TYR A 1 901 ? 12.494 -22.861 -18.390 1.00 95.69 901 TYR A N 1
ATOM 6798 C CA . TYR A 1 901 ? 11.356 -23.719 -18.698 1.00 95.69 901 TYR A CA 1
ATOM 6799 C C . TYR A 1 901 ? 10.128 -22.879 -19.015 1.00 95.69 901 TYR A C 1
ATOM 6801 O O . TYR A 1 901 ? 9.827 -21.916 -18.334 1.00 95.69 901 TYR A O 1
ATOM 6809 N N . ILE A 1 902 ? 9.369 -23.283 -20.031 1.00 96.50 902 ILE A N 1
ATOM 6810 C CA . ILE A 1 902 ? 8.023 -22.753 -20.227 1.00 96.50 902 ILE A CA 1
ATOM 6811 C C . ILE A 1 902 ? 7.104 -23.631 -19.397 1.00 96.50 902 ILE A C 1
ATOM 6813 O O . ILE A 1 902 ? 6.860 -24.788 -19.746 1.00 96.50 902 ILE A O 1
ATOM 6817 N N . GLU A 1 903 ? 6.601 -23.108 -18.286 1.00 94.62 903 GLU A N 1
ATOM 6818 C CA . GLU A 1 903 ? 5.767 -23.871 -17.369 1.00 94.62 903 GLU A CA 1
ATOM 6819 C C . GLU A 1 903 ? 4.562 -23.066 -16.862 1.00 94.62 903 GLU A C 1
ATOM 6821 O O . GLU A 1 903 ? 4.074 -22.138 -17.506 1.00 94.62 903 GLU A O 1
ATOM 6826 N N . PHE A 1 904 ? 3.928 -23.509 -15.775 1.00 93.25 904 PHE A N 1
ATOM 6827 C CA . PHE A 1 904 ? 2.708 -22.856 -15.293 1.00 93.25 904 PHE A CA 1
ATOM 6828 C C . PHE A 1 904 ? 2.988 -21.475 -14.680 1.00 93.25 904 PHE A C 1
ATOM 6830 O O . PHE A 1 904 ? 2.084 -20.639 -14.618 1.00 93.25 904 PHE A O 1
ATOM 6837 N N . ILE A 1 905 ? 4.220 -21.225 -14.226 1.00 93.81 905 ILE A N 1
ATOM 6838 C CA . ILE A 1 905 ? 4.602 -19.957 -13.602 1.00 93.81 905 ILE A CA 1
ATOM 6839 C C . ILE A 1 905 ? 4.647 -18.804 -14.616 1.00 93.81 905 ILE A C 1
ATOM 6841 O O . ILE A 1 905 ? 4.129 -17.728 -14.309 1.00 93.81 905 ILE A O 1
ATOM 6845 N N . ASP A 1 906 ? 5.118 -19.050 -15.841 1.00 95.62 906 ASP A N 1
ATOM 6846 C CA . ASP A 1 906 ? 5.079 -18.095 -16.956 1.00 95.62 906 ASP A CA 1
ATOM 6847 C C . ASP A 1 906 ? 3.651 -17.676 -17.287 1.00 95.62 906 ASP A C 1
ATOM 6849 O O . ASP A 1 906 ? 3.307 -16.495 -17.361 1.00 95.62 906 ASP A O 1
ATOM 6853 N N . VAL A 1 907 ? 2.778 -18.678 -17.401 1.00 95.06 907 VAL A N 1
ATOM 6854 C CA . VAL A 1 907 ? 1.357 -18.507 -17.701 1.00 95.06 907 VAL A CA 1
ATOM 6855 C C . VAL A 1 907 ? 0.663 -17.670 -16.618 1.00 95.06 907 VAL A C 1
ATOM 6857 O O . VAL A 1 907 ? -0.193 -16.837 -16.929 1.00 95.06 907 VAL A O 1
ATOM 6860 N N . ILE A 1 908 ? 1.038 -17.850 -15.344 1.00 94.25 908 ILE A N 1
ATOM 6861 C CA . ILE A 1 908 ? 0.560 -17.007 -14.239 1.00 94.25 908 ILE A CA 1
ATOM 6862 C C . ILE A 1 908 ? 1.051 -15.562 -14.397 1.00 94.25 908 ILE A C 1
ATOM 6864 O O . ILE A 1 908 ? 0.266 -14.643 -14.143 1.00 94.25 908 ILE A O 1
ATOM 6868 N N . SER A 1 909 ? 2.310 -15.345 -14.796 1.00 93.94 909 SER A N 1
ATOM 6869 C CA . SER A 1 909 ? 2.852 -13.994 -15.004 1.00 93.94 909 SER A CA 1
ATOM 6870 C C . SER A 1 909 ? 2.046 -13.236 -16.059 1.00 93.94 909 SER A C 1
ATOM 6872 O O . SER A 1 909 ? 1.490 -12.171 -15.771 1.00 93.94 909 SER A O 1
ATOM 6874 N N . ILE A 1 910 ? 1.860 -13.854 -17.230 1.00 95.25 910 ILE A N 1
ATOM 6875 C CA . ILE A 1 910 ? 1.099 -13.296 -18.358 1.00 95.25 910 ILE A CA 1
ATOM 6876 C C . ILE A 1 910 ? -0.341 -12.992 -17.940 1.00 95.25 910 ILE A C 1
ATOM 6878 O O . ILE A 1 910 ? -0.836 -11.884 -18.143 1.00 95.25 910 ILE A O 1
ATOM 6882 N N . TYR A 1 911 ? -1.010 -13.943 -17.277 1.00 94.50 911 TYR A N 1
ATOM 6883 C CA . TYR A 1 911 ? -2.375 -13.745 -16.787 1.00 94.50 911 TYR A CA 1
ATOM 6884 C C . TYR A 1 911 ? -2.480 -12.546 -15.832 1.00 94.50 911 TYR A C 1
ATOM 6886 O O . TYR A 1 911 ? -3.395 -11.731 -15.956 1.00 94.50 911 TYR A O 1
ATOM 6894 N N . ASN A 1 912 ? -1.549 -12.411 -14.885 1.00 90.00 912 ASN A N 1
ATOM 6895 C CA . ASN A 1 912 ? -1.568 -11.311 -13.923 1.00 90.00 912 ASN A CA 1
ATOM 6896 C C . ASN A 1 912 ? -1.336 -9.951 -14.598 1.00 90.00 912 ASN A C 1
ATOM 6898 O O . ASN A 1 912 ? -1.990 -8.975 -14.225 1.00 90.00 912 ASN A O 1
ATOM 6902 N N . ARG A 1 913 ? -0.437 -9.874 -15.588 1.00 90.06 913 ARG A N 1
ATOM 6903 C CA . ARG A 1 913 ? -0.179 -8.647 -16.362 1.00 90.06 913 ARG A CA 1
ATOM 6904 C C . ARG A 1 913 ? -1.382 -8.274 -17.238 1.00 90.06 913 ARG A C 1
ATOM 6906 O O . ARG A 1 913 ? -1.805 -7.120 -17.199 1.00 90.06 913 ARG A O 1
ATOM 6913 N N . ASN A 1 914 ? -2.016 -9.248 -17.893 1.00 91.56 914 ASN A N 1
ATOM 6914 C CA . ASN A 1 914 ? -3.265 -9.060 -18.645 1.00 91.56 914 ASN A CA 1
ATOM 6915 C C . ASN A 1 914 ? -4.400 -8.517 -17.756 1.00 91.56 914 ASN A C 1
ATOM 6917 O O . ASN A 1 914 ? -5.033 -7.519 -18.090 1.00 91.56 914 ASN A O 1
ATOM 6921 N N . VAL A 1 915 ? -4.618 -9.093 -16.565 1.00 87.50 915 VAL A N 1
ATOM 6922 C CA . VAL A 1 915 ? -5.636 -8.598 -15.611 1.00 87.50 915 VAL A CA 1
ATOM 6923 C C . VAL A 1 915 ? -5.401 -7.133 -15.214 1.00 87.50 915 VAL A C 1
ATOM 6925 O O . VAL A 1 915 ? -6.363 -6.414 -14.933 1.00 87.50 915 VAL A O 1
ATOM 6928 N N . ASN A 1 916 ? -4.146 -6.681 -15.215 1.00 81.69 916 ASN A N 1
ATOM 6929 C CA . ASN A 1 916 ? -3.778 -5.291 -14.947 1.00 81.69 916 ASN A CA 1
ATOM 6930 C C . ASN A 1 916 ? -3.803 -4.393 -16.199 1.00 81.69 916 ASN A C 1
ATOM 6932 O O . ASN A 1 916 ? -3.528 -3.202 -16.079 1.00 81.69 916 ASN A O 1
ATOM 6936 N N . GLY A 1 917 ? -4.149 -4.930 -17.374 1.00 85.81 917 GLY A N 1
ATOM 6937 C CA . GLY A 1 917 ? -4.169 -4.199 -18.639 1.00 85.81 917 GLY A CA 1
ATOM 6938 C C . GLY A 1 917 ? -2.783 -3.724 -19.074 1.00 85.81 917 GLY A C 1
ATOM 6939 O O . GLY A 1 917 ? -2.667 -2.613 -19.586 1.00 85.81 917 GLY A O 1
ATOM 6940 N N . ALA A 1 918 ? -1.741 -4.519 -18.808 1.00 87.81 918 ALA A N 1
ATOM 6941 C CA . ALA A 1 918 ? -0.374 -4.183 -19.188 1.00 87.81 918 ALA A CA 1
ATOM 6942 C C . ALA A 1 918 ? -0.241 -4.020 -20.713 1.00 87.81 918 ALA A C 1
ATOM 6944 O O . ALA A 1 918 ? -0.814 -4.781 -21.494 1.00 87.81 918 ALA A O 1
ATOM 6945 N N . SER A 1 919 ? 0.528 -3.016 -21.124 1.00 90.94 919 SER A N 1
ATOM 6946 C CA . SER A 1 919 ? 0.751 -2.656 -22.526 1.00 90.94 919 SER A CA 1
ATOM 6947 C C . SER A 1 919 ? 2.142 -2.055 -22.708 1.00 90.94 919 SER A C 1
ATOM 6949 O O . SER A 1 919 ? 2.704 -1.520 -21.752 1.00 90.94 919 SER A O 1
ATOM 6951 N N . GLY A 1 920 ? 2.642 -2.052 -23.938 1.00 90.38 920 GLY A N 1
ATOM 6952 C CA . GLY A 1 920 ? 3.998 -1.649 -24.286 1.00 90.38 920 GLY A CA 1
ATOM 6953 C C . GLY A 1 920 ? 4.942 -2.839 -24.392 1.00 90.38 920 GLY A C 1
ATOM 6954 O O . GLY A 1 920 ? 4.522 -3.990 -24.439 1.00 90.38 920 GLY A O 1
ATOM 6955 N N . TYR A 1 921 ? 6.238 -2.550 -24.420 1.00 91.62 921 TYR A N 1
ATOM 6956 C CA . TYR A 1 921 ? 7.283 -3.557 -24.489 1.00 91.62 921 TYR A CA 1
ATOM 6957 C C . TYR A 1 921 ? 7.400 -4.310 -23.161 1.00 91.62 921 TYR A C 1
ATOM 6959 O O . TYR A 1 921 ? 8.057 -3.833 -22.235 1.00 91.62 921 TYR A O 1
ATOM 6967 N N . SER A 1 922 ? 6.759 -5.475 -23.082 1.00 91.31 922 SER A N 1
ATOM 6968 C CA . SER A 1 922 ? 6.798 -6.393 -21.930 1.00 91.31 922 SER A CA 1
ATOM 6969 C C . SER A 1 922 ? 7.381 -7.743 -22.351 1.00 91.31 922 SER A C 1
ATOM 6971 O O . SER A 1 922 ? 7.274 -8.112 -23.517 1.00 91.31 922 SER A O 1
ATOM 6973 N N . SER A 1 923 ? 7.970 -8.524 -21.444 1.00 93.44 923 SER A N 1
ATOM 6974 C CA . SER A 1 923 ? 8.292 -9.931 -21.753 1.00 93.44 923 SER A CA 1
ATOM 6975 C C . SER A 1 923 ? 7.018 -10.763 -21.936 1.00 93.44 923 SER A C 1
ATOM 6977 O O . SER A 1 923 ? 6.989 -11.672 -22.757 1.00 93.44 923 SER A O 1
ATOM 6979 N N . GLU A 1 924 ? 5.938 -10.413 -21.235 1.00 95.31 924 GLU A N 1
ATOM 6980 C CA . GLU A 1 924 ? 4.646 -11.103 -21.323 1.00 95.31 924 GLU A CA 1
ATOM 6981 C C . GLU A 1 924 ? 3.842 -10.816 -22.597 1.00 95.31 924 GLU A C 1
ATOM 6983 O O . GLU A 1 924 ? 2.868 -11.521 -22.847 1.00 95.31 924 GLU A O 1
ATOM 6988 N N . ASP A 1 925 ? 4.243 -9.817 -23.386 1.00 95.19 925 ASP A N 1
ATOM 6989 C CA . ASP A 1 925 ? 3.741 -9.589 -24.745 1.00 95.19 925 ASP A CA 1
ATOM 6990 C C . ASP A 1 925 ? 4.540 -10.497 -25.694 1.00 95.19 925 ASP A C 1
ATOM 6992 O O . ASP A 1 925 ? 5.666 -10.183 -26.098 1.00 95.19 925 ASP A O 1
ATOM 6996 N N . ILE A 1 926 ? 4.005 -11.693 -25.936 1.00 96.31 926 ILE A N 1
ATOM 6997 C CA . ILE A 1 926 ? 4.660 -12.782 -26.662 1.00 96.31 926 ILE A CA 1
ATOM 6998 C C . ILE A 1 926 ? 4.529 -12.588 -28.167 1.00 96.31 926 ILE A C 1
ATOM 7000 O O . ILE A 1 926 ? 5.481 -12.891 -28.893 1.00 96.31 926 ILE A O 1
ATOM 7004 N N . ASP A 1 927 ? 3.375 -12.105 -28.629 1.00 94.50 927 ASP A N 1
ATOM 7005 C CA . ASP A 1 927 ? 3.134 -11.841 -30.050 1.00 94.50 927 ASP A CA 1
ATOM 7006 C C . ASP A 1 927 ? 3.662 -10.473 -30.523 1.00 94.50 927 ASP A C 1
ATOM 7008 O O . ASP A 1 927 ? 3.763 -10.222 -31.730 1.00 94.50 927 ASP A O 1
ATOM 7012 N N . GLY A 1 928 ? 4.101 -9.638 -29.575 1.00 93.88 928 GLY A N 1
ATOM 7013 C CA . GLY A 1 928 ? 4.770 -8.366 -29.813 1.00 93.88 928 GLY A CA 1
ATOM 7014 C C . GLY A 1 928 ? 3.812 -7.258 -30.229 1.00 93.88 928 GLY A C 1
ATOM 7015 O O . GLY A 1 928 ? 4.268 -6.233 -30.746 1.00 93.88 928 GLY A O 1
ATOM 7016 N N . ASN A 1 929 ? 2.503 -7.447 -30.057 1.00 93.12 929 ASN A N 1
ATOM 7017 C CA . ASN A 1 929 ? 1.496 -6.524 -30.558 1.00 93.12 929 ASN A CA 1
ATOM 7018 C C . ASN A 1 929 ? 1.348 -5.244 -29.705 1.00 93.12 929 ASN A C 1
ATOM 7020 O O . ASN A 1 929 ? 0.641 -4.313 -30.111 1.00 93.12 929 ASN A O 1
ATOM 7024 N N . GLY A 1 930 ? 2.047 -5.170 -28.567 1.00 93.06 930 GLY A N 1
ATOM 7025 C CA . GLY A 1 930 ? 2.034 -4.052 -27.629 1.00 93.06 930 GLY A CA 1
ATOM 7026 C C . GLY A 1 930 ? 1.000 -4.185 -26.506 1.00 93.06 930 GLY A C 1
ATOM 7027 O O . GLY A 1 930 ? 0.858 -3.249 -25.712 1.00 93.06 930 GLY A O 1
ATOM 7028 N N . TYR A 1 931 ? 0.282 -5.305 -26.403 1.00 93.69 931 TYR A N 1
ATOM 7029 C CA . TYR A 1 931 ? -0.695 -5.586 -25.351 1.00 93.69 931 TYR A CA 1
ATOM 7030 C C . TYR A 1 931 ? -0.491 -6.988 -24.783 1.00 93.69 931 TYR A C 1
ATOM 7032 O O . TYR A 1 931 ? -0.421 -7.953 -25.525 1.00 93.69 931 TYR A O 1
ATOM 7040 N N . VAL A 1 932 ? -0.486 -7.117 -23.453 1.00 94.56 932 VAL A N 1
ATOM 7041 C CA . VAL A 1 932 ? -0.479 -8.439 -22.813 1.00 94.56 932 VAL A CA 1
ATOM 7042 C C . VAL A 1 932 ? -1.915 -8.939 -22.706 1.00 94.56 932 VAL A C 1
ATOM 7044 O O . VAL A 1 932 ? -2.693 -8.446 -21.883 1.00 94.56 932 VAL A O 1
ATOM 7047 N N . GLU A 1 933 ? -2.288 -9.921 -23.521 1.00 94.19 933 GLU A N 1
ATOM 7048 C CA . GLU A 1 933 ? -3.668 -10.369 -23.659 1.00 94.19 933 GLU A CA 1
ATOM 7049 C C . GLU A 1 933 ? -3.847 -11.901 -23.668 1.00 94.19 933 GLU A C 1
ATOM 7051 O O . GLU A 1 933 ? -3.042 -12.676 -23.149 1.00 94.19 933 GLU A O 1
ATOM 7056 N N . PHE A 1 934 ? -5.016 -12.370 -24.120 1.00 92.12 934 PHE A N 1
ATOM 7057 C CA . PHE A 1 934 ? -5.352 -13.798 -24.098 1.00 92.12 934 PHE A CA 1
ATOM 7058 C C . PHE A 1 934 ? -4.595 -14.606 -25.164 1.00 92.12 934 PHE A C 1
ATOM 7060 O O . PHE A 1 934 ? -4.459 -15.821 -25.021 1.00 92.12 934 PHE A O 1
ATOM 7067 N N . LEU A 1 935 ? -4.111 -13.961 -26.228 1.00 93.44 935 LEU A N 1
ATOM 7068 C CA . LEU A 1 935 ? -3.344 -14.627 -27.281 1.00 93.44 935 LEU A CA 1
ATOM 7069 C C . LEU A 1 935 ? -1.952 -15.043 -26.785 1.00 93.44 935 LEU A C 1
ATOM 7071 O O . LEU A 1 935 ? -1.573 -16.196 -26.997 1.00 93.44 935 LEU A O 1
ATOM 7075 N N . ASP A 1 936 ? -1.273 -14.194 -26.010 1.00 96.44 936 ASP A N 1
ATOM 7076 C CA . ASP A 1 936 ? 0.010 -14.521 -25.368 1.00 96.44 936 ASP A CA 1
ATOM 7077 C C . ASP A 1 936 ? -0.116 -15.743 -24.459 1.00 96.44 936 ASP A C 1
ATOM 7079 O O . ASP A 1 936 ? 0.666 -16.696 -24.527 1.00 96.44 936 ASP A O 1
ATOM 7083 N N . TYR A 1 937 ? -1.189 -15.760 -23.660 1.00 92.69 937 TYR A N 1
ATOM 7084 C CA . TYR A 1 937 ? -1.521 -16.881 -22.787 1.00 92.69 937 TYR A CA 1
ATOM 7085 C C . TYR A 1 937 ? -1.607 -18.202 -23.561 1.00 92.69 937 TYR A C 1
ATOM 7087 O O . TYR A 1 937 ? -1.108 -19.220 -23.084 1.00 92.69 937 TYR A O 1
ATOM 7095 N N . ILE A 1 938 ? -2.240 -18.213 -24.742 1.00 94.88 938 ILE A N 1
ATOM 7096 C CA . ILE A 1 938 ? -2.404 -19.435 -25.543 1.00 94.88 938 ILE A CA 1
ATOM 7097 C C . ILE A 1 938 ? -1.043 -19.984 -25.980 1.00 94.88 938 ILE A C 1
ATOM 7099 O O . ILE A 1 938 ? -0.843 -21.200 -25.930 1.00 94.88 938 ILE A O 1
ATOM 7103 N N . ILE A 1 939 ? -0.117 -19.116 -26.392 1.00 95.50 939 ILE A N 1
ATOM 7104 C CA . ILE A 1 939 ? 1.212 -19.518 -26.868 1.00 95.50 939 ILE A CA 1
ATOM 7105 C C . ILE A 1 939 ? 1.996 -20.165 -25.721 1.00 95.50 939 ILE A C 1
ATOM 7107 O O . ILE A 1 939 ? 2.376 -21.336 -25.822 1.00 95.50 939 ILE A O 1
ATOM 7111 N N . ALA A 1 940 ? 2.131 -19.461 -24.591 1.00 96.44 940 ALA A N 1
ATOM 7112 C CA . ALA A 1 940 ? 2.835 -19.982 -23.420 1.00 96.44 940 ALA A CA 1
ATOM 7113 C C . ALA A 1 940 ? 2.185 -21.262 -22.871 1.00 96.44 940 ALA A C 1
ATOM 7115 O O . ALA A 1 940 ? 2.873 -22.240 -22.590 1.00 96.44 940 ALA A O 1
ATOM 7116 N N . TYR A 1 941 ? 0.851 -21.313 -22.777 1.00 96.50 941 TYR A N 1
ATOM 7117 C CA . TYR A 1 941 ? 0.133 -22.487 -22.274 1.00 96.50 941 TYR A CA 1
ATOM 7118 C C . TYR A 1 941 ? 0.348 -23.732 -23.145 1.00 96.50 941 TYR A C 1
ATOM 7120 O O . TYR A 1 941 ? 0.576 -24.826 -22.622 1.00 96.50 941 TYR A O 1
ATOM 7128 N N . ASN A 1 942 ? 0.306 -23.582 -24.471 1.00 95.25 942 ASN A N 1
ATOM 7129 C CA . ASN A 1 942 ? 0.531 -24.700 -25.385 1.00 95.25 942 ASN A CA 1
ATOM 7130 C C . ASN A 1 942 ? 1.945 -25.274 -25.238 1.00 95.25 942 ASN A C 1
ATOM 7132 O O . ASN A 1 942 ? 2.116 -26.493 -25.263 1.00 95.25 942 ASN A O 1
ATOM 7136 N N . ASN A 1 943 ? 2.949 -24.420 -25.051 1.00 96.56 943 ASN A N 1
ATOM 7137 C CA . ASN A 1 943 ? 4.335 -24.851 -24.865 1.00 96.56 943 ASN A CA 1
ATOM 7138 C C . ASN A 1 943 ? 4.604 -25.399 -23.462 1.00 96.56 943 ASN A C 1
ATOM 7140 O O . ASN A 1 943 ? 5.340 -26.375 -23.320 1.00 96.56 943 ASN A O 1
ATOM 7144 N N . SER A 1 944 ? 3.899 -24.871 -22.462 1.00 95.38 944 SER A N 1
ATOM 7145 C CA . SER A 1 944 ? 3.885 -25.370 -21.087 1.00 95.38 944 SER A CA 1
ATOM 7146 C C . SER A 1 944 ? 3.399 -26.818 -21.001 1.00 95.38 944 SER A C 1
ATOM 7148 O O . SER A 1 944 ? 4.050 -27.672 -20.396 1.00 95.38 944 SER A O 1
ATOM 7150 N N . ILE A 1 945 ? 2.311 -27.159 -21.705 1.00 93.25 945 ILE A N 1
ATOM 7151 C CA . ILE A 1 945 ? 1.820 -28.549 -21.783 1.00 93.25 945 ILE A CA 1
ATOM 7152 C C . ILE A 1 945 ? 2.850 -29.486 -22.428 1.00 93.25 945 ILE A C 1
ATOM 7154 O O . ILE A 1 945 ? 2.933 -30.657 -22.055 1.00 93.25 945 ILE A O 1
ATOM 7158 N N . ASN A 1 946 ? 3.630 -28.982 -23.385 1.00 88.12 946 ASN A N 1
ATOM 7159 C CA . ASN A 1 946 ? 4.669 -29.754 -24.064 1.00 88.12 946 ASN A CA 1
ATOM 7160 C C . ASN A 1 946 ? 5.987 -29.818 -23.275 1.00 88.12 946 ASN A C 1
ATOM 7162 O O . ASN A 1 946 ? 6.922 -30.464 -23.742 1.00 88.12 946 ASN A O 1
ATOM 7166 N N . SER A 1 947 ? 6.053 -29.191 -22.091 1.00 87.62 947 SER A N 1
ATOM 7167 C CA . SER A 1 947 ? 7.253 -29.128 -21.248 1.00 87.62 947 SER A CA 1
ATOM 7168 C C . SER A 1 947 ? 8.477 -28.618 -22.016 1.00 87.62 947 SER A C 1
ATOM 7170 O O . SER A 1 947 ? 9.567 -29.179 -21.894 1.00 87.62 947 SER A O 1
ATOM 7172 N N . ALA A 1 948 ? 8.282 -27.588 -22.846 1.00 92.38 948 ALA A N 1
ATOM 7173 C CA . ALA A 1 948 ? 9.380 -26.934 -23.543 1.00 92.38 948 ALA A CA 1
ATOM 7174 C C . ALA A 1 948 ? 10.338 -26.313 -22.514 1.00 92.38 948 ALA A C 1
ATOM 7176 O O . ALA A 1 948 ? 9.916 -25.583 -21.622 1.00 92.38 948 ALA A O 1
ATOM 7177 N N . GLY A 1 949 ? 11.624 -26.623 -22.628 1.00 94.69 949 GLY A N 1
ATOM 7178 C CA . GLY A 1 949 ? 12.665 -26.161 -21.715 1.00 94.69 949 GLY A CA 1
ATOM 7179 C C . GLY A 1 949 ? 14.007 -26.107 -22.428 1.00 94.69 949 GLY A C 1
ATOM 7180 O O . GLY A 1 949 ? 14.122 -26.585 -23.559 1.00 94.69 949 GLY A O 1
ATOM 7181 N N . ILE A 1 950 ? 15.019 -25.511 -21.805 1.00 95.56 950 ILE A N 1
ATOM 7182 C CA . ILE A 1 950 ? 16.354 -25.424 -22.400 1.00 95.56 950 ILE A CA 1
ATOM 7183 C C . ILE A 1 950 ? 16.931 -26.840 -22.538 1.00 95.56 950 ILE A C 1
ATOM 7185 O O . ILE A 1 950 ? 16.868 -27.654 -21.616 1.00 95.56 950 ILE A O 1
ATOM 7189 N N . ILE A 1 951 ? 17.524 -27.129 -23.698 1.00 95.94 951 ILE A N 1
ATOM 7190 C CA . ILE A 1 951 ? 18.296 -28.352 -23.928 1.00 95.94 951 ILE A CA 1
ATOM 7191 C C . ILE A 1 951 ? 19.698 -27.950 -24.376 1.00 95.94 951 ILE A C 1
ATOM 7193 O O . ILE A 1 951 ? 19.875 -27.407 -25.468 1.00 95.94 951 ILE A O 1
ATOM 7197 N N . THR A 1 952 ? 20.688 -28.243 -23.539 1.00 95.25 952 THR A N 1
ATOM 7198 C CA . THR A 1 952 ? 22.099 -27.934 -23.786 1.00 95.25 952 THR A CA 1
ATOM 7199 C C . THR A 1 952 ? 22.916 -29.204 -24.044 1.00 95.25 952 THR A C 1
ATOM 7201 O O . THR A 1 952 ? 22.496 -30.308 -23.670 1.00 95.25 952 THR A O 1
ATOM 7204 N N . PRO A 1 953 ? 24.088 -29.084 -24.692 1.00 93.69 953 PRO A N 1
ATOM 7205 C CA . PRO A 1 953 ? 25.089 -30.140 -24.697 1.00 93.69 953 PRO A CA 1
ATOM 7206 C C . PRO A 1 953 ? 25.456 -30.590 -23.280 1.00 93.69 953 PRO A C 1
ATOM 7208 O O . PRO A 1 953 ? 25.709 -29.763 -22.412 1.00 93.69 953 PRO A O 1
ATOM 7211 N N . ALA A 1 954 ? 25.486 -31.906 -23.062 1.00 80.19 954 ALA A N 1
ATOM 7212 C CA . ALA A 1 954 ? 26.037 -32.497 -21.846 1.00 80.19 954 ALA A CA 1
ATOM 7213 C C . ALA A 1 954 ? 27.562 -32.646 -21.970 1.00 80.19 954 ALA A C 1
ATOM 7215 O O . ALA A 1 954 ? 28.051 -32.909 -23.073 1.00 80.19 954 ALA A O 1
ATOM 7216 N N . ASP A 1 955 ? 28.268 -32.535 -20.844 1.00 55.94 955 ASP A N 1
ATOM 7217 C CA . ASP A 1 955 ? 29.688 -32.904 -20.721 1.00 55.94 955 ASP A CA 1
ATOM 7218 C C . ASP A 1 955 ? 29.963 -34.378 -21.081 1.00 55.94 955 ASP A C 1
ATOM 7220 O O . ASP A 1 955 ? 29.208 -35.275 -20.617 1.00 55.94 955 ASP A O 1
#